Protein 5YE4 (pdb70)

CATH classification: 2.60.40.10

Sequence (856 aa):
QIQLVQSGPELKKPGETVKISCKASGYTFTDYSMHWVKQAPGKGLKWMGWINTETGEPTYADDFKGRFAFSLETSATTAYLQINNLKNEDTATYFCGRDYWGQGTTLTVSSAKTTPPSVYPLAPGCGDTTGSSVTLGCLVKGYFPESVTVTWNSGSLSSSVHTFPALLQSGLYTMSSSVTVPSSTWPSQTVTCSVAHPASSTTVDKKLEPDIQMTQSPSSLSASLGDKVTITCRASQDINNYIAWFQHKPGKGPRLLIYYTSTLQPGIPSRFSGSGSGRDYSFSIRNLEPEDIATYYCLQYDNLRTFGGGTKLEIKRADAAPTVSIFPPSSEQLTSGGASVVCFLNNFYPKDINVKWKIDGSERQNGVLNSWTDQDSKDSTYSMSSTLTLTKDEYERHNSYTCEATHKTSTSPIVKSFNRNQIQLVQSGPELKKPGETVKISCKASGYTFTDYSMHWVKQAPGKGLKWMGWINTETGEPTYADDFKGRFAFSLETSATTAYLQINNLKNEDTATYFCGRDYWGQGTTLTVSSAKTTPPSVYPLAPGCGDTTGSSVTLGCLVKGYFPESVTVTWNSGSLSSSVHTFPALLQSGLYTMSSSVTVPSSTWPSQTVTCSVAHPASSTTVDKKLEPSDIQMTQSPSSLSASLGDKVTITCRASQDINNYIAWFQHKPGKGPRLLIYYTSTLQPGIPSRFSGSGSGRDYSFSIRNLEPEDIATYYCLQYDNLRTFGGGTKLEIKRADAAPTVSIFPPSSEQLTSGGASVVCFLNNFYPKDINVKWKIDGSERQNGVLNSWTDQDSKDSTYSMSSTLTLTKDEYERHNSYTCEATHKTSTSPIVKSFNRNEGRGGGGGRGGGG

InterPro domains:
  IPR001951 Histone H4 [PR00623] (5-16)
  IPR001951 Histone H4 [PR00623] (20-39)
  IPR001951 Histone H4 [PR00623] (40-60)
  IPR001951 Histone H4 [PR00623] (62-76)
  IPR001951 Histone H4 [PR00623] (77-89)
  IPR001951 Histone H4 [PR00623] (89-100)
  IPR001951 Histone H4 [PTHR10484] (1-102)
  IPR001951 Histone H4 [SM00417] (16-90)
  IPR001951 Histone H4 [cd22912] (22-100)
  IPR004823 TATA box binding protein associated factor (TAF), histone-like fold domain [SM00803] (28-93)
  IPR009072 Histone-fold [G3DSA:1.10.20.10] (2-103)
  IPR009072 Histone-fold [SSF47113] (3-102)
  IPR019809 Histone H4, conserved site [PS00047] (15-19)
  IPR035425 CENP-T/Histone H4, histone fold [PF15511] (44-96)

Organism: Homo sapiens (NCBI:txid9606)

Nearest PDB structures (foldseek):
  5ye4-assembly1_B  TM=9.926E-01  e=2.062E-42  Mus musculus
  5ye3-assembly1_A  TM=9.614E-01  e=1.362E-39  Mus musculus
  8f9u-assembly1_B  TM=9.511E-01  e=1.941E-34  Mus musculus
  4kq3-assembly1_L  TM=9.578E-01  e=5.059E-34  Homo sapiens
  8x0y-assembly2_I  TM=9.620E-01  e=5.059E-34  Homo sapiens

B-factor: mean 23.7, std 12.19, range [2.79, 95.76]

GO terms:
  GO:0030527 structural constituent of chromatin (F, IDA)
  GO:0000786 nucleosome (C, IDA)
  GO:0005515 protein binding (F, IPI)
  GO:0005576 extracellular region (C, TAS)
  GO:0005654 nucleoplasm (C, TAS)
  GO:0032200 telomere organization (P, TAS)
  GO:0000781 chromosome, telomeric region (C, HDA)
  GO:0005654 nucleoplasm (C, IDA)
  GO:0070062 extracellular exosome (C, IPI)
  GO:0005634 nucleus (C, IDA)
  GO:0045653 negative regulation of megakaryocyte differentiation (P, IDA)
  GO:0032991 protein-containing complex (C, IDA)
  GO:0006334 nucleosome assembly (P, IDA)
  GO:0003677 DNA binding (F, TAS)
  GO:0000786 nucleosome (C, TAS)
  GO:0070062 extracellular exosome (C, HDA)
  GO:0005634 nucleus (C, HDA)
  GO:0016020 membrane (C, HDA)
  GO:0003723 RNA binding (F, HDA)

Foldseek 3Di:
DKAWAKDAAAEAAAQAKDKIKIQIDDDQLQPDKKWKWWAAPPGDIDTAWIARSNPRRTDGDPVNPDQWDWGDDVVRSMIMIMGGRDDQVRQTWMWMDDPDIYPTYGYGHHPDDWDAWDKDKAADDPDDDADQKGKIKIKTDFTDDDDKDKDKPNNPQVPQKDWADWDDDPHGTITMMMHMGGVVPPPVHWIKIWMAGVNVRDIDIDIHDD/DKEKAKPDQEEEDEFFDKDKIKIFIPWWLFQQKWKWWADPPDDIDTADGSFFHGDPPHDPQWGKDDGIGMIMIMGNGDALLSQTKMWMWRDSDPIYIHPIYGYQYDYDFDFWDKDKDWADPVVLVVFKTKIKMKTPFGDDPPKDKWKDFQRHTDDPQKDKDKDRQGSHHRGIMMMIIRMDTSVVVVVTFKIKMWMDPVPVVHTDMDMGTPD/DWAWAKDAAEEAAAQAKDKIKIFIDDDQLQVDWKWKWWAAVPGDIDTAWTARSNPRRTDGDPVNPDQWDWGDDVVRSMIMIMGGRDDQRSQTWMWMDDPDIYPTYGYGYHPDDFDAWDKDKAAPQLDPLPDQKGKIKIKTDFGDDQDKDKDKPNPPFDPAKDWAHWDQDPNGTITMMMGMDTSVCPPVPKIKMWMADVVVRDIDIGIHHSD/DKAKAKPDQEEEDEFFDKDKIKIFIPWFLFQQKWKWWADPPDDIDTADGSFFHGDPPHDPQWGKDDGIGMIMIMRNGDALLRQTKMWMWRDSDPIDIHPIYGYQYDYDFDFWDKDKDWADPVQQVVFKTKIKMKTPFGDDPPKDKWKDFQRHTDDPQKDKDKDAQDSHHRGIMMMIIRIDTSVVVVVTFKIKMWIGPVPPPPTDIDMGTPVD/DVPDDD/DVPDDD

Structure (mmCIF, N/CA/C/O backbone):
data_5YE4
#
_entry.id   5YE4
#
_cell.length_a   39.346
_cell.length_b   164.093
_cell.length_c   73.700
_cell.angle_alpha   90.00
_cell.angle_beta   104.50
_cell.angle_gamma   90.00
#
_symmetry.space_group_name_H-M   'P 1 21 1'
#
loop_
_entity.id
_entity.type
_entity.pdbx_description
1 polymer '1A9D7 VH CH1 chain'
2 polymer '1A9D7 L chain'
3 polymer 'di-acetylated histone H4'
4 non-polymer 'ZINC ION'
5 water water
#
loop_
_atom_site.group_PDB
_atom_site.id
_atom_site.type_symbol
_atom_site.label_atom_id
_atom_site.label_alt_id
_atom_site.label_comp_id
_atom_site.label_asym_id
_atom_site.label_entity_id
_atom_site.label_seq_id
_atom_site.pdbx_PDB_ins_code
_atom_site.Cartn_x
_atom_site.Cartn_y
_atom_site.Cartn_z
_atom_site.occupancy
_atom_site.B_iso_or_equiv
_atom_site.auth_seq_id
_atom_site.auth_comp_id
_atom_site.auth_asym_id
_atom_site.auth_atom_id
_atom_site.pdbx_PDB_model_num
ATOM 1 N N . GLN A 1 1 ? -9.822 132.428 69.079 1.00 32.48 1 GLN A N 1
ATOM 2 C CA . GLN A 1 1 ? -8.735 133.220 69.647 1.00 32.13 1 GLN A CA 1
ATOM 3 C C . GLN A 1 1 ? -7.381 132.676 69.199 1.00 34.48 1 GLN A C 1
ATOM 4 O O . GLN A 1 1 ? -7.218 131.472 69.013 1.00 33.38 1 GLN A O 1
ATOM 10 N N . ILE A 1 2 ? -6.412 133.568 69.026 1.00 30.36 2 ILE A N 1
ATOM 11 C CA . ILE A 1 2 ? -5.081 133.194 68.561 1.00 28.33 2 ILE A CA 1
ATOM 12 C C . ILE A 1 2 ? -4.232 132.806 69.762 1.00 25.23 2 ILE A C 1
ATOM 13 O O . ILE A 1 2 ? -4.222 133.506 70.782 1.00 28.64 2 ILE A O 1
ATOM 18 N N . GLN A 1 3 ? -3.526 131.683 69.649 1.00 26.67 3 GLN A N 1
ATOM 19 C CA . GLN A 1 3 ? -2.628 131.246 70.704 1.00 30.93 3 GLN A CA 1
ATOM 20 C C . GLN A 1 3 ? -1.407 130.575 70.096 1.00 27.33 3 GLN A C 1
ATOM 21 O O . GLN A 1 3 ? -1.516 129.838 69.111 1.00 21.43 3 GLN A O 1
ATOM 27 N N . LEU A 1 4 ? -0.246 130.856 70.685 1.00 24.85 4 LEU A N 1
ATOM 28 C CA . LEU A 1 4 ? 1.009 130.192 70.361 1.00 18.33 4 LEU A CA 1
ATOM 29 C C . LEU A 1 4 ? 1.524 129.560 71.644 1.00 15.04 4 LEU A C 1
ATOM 30 O O . LEU A 1 4 ? 1.666 130.249 72.660 1.00 18.06 4 LEU A O 1
ATOM 35 N N . VAL A 1 5 ? 1.774 128.254 71.607 1.00 20.59 5 VAL A N 1
ATOM 36 C CA . VAL A 1 5 ? 2.185 127.495 72.785 1.00 21.31 5 VAL A CA 1
ATOM 37 C C . VAL A 1 5 ? 3.545 126.871 72.505 1.00 16.12 5 VAL A C 1
ATOM 38 O O . VAL A 1 5 ? 3.673 126.029 71.609 1.00 16.88 5 VAL A O 1
ATOM 42 N N . GLN A 1 6 ? 4.550 127.269 73.279 1.00 19.12 6 GLN A N 1
ATOM 43 C CA . GLN A 1 6 ? 5.904 126.760 73.124 1.00 15.59 6 GLN A CA 1
ATOM 44 C C . GLN A 1 6 ? 6.182 125.630 74.110 1.00 14.67 6 GLN A C 1
ATOM 45 O O . GLN A 1 6 ? 5.536 125.503 75.153 1.00 14.34 6 GLN A O 1
ATOM 51 N N . SER A 1 7 ? 7.178 124.813 73.771 1.00 16.13 7 SER A N 1
ATOM 52 C CA . SER A 1 7 ? 7.591 123.730 74.651 1.00 20.21 7 SER A CA 1
ATOM 53 C C . SER A 1 7 ? 8.254 124.287 75.914 1.00 17.96 7 SER A C 1
ATOM 54 O O . SER A 1 7 ? 8.614 125.464 75.998 1.00 16.58 7 SER A O 1
ATOM 57 N N . GLY A 1 8 ? 8.418 123.411 76.911 1.00 14.08 8 GLY A N 1
ATOM 58 C CA . GLY A 1 8 ? 8.798 123.833 78.240 1.00 15.57 8 GLY A CA 1
ATOM 59 C C . GLY A 1 8 ? 10.283 124.106 78.368 1.00 14.32 8 GLY A C 1
ATOM 60 O O . GLY A 1 8 ? 11.074 123.916 77.438 1.00 18.58 8 GLY A O 1
ATOM 61 N N . PRO A 1 9 ? 10.677 124.568 79.554 1.00 14.64 9 PRO A N 1
ATOM 62 C CA . PRO A 1 9 ? 12.075 124.958 79.769 1.00 15.35 9 PRO A CA 1
ATOM 63 C C . PRO A 1 9 ? 13.017 123.766 79.656 1.00 25.49 9 PRO A C 1
ATOM 64 O O . PRO A 1 9 ? 12.639 122.619 79.904 1.00 24.24 9 PRO A O 1
ATOM 68 N N . GLU A 1 10 ? 14.260 124.056 79.274 1.00 18.39 10 GLU A N 1
ATOM 69 C CA . GLU A 1 10 ? 15.233 123.034 78.916 1.00 17.56 10 GLU A CA 1
ATOM 70 C C . GLU A 1 10 ? 16.550 123.279 79.638 1.00 23.07 10 GLU A C 1
ATOM 71 O O . GLU A 1 10 ? 16.975 124.427 79.797 1.00 17.81 10 GLU A O 1
ATOM 77 N N . LEU A 1 11 ? 17.197 122.193 80.057 1.00 18.06 11 LEU A N 1
ATOM 78 C CA . LEU A 1 11 ? 18.587 122.215 80.499 1.00 21.22 11 LEU A CA 1
ATOM 79 C C . LEU A 1 11 ? 19.399 121.348 79.548 1.00 19.04 11 LEU A C 1
ATOM 80 O O . LEU A 1 11 ? 19.038 120.192 79.298 1.00 18.04 11 LEU A O 1
ATOM 85 N N . LYS A 1 12 ? 20.472 121.913 78.996 1.00 18.71 12 LYS A N 1
ATOM 86 C CA . LYS A 1 12 ? 21.322 121.208 78.045 1.00 18.46 12 LYS A CA 1
ATOM 87 C C . LYS A 1 12 ? 22.782 121.477 78.373 1.00 18.70 12 LYS A C 1
ATOM 88 O O . LYS A 1 12 ? 23.125 122.521 78.929 1.00 14.02 12 LYS A O 1
ATOM 94 N N . LYS A 1 13 ? 23.659 120.507 78.008 1.00 20.81 13 LYS A N 1
ATOM 95 C CA . LYS A 1 13 ? 25.076 120.735 78.236 1.00 23.47 13 LYS A CA 1
ATOM 96 C C . LYS A 1 13 ? 25.704 121.441 77.038 1.00 19.00 13 LYS A C 1
ATOM 97 O O . LYS A 1 13 ? 25.178 121.367 75.925 1.00 17.10 13 LYS A O 1
ATOM 103 N N . PRO A 1 14 ? 26.830 122.126 77.232 1.00 18.46 14 PRO A N 1
ATOM 104 C CA . PRO A 1 14 ? 27.579 122.642 76.081 1.00 21.15 14 PRO A CA 1
ATOM 105 C C . PRO A 1 14 ? 27.836 121.543 75.057 1.00 26.38 14 PRO A C 1
ATOM 106 O O . PRO A 1 14 ? 28.073 120.384 75.406 1.00 24.25 14 PRO A O 1
ATOM 110 N N . GLY A 1 15 ? 27.744 121.913 73.778 1.00 22.00 15 GLY A N 1
ATOM 111 C CA . GLY A 1 15 ? 27.917 120.984 72.683 1.00 23.71 15 GLY A CA 1
ATOM 112 C C . GLY A 1 15 ? 26.692 120.175 72.314 1.00 19.12 15 GLY A C 1
ATOM 113 O O . GLY A 1 15 ? 26.664 119.586 71.228 1.00 21.14 15 GLY A O 1
ATOM 114 N N . GLU A 1 16 ? 25.680 120.119 73.177 1.00 19.94 16 GLU A N 1
ATOM 115 C CA . GLU A 1 16 ? 24.473 119.367 72.876 1.00 16.63 16 GLU A CA 1
ATOM 116 C C . GLU A 1 16 ? 23.570 120.165 71.936 1.00 22.79 16 GLU A C 1
ATOM 117 O O . GLU A 1 16 ? 23.917 121.254 71.470 1.00 17.70 16 GLU A O 1
ATOM 123 N N . THR A 1 17 ? 22.397 119.602 71.650 1.00 23.05 17 THR A N 1
ATOM 124 C CA . THR A 1 17 ? 21.420 120.179 70.738 1.00 24.58 17 THR A CA 1
ATOM 125 C C . THR A 1 17 ? 20.089 120.344 71.462 1.00 24.75 17 THR A C 1
ATOM 126 O O . THR A 1 17 ? 19.724 119.518 72.304 1.00 19.57 17 THR A O 1
ATOM 130 N N . VAL A 1 18 ? 19.374 121.425 71.157 1.00 20.03 18 VAL A N 1
ATOM 131 C CA . VAL A 1 18 ? 18.030 121.634 71.679 1.00 20.41 18 VAL A CA 1
ATOM 132 C C . VAL A 1 18 ? 17.110 121.910 70.500 1.00 19.37 18 VAL A C 1
ATOM 133 O O . VAL A 1 18 ? 17.524 122.480 69.486 1.00 16.32 18 VAL A O 1
ATOM 137 N N . LYS A 1 19 ? 15.864 121.461 70.620 1.00 21.13 19 LYS A N 1
ATOM 138 C CA . LYS A 1 19 ? 14.838 121.750 69.627 1.00 21.71 19 LYS A CA 1
ATOM 139 C C . LYS A 1 19 ? 13.599 122.234 70.362 1.00 18.13 19 LYS A C 1
ATOM 140 O O . LYS A 1 19 ? 13.057 121.520 71.209 1.00 19.26 19 LYS A O 1
ATOM 146 N N . ILE A 1 20 ? 13.177 123.456 70.058 1.00 14.83 20 ILE A N 1
ATOM 147 C CA . ILE A 1 20 ? 12.058 124.112 70.722 1.00 14.71 20 ILE A CA 1
ATOM 148 C C . ILE A 1 20 ? 10.886 124.144 69.753 1.00 16.02 20 ILE A C 1
ATOM 149 O O . ILE A 1 20 ? 11.070 124.413 68.562 1.00 18.17 20 ILE A O 1
ATOM 154 N N . SER A 1 21 ? 9.683 123.869 70.255 1.00 14.59 21 SER A N 1
ATOM 155 C CA . SER A 1 21 ? 8.499 123.825 69.406 1.00 16.34 21 SER A CA 1
ATOM 156 C C . SER A 1 21 ? 7.599 125.020 69.687 1.00 12.87 21 SER A C 1
ATOM 157 O O . SER A 1 21 ? 7.614 125.587 70.781 1.00 14.17 21 SER A O 1
ATOM 160 N N . CYS A 1 22 ? 6.802 125.384 68.684 1.00 16.80 22 CYS A N 1
ATOM 161 C CA . CYS A 1 22 ? 5.926 126.555 68.747 1.00 14.09 22 CYS A CA 1
ATOM 162 C C . CYS A 1 22 ? 4.627 126.203 68.027 1.00 13.08 22 CYS A C 1
ATOM 163 O O . CYS A 1 22 ? 4.554 126.280 66.797 1.00 19.28 22 CYS A O 1
ATOM 166 N N . LYS A 1 23 ? 3.608 125.832 68.795 1.00 17.64 23 LYS A N 1
ATOM 167 C CA . LYS A 1 23 ? 2.344 125.354 68.248 1.00 19.86 23 LYS A CA 1
ATOM 168 C C . LYS A 1 23 ? 1.384 126.528 68.088 1.00 14.63 23 LYS A C 1
ATOM 169 O O . LYS A 1 23 ? 0.990 127.150 69.079 1.00 19.27 23 LYS A O 1
ATOM 175 N N . ALA A 1 24 ? 1.003 126.820 66.847 1.00 16.07 24 ALA A N 1
ATOM 176 C CA . ALA A 1 24 ? 0.133 127.947 66.540 1.00 20.49 24 ALA A CA 1
ATOM 177 C C . ALA A 1 24 ? -1.296 127.479 66.286 1.00 24.60 24 ALA A C 1
ATOM 178 O O . ALA A 1 24 ? -1.517 126.398 65.732 1.00 28.89 24 ALA A O 1
ATOM 180 N N . SER A 1 25 ? -2.262 128.301 66.692 1.00 21.45 25 SER A N 1
ATOM 181 C CA . SER A 1 25 ? -3.668 128.013 66.434 1.00 26.80 25 SER A CA 1
ATOM 182 C C . SER A 1 25 ? -4.464 129.307 66.519 1.00 31.93 25 SER A C 1
ATOM 183 O O . SER A 1 25 ? -3.999 130.310 67.069 1.00 27.82 25 SER A O 1
ATOM 186 N N . GLY A 1 26 ? -5.675 129.269 65.969 1.00 33.42 26 GLY A N 1
ATOM 187 C CA . GLY A 1 26 ? -6.553 130.420 65.968 1.00 25.77 26 GLY A CA 1
ATOM 188 C C . GLY A 1 26 ? -6.491 131.278 64.724 1.00 22.79 26 GLY A C 1
ATOM 189 O O . GLY A 1 26 ? -7.271 132.231 64.610 1.00 34.02 26 GLY A O 1
ATOM 190 N N . TYR A 1 27 ? -5.596 130.974 63.791 1.00 26.02 27 TYR A N 1
ATOM 191 C CA . TYR A 1 27 ? -5.449 131.750 62.571 1.00 28.50 27 TYR A CA 1
ATOM 192 C C . TYR A 1 27 ? -4.921 130.819 61.491 1.00 22.47 27 TYR A C 1
ATOM 193 O O . TYR A 1 27 ? -4.634 129.647 61.746 1.00 28.10 27 TYR A O 1
ATOM 202 N N . THR A 1 28 ? -4.793 131.344 60.275 1.00 24.14 28 THR A N 1
ATOM 203 C CA . THR A 1 28 ? -4.286 130.554 59.157 1.00 28.86 28 THR A CA 1
ATOM 204 C C . THR A 1 28 ? -2.764 130.523 59.233 1.00 32.46 28 THR A C 1
ATOM 205 O O . THR A 1 28 ? -2.105 131.550 59.035 1.00 25.08 28 THR A O 1
ATOM 209 N N . PHE A 1 29 ? -2.209 129.336 59.501 1.00 30.71 29 PHE A N 1
ATOM 210 C CA . PHE A 1 29 ? -0.788 129.215 59.824 1.00 25.02 29 PHE A CA 1
ATOM 211 C C . PHE A 1 29 ? 0.101 129.684 58.678 1.00 32.22 29 PHE A C 1
ATOM 212 O O . PHE A 1 29 ? 1.099 130.379 58.902 1.00 26.94 29 PHE A O 1
ATOM 220 N N . THR A 1 30 ? -0.242 129.322 57.445 1.00 27.75 30 THR A N 1
ATOM 221 C CA . THR A 1 30 ? 0.625 129.609 56.309 1.00 28.03 30 THR A CA 1
ATOM 222 C C . THR A 1 30 ? 0.448 131.018 55.752 1.00 24.67 30 THR A C 1
ATOM 223 O O . THR A 1 30 ? 1.060 131.337 54.726 1.00 25.08 30 THR A O 1
ATOM 227 N N . ASP A 1 31 ? -0.359 131.866 56.393 1.00 29.04 31 ASP A N 1
ATOM 228 C CA . ASP A 1 31 ? -0.548 133.241 55.945 1.00 29.47 31 ASP A CA 1
ATOM 229 C C . ASP A 1 31 ? 0.448 134.222 56.549 1.00 26.97 31 ASP A C 1
ATOM 230 O O . ASP A 1 31 ? 0.575 135.340 56.038 1.00 28.62 31 ASP A O 1
ATOM 235 N N . TYR A 1 32 ? 1.150 133.847 57.615 1.00 24.66 32 TYR A N 1
ATOM 236 C CA . TYR A 1 32 ? 2.015 134.788 58.312 1.00 23.29 32 TYR A CA 1
ATOM 237 C C . TYR A 1 32 ? 3.351 134.134 58.624 1.00 21.55 32 TYR A C 1
ATOM 238 O O . TYR A 1 32 ? 3.402 132.967 59.022 1.00 22.11 32 TYR A O 1
ATOM 247 N N . SER A 1 33 ? 4.429 134.892 58.437 1.00 21.71 33 SER A N 1
ATOM 248 C CA . SER A 1 33 ? 5.756 134.389 58.752 1.00 20.07 33 SER A CA 1
ATOM 249 C C . SER A 1 33 ? 5.927 134.265 60.261 1.00 15.95 33 SER A C 1
ATOM 250 O O . SER A 1 33 ? 5.334 135.012 61.043 1.00 15.75 33 SER A O 1
ATOM 253 N N . MET A 1 34 ? 6.747 133.305 60.671 1.00 16.21 34 MET A N 1
ATOM 254 C CA . MET A 1 34 ? 7.024 133.080 62.080 1.00 14.80 34 MET A CA 1
ATOM 255 C C . MET A 1 34 ? 8.423 133.596 62.380 1.00 13.05 34 MET A C 1
ATOM 256 O O . MET A 1 34 ? 9.392 133.156 61.756 1.00 13.51 34 MET A O 1
ATOM 261 N N . HIS A 1 35 ? 8.522 134.525 63.325 1.00 11.84 35 HIS A N 1
ATOM 262 C CA . HIS A 1 35 ? 9.800 135.086 63.738 1.00 13.00 35 HIS A CA 1
ATOM 263 C C . HIS A 1 35 ? 10.268 134.430 65.029 1.00 11.25 35 HIS A C 1
ATOM 264 O O . HIS A 1 35 ? 9.473 133.915 65.817 1.00 8.95 35 HIS A O 1
ATOM 271 N N . TRP A 1 36 ? 11.580 134.474 65.248 1.00 11.80 36 TRP A N 1
ATOM 272 C CA . TRP A 1 36 ? 12.183 133.973 66.474 1.00 8.13 36 TRP A CA 1
ATOM 273 C C . TRP A 1 36 ? 12.983 135.091 67.123 1.00 7.29 36 TRP A C 1
ATOM 274 O O . TRP A 1 36 ? 13.655 135.862 66.433 1.00 8.91 36 TRP A O 1
ATOM 285 N N . VAL A 1 37 ? 12.888 135.187 68.448 1.00 5.52 37 VAL A N 1
ATOM 286 C CA . VAL A 1 37 ? 13.464 136.289 69.215 1.00 7.63 37 VAL A CA 1
ATOM 287 C C . VAL A 1 37 ? 14.152 135.717 70.445 1.00 8.32 37 VAL A C 1
ATOM 288 O O . VAL A 1 37 ? 13.587 134.868 71.139 1.00 8.38 37 VAL A O 1
ATOM 292 N N . LYS A 1 38 ? 15.365 136.187 70.719 1.00 7.11 38 LYS A N 1
ATOM 293 C CA . LYS A 1 38 ? 16.166 135.734 71.846 1.00 8.05 38 LYS A CA 1
ATOM 294 C C . LYS A 1 38 ? 16.207 136.813 72.916 1.00 10.15 38 LYS A C 1
ATOM 295 O O . LYS A 1 38 ? 16.350 138.000 72.602 1.00 9.76 38 LYS A O 1
ATOM 301 N N . GLN A 1 39 ? 16.066 136.408 74.177 1.00 10.15 39 GLN A N 1
ATOM 302 C CA . GLN A 1 39 ? 16.267 137.313 75.310 1.00 10.47 39 GLN A CA 1
ATOM 303 C C . GLN A 1 39 ? 17.179 136.642 76.335 1.00 9.96 39 GLN A C 1
ATOM 304 O O . GLN A 1 39 ? 16.732 135.803 77.118 1.00 9.10 39 GLN A O 1
ATOM 310 N N . ALA A 1 40 ? 18.453 137.027 76.335 1.00 13.41 40 ALA A N 1
ATOM 311 C CA . ALA A 1 40 ? 19.398 136.571 77.338 1.00 12.83 40 ALA A CA 1
ATOM 312 C C . ALA A 1 40 ? 19.062 137.190 78.695 1.00 15.34 40 ALA A C 1
ATOM 313 O O . ALA A 1 40 ? 18.390 138.221 78.769 1.00 15.91 40 ALA A O 1
ATOM 315 N N . PRO A 1 41 ? 19.500 136.564 79.788 1.00 16.06 41 PRO A N 1
ATOM 316 C CA . PRO A 1 41 ? 19.171 137.087 81.122 1.00 22.70 41 PRO A CA 1
ATOM 317 C C . PRO A 1 41 ? 19.605 138.538 81.292 1.00 17.75 41 PRO A C 1
ATOM 318 O O . PRO A 1 41 ? 20.765 138.889 81.067 1.00 20.71 41 PRO A O 1
ATOM 322 N N . GLY A 1 42 ? 18.651 139.384 81.675 1.00 17.92 42 GLY A N 1
ATOM 323 C CA . GLY A 1 42 ? 18.925 140.786 81.923 1.00 26.02 42 GLY A CA 1
ATOM 324 C C . GLY A 1 42 ? 19.190 141.642 80.704 1.00 27.74 42 GLY A C 1
ATOM 325 O O . GLY A 1 42 ? 19.660 142.774 80.858 1.00 24.90 42 GLY A O 1
ATOM 326 N N . LYS A 1 43 ? 18.910 141.150 79.500 1.00 19.43 43 LYS A N 1
ATOM 327 C CA . LYS A 1 43 ? 19.102 141.922 78.279 1.00 16.92 43 LYS A CA 1
ATOM 328 C C . LYS A 1 43 ? 17.752 142.141 77.601 1.00 14.11 43 LYS A C 1
ATOM 329 O O . LYS A 1 43 ? 16.710 141.679 78.075 1.00 13.30 43 LYS A O 1
ATOM 335 N N . GLY A 1 44 ? 17.783 142.862 76.477 1.00 14.66 44 GLY A N 1
ATOM 336 C CA . GLY A 1 44 ? 16.583 143.139 75.715 1.00 14.73 44 GLY A CA 1
ATOM 337 C C . GLY A 1 44 ? 16.306 142.069 74.675 1.00 17.33 44 GLY A C 1
ATOM 338 O O . GLY A 1 44 ? 16.946 141.023 74.629 1.00 15.71 44 GLY A O 1
ATOM 339 N N . LEU A 1 45 ? 15.319 142.343 73.827 1.00 10.72 45 LEU A N 1
ATOM 340 C CA . LEU A 1 45 ? 14.943 141.418 72.767 1.00 10.62 45 LEU A CA 1
ATOM 341 C C . LEU A 1 45 ? 15.893 141.551 71.584 1.00 13.14 45 LEU A C 1
ATOM 342 O O . LEU A 1 45 ? 16.266 142.661 71.194 1.00 10.45 45 LEU A O 1
ATOM 347 N N . LYS A 1 46 ? 16.273 140.413 71.001 1.00 8.36 46 LYS A N 1
ATOM 348 C CA . LYS A 1 46 ? 17.101 140.393 69.799 1.00 12.85 46 LYS A CA 1
ATOM 349 C C . LYS A 1 46 ? 16.450 139.520 68.741 1.00 11.40 46 LYS A C 1
ATOM 350 O O . LYS A 1 46 ? 16.164 138.344 68.984 1.00 11.14 46 LYS A O 1
ATOM 356 N N . TRP A 1 47 ? 16.247 140.088 67.559 1.00 8.18 47 TRP A N 1
ATOM 357 C CA . TRP A 1 47 ? 15.625 139.343 66.474 1.00 9.84 47 TRP A CA 1
ATOM 358 C C . TRP A 1 47 ? 16.608 138.328 65.891 1.00 12.14 47 TRP A C 1
ATOM 359 O O . TRP A 1 47 ? 17.767 138.655 65.611 1.00 11.55 47 TRP A O 1
ATOM 370 N N . MET A 1 48 ? 16.151 137.082 65.733 1.00 7.98 48 MET A N 1
ATOM 371 C CA . MET A 1 48 ? 16.990 136.011 65.203 1.00 9.18 48 MET A CA 1
ATOM 372 C C . MET A 1 48 ? 16.753 135.725 63.730 1.00 16.45 48 MET A C 1
ATOM 373 O O . MET A 1 48 ? 17.624 135.131 63.086 1.00 15.75 48 MET A O 1
ATOM 378 N N . GLY A 1 49 ? 15.602 136.108 63.192 1.00 12.30 49 GLY A N 1
ATOM 379 C CA . GLY A 1 49 ? 15.244 135.820 61.824 1.00 13.23 49 GLY A CA 1
ATOM 380 C C . GLY A 1 49 ? 13.800 135.378 61.737 1.00 11.16 49 GLY A C 1
ATOM 381 O O . GLY A 1 49 ? 13.042 135.457 62.699 1.00 10.28 49 GLY A O 1
ATOM 382 N N . TRP A 1 50 ? 13.402 134.913 60.558 1.00 11.44 50 TRP A N 1
ATOM 383 C CA . TRP A 1 50 ? 12.054 134.395 60.384 1.00 13.91 50 TRP A CA 1
ATOM 384 C C . TRP A 1 50 ? 12.083 133.215 59.426 1.00 15.34 50 TRP A C 1
ATOM 385 O O . TRP A 1 50 ? 13.079 132.958 58.749 1.00 17.28 50 TRP A O 1
ATOM 396 N N . ILE A 1 51 ? 10.961 132.501 59.371 1.00 20.40 51 ILE A N 1
ATOM 397 C CA . ILE A 1 51 ? 10.747 131.445 58.392 1.00 17.17 51 ILE A CA 1
ATOM 398 C C . ILE A 1 51 ? 9.442 131.732 57.660 1.00 19.10 51 ILE A C 1
ATOM 399 O O . ILE A 1 51 ? 8.424 132.056 58.285 1.00 18.04 51 ILE A O 1
ATOM 404 N N . ASN A 1 52 ? 9.489 131.653 56.335 1.00 19.14 52 ASN A N 1
ATOM 405 C CA . ASN A 1 52 ? 8.285 131.750 55.520 1.00 19.61 52 ASN A CA 1
ATOM 406 C C . ASN A 1 52 ? 7.466 130.477 55.696 1.00 22.22 52 ASN A C 1
ATOM 407 O O . ASN A 1 52 ? 7.931 129.386 55.351 1.00 24.97 52 ASN A O 1
ATOM 412 N N . THR A 1 53 ? 6.257 130.605 56.250 1.00 22.67 53 THR A N 1
ATOM 413 C CA . THR A 1 53 ? 5.455 129.427 56.559 1.00 22.74 53 THR A CA 1
ATOM 414 C C . THR A 1 53 ? 4.796 128.810 55.332 1.00 31.07 53 THR A C 1
ATOM 415 O O . THR A 1 53 ? 4.183 127.743 55.451 1.00 28.36 53 THR A O 1
ATOM 419 N N . GLU A 1 54 ? 4.904 129.446 54.170 1.00 28.60 54 GLU A N 1
ATOM 420 C CA . GLU A 1 54 ? 4.350 128.896 52.941 1.00 34.65 54 GLU A CA 1
ATOM 421 C C . GLU A 1 54 ? 5.388 128.100 52.159 1.00 32.67 54 GLU A C 1
ATOM 422 O O . GLU A 1 54 ? 5.063 127.066 51.565 1.00 31.98 54 GLU A O 1
ATOM 428 N N . THR A 1 55 ? 6.640 128.551 52.175 1.00 28.75 55 THR A N 1
ATOM 429 C CA . THR A 1 55 ? 7.722 127.888 51.468 1.00 30.77 55 THR A CA 1
ATOM 430 C C . THR A 1 55 ? 8.693 127.159 52.386 1.00 33.62 55 THR A C 1
ATOM 431 O O . THR A 1 55 ? 9.498 126.359 51.896 1.00 30.19 55 THR A O 1
ATOM 435 N N . GLY A 1 56 ? 8.654 127.416 53.691 1.00 28.30 56 GLY A N 1
ATOM 436 C CA . GLY A 1 56 ? 9.643 126.869 54.595 1.00 24.95 56 GLY A CA 1
ATOM 437 C C . GLY A 1 56 ? 11.006 127.518 54.518 1.00 25.98 56 GLY A C 1
ATOM 438 O O . GLY A 1 56 ? 11.933 127.055 55.194 1.00 26.42 56 GLY A O 1
ATOM 439 N N . GLU A 1 57 ? 11.164 128.572 53.728 1.00 22.90 57 GLU A N 1
ATOM 440 C CA . GLU A 1 57 ? 12.469 129.195 53.561 1.00 30.71 57 GLU A CA 1
ATOM 441 C C . GLU A 1 57 ? 12.793 130.058 54.776 1.00 26.83 57 GLU A C 1
ATOM 442 O O . GLU A 1 57 ? 12.010 130.954 55.110 1.00 22.01 57 GLU A O 1
ATOM 448 N N . PRO A 1 58 ? 13.908 129.821 55.460 1.00 26.35 58 PRO A N 1
ATOM 449 C CA . PRO A 1 58 ? 14.290 130.672 56.587 1.00 25.73 58 PRO A CA 1
ATOM 450 C C . PRO A 1 58 ? 15.245 131.781 56.177 1.00 24.22 58 PRO A C 1
ATOM 451 O O . PRO A 1 58 ? 16.001 131.676 55.209 1.00 26.28 58 PRO A O 1
ATOM 455 N N . THR A 1 59 ? 15.192 132.870 56.939 1.00 19.54 59 THR A N 1
ATOM 456 C CA . THR A 1 59 ? 16.130 133.977 56.805 1.00 19.19 59 THR A CA 1
ATOM 457 C C . THR A 1 59 ? 16.685 134.276 58.186 1.00 21.46 59 THR A C 1
ATOM 458 O O . THR A 1 59 ? 15.918 134.554 59.111 1.00 20.71 59 THR A O 1
ATOM 462 N N . TYR A 1 60 ? 18.005 134.217 58.330 1.00 18.59 60 TYR A N 1
ATOM 463 C CA . TYR A 1 60 ? 18.646 134.366 59.628 1.00 17.11 60 TYR A CA 1
ATOM 464 C C . TYR A 1 60 ? 19.302 135.732 59.759 1.00 24.60 60 TYR A C 1
ATOM 465 O O . TYR A 1 60 ? 19.906 136.241 58.809 1.00 25.70 60 TYR A O 1
ATOM 474 N N . ALA A 1 61 ? 19.172 136.328 60.942 1.00 18.33 61 ALA A N 1
ATOM 475 C CA . ALA A 1 61 ? 19.967 137.502 61.259 1.00 19.24 61 ALA A CA 1
ATOM 476 C C . ALA A 1 61 ? 21.442 137.120 61.313 1.00 23.42 61 ALA A C 1
ATOM 477 O O . ALA A 1 61 ? 21.798 135.958 61.530 1.00 19.13 61 ALA A O 1
ATOM 479 N N . ASP A 1 62 ? 22.304 138.124 61.120 1.00 19.19 62 ASP A N 1
ATOM 480 C CA . ASP A 1 62 ? 23.744 137.887 61.017 1.00 21.85 62 ASP A CA 1
ATOM 481 C C . ASP A 1 62 ? 24.281 137.072 62.188 1.00 28.08 62 ASP A C 1
ATOM 482 O O . ASP A 1 62 ? 25.056 136.128 61.998 1.00 25.43 62 ASP A O 1
ATOM 487 N N . ASP A 1 63 ? 23.886 137.426 63.411 1.00 20.95 63 ASP A N 1
ATOM 488 C CA . ASP A 1 63 ? 24.428 136.759 64.589 1.00 21.12 63 ASP A CA 1
ATOM 489 C C . ASP A 1 63 ? 23.914 135.339 64.777 1.00 23.40 63 ASP A C 1
ATOM 490 O O . ASP A 1 63 ? 24.344 134.676 65.727 1.00 24.08 63 ASP A O 1
ATOM 495 N N . PHE A 1 64 ? 23.023 134.849 63.914 1.00 18.16 64 PHE A N 1
ATOM 496 C CA . PHE A 1 64 ? 22.418 133.537 64.099 1.00 16.04 64 PHE A CA 1
ATOM 497 C C . PHE A 1 64 ? 22.573 132.672 62.852 1.00 21.21 64 PHE A C 1
ATOM 498 O O . PHE A 1 64 ? 21.736 131.812 62.566 1.00 20.03 64 PHE A O 1
ATOM 506 N N . LYS A 1 65 ? 23.657 132.877 62.112 1.00 25.61 65 LYS A N 1
ATOM 507 C CA . LYS A 1 65 ? 23.983 132.060 60.952 1.00 27.32 65 L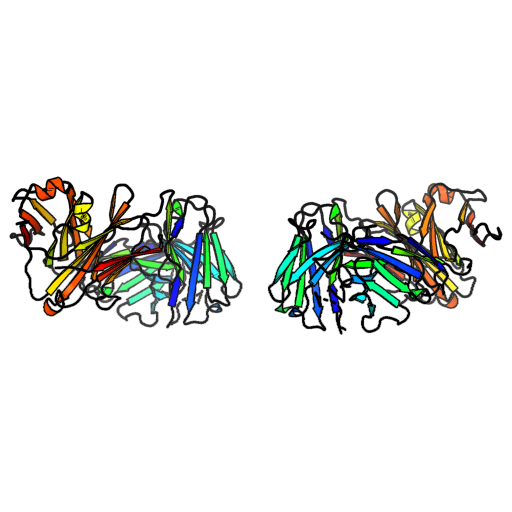YS A CA 1
ATOM 508 C C . LYS A 1 65 ? 24.989 130.999 61.375 1.00 27.93 65 LYS A C 1
ATOM 509 O O . LYS A 1 65 ? 26.062 131.328 61.893 1.00 36.85 65 LYS A O 1
ATOM 515 N N . GLY A 1 66 ? 24.643 129.734 61.157 1.00 28.96 66 GLY A N 1
ATOM 516 C CA . GLY A 1 66 ? 25.547 128.649 61.472 1.00 28.15 66 GLY A CA 1
ATOM 517 C C . GLY A 1 66 ? 24.919 127.546 62.296 1.00 27.68 66 GLY A C 1
ATOM 518 O O . GLY A 1 66 ? 24.649 126.456 61.785 1.00 28.93 66 GLY A O 1
ATOM 519 N N . ARG A 1 67 ? 24.667 127.822 63.573 1.00 21.26 67 ARG A N 1
ATOM 520 C CA . ARG A 1 67 ? 24.232 126.807 64.521 1.00 22.70 67 ARG A CA 1
ATOM 521 C C . ARG A 1 67 ? 22.725 126.798 64.742 1.00 19.30 67 ARG A C 1
ATOM 522 O O . ARG A 1 67 ? 22.239 126.006 65.553 1.00 19.09 67 ARG A O 1
ATOM 530 N N . PHE A 1 68 ? 21.977 127.644 64.042 1.00 18.18 68 PHE A N 1
ATOM 531 C CA . PHE A 1 68 ? 20.548 127.803 64.267 1.00 20.50 68 PHE A CA 1
ATOM 532 C C . PHE A 1 68 ? 19.772 127.351 63.039 1.00 20.44 68 PHE A C 1
ATOM 533 O O . PHE A 1 68 ? 20.181 127.617 61.906 1.00 20.30 68 PHE A O 1
ATOM 541 N N . ALA A 1 69 ? 18.653 126.666 63.269 1.00 17.92 69 ALA A N 1
ATOM 542 C CA . ALA A 1 69 ? 17.849 126.112 62.185 1.00 20.20 69 ALA A CA 1
ATOM 543 C C . ALA A 1 69 ? 16.374 126.308 62.494 1.00 14.87 69 ALA A C 1
ATOM 544 O O . ALA A 1 69 ? 15.885 125.809 63.511 1.00 15.44 69 ALA A O 1
ATOM 546 N N . PHE A 1 70 ? 15.672 127.038 61.624 1.00 16.08 70 PHE A N 1
ATOM 547 C CA . PHE A 1 70 ? 14.217 127.127 61.676 1.00 14.65 70 PHE A CA 1
ATOM 548 C C . PHE A 1 70 ? 13.626 126.041 60.785 1.00 16.72 70 PHE A C 1
ATOM 549 O O . PHE A 1 70 ? 14.132 125.789 59.689 1.00 20.44 70 PHE A O 1
ATOM 557 N N . SER A 1 71 ? 12.543 125.414 61.245 1.00 14.76 71 SER A N 1
ATOM 558 C CA . SER A 1 71 ? 11.839 124.424 60.436 1.00 20.58 71 SER A CA 1
ATOM 559 C C . SER A 1 71 ? 10.355 124.463 60.777 1.00 22.93 71 SER A C 1
ATOM 560 O O . SER A 1 71 ? 9.922 125.172 61.691 1.00 20.69 71 SER A O 1
ATOM 563 N N . LEU A 1 72 ? 9.570 123.679 60.037 1.00 18.19 72 LEU A N 1
ATOM 564 C CA . LEU A 1 72 ? 8.123 123.669 60.182 1.00 24.09 72 LEU A CA 1
ATOM 565 C C . LEU A 1 72 ? 7.584 122.251 60.110 1.00 29.38 72 LEU A C 1
ATOM 566 O O . LEU A 1 72 ? 8.158 121.381 59.449 1.00 27.27 72 LEU A O 1
ATOM 571 N N . GLU A 1 73 ? 6.459 122.040 60.788 1.00 25.68 73 GLU A N 1
ATOM 572 C CA . GLU A 1 73 ? 5.568 120.906 60.554 1.00 34.72 73 GLU A CA 1
ATOM 573 C C . GLU A 1 73 ? 4.202 121.524 60.268 1.00 27.29 73 GLU A C 1
ATOM 574 O O . GLU A 1 73 ? 3.384 121.704 61.175 1.00 31.85 73 GLU A O 1
ATOM 580 N N . THR A 1 74 ? 3.970 121.862 58.997 1.00 30.67 74 THR A N 1
ATOM 581 C CA . THR A 1 74 ? 2.801 122.659 58.633 1.00 32.33 74 THR A CA 1
ATOM 582 C C . THR A 1 74 ? 1.501 121.919 58.923 1.00 33.13 74 THR A C 1
ATOM 583 O O . THR A 1 74 ? 0.518 122.527 59.364 1.00 31.89 74 THR A O 1
ATOM 587 N N . SER A 1 75 ? 1.476 120.603 58.695 1.00 37.44 75 SER A N 1
ATOM 588 C CA . SER A 1 75 ? 0.271 119.835 58.992 1.00 33.30 75 SER A CA 1
ATOM 589 C C . SER A 1 75 ? -0.108 119.935 60.465 1.00 35.55 75 SER A C 1
ATOM 590 O O . SER A 1 75 ? -1.291 119.830 60.810 1.00 38.32 75 SER A O 1
ATOM 593 N N . ALA A 1 76 ? 0.871 120.149 61.343 1.00 28.42 76 ALA A N 1
ATOM 594 C CA . ALA A 1 76 ? 0.624 120.334 62.766 1.00 25.83 76 ALA A CA 1
ATOM 595 C C . ALA A 1 76 ? 0.681 121.800 63.181 1.00 24.96 76 ALA A C 1
ATOM 596 O O . ALA A 1 76 ? 0.670 122.092 64.382 1.00 25.29 76 ALA A O 1
ATOM 598 N N . THR A 1 77 ? 0.734 122.714 62.213 1.00 23.31 77 THR A N 1
ATOM 599 C CA . THR A 1 77 ? 0.811 124.161 62.446 1.00 32.88 77 THR A CA 1
ATOM 600 C C . THR A 1 77 ? 1.801 124.494 63.559 1.00 23.86 77 THR A C 1
ATOM 601 O O . THR A 1 77 ? 1.500 125.230 64.500 1.00 24.24 77 THR A O 1
ATOM 605 N N . THR A 1 78 ? 2.997 123.925 63.448 1.00 26.39 78 THR A N 1
ATOM 606 C CA . THR A 1 78 ? 4.023 124.058 64.471 1.00 24.22 78 THR A CA 1
ATOM 607 C C . THR A 1 78 ? 5.323 124.515 63.831 1.00 23.40 78 THR A C 1
ATOM 608 O O . THR A 1 78 ? 5.703 124.032 62.761 1.00 22.43 78 THR A O 1
ATOM 612 N N . ALA A 1 79 ? 5.991 125.462 64.483 1.00 18.47 79 ALA A N 1
ATOM 613 C CA . ALA A 1 79 ? 7.312 125.915 64.085 1.00 17.91 79 ALA A CA 1
ATOM 614 C C . ALA A 1 79 ? 8.346 125.374 65.062 1.00 12.22 79 ALA A C 1
ATOM 615 O O . ALA A 1 79 ? 8.047 125.144 66.237 1.00 18.31 79 ALA A O 1
ATOM 617 N N . TYR A 1 80 ? 9.572 125.192 64.574 1.00 15.59 80 TYR A N 1
ATOM 618 C CA . TYR A 1 80 ? 10.654 124.658 65.390 1.00 16.69 80 TYR A CA 1
ATOM 619 C C . TYR A 1 80 ? 11.893 125.537 65.314 1.00 16.74 80 TYR A C 1
ATOM 620 O O . TYR A 1 80 ? 12.239 126.062 64.250 1.00 18.13 80 TYR A O 1
ATOM 629 N N . LEU A 1 81 ? 12.572 125.659 66.452 1.00 18.05 81 LEU A N 1
ATOM 630 C CA . LEU A 1 81 ? 13.892 126.266 66.544 1.00 15.63 81 LEU A CA 1
ATOM 631 C C . LEU A 1 81 ? 14.859 125.220 67.075 1.00 14.98 81 LEU A C 1
ATOM 632 O O . LEU A 1 81 ? 14.684 124.719 68.193 1.00 16.14 81 LEU A O 1
ATOM 637 N N . GLN A 1 82 ? 15.878 124.900 66.286 1.00 19.20 82 GLN A N 1
ATOM 638 C CA . GLN A 1 82 ? 16.933 123.990 66.706 1.00 18.38 82 GLN A CA 1
ATOM 639 C C . GLN A 1 82 ? 18.232 124.769 66.852 1.00 15.95 82 GLN A C 1
ATOM 640 O O . GLN A 1 82 ? 18.578 125.579 65.984 1.00 17.32 82 GLN A O 1
ATOM 646 N N . ILE A 1 83 ? 18.937 124.540 67.957 1.00 14.97 83 ILE A N 1
ATOM 647 C CA . ILE A 1 83 ? 20.245 125.136 68.193 1.00 13.65 83 ILE A CA 1
ATOM 648 C C . ILE A 1 83 ? 21.236 124.001 68.409 1.00 16.96 83 ILE A C 1
ATOM 649 O O . ILE A 1 83 ? 21.096 123.222 69.362 1.00 16.29 83 ILE A O 1
ATOM 654 N N . ASN A 1 84 ? 22.228 123.909 67.531 1.00 20.87 84 ASN A N 1
ATOM 655 C CA . ASN A 1 84 ? 23.255 122.879 67.590 1.00 21.94 84 ASN A CA 1
ATOM 656 C C . ASN A 1 84 ? 24.509 123.404 68.282 1.00 19.28 84 ASN A C 1
ATOM 657 O O . ASN A 1 84 ? 24.742 124.612 68.369 1.00 21.27 84 ASN A O 1
ATOM 662 N N . ASN A 1 85 ? 25.323 122.467 68.772 1.00 21.32 85 ASN A N 1
ATOM 663 C CA . ASN A 1 85 ? 26.621 122.763 69.378 1.00 22.44 85 ASN A CA 1
ATOM 664 C C . ASN A 1 85 ? 26.505 123.894 70.401 1.00 21.39 85 ASN A C 1
ATOM 665 O O . ASN A 1 85 ? 27.159 124.935 70.306 1.00 18.66 85 ASN A O 1
ATOM 670 N N . LEU A 1 86 ? 25.660 123.652 71.399 1.00 19.87 86 LEU A N 1
ATOM 671 C CA . LEU A 1 86 ? 25.221 124.707 72.302 1.00 16.25 86 LEU A CA 1
ATOM 672 C C . LEU A 1 86 ? 26.386 125.365 73.034 1.00 20.97 86 LEU A C 1
ATOM 673 O O . LEU A 1 86 ? 27.370 124.715 73.403 1.00 22.78 86 LEU A O 1
ATOM 678 N N . LYS A 1 87 ? 26.258 126.672 73.241 1.00 17.82 87 LYS A N 1
ATOM 679 C CA . LYS A 1 87 ? 27.233 127.502 73.928 1.00 17.68 87 LYS A CA 1
ATOM 680 C C . LYS A 1 87 ? 26.596 128.073 75.186 1.00 20.49 87 LYS A C 1
ATOM 681 O O . LYS A 1 87 ? 25.370 128.165 75.290 1.00 16.79 87 LYS A O 1
ATOM 687 N N . ASN A 1 88 ? 27.440 128.455 76.150 1.00 20.89 88 ASN A N 1
ATOM 688 C CA . ASN A 1 88 ? 26.936 129.131 77.344 1.00 23.34 88 ASN A CA 1
ATOM 689 C C . ASN A 1 88 ? 26.151 130.387 76.981 1.00 17.19 88 ASN A C 1
ATOM 690 O O . ASN A 1 88 ? 25.156 130.718 77.636 1.00 21.03 88 ASN A O 1
ATOM 695 N N . GLU A 1 89 ? 26.578 131.090 75.931 1.00 15.45 89 GLU A N 1
ATOM 696 C CA . GLU A 1 89 ? 25.908 132.302 75.475 1.00 18.79 89 GLU A CA 1
ATOM 697 C C . GLU A 1 89 ? 24.537 132.034 74.867 1.00 18.36 89 GLU A C 1
ATOM 698 O O . GLU A 1 89 ? 23.823 132.996 74.557 1.00 16.63 89 GLU A O 1
ATOM 704 N N . ASP A 1 90 ? 24.155 130.768 74.679 1.00 14.07 90 ASP A N 1
ATOM 705 C CA . ASP A 1 90 ? 22.808 130.450 74.221 1.00 13.42 90 ASP A CA 1
ATOM 706 C C . ASP A 1 90 ? 21.793 130.428 75.357 1.00 17.47 90 ASP A C 1
ATOM 707 O O . ASP A 1 90 ? 20.592 130.305 75.084 1.00 15.29 90 ASP A O 1
ATOM 712 N N . THR A 1 91 ? 22.244 130.514 76.610 1.00 11.42 91 THR A N 1
ATOM 713 C CA . THR A 1 91 ? 21.326 130.584 77.740 1.00 13.80 91 THR A CA 1
ATOM 714 C C . THR A 1 91 ? 20.448 131.813 77.590 1.00 12.45 91 THR A C 1
ATOM 715 O O . THR A 1 91 ? 20.950 132.942 77.569 1.00 13.39 91 THR A O 1
ATOM 719 N N . ALA A 1 92 ? 19.141 131.595 77.476 1.00 10.94 92 ALA A N 1
ATOM 720 C CA . ALA A 1 92 ? 18.227 132.679 77.134 1.00 10.12 92 ALA A CA 1
ATOM 721 C C . ALA A 1 92 ? 16.810 132.128 77.132 1.00 13.33 92 ALA A C 1
ATOM 722 O O . ALA A 1 92 ? 16.588 130.917 77.229 1.00 12.60 92 ALA A O 1
ATOM 724 N N . THR A 1 93 ? 15.851 133.038 77.016 1.00 7.96 93 THR A N 1
ATOM 725 C CA . THR A 1 93 ? 14.477 132.673 76.728 1.00 7.94 93 THR A CA 1
ATOM 726 C C . THR A 1 93 ? 14.200 133.015 75.271 1.00 8.30 93 THR A C 1
ATOM 727 O O . THR A 1 93 ? 14.552 134.104 74.810 1.00 11.78 93 THR A O 1
ATOM 731 N N . TYR A 1 94 ? 13.610 132.075 74.543 1.00 7.12 94 TYR A N 1
ATOM 732 C CA . TYR A 1 94 ? 13.360 132.221 73.117 1.00 7.75 94 TYR A CA 1
ATOM 733 C C . TYR A 1 94 ? 11.862 132.322 72.882 1.00 10.12 94 TYR A C 1
ATOM 734 O O . TYR A 1 94 ? 11.087 131.578 73.487 1.00 10.74 94 TYR A O 1
ATOM 743 N N . PHE A 1 95 ? 11.459 133.254 72.014 1.00 9.64 95 PHE A N 1
ATOM 744 C CA . PHE A 1 95 ? 10.054 133.491 71.695 1.00 9.68 95 PHE A CA 1
ATOM 745 C C . PHE A 1 95 ? 9.817 133.297 70.205 1.00 9.58 95 PHE A C 1
ATOM 746 O O . PHE A 1 95 ? 10.643 133.703 69.381 1.00 9.01 95 PHE A O 1
ATOM 754 N N . CYS A 1 96 ? 8.675 132.700 69.862 1.00 9.59 96 CYS A N 1
ATOM 755 C CA . CYS A 1 96 ? 8.185 132.628 68.491 1.00 9.69 96 CYS A CA 1
ATOM 756 C C . CYS A 1 96 ? 6.963 133.527 68.346 1.00 8.59 96 CYS A C 1
ATOM 757 O O . CYS A 1 96 ? 6.171 133.657 69.286 1.00 10.39 96 CYS A O 1
ATOM 760 N N . GLY A 1 97 ? 6.810 134.152 67.185 1.00 10.70 97 GLY A N 1
ATOM 761 C CA . GLY A 1 97 ? 5.604 134.913 66.925 1.00 14.16 97 GLY A CA 1
ATOM 762 C C . GLY A 1 97 ? 5.779 135.918 65.802 1.00 10.93 97 GLY A C 1
ATOM 763 O O . GLY A 1 97 ? 6.748 135.882 65.050 1.00 14.71 97 GLY A O 1
ATOM 764 N N . ARG A 1 98 ? 4.790 136.811 65.704 1.00 11.75 98 ARG A N 1
ATOM 765 C CA . ARG A 1 98 ? 4.836 137.929 64.771 1.00 11.49 98 ARG A CA 1
ATOM 766 C C . ARG A 1 98 ? 4.034 139.089 65.345 1.00 11.19 98 ARG A C 1
ATOM 767 O O . ARG A 1 98 ? 4.603 140.035 65.899 1.00 9.78 98 ARG A O 1
ATOM 775 N N . ASP A 1 99 ? 2.710 139.023 65.206 1.00 13.04 99 ASP A N 1
ATOM 776 C CA . ASP A 1 99 ? 1.807 139.921 65.917 1.00 14.24 99 ASP A CA 1
ATOM 777 C C . ASP A 1 99 ? 1.505 139.390 67.313 1.00 11.78 99 ASP A C 1
ATOM 778 O O . ASP A 1 99 ? 1.541 140.140 68.293 1.00 12.39 99 ASP A O 1
ATOM 783 N N . TYR A 1 100 ? 1.199 138.099 67.408 1.00 11.28 100 TYR A N 1
ATOM 784 C CA . TYR A 1 100 ? 1.020 137.394 68.665 1.00 10.65 100 TYR A CA 1
ATOM 785 C C . TYR A 1 100 ? 2.204 136.462 68.887 1.00 9.26 100 TYR A C 1
ATOM 786 O O . TYR A 1 100 ? 2.875 136.052 67.940 1.00 11.55 100 TYR A O 1
ATOM 795 N N . TRP A 1 101 ? 2.453 136.133 70.152 1.00 12.61 101 TRP A N 1
ATOM 796 C CA . TRP A 1 101 ? 3.708 135.509 70.545 1.00 11.55 101 TRP A CA 1
ATOM 797 C C . TRP A 1 101 ? 3.463 134.370 71.519 1.00 12.88 101 TRP A C 1
ATOM 798 O O . TRP A 1 101 ? 2.528 134.407 72.322 1.00 11.33 101 TRP A O 1
ATOM 809 N N . GLY A 1 102 ? 4.328 133.360 71.447 1.00 11.16 102 GLY A N 1
ATOM 810 C CA . GLY A 1 102 ? 4.325 132.308 72.441 1.00 14.00 102 GLY A CA 1
ATOM 811 C C . GLY A 1 102 ? 4.820 132.820 73.778 1.00 16.41 102 GLY A C 1
ATOM 812 O O . GLY A 1 102 ? 5.334 133.933 73.906 1.00 13.60 102 GLY A O 1
ATOM 813 N N . GLN A 1 103 ? 4.676 131.980 74.801 1.00 10.23 103 GLN A N 1
ATOM 814 C CA . GLN A 1 103 ? 4.993 132.410 76.156 1.00 12.09 103 GLN A CA 1
ATOM 815 C C . GLN A 1 103 ? 6.486 132.406 76.449 1.00 14.19 103 GLN A C 1
ATOM 816 O O . GLN A 1 103 ? 6.887 132.853 77.530 1.00 12.68 103 GLN A O 1
ATOM 822 N N . GLY A 1 104 ? 7.305 131.919 75.533 1.00 11.88 104 GLY A N 1
ATOM 823 C CA . GLY A 1 104 ? 8.733 131.831 75.756 1.00 9.49 104 GLY A CA 1
ATOM 824 C C . GLY A 1 104 ? 9.163 130.448 76.218 1.00 15.38 104 GLY A C 1
ATOM 825 O O . GLY A 1 104 ? 8.424 129.725 76.897 1.00 13.30 104 GLY A O 1
ATOM 826 N N . THR A 1 105 ? 10.377 130.066 75.828 1.00 10.56 105 THR A N 1
ATOM 827 C CA . THR A 1 105 ? 11.011 128.833 76.284 1.00 11.04 105 THR A CA 1
ATOM 828 C C . THR A 1 105 ? 12.367 129.192 76.867 1.00 12.78 105 THR A C 1
ATOM 829 O O . THR A 1 105 ? 13.231 129.702 76.149 1.00 11.88 105 THR A O 1
ATOM 833 N N . THR A 1 106 ? 12.557 128.919 78.155 1.00 13.83 106 THR A N 1
ATOM 834 C CA . THR A 1 106 ? 13.810 129.237 78.827 1.00 9.61 106 THR A CA 1
ATOM 835 C C . THR A 1 106 ? 14.793 128.086 78.658 1.00 11.69 106 THR A C 1
ATOM 836 O O . THR A 1 106 ? 14.481 126.941 78.997 1.00 16.34 106 THR A O 1
ATOM 840 N N . LEU A 1 107 ? 15.977 128.403 78.148 1.00 11.42 107 LEU A N 1
ATOM 841 C CA . LEU A 1 107 ? 17.037 127.431 77.914 1.00 13.05 107 LEU A CA 1
ATOM 842 C C . LEU A 1 107 ? 18.224 127.775 78.801 1.00 16.16 107 LEU A C 1
ATOM 843 O O . LEU A 1 107 ? 18.694 128.917 78.799 1.00 11.42 107 LEU A O 1
ATOM 848 N N . THR A 1 108 ? 18.699 126.790 79.563 1.00 13.44 108 THR A N 1
ATOM 849 C CA . THR A 1 108 ? 19.891 126.937 80.384 1.00 13.28 108 THR A CA 1
ATOM 850 C C . THR A 1 108 ? 20.935 125.973 79.843 1.00 13.99 108 THR A C 1
ATOM 851 O O . THR A 1 108 ? 20.676 124.770 79.737 1.00 15.79 108 THR A O 1
ATOM 855 N N . VAL A 1 109 ? 22.095 126.504 79.476 1.00 12.88 109 VAL A N 1
ATOM 856 C CA . VAL A 1 109 ? 23.219 125.701 79.013 1.00 13.93 109 VAL A CA 1
ATOM 857 C C . VAL A 1 109 ? 24.193 125.604 80.178 1.00 14.48 109 VAL A C 1
ATOM 858 O O . VAL A 1 109 ? 24.750 126.613 80.626 1.00 15.08 109 VAL A O 1
ATOM 862 N N . SER A 1 110 ? 24.369 124.394 80.697 1.00 16.27 110 SER A N 1
ATOM 863 C CA . SER A 1 110 ? 25.168 124.201 81.895 1.00 16.91 110 SER A CA 1
ATOM 864 C C . SER A 1 110 ? 25.577 122.741 81.977 1.00 17.44 110 SER A C 1
ATOM 865 O O . SER A 1 110 ? 24.896 121.864 81.442 1.00 17.48 110 SER A O 1
ATOM 868 N N . SER A 1 111 ? 26.698 122.494 82.658 1.00 21.06 111 SER A N 1
ATOM 869 C CA . SER A 1 111 ? 27.127 121.131 82.941 1.00 25.12 111 SER A CA 1
ATOM 870 C C . SER A 1 111 ? 26.486 120.558 84.198 1.00 28.53 111 SER A C 1
ATOM 871 O O . SER A 1 111 ? 26.561 119.342 84.413 1.00 24.74 111 SER A O 1
ATOM 874 N N . ALA A 1 112 ? 25.867 121.395 85.027 1.00 21.72 112 ALA A N 1
ATOM 875 C CA . ALA A 1 112 ? 25.258 120.925 86.260 1.00 21.29 112 ALA A CA 1
ATOM 876 C C . ALA A 1 112 ? 24.056 120.032 85.962 1.00 23.42 112 ALA A C 1
ATOM 877 O O . ALA A 1 112 ? 23.438 120.105 84.897 1.00 23.39 112 ALA A O 1
ATOM 879 N N . LYS A 1 113 ? 23.732 119.172 86.920 1.00 25.04 113 LYS A N 1
ATOM 880 C CA . LYS A 1 113 ? 22.584 118.291 86.785 1.00 28.77 113 LYS A CA 1
ATOM 881 C C . LYS A 1 113 ? 21.321 118.996 87.266 1.00 22.98 113 LYS A C 1
ATOM 882 O O . LYS A 1 113 ? 21.375 119.982 88.004 1.00 25.66 113 LYS A O 1
ATOM 888 N N . THR A 1 114 ? 20.174 118.477 86.836 1.00 20.52 114 THR A N 1
ATOM 889 C CA . THR A 1 114 ? 18.905 118.988 87.334 1.00 22.43 114 THR A CA 1
ATOM 890 C C . THR A 1 114 ? 18.722 118.588 88.791 1.00 27.50 114 THR A C 1
ATOM 891 O O . THR A 1 114 ? 19.112 117.494 89.207 1.00 23.38 114 THR A O 1
ATOM 895 N N . THR A 1 115 ? 18.130 119.487 89.573 1.00 18.31 115 THR A N 1
ATOM 896 C CA . THR A 1 115 ? 17.852 119.237 90.983 1.00 18.84 115 THR A CA 1
ATOM 897 C C . THR A 1 115 ? 16.422 119.687 91.243 1.00 18.72 115 THR A C 1
ATOM 898 O O . THR A 1 115 ? 16.121 120.889 91.097 1.00 17.28 115 THR A O 1
ATOM 902 N N . PRO A 1 116 ? 15.510 118.788 91.594 1.00 16.14 116 PRO A N 1
ATOM 903 C CA . PRO A 1 116 ? 14.136 119.202 91.883 1.00 19.14 116 PRO A CA 1
ATOM 904 C C . PRO A 1 116 ? 14.083 119.979 93.184 1.00 18.86 116 PRO A C 1
ATOM 905 O O . PRO A 1 116 ? 14.957 119.812 94.047 1.00 15.53 116 PRO A O 1
ATOM 909 N N . PRO A 1 117 ? 13.082 120.834 93.368 1.00 15.48 117 PRO A N 1
ATOM 910 C CA . PRO A 1 117 ? 13.012 121.628 94.596 1.00 15.90 117 PRO A CA 1
ATOM 911 C C . PRO A 1 117 ? 12.489 120.835 95.779 1.00 16.37 117 PRO A C 1
ATOM 912 O O . PRO A 1 117 ? 11.718 119.885 95.635 1.00 19.03 117 PRO A O 1
ATOM 916 N N . SER A 1 118 ? 12.913 121.257 96.964 1.00 20.15 118 SER A N 1
ATOM 917 C CA . SER A 1 118 ? 12.201 120.937 98.192 1.00 18.75 118 SER A CA 1
ATOM 918 C C . SER A 1 118 ? 11.186 122.040 98.449 1.00 15.31 118 SER A C 1
ATOM 919 O O . SER A 1 118 ? 11.474 123.221 98.239 1.00 17.66 118 SER A O 1
ATOM 922 N N . VAL A 1 119 ? 9.990 121.659 98.885 1.00 11.29 119 VAL A N 1
ATOM 923 C CA . VAL A 1 119 ? 8.898 122.613 99.057 1.00 11.15 119 VAL A CA 1
ATOM 924 C C . VAL A 1 119 ? 8.440 122.564 100.505 1.00 16.41 119 VAL A C 1
ATOM 925 O O . VAL A 1 119 ? 7.999 121.515 100.991 1.00 17.14 119 VAL A O 1
ATOM 929 N N . TYR A 1 120 ? 8.542 123.700 101.192 1.00 14.95 120 TYR A N 1
ATOM 930 C CA . TYR A 1 120 ? 8.194 123.765 102.601 1.00 13.48 120 TYR A CA 1
ATOM 931 C C . TYR A 1 120 ? 6.981 124.653 102.810 1.00 16.76 120 TYR A C 1
ATOM 932 O O . TYR A 1 120 ? 6.964 125.798 102.333 1.00 18.63 120 TYR A O 1
ATOM 941 N N . PRO A 1 121 ? 5.960 124.169 103.513 1.00 15.16 121 PRO A N 1
ATOM 942 C CA . PRO A 1 121 ? 4.766 124.988 103.739 1.00 16.03 121 PRO A CA 1
ATOM 943 C C . PRO A 1 121 ? 5.057 126.146 104.677 1.00 18.92 121 PRO A C 1
ATOM 944 O O . PRO A 1 121 ? 5.881 126.049 105.591 1.00 21.55 121 PRO A O 1
ATOM 948 N N . LEU A 1 122 ? 4.371 127.260 104.428 1.00 16.32 122 LEU A N 1
ATOM 949 C CA . LEU A 1 122 ? 4.470 128.462 105.251 1.00 15.73 122 LEU A CA 1
ATOM 950 C C . LEU A 1 122 ? 3.083 128.752 105.803 1.00 18.00 122 LEU A C 1
ATOM 951 O O . LEU A 1 122 ? 2.202 129.219 105.071 1.00 16.86 122 LEU A O 1
ATOM 956 N N . ALA A 1 123 ? 2.883 128.463 107.084 1.00 20.76 123 ALA A N 1
ATOM 957 C CA . ALA A 1 123 ? 1.590 128.642 107.722 1.00 20.25 123 ALA A CA 1
ATOM 958 C C . ALA A 1 123 ? 1.798 129.252 109.097 1.00 21.27 123 ALA A C 1
ATOM 959 O O . ALA A 1 123 ? 2.818 128.990 109.743 1.00 25.12 123 ALA A O 1
ATOM 961 N N . PRO A 1 124 ? 0.861 130.077 109.563 1.00 26.51 124 PRO A N 1
ATOM 962 C CA . PRO A 1 124 ? 0.979 130.625 110.923 1.00 32.42 124 PRO A CA 1
ATOM 963 C C . PRO A 1 124 ? 0.961 129.503 111.949 1.00 37.18 124 PRO A C 1
ATOM 964 O O . PRO A 1 124 ? 0.034 128.690 111.992 1.00 43.36 124 PRO A O 1
ATOM 968 N N . GLY A 1 125 ? 2.010 129.449 112.765 1.00 45.93 125 GLY A N 1
ATOM 969 C CA . GLY A 1 125 ? 2.143 128.384 113.739 1.00 60.47 125 GLY A CA 1
ATOM 970 C C . GLY A 1 125 ? 1.435 128.669 115.047 1.00 66.94 125 GLY A C 1
ATOM 971 O O . GLY A 1 125 ? 0.262 128.320 115.217 1.00 65.34 125 GLY A O 1
ATOM 972 N N . CYS A 1 126 ? 2.144 129.298 115.984 1.00 67.11 126 CYS A N 1
ATOM 973 C CA . CYS A 1 126 ? 1.580 129.644 117.279 1.00 67.75 126 CYS A CA 1
ATOM 974 C C . CYS A 1 126 ? 1.718 131.123 117.618 1.00 69.81 126 CYS A C 1
ATOM 975 O O . CYS A 1 126 ? 1.283 131.534 118.699 1.00 68.58 126 CYS A O 1
ATOM 978 N N . GLY A 1 127 ? 2.302 131.929 116.733 1.00 69.63 127 GLY A N 1
ATOM 979 C CA . GLY A 1 127 ? 2.460 133.348 116.985 1.00 64.91 127 GLY A CA 1
ATOM 980 C C . GLY A 1 127 ? 1.406 134.196 116.304 1.00 74.16 127 GLY A C 1
ATOM 981 O O . GLY A 1 127 ? 0.462 134.652 116.957 1.00 76.09 127 GLY A O 1
ATOM 982 N N . ASP A 1 128 ? 1.562 134.424 115.000 1.00 69.56 128 ASP A N 1
ATOM 983 C CA . ASP A 1 128 ? 0.544 135.127 114.227 1.00 64.98 128 ASP A CA 1
ATOM 984 C C . ASP A 1 128 ? -0.792 134.417 114.364 1.00 71.08 128 ASP A C 1
ATOM 985 O O . ASP A 1 128 ? -0.913 133.231 114.042 1.00 71.60 128 ASP A O 1
ATOM 990 N N . THR A 1 129 ? -1.793 135.141 114.861 1.00 64.72 129 THR A N 1
ATOM 991 C CA . THR A 1 129 ? -3.086 134.530 115.190 1.00 64.70 129 THR A CA 1
ATOM 992 C C . THR A 1 129 ? -4.041 134.571 114.000 1.00 71.82 129 THR A C 1
ATOM 993 O O . THR A 1 129 ? -4.345 133.534 113.402 1.00 69.25 129 THR A O 1
ATOM 997 N N . THR A 1 130 ? -4.518 135.765 113.643 1.00 69.21 130 THR A N 1
ATOM 998 C CA . THR A 1 130 ? -5.630 135.834 112.702 1.00 70.26 130 THR A CA 1
ATOM 999 C C . THR A 1 130 ? -5.905 137.227 112.144 1.00 70.23 130 THR A C 1
ATOM 1000 O O . THR A 1 130 ? -5.065 138.130 112.213 1.00 67.54 130 THR A O 1
ATOM 1004 N N . GLY A 1 131 ? -7.105 137.384 111.595 1.00 67.36 131 GLY A N 1
ATOM 1005 C CA . GLY A 1 131 ? -7.532 138.630 110.990 1.00 55.95 131 GLY A CA 1
ATOM 1006 C C . GLY A 1 131 ? -8.779 138.369 110.170 1.00 51.24 131 GLY A C 1
ATOM 1007 O O . GLY A 1 131 ? -9.422 137.331 110.323 1.00 55.55 131 GLY A O 1
ATOM 1008 N N . SER A 1 132 ? -9.115 139.323 109.303 1.00 40.33 132 SER A N 1
ATOM 1009 C CA . SER A 1 132 ? -10.148 139.058 108.311 1.00 43.51 132 SER A CA 1
ATOM 1010 C C . SER A 1 132 ? -9.665 138.099 107.230 1.00 42.85 132 SER A C 1
ATOM 1011 O O . SER A 1 132 ? -10.482 137.421 106.597 1.00 36.34 132 SER A O 1
ATOM 1014 N N . SER A 1 133 ? -8.356 138.029 107.013 1.00 39.81 133 SER A N 1
ATOM 1015 C CA . SER A 1 133 ? -7.769 137.173 105.999 1.00 35.72 133 SER A CA 1
ATOM 1016 C C . SER A 1 133 ? -6.529 136.519 106.584 1.00 28.21 133 SER A C 1
ATOM 1017 O O . SER A 1 133 ? -5.985 136.969 107.594 1.00 31.74 133 SER A O 1
ATOM 1020 N N . VAL A 1 134 ? -6.091 135.441 105.941 1.00 29.61 134 VAL A N 1
ATOM 1021 C CA . VAL A 1 134 ? -4.892 134.724 106.349 1.00 24.96 134 VAL A CA 1
ATOM 1022 C C . VAL A 1 134 ? -3.999 134.558 105.125 1.00 22.58 134 VAL A C 1
ATOM 1023 O O . VAL A 1 134 ? -4.479 134.257 104.027 1.00 20.70 134 VAL A O 1
ATOM 1027 N N . THR A 1 135 ? -2.707 134.801 105.308 1.00 19.56 135 THR A N 1
ATOM 1028 C CA . THR A 1 135 ? -1.722 134.649 104.248 1.00 21.38 135 THR A CA 1
ATOM 1029 C C . THR A 1 135 ? -0.957 133.353 104.466 1.00 20.43 135 THR A C 1
ATOM 1030 O O . THR A 1 135 ? -0.494 133.079 105.579 1.00 23.08 135 THR A O 1
ATOM 1034 N N . LEU A 1 136 ? -0.844 132.558 103.409 1.00 16.63 136 LEU A N 1
ATOM 1035 C CA . LEU A 1 136 ? -0.104 131.310 103.422 1.00 17.88 136 LEU A CA 1
ATOM 1036 C C . LEU A 1 136 ? 0.985 131.384 102.361 1.00 14.46 136 LEU A C 1
ATOM 1037 O O . LEU A 1 136 ? 0.975 132.263 101.494 1.00 17.16 136 LEU A O 1
ATOM 1042 N N . GLY A 1 137 ? 1.934 130.455 102.436 1.00 17.48 137 GLY A N 1
ATOM 1043 C CA . GLY A 1 137 ? 3.022 130.473 101.481 1.00 15.24 137 GLY A CA 1
ATOM 1044 C C . GLY A 1 137 ? 3.633 129.105 101.286 1.00 17.95 137 GLY A C 1
ATOM 1045 O O . GLY A 1 137 ? 3.341 128.148 102.009 1.00 16.09 137 GLY A O 1
ATOM 1046 N N . CYS A 1 138 ? 4.490 129.025 100.275 1.00 14.46 138 CYS A N 1
ATOM 1047 C CA . CYS A 1 138 ? 5.339 127.858 100.093 1.00 14.61 138 CYS A CA 1
ATOM 1048 C C . CYS A 1 138 ? 6.733 128.338 99.737 1.00 15.69 138 CYS A C 1
ATOM 1049 O O . CYS A 1 138 ? 6.893 129.208 98.877 1.00 14.99 138 CYS A O 1
ATOM 1052 N N . LEU A 1 139 ? 7.727 127.802 100.433 1.00 12.46 139 LEU A N 1
ATOM 1053 C CA . LEU A 1 139 ? 9.126 128.096 100.172 1.00 13.09 139 LEU A CA 1
ATOM 1054 C C . LEU A 1 139 ? 9.673 126.998 99.269 1.00 16.14 139 LEU A C 1
ATOM 1055 O O . LEU A 1 139 ? 9.579 125.811 99.604 1.00 14.54 139 LEU A O 1
ATOM 1060 N N . VAL A 1 140 ? 10.212 127.389 98.121 1.00 12.01 140 VAL A N 1
ATOM 1061 C CA . VAL A 1 140 ? 10.637 126.456 97.083 1.00 12.27 140 VAL A CA 1
ATOM 1062 C C . VAL A 1 140 ? 12.155 126.558 96.993 1.00 14.09 140 VAL A C 1
ATOM 1063 O O . VAL A 1 140 ? 12.698 127.511 96.423 1.00 14.64 140 VAL A O 1
ATOM 1067 N N . LYS A 1 141 ? 12.854 125.566 97.540 1.00 13.44 141 LYS A N 1
ATOM 1068 C CA . LYS A 1 141 ? 14.256 125.723 97.900 1.00 14.54 141 LYS A CA 1
ATOM 1069 C C . LYS A 1 141 ? 15.135 124.680 97.220 1.00 19.20 141 LYS A C 1
ATOM 1070 O O . LYS A 1 141 ? 14.790 123.494 97.164 1.00 18.94 141 LYS A O 1
ATOM 1076 N N . GLY A 1 142 ? 16.272 125.142 96.698 1.00 20.78 142 GLY A N 1
ATOM 1077 C CA . GLY A 1 142 ? 17.342 124.274 96.235 1.00 24.84 142 GLY A CA 1
ATOM 1078 C C . GLY A 1 142 ? 17.122 123.545 94.924 1.00 23.11 142 GLY A C 1
ATOM 1079 O O . GLY A 1 142 ? 17.419 122.349 94.824 1.00 20.24 142 GLY A O 1
ATOM 1080 N N . TYR A 1 143 ? 16.636 124.243 93.902 1.00 16.40 143 TYR A N 1
ATOM 1081 C CA . TYR A 1 143 ? 16.340 123.613 92.623 1.00 15.66 143 TYR A CA 1
ATOM 1082 C C . TYR A 1 143 ? 17.200 124.208 91.516 1.00 15.29 143 TYR A C 1
ATOM 1083 O O . TYR A 1 143 ? 17.723 125.319 91.634 1.00 17.44 143 TYR A O 1
ATOM 1092 N N . PHE A 1 144 ? 17.336 123.439 90.426 1.00 13.33 144 PHE A N 1
ATOM 1093 C CA . PHE A 1 144 ? 18.088 123.867 89.254 1.00 13.50 144 PHE A CA 1
ATOM 1094 C C . PHE A 1 144 ? 17.649 123.036 88.063 1.00 17.01 144 PHE A C 1
ATOM 1095 O O . PHE A 1 144 ? 17.517 121.812 88.198 1.00 17.93 144 PHE A O 1
ATOM 1103 N N . PRO A 1 145 ? 17.430 123.645 86.888 1.00 16.83 145 PRO A N 1
ATOM 1104 C CA . PRO A 1 145 ? 17.538 125.078 86.599 1.00 15.93 145 PRO A CA 1
ATOM 1105 C C . PRO A 1 145 ? 16.229 125.809 86.860 1.00 20.11 145 PRO A C 1
ATOM 1106 O O . PRO A 1 145 ? 15.371 125.277 87.561 1.00 18.41 145 PRO A O 1
ATOM 1110 N N . GLU A 1 146 ? 16.096 127.020 86.322 1.00 18.81 146 GLU A N 1
ATOM 1111 C CA . GLU A 1 146 ? 14.784 127.641 86.192 1.00 24.73 146 GLU A CA 1
ATOM 1112 C C . GLU A 1 146 ? 13.984 126.915 85.100 1.00 23.42 146 GLU A C 1
ATOM 1113 O O . GLU A 1 146 ? 14.550 126.299 84.187 1.00 19.78 146 GLU A O 1
ATOM 1119 N N . SER A 1 147 ? 12.653 126.969 85.188 1.00 21.78 147 SER A N 1
ATOM 1120 C CA . SER A 1 147 ? 11.900 127.705 86.186 1.00 17.82 147 SER A CA 1
ATOM 1121 C C . SER A 1 147 ? 11.011 126.772 87.002 1.00 14.12 147 SER A C 1
ATOM 1122 O O . SER A 1 147 ? 11.065 125.551 86.837 1.00 17.52 147 SER A O 1
ATOM 1125 N N . VAL A 1 148 ? 10.180 127.354 87.869 1.00 14.73 148 VAL A N 1
ATOM 1126 C CA . VAL A 1 148 ? 9.127 126.623 88.561 1.00 11.09 148 VAL A CA 1
ATOM 1127 C C . VAL A 1 148 ? 7.829 127.401 88.420 1.00 15.08 148 VAL A C 1
ATOM 1128 O O . VAL A 1 148 ? 7.823 128.615 88.205 1.00 14.76 148 VAL A O 1
ATOM 1132 N N . THR A 1 149 ? 6.718 126.681 88.551 1.00 14.17 149 THR A N 1
ATOM 1133 C CA . THR A 1 149 ? 5.388 127.279 88.557 1.00 18.19 149 THR A CA 1
ATOM 1134 C C . THR A 1 149 ? 4.637 126.780 89.781 1.00 19.81 149 THR A C 1
ATOM 1135 O O . THR A 1 149 ? 4.452 125.570 89.945 1.00 18.27 149 THR A O 1
ATOM 1139 N N . VAL A 1 150 ? 4.199 127.703 90.633 1.00 14.40 150 VAL A N 1
ATOM 1140 C CA . VAL A 1 150 ? 3.424 127.360 91.821 1.00 13.92 150 VAL A CA 1
ATOM 1141 C C . VAL A 1 150 ? 1.951 127.574 91.506 1.00 22.65 150 VAL A C 1
ATOM 1142 O O . VAL A 1 150 ? 1.538 128.686 91.151 1.00 26.27 150 VAL A O 1
ATOM 1146 N N . THR A 1 151 ? 1.160 126.513 91.633 1.00 19.87 151 THR A N 1
ATOM 1147 C CA . THR A 1 151 ? -0.282 126.564 91.440 1.00 19.85 151 THR A CA 1
ATOM 1148 C C . THR A 1 151 ? -0.968 126.302 92.773 1.00 20.68 151 THR A C 1
ATOM 1149 O O . THR A 1 151 ? -0.656 125.320 93.454 1.00 20.17 151 THR A O 1
ATOM 1153 N N . TRP A 1 152 ? -1.891 127.182 93.146 1.00 18.87 152 TRP A N 1
ATOM 1154 C CA . TRP A 1 152 ? -2.606 127.077 94.412 1.00 21.05 152 TRP A CA 1
ATOM 1155 C C . TRP A 1 152 ? -4.017 126.561 94.148 1.00 27.13 152 TRP A C 1
ATOM 1156 O O . TRP A 1 152 ? -4.762 127.160 93.365 1.00 27.32 152 TRP A O 1
ATOM 1167 N N . ASN A 1 153 ? -4.373 125.456 94.802 1.00 27.66 153 ASN A N 1
ATOM 1168 C CA . ASN A 1 153 ? -5.698 124.837 94.701 1.00 28.36 153 ASN A CA 1
ATOM 1169 C C . ASN A 1 153 ? -6.161 124.706 93.248 1.00 40.25 153 ASN A C 1
ATOM 1170 O O . ASN A 1 153 ? -7.233 125.176 92.858 1.00 43.91 153 ASN A O 1
ATOM 1175 N N . SER A 1 154 ? -5.318 124.059 92.443 1.00 36.47 154 SER A N 1
ATOM 1176 C CA . SER A 1 154 ? -5.596 123.710 91.051 1.00 39.43 154 SER A CA 1
ATOM 1177 C C . SER A 1 154 ? -5.930 124.915 90.176 1.00 44.75 154 SER A C 1
ATOM 1178 O O . SER A 1 154 ? -6.338 124.739 89.021 1.00 51.98 154 SER A O 1
ATOM 1181 N N . GLY A 1 155 ? -5.764 126.135 90.686 1.00 40.84 155 GLY A N 1
ATOM 1182 C CA . GLY A 1 155 ? -6.080 127.343 89.951 1.00 41.87 155 GLY A CA 1
ATOM 1183 C C . GLY A 1 155 ? -7.239 128.140 90.511 1.00 48.12 155 GLY A C 1
ATOM 1184 O O . GLY A 1 155 ? -7.494 129.248 90.023 1.00 49.23 155 GLY A O 1
ATOM 1185 N N . SER A 1 156 ? -7.949 127.615 91.514 1.00 46.54 156 SER A N 1
ATOM 1186 C CA . SER A 1 156 ? -9.058 128.355 92.111 1.00 52.52 156 SER A CA 1
ATOM 1187 C C . SER A 1 156 ? -8.582 129.677 92.699 1.00 57.79 156 SER A C 1
ATOM 1188 O O . SER A 1 156 ? -9.133 130.742 92.396 1.00 60.51 156 SER A O 1
ATOM 1191 N N . LEU A 1 157 ? -7.549 129.628 93.541 1.00 55.27 157 LEU A N 1
ATOM 1192 C CA . LEU A 1 157 ? -7.016 130.808 94.211 1.00 49.42 157 LEU A CA 1
ATOM 1193 C C . LEU A 1 157 ? -5.975 131.543 93.374 1.00 50.22 157 LEU A C 1
ATOM 1194 O O . LEU A 1 157 ? -5.054 132.144 93.939 1.00 52.92 157 LEU A O 1
ATOM 1199 N N . SER A 1 158 ? -6.095 131.513 92.043 1.00 53.74 158 SER A N 1
ATOM 1200 C CA . SER A 1 158 ? -5.094 132.150 91.191 1.00 51.48 158 SER A CA 1
ATOM 1201 C C . SER A 1 158 ? -4.981 133.643 91.471 1.00 54.98 158 SER A C 1
ATOM 1202 O O . SER A 1 158 ? -3.890 134.216 91.358 1.00 56.78 158 SER A O 1
ATOM 1205 N N . SER A 1 159 ? -6.086 134.292 91.822 1.00 59.24 159 SER A N 1
ATOM 1206 C CA . SER A 1 159 ? -6.011 135.666 92.286 1.00 57.80 159 SER A CA 1
ATOM 1207 C C . SER A 1 159 ? -5.439 135.712 93.699 1.00 49.65 159 SER A C 1
ATOM 1208 O O . SER A 1 159 ? -5.526 134.747 94.466 1.00 50.81 159 SER A O 1
ATOM 1211 N N . SER A 1 160 ? -4.847 136.857 94.037 1.00 48.35 160 SER A N 1
ATOM 1212 C CA . SER A 1 160 ? -4.207 137.067 95.337 1.00 43.94 160 SER A CA 1
ATOM 1213 C C . SER A 1 160 ? -3.051 136.091 95.554 1.00 35.29 160 SER A C 1
ATOM 1214 O O . SER A 1 160 ? -2.881 135.535 96.640 1.00 32.82 160 SER A O 1
ATOM 1217 N N . VAL A 1 161 ? -2.250 135.880 94.511 1.00 31.51 161 VAL A N 1
ATOM 1218 C CA . VAL A 1 161 ? -1.021 135.099 94.599 1.00 25.98 161 VAL A CA 1
ATOM 1219 C C . VAL A 1 161 ? 0.144 135.992 94.202 1.00 24.34 161 VAL A C 1
ATOM 1220 O O . VAL A 1 161 ? 0.108 136.642 93.150 1.00 21.94 161 VAL A O 1
ATOM 1224 N N . HIS A 1 162 ? 1.173 136.022 95.037 1.00 21.01 162 HIS A N 1
ATOM 1225 C CA . HIS A 1 162 ? 2.381 136.782 94.758 1.00 14.59 162 HIS A CA 1
ATOM 1226 C C . HIS A 1 162 ? 3.545 135.822 94.575 1.00 18.01 162 HIS A C 1
ATOM 1227 O O . HIS A 1 162 ? 3.723 134.895 95.373 1.00 16.48 162 HIS A O 1
ATOM 1234 N N . THR A 1 163 ? 4.324 136.045 93.524 1.00 16.78 163 THR A N 1
ATOM 1235 C CA . THR A 1 163 ? 5.462 135.204 93.178 1.00 15.43 163 THR A CA 1
ATOM 1236 C C . THR A 1 163 ? 6.737 135.994 93.425 1.00 16.33 163 THR A C 1
ATOM 1237 O O . THR A 1 163 ? 6.921 137.079 92.862 1.00 18.56 163 THR A O 1
ATOM 1241 N N . PHE A 1 164 ? 7.615 135.458 94.266 1.00 11.41 164 PHE A N 1
ATOM 1242 C CA . PHE A 1 164 ? 8.844 136.161 94.580 1.00 12.03 164 PHE A CA 1
ATOM 1243 C C . PHE A 1 164 ? 9.979 135.558 93.776 1.00 16.91 164 PHE A C 1
ATOM 1244 O O . PHE A 1 164 ? 10.228 134.346 93.878 1.00 15.53 164 PHE A O 1
ATOM 1252 N N . PRO A 1 165 ? 10.648 136.347 92.936 1.00 13.31 165 PRO A N 1
ATOM 1253 C CA . PRO A 1 165 ? 11.602 135.777 91.981 1.00 14.91 165 PRO A CA 1
ATOM 1254 C C . PRO A 1 165 ? 12.734 135.034 92.670 1.00 16.19 165 PRO A C 1
ATOM 1255 O O . PRO A 1 165 ? 13.149 135.370 93.782 1.00 15.57 165 PRO A O 1
ATOM 1259 N N . ALA A 1 166 ? 13.232 134.015 91.972 1.00 15.79 166 ALA A N 1
ATOM 1260 C CA . ALA A 1 166 ? 14.266 133.147 92.511 1.00 13.60 166 ALA A CA 1
ATOM 1261 C C . ALA A 1 166 ? 15.561 133.913 92.752 1.00 18.57 166 ALA A C 1
ATOM 1262 O O . ALA A 1 166 ? 15.922 134.819 91.995 1.00 20.80 166 ALA A O 1
ATOM 1264 N N . LEU A 1 167 ? 16.251 133.544 93.825 1.00 13.50 167 LEU A N 1
ATOM 1265 C CA . LEU A 1 167 ? 17.603 133.989 94.118 1.00 19.57 167 LEU A CA 1
ATOM 1266 C C . LEU A 1 167 ? 18.536 132.798 93.966 1.00 19.55 167 LEU A C 1
ATOM 1267 O O . LEU A 1 167 ? 18.150 131.658 94.234 1.00 17.36 167 LEU A O 1
ATOM 1272 N N . LEU A 1 168 ? 19.767 133.072 93.544 1.00 23.39 168 LEU A N 1
ATOM 1273 C CA . LEU A 1 168 ? 20.772 132.044 93.316 1.00 28.67 168 LEU A CA 1
ATOM 1274 C C . LEU A 1 168 ? 21.887 132.169 94.343 1.00 35.19 168 LEU A C 1
ATOM 1275 O O . LEU A 1 168 ? 22.367 133.271 94.625 1.00 38.59 168 LEU A O 1
ATOM 1280 N N . GLN A 1 169 ? 22.299 131.032 94.894 1.00 33.63 169 GLN A N 1
ATOM 1281 C CA . GLN A 1 169 ? 23.420 130.982 95.819 1.00 41.53 169 GLN A CA 1
ATOM 1282 C C . GLN A 1 169 ? 23.915 129.547 95.876 1.00 42.28 169 GLN A C 1
ATOM 1283 O O . GLN A 1 169 ? 23.113 128.620 96.009 1.00 37.22 169 GLN A O 1
ATOM 1289 N N . SER A 1 170 ? 25.234 129.374 95.774 1.00 44.33 170 SER A N 1
ATOM 1290 C CA . SER A 1 170 ? 25.854 128.048 95.777 1.00 45.12 170 SER A CA 1
ATOM 1291 C C . SER A 1 170 ? 25.263 127.155 94.687 1.00 42.28 170 SER A C 1
ATOM 1292 O O . SER A 1 170 ? 25.121 125.942 94.862 1.00 41.48 170 SER A O 1
ATOM 1295 N N . GLY A 1 171 ? 24.904 12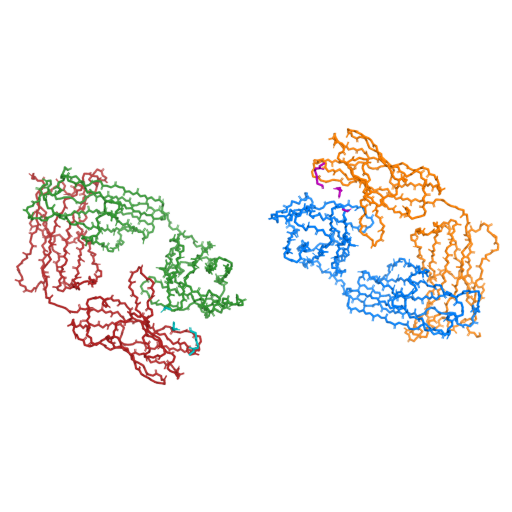7.758 93.556 1.00 35.84 171 GLY A N 1
ATOM 1296 C CA . GLY A 1 171 ? 24.485 127.023 92.385 1.00 39.48 171 GLY A CA 1
ATOM 1297 C C . GLY A 1 171 ? 23.044 126.563 92.365 1.00 28.64 171 GLY A C 1
ATOM 1298 O O . GLY A 1 171 ? 22.648 125.891 91.405 1.00 25.86 171 GLY A O 1
ATOM 1299 N N . LEU A 1 172 ? 22.244 126.895 93.377 1.00 23.76 172 LEU A N 1
ATOM 1300 C CA . LEU A 1 172 ? 20.858 126.451 93.438 1.00 19.42 172 LEU A CA 1
ATOM 1301 C C . LEU A 1 172 ? 19.927 127.640 93.641 1.00 24.49 172 LEU A C 1
ATOM 1302 O O . LEU A 1 172 ? 20.301 128.645 94.253 1.00 21.44 172 LEU A O 1
ATOM 1307 N N . TYR A 1 173 ? 18.702 127.508 93.126 1.00 19.74 173 TYR A N 1
ATOM 1308 C CA . TYR A 1 173 ? 17.696 128.564 93.212 1.00 17.77 173 TYR A CA 1
ATOM 1309 C C . TYR A 1 173 ? 16.739 128.341 94.379 1.00 17.39 173 TYR A C 1
ATOM 1310 O O . TYR A 1 173 ? 16.383 127.204 94.700 1.00 13.49 173 TYR A O 1
ATOM 1319 N N . THR A 1 174 ? 16.309 129.445 94.994 1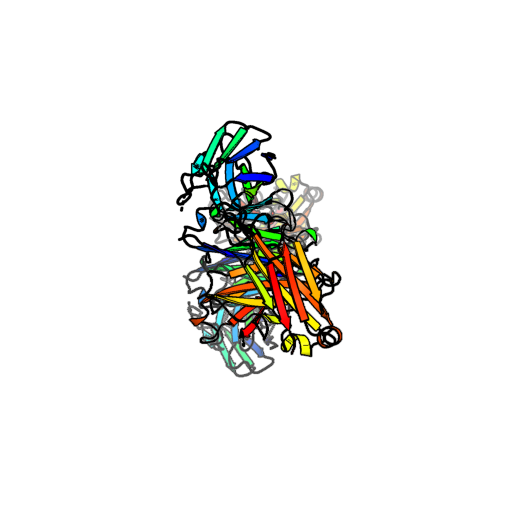.00 12.67 174 THR A N 1
ATOM 1320 C CA . THR A 1 174 ? 15.246 129.444 95.992 1.00 15.42 174 THR A CA 1
ATOM 1321 C C . THR A 1 174 ? 14.256 130.545 95.643 1.00 14.78 174 THR A C 1
ATOM 1322 O O . THR A 1 174 ? 14.661 131.676 95.363 1.00 14.77 174 THR A O 1
ATOM 1326 N N . MET A 1 175 ? 12.966 130.211 95.651 1.00 14.10 175 MET A N 1
ATOM 1327 C CA . MET A 1 175 ? 11.899 131.181 95.436 1.00 12.53 175 MET A CA 1
ATOM 1328 C C . MET A 1 175 ? 10.797 130.912 96.451 1.00 16.00 175 MET A C 1
ATOM 1329 O O . MET A 1 175 ? 10.854 129.946 97.213 1.00 13.56 175 MET A O 1
ATOM 1334 N N . SER A 1 176 ? 9.789 131.781 96.472 1.00 15.12 176 SER A N 1
ATOM 1335 C CA . SER A 1 176 ? 8.636 131.549 97.329 1.00 13.83 176 SER A CA 1
ATOM 1336 C C . SER A 1 176 ? 7.399 132.159 96.685 1.00 14.64 176 SER A C 1
ATOM 1337 O O . SER A 1 176 ? 7.483 132.955 95.746 1.00 11.93 176 SER A O 1
ATOM 1340 N N . SER A 1 177 ? 6.242 131.778 97.218 1.00 12.30 177 SER A N 1
ATOM 1341 C CA . SER A 1 177 ? 4.955 132.188 96.677 1.00 14.81 177 SER A CA 1
ATOM 1342 C C . SER A 1 177 ? 3.979 132.365 97.829 1.00 16.08 177 SER A C 1
ATOM 1343 O O . SER A 1 177 ? 3.931 131.530 98.730 1.00 14.75 177 SER A O 1
ATOM 1346 N N . SER A 1 178 ? 3.204 133.448 97.800 1.00 18.09 178 SER A N 1
ATOM 1347 C CA . SER A 1 178 ? 2.236 133.720 98.851 1.00 19.44 178 SER A CA 1
ATOM 1348 C C . SER A 1 178 ? 0.831 133.807 98.273 1.00 20.42 178 SER A C 1
ATOM 1349 O O . SER A 1 178 ? 0.632 134.270 97.146 1.00 18.48 178 SER A O 1
ATOM 1352 N N . VAL A 1 179 ? -0.143 133.351 99.059 1.00 19.40 179 VAL A N 1
ATOM 1353 C CA . VAL A 1 179 ? -1.557 133.483 98.729 1.00 18.96 179 VAL A CA 1
ATOM 1354 C C . VAL A 1 179 ? -2.288 133.992 99.965 1.00 23.53 179 VAL A C 1
ATOM 1355 O O . VAL A 1 179 ? -1.883 133.727 101.101 1.00 19.34 179 VAL A O 1
ATOM 1359 N N . THR A 1 180 ? -3.359 134.751 99.741 1.00 23.52 180 THR A N 1
ATOM 1360 C CA . THR A 1 180 ? -4.155 135.310 100.829 1.00 24.81 180 THR A CA 1
ATOM 1361 C C . THR A 1 180 ? -5.616 134.955 100.602 1.00 30.29 180 THR A C 1
ATOM 1362 O O . THR A 1 180 ? -6.188 135.303 99.564 1.00 27.83 180 THR A O 1
ATOM 1366 N N . VAL A 1 181 ? -6.209 134.265 101.569 1.00 23.70 181 VAL A N 1
ATOM 1367 C CA . VAL A 1 181 ? -7.598 133.818 101.485 1.00 27.01 181 VAL A CA 1
ATOM 1368 C C . VAL A 1 181 ? -8.326 134.302 102.729 1.00 30.50 181 VAL A C 1
ATOM 1369 O O . VAL A 1 181 ? -7.694 134.628 103.748 1.00 25.63 181 VAL A O 1
ATOM 1373 N N . PRO A 1 182 ? -9.657 134.382 102.679 1.00 34.07 182 PRO A N 1
ATOM 1374 C CA . PRO A 1 182 ? -10.411 134.708 103.893 1.00 32.52 182 PRO A CA 1
ATOM 1375 C C . PRO A 1 182 ? -10.176 133.662 104.972 1.00 32.54 182 PRO A C 1
ATOM 1376 O O . PRO A 1 182 ? -10.076 132.465 104.694 1.00 33.18 182 PRO A O 1
ATOM 1380 N N . SER A 1 183 ? -10.085 134.136 106.216 1.00 33.06 183 SER A N 1
ATOM 1381 C CA . SER A 1 183 ? -9.883 133.253 107.356 1.00 36.30 183 SER A CA 1
ATOM 1382 C C . SER A 1 183 ? -10.985 132.210 107.480 1.00 38.58 183 SER A C 1
ATOM 1383 O O . SER A 1 183 ? -10.738 131.122 108.012 1.00 36.34 183 SER A O 1
ATOM 1386 N N . SER A 1 184 ? -12.187 132.505 106.982 1.00 40.39 184 SER A N 1
ATOM 1387 C CA . SER A 1 184 ? -13.267 131.528 107.032 1.00 41.23 184 SER A CA 1
ATOM 1388 C C . SER A 1 184 ? -13.041 130.346 106.096 1.00 40.20 184 SER A C 1
ATOM 1389 O O . SER A 1 184 ? -13.758 129.345 106.205 1.00 43.34 184 SER A O 1
ATOM 1392 N N . THR A 1 185 ? -12.071 130.434 105.187 1.00 35.71 185 THR A N 1
ATOM 1393 C CA . THR A 1 185 ? -11.776 129.346 104.263 1.00 39.02 185 THR A CA 1
ATOM 1394 C C . THR A 1 185 ? -10.620 128.466 104.718 1.00 33.01 185 THR A C 1
ATOM 1395 O O . THR A 1 185 ? -10.604 127.276 104.396 1.00 32.69 185 THR A O 1
ATOM 1399 N N . TRP A 1 186 ? -9.651 129.011 105.452 1.00 34.32 186 TRP A N 1
ATOM 1400 C CA . TRP A 1 186 ? -8.544 128.221 105.960 1.00 29.79 186 TRP A CA 1
ATOM 1401 C C . TRP A 1 186 ? -8.378 128.465 107.452 1.00 27.48 186 TRP A C 1
ATOM 1402 O O . TRP A 1 186 ? -8.436 129.614 107.896 1.00 36.07 186 TRP A O 1
ATOM 1413 N N . PRO A 1 187 ? -8.139 127.412 108.252 1.00 31.16 187 PRO A N 1
ATOM 1414 C CA . PRO A 1 187 ? -7.944 126.013 107.849 1.00 32.18 187 PRO A CA 1
ATOM 1415 C C . PRO A 1 187 ? -9.221 125.196 107.676 1.00 36.86 187 PRO A C 1
ATOM 1416 O O . PRO A 1 187 ? -9.132 123.968 107.649 1.00 35.95 187 PRO A O 1
ATOM 1420 N N . SER A 1 188 ? -10.375 125.859 107.563 1.00 32.27 188 SER A N 1
ATOM 1421 C CA . SER A 1 188 ? -11.629 125.132 107.379 1.00 37.39 188 SER A CA 1
ATOM 1422 C C . SER A 1 188 ? -11.591 124.274 106.122 1.00 36.35 188 SER A C 1
ATOM 1423 O O . SER A 1 188 ? -12.068 123.133 106.122 1.00 41.57 188 SER A O 1
ATOM 1426 N N . GLN A 1 189 ? -11.035 124.807 105.040 1.00 34.94 189 GLN A N 1
ATOM 1427 C CA . GLN A 1 189 ? -10.909 124.091 103.782 1.00 35.07 189 GLN A CA 1
ATOM 1428 C C . GLN A 1 189 ? -9.440 123.838 103.470 1.00 36.23 189 GLN A C 1
ATOM 1429 O O . GLN A 1 189 ? -8.542 124.482 104.020 1.00 35.55 189 GLN A O 1
ATOM 1435 N N . THR A 1 190 ? -9.209 122.893 102.565 1.00 35.89 190 THR A N 1
ATOM 1436 C CA . THR A 1 190 ? -7.857 122.499 102.192 1.00 32.73 190 THR A CA 1
ATOM 1437 C C . THR A 1 190 ? -7.233 123.538 101.270 1.00 31.32 190 THR A C 1
ATOM 1438 O O . THR A 1 190 ? -7.875 124.009 100.326 1.00 26.12 190 THR A O 1
ATOM 1442 N N . VAL A 1 191 ? -5.984 123.902 101.553 1.00 23.88 191 VAL A N 1
ATOM 1443 C CA . VAL A 1 191 ? -5.179 124.749 100.681 1.00 28.01 191 VAL A CA 1
ATOM 1444 C C . VAL A 1 191 ? -3.893 124.001 100.362 1.00 24.61 191 VAL A C 1
ATOM 1445 O O . VAL A 1 191 ? -3.214 123.506 101.269 1.00 19.92 191 VAL A O 1
ATOM 1449 N N . THR A 1 192 ? -3.565 123.919 99.077 1.00 19.54 192 THR A N 1
ATOM 1450 C CA . THR A 1 192 ? -2.411 123.174 98.600 1.00 19.96 192 THR A CA 1
ATOM 1451 C C . THR A 1 192 ? -1.639 124.028 97.607 1.00 22.48 192 THR A C 1
ATOM 1452 O O . THR A 1 192 ? -2.236 124.710 96.770 1.00 21.67 192 THR A O 1
ATOM 1456 N N . CYS A 1 193 ? -0.314 124.008 97.714 1.00 19.10 193 CYS A N 1
ATOM 1457 C CA . CYS A 1 193 ? 0.542 124.568 96.678 1.00 19.68 193 CYS A CA 1
ATOM 1458 C C . CYS A 1 193 ? 1.134 123.419 95.875 1.00 22.13 193 CYS A C 1
ATOM 1459 O O . CYS A 1 193 ? 1.663 122.459 96.444 1.00 15.44 193 CYS A O 1
ATOM 1462 N N . SER A 1 194 ? 1.000 123.498 94.558 1.00 19.28 194 SER A N 1
ATOM 1463 C CA . SER A 1 194 ? 1.522 122.489 93.649 1.00 15.11 194 SER A CA 1
ATOM 1464 C C . SER A 1 194 ? 2.651 123.127 92.857 1.00 18.27 194 SER A C 1
ATOM 1465 O O . SER A 1 194 ? 2.422 124.094 92.122 1.00 18.37 194 SER A O 1
ATOM 1468 N N . VAL A 1 195 ? 3.861 122.600 93.019 1.00 12.12 195 VAL A N 1
ATOM 1469 C CA . VAL A 1 195 ? 5.067 123.215 92.479 1.00 11.94 195 VAL A CA 1
ATOM 1470 C C . VAL A 1 195 ? 5.574 122.341 91.342 1.00 16.99 195 VAL A C 1
ATOM 1471 O O . VAL A 1 195 ? 6.042 121.221 91.571 1.00 15.52 195 VAL A O 1
ATOM 1475 N N . ALA A 1 196 ? 5.496 122.855 90.120 1.00 15.38 196 ALA A N 1
ATOM 1476 C CA . ALA A 1 196 ? 5.973 122.146 88.940 1.00 16.27 196 ALA A CA 1
ATOM 1477 C C . ALA A 1 196 ? 7.366 122.641 88.582 1.00 15.47 196 ALA A C 1
ATOM 1478 O O . ALA A 1 196 ? 7.604 123.854 88.532 1.00 16.47 196 ALA A O 1
ATOM 1480 N N . HIS A 1 197 ? 8.285 121.701 88.355 1.00 13.55 197 HIS A N 1
ATOM 1481 C CA . HIS A 1 197 ? 9.651 121.990 87.920 1.00 14.82 197 HIS A CA 1
ATOM 1482 C C . HIS A 1 197 ? 9.841 121.263 86.596 1.00 14.34 197 HIS A C 1
ATOM 1483 O O . HIS A 1 197 ? 10.329 120.125 86.566 1.00 13.80 197 HIS A O 1
ATOM 1490 N N . PRO A 1 198 ? 9.471 121.888 85.476 1.00 17.95 198 PRO A N 1
ATOM 1491 C CA . PRO A 1 198 ? 9.375 121.136 84.211 1.00 15.12 198 PRO A CA 1
ATOM 1492 C C . PRO A 1 198 ? 10.682 120.522 83.746 1.00 16.90 198 PRO A C 1
ATOM 1493 O O . PRO A 1 198 ? 10.656 119.460 83.114 1.00 16.19 198 PRO A O 1
ATOM 1497 N N . ALA A 1 199 ? 11.828 121.148 84.033 1.00 15.67 199 ALA A N 1
ATOM 1498 C CA . ALA A 1 199 ? 13.096 120.599 83.561 1.00 18.87 199 ALA A CA 1
ATOM 1499 C C . ALA A 1 199 ? 13.411 119.236 84.172 1.00 21.24 199 ALA A C 1
ATOM 1500 O O . ALA A 1 199 ? 14.162 118.463 83.568 1.00 21.26 199 ALA A O 1
ATOM 1502 N N . SER A 1 200 ? 12.857 118.917 85.343 1.00 16.89 200 SER A N 1
ATOM 1503 C CA . SER A 1 200 ? 13.025 117.604 85.957 1.00 18.43 200 SER A CA 1
ATOM 1504 C C . SER A 1 200 ? 11.745 116.776 85.922 1.00 15.63 200 SER A C 1
ATOM 1505 O O . SER A 1 200 ? 11.689 115.708 86.546 1.00 16.99 200 SER A O 1
ATOM 1508 N N . SER A 1 201 ? 10.717 117.250 85.217 1.00 12.08 201 SER A N 1
ATOM 1509 C CA . SER A 1 201 ? 9.443 116.545 85.083 1.00 13.57 201 SER A CA 1
ATOM 1510 C C . SER A 1 201 ? 8.810 116.248 86.438 1.00 14.83 201 SER A C 1
ATOM 1511 O O . SER A 1 201 ? 8.150 115.222 86.613 1.00 15.63 201 SER A O 1
ATOM 1514 N N . THR A 1 202 ? 8.993 117.145 87.403 1.00 14.03 202 THR A N 1
ATOM 1515 C CA . THR A 1 202 ? 8.608 116.903 88.786 1.00 17.04 202 THR A CA 1
ATOM 1516 C C . THR A 1 202 ? 7.528 117.880 89.226 1.00 15.76 202 THR A C 1
ATOM 1517 O O . THR A 1 202 ? 7.580 119.067 88.896 1.00 16.23 202 THR A O 1
ATOM 1521 N N . THR A 1 203 ? 6.558 117.373 89.987 1.00 15.92 203 THR A N 1
ATOM 1522 C CA . THR A 1 203 ? 5.575 118.197 90.676 1.00 18.56 203 THR A CA 1
ATOM 1523 C C . THR A 1 203 ? 5.600 117.847 92.155 1.00 14.45 203 THR A C 1
ATOM 1524 O O . THR A 1 203 ? 5.458 116.675 92.518 1.00 15.65 203 THR A O 1
ATOM 1528 N N . VAL A 1 204 ? 5.784 118.852 93.006 1.00 14.09 204 VAL A N 1
ATOM 1529 C CA . VAL A 1 204 ? 5.809 118.663 94.453 1.00 17.41 204 VAL A CA 1
ATOM 1530 C C . VAL A 1 204 ? 4.561 119.320 95.021 1.00 15.65 204 VAL A C 1
ATOM 1531 O O . VAL A 1 204 ? 4.337 120.515 94.808 1.00 13.59 204 VAL A O 1
ATOM 1535 N N . ASP A 1 205 ? 3.755 118.544 95.746 1.00 16.59 205 ASP A N 1
ATOM 1536 C CA . ASP A 1 205 ? 2.475 118.989 96.282 1.00 19.22 205 ASP A CA 1
ATOM 1537 C C . ASP A 1 205 ? 2.554 119.042 97.799 1.00 23.34 205 ASP A C 1
ATOM 1538 O O . ASP A 1 205 ? 2.949 118.060 98.436 1.00 20.84 205 ASP A O 1
ATOM 1543 N N . LYS A 1 206 ? 2.158 120.176 98.375 1.00 15.52 206 LYS A N 1
ATOM 1544 C CA . LYS A 1 206 ? 2.204 120.372 99.817 1.00 16.82 206 LYS A CA 1
ATOM 1545 C C . LYS A 1 206 ? 0.878 120.935 100.302 1.00 20.37 206 LYS A C 1
ATOM 1546 O O . LYS A 1 206 ? 0.415 121.965 99.804 1.00 17.63 206 LYS A O 1
ATOM 1552 N N . LYS A 1 207 ? 0.273 120.258 101.273 1.00 19.56 207 LYS A N 1
ATOM 1553 C CA . LYS A 1 207 ? -0.936 120.745 101.921 1.00 22.36 207 LYS A CA 1
ATOM 1554 C C . LYS A 1 207 ? -0.550 121.667 103.070 1.00 21.94 207 LYS A C 1
ATOM 1555 O O . LYS A 1 207 ? 0.334 121.336 103.867 1.00 23.78 207 LYS A O 1
ATOM 1561 N N . LEU A 1 208 ? -1.204 122.826 103.145 1.00 19.17 208 LEU A N 1
ATOM 1562 C CA . LEU A 1 208 ? -0.921 123.813 104.184 1.00 22.64 208 LEU A CA 1
ATOM 1563 C C . LEU A 1 208 ? -1.704 123.445 105.439 1.00 29.35 208 LEU A C 1
ATOM 1564 O O . LEU A 1 208 ? -2.930 123.601 105.482 1.00 27.04 208 LEU A O 1
ATOM 1569 N N . GLU A 1 209 ? -0.999 122.955 106.460 1.00 29.15 209 GLU A N 1
ATOM 1570 C CA . GLU A 1 209 ? -1.477 122.476 107.751 1.00 33.15 209 GLU A CA 1
ATOM 1571 C C . GLU A 1 209 ? -1.344 123.557 108.818 1.00 30.90 209 GLU A C 1
ATOM 1572 O O . GLU A 1 209 ? -0.315 124.241 108.887 1.00 31.23 209 GLU A O 1
ATOM 1578 N N . PRO A 1 210 ? -2.367 123.720 109.672 1.00 30.30 210 PRO A N 1
ATOM 1579 C CA . PRO A 1 210 ? -2.374 124.718 110.749 1.00 37.76 210 PRO A CA 1
ATOM 1580 C C . PRO A 1 210 ? -1.291 124.446 111.784 1.00 41.97 210 PRO A C 1
ATOM 1581 O O . PRO A 1 210 ? -1.067 123.278 112.096 1.00 39.72 210 PRO A O 1
ATOM 1585 N N . ASP B 2 1 ? 22.737 147.207 57.968 1.00 32.80 1 ASP B N 1
ATOM 1586 C CA . ASP B 2 1 ? 21.617 146.972 58.871 1.00 28.29 1 ASP B CA 1
ATOM 1587 C C . ASP B 2 1 ? 21.163 148.261 59.551 1.00 28.44 1 ASP B C 1
ATOM 1588 O O . ASP B 2 1 ? 21.957 149.165 59.801 1.00 31.59 1 ASP B O 1
ATOM 1593 N N . ILE B 2 2 ? 19.879 148.335 59.861 1.00 19.55 2 ILE B N 1
ATOM 1594 C CA . ILE B 2 2 ? 19.292 149.533 60.448 1.00 13.82 2 ILE B CA 1
ATOM 1595 C C . ILE B 2 2 ? 19.377 149.433 61.964 1.00 17.08 2 ILE B C 1
ATOM 1596 O O . ILE B 2 2 ? 18.930 148.442 62.553 1.00 20.62 2 ILE B O 1
ATOM 1601 N N . GLN B 2 3 ? 19.952 150.450 62.598 1.00 16.43 3 GLN B N 1
ATOM 1602 C CA . GLN B 2 3 ? 20.061 150.507 64.048 1.00 16.37 3 GLN B CA 1
ATOM 1603 C C . GLN B 2 3 ? 18.923 151.341 64.626 1.00 16.59 3 GLN B C 1
ATOM 1604 O O . GLN B 2 3 ? 18.400 152.248 63.974 1.00 15.22 3 GLN B O 1
ATOM 1610 N N . MET B 2 4 ? 18.526 151.008 65.852 1.00 16.44 4 MET B N 1
ATOM 1611 C CA . MET B 2 4 ? 17.431 151.694 66.527 1.00 13.95 4 MET B CA 1
ATOM 1612 C C . MET B 2 4 ? 17.888 152.128 67.910 1.00 20.02 4 MET B C 1
ATOM 1613 O O . MET B 2 4 ? 18.345 151.297 68.703 1.00 20.04 4 MET B O 1
ATOM 1618 N N . THR B 2 5 ? 17.764 153.424 68.197 1.00 11.38 5 THR B N 1
ATOM 1619 C CA . THR B 2 5 ? 18.141 153.993 69.489 1.00 13.85 5 THR B CA 1
ATOM 1620 C C . THR B 2 5 ? 16.873 154.393 70.232 1.00 13.12 5 THR B C 1
ATOM 1621 O O . THR B 2 5 ? 16.188 155.346 69.843 1.00 13.26 5 THR B O 1
ATOM 1625 N N . GLN B 2 6 ? 16.577 153.672 71.308 1.00 12.65 6 GLN B N 1
ATOM 1626 C CA . GLN B 2 6 ? 15.365 153.867 72.091 1.00 13.94 6 GLN B CA 1
ATOM 1627 C C . GLN B 2 6 ? 15.698 154.643 73.358 1.00 14.24 6 GLN B C 1
ATOM 1628 O O . GLN B 2 6 ? 16.696 154.348 74.020 1.00 14.83 6 GLN B O 1
ATOM 1634 N N . SER B 2 7 ? 14.859 155.618 73.700 1.00 13.48 7 SER B N 1
ATOM 1635 C CA . SER B 2 7 ? 15.107 156.477 74.851 1.00 15.65 7 SER B CA 1
ATOM 1636 C C . SER B 2 7 ? 13.793 156.811 75.540 1.00 15.56 7 SER B C 1
ATOM 1637 O O . SER B 2 7 ? 12.763 156.969 74.876 1.00 19.09 7 SER B O 1
ATOM 1640 N N . PRO B 2 8 ? 13.793 156.910 76.878 1.00 18.63 8 PRO B N 1
ATOM 1641 C CA . PRO B 2 8 ? 14.916 156.599 77.760 1.00 20.04 8 PRO B CA 1
ATOM 1642 C C . PRO B 2 8 ? 15.014 155.102 78.022 1.00 19.32 8 PRO B C 1
ATOM 1643 O O . PRO B 2 8 ? 14.060 154.372 77.748 1.00 16.21 8 PRO B O 1
ATOM 1647 N N . SER B 2 9 ? 16.147 154.645 78.554 1.00 15.50 9 SER B N 1
ATOM 1648 C CA . SER B 2 9 ? 16.241 153.236 78.915 1.00 21.84 9 SER B CA 1
ATOM 1649 C C . SER B 2 9 ? 15.374 152.920 80.127 1.00 21.11 9 SER B C 1
ATOM 1650 O O . SER B 2 9 ? 14.899 151.788 80.276 1.00 14.56 9 SER B O 1
ATOM 1653 N N . SER B 2 10 ? 15.150 153.903 80.992 1.00 16.49 10 SER B N 1
ATOM 1654 C CA . SER B 2 10 ? 14.298 153.732 82.156 1.00 19.04 10 SER B CA 1
ATOM 1655 C C . SER B 2 10 ? 13.468 154.992 82.332 1.00 17.60 10 SER B C 1
ATOM 1656 O O . SER B 2 10 ? 13.966 156.102 82.130 1.00 20.35 10 SER B O 1
ATOM 1659 N N . LEU B 2 11 ? 12.209 154.814 82.714 1.00 16.87 11 LEU B N 1
ATOM 1660 C CA . LEU B 2 11 ? 11.263 155.919 82.784 1.00 20.90 11 LEU B CA 1
ATOM 1661 C C . LEU B 2 11 ? 10.463 155.799 84.070 1.00 22.49 11 LEU B C 1
ATOM 1662 O O . LEU B 2 11 ? 9.874 154.748 84.339 1.00 23.16 11 LEU B O 1
ATOM 1667 N N . SER B 2 12 ? 10.445 156.874 84.852 1.00 22.37 12 SER B N 1
ATOM 1668 C CA . SER B 2 12 ? 9.669 156.953 86.081 1.00 25.41 12 SER B CA 1
ATOM 1669 C C . SER B 2 12 ? 8.550 157.969 85.901 1.00 22.01 12 SER B C 1
ATOM 1670 O O . SER B 2 12 ? 8.799 159.098 85.466 1.00 23.58 12 SER B O 1
ATOM 1673 N N . ALA B 2 13 ? 7.322 157.566 86.227 1.00 17.21 13 ALA B N 1
ATOM 1674 C CA . ALA B 2 13 ? 6.174 158.450 86.080 1.00 19.28 13 ALA B CA 1
ATOM 1675 C C . ALA B 2 13 ? 5.057 157.993 87.008 1.00 17.55 13 ALA B C 1
ATOM 1676 O O . ALA B 2 13 ? 4.969 156.815 87.364 1.00 17.39 13 ALA B O 1
ATOM 1678 N N . SER B 2 14 ? 4.202 158.939 87.385 1.00 16.91 14 SER B N 1
ATOM 1679 C CA . SER B 2 14 ? 3.118 158.651 88.311 1.00 14.45 14 SER B CA 1
ATOM 1680 C C . SER B 2 14 ? 1.932 158.049 87.574 1.00 15.51 14 SER B C 1
ATOM 1681 O O . SER B 2 14 ? 1.751 158.259 86.371 1.00 18.55 14 SER B O 1
ATOM 1684 N N . LEU B 2 15 ? 1.119 157.293 88.311 1.00 11.60 15 LEU B N 1
ATOM 1685 C CA . LEU B 2 15 ? -0.158 156.830 87.787 1.00 12.60 15 LEU B CA 1
ATOM 1686 C C . LEU B 2 15 ? -0.984 158.011 87.293 1.00 22.99 15 LEU B C 1
ATOM 1687 O O . LEU B 2 15 ? -1.104 159.030 87.976 1.00 15.38 15 LEU B O 1
ATOM 1692 N N . GLY B 2 16 ? -1.565 157.866 86.102 1.00 14.99 16 GLY B N 1
ATOM 1693 C CA . GLY B 2 16 ? -2.302 158.940 85.471 1.00 16.79 16 GLY B CA 1
ATOM 1694 C C . GLY B 2 16 ? -1.469 159.892 84.633 1.00 19.57 16 GLY B C 1
ATOM 1695 O O . GLY B 2 16 ? -2.040 160.680 83.873 1.00 23.62 16 GLY B O 1
ATOM 1696 N N . ASP B 2 17 ? -0.146 159.860 84.759 1.00 16.48 17 ASP B N 1
ATOM 1697 C CA . ASP B 2 17 ? 0.719 160.693 83.936 1.00 17.91 17 ASP B CA 1
ATOM 1698 C C . ASP B 2 17 ? 0.690 160.231 82.482 1.00 21.92 17 ASP B C 1
ATOM 1699 O O . ASP B 2 17 ? 0.408 159.071 82.174 1.00 15.99 17 ASP B O 1
ATOM 1704 N N . LYS B 2 18 ? 0.999 161.158 81.583 1.00 21.43 18 LYS B N 1
ATOM 1705 C CA . LYS B 2 18 ? 1.303 160.813 80.202 1.00 18.24 18 LYS B CA 1
ATOM 1706 C C . LYS B 2 18 ? 2.787 160.496 80.117 1.00 15.66 18 LYS B C 1
ATOM 1707 O O . LYS B 2 18 ? 3.613 161.242 80.650 1.00 18.90 18 LYS B O 1
ATOM 1713 N N . VAL B 2 19 ? 3.130 159.382 79.472 1.00 17.71 19 VAL B N 1
ATOM 1714 C CA . VAL B 2 19 ? 4.524 158.987 79.305 1.00 14.20 19 VAL B CA 1
ATOM 1715 C C . VAL B 2 19 ? 4.808 158.851 77.816 1.00 11.76 19 VAL B C 1
ATOM 1716 O O . VAL B 2 19 ? 3.944 158.418 77.050 1.00 12.71 19 VAL B O 1
ATOM 1720 N N . THR B 2 20 ? 6.013 159.239 77.408 1.00 13.04 20 THR B N 1
ATOM 1721 C CA . THR B 2 20 ? 6.407 159.204 76.005 1.00 13.48 20 THR B CA 1
ATOM 1722 C C . THR B 2 20 ? 7.777 158.558 75.876 1.00 14.54 20 THR B C 1
ATOM 1723 O O . THR B 2 20 ? 8.710 158.923 76.596 1.00 14.39 20 THR B O 1
ATOM 1727 N N . ILE B 2 21 ? 7.884 157.597 74.960 1.00 14.97 21 ILE B N 1
ATOM 1728 C CA . ILE B 2 21 ? 9.130 156.920 74.626 1.00 11.94 21 ILE B CA 1
ATOM 1729 C C . ILE B 2 21 ? 9.463 157.262 73.181 1.00 9.44 21 ILE B C 1
ATOM 1730 O O . ILE B 2 21 ? 8.561 157.350 72.344 1.00 11.31 21 ILE B O 1
ATOM 1735 N N . THR B 2 22 ? 10.744 157.476 72.886 1.00 13.06 22 THR B N 1
ATOM 1736 C CA . THR B 2 22 ? 11.156 157.780 71.521 1.00 12.36 22 THR B CA 1
ATOM 1737 C C . THR B 2 22 ? 12.082 156.697 70.982 1.00 13.58 22 THR B C 1
ATOM 1738 O O . THR B 2 22 ? 12.798 156.031 71.734 1.00 14.37 22 THR B O 1
ATOM 1742 N N . CYS B 2 23 ? 12.050 156.520 69.663 1.00 17.11 23 CYS B N 1
ATOM 1743 C CA . CYS B 2 23 ? 13.021 155.688 68.961 1.00 13.27 23 CYS B CA 1
ATOM 1744 C C . CYS B 2 23 ? 13.475 156.434 67.720 1.00 13.35 23 CYS B C 1
ATOM 1745 O O . CYS B 2 23 ? 12.648 157.001 66.999 1.00 18.47 23 CYS B O 1
ATOM 1748 N N . ARG B 2 24 ? 14.783 156.452 67.479 1.00 13.15 24 ARG B N 1
ATOM 1749 C CA . ARG B 2 24 ? 15.330 157.045 66.266 1.00 16.15 24 ARG B CA 1
ATOM 1750 C C . ARG B 2 24 ? 16.096 155.984 65.490 1.00 17.67 24 ARG B C 1
ATOM 1751 O O . ARG B 2 24 ? 16.888 155.229 66.065 1.00 16.05 24 ARG B O 1
ATOM 1759 N N . ALA B 2 25 ? 15.833 155.911 64.190 1.00 16.81 25 ALA B N 1
ATOM 1760 C CA . ALA B 2 25 ? 16.470 154.931 63.326 1.00 14.69 25 ALA B CA 1
ATOM 1761 C C . ALA B 2 25 ? 17.716 155.526 62.686 1.00 16.42 25 ALA B C 1
ATOM 1762 O O . ALA B 2 25 ? 17.837 156.744 62.535 1.00 18.88 25 ALA B O 1
ATOM 1764 N N . SER B 2 26 ? 18.648 154.648 62.309 1.00 17.68 26 SER B N 1
ATOM 1765 C CA . SER B 2 26 ? 19.868 155.089 61.643 1.00 22.82 26 SER B CA 1
ATOM 1766 C C . SER B 2 26 ? 19.619 155.554 60.215 1.00 24.43 26 SER B C 1
ATOM 1767 O O . SER B 2 26 ? 20.512 156.164 59.616 1.00 22.70 26 SER B O 1
ATOM 1770 N N . GLN B 2 27 ? 18.448 155.268 59.652 1.00 17.38 27 GLN B N 1
ATOM 1771 C CA . GLN B 2 27 ? 18.066 155.800 58.352 1.00 18.20 27 GLN B CA 1
ATOM 1772 C C . GLN B 2 27 ? 16.547 155.872 58.296 1.00 20.73 27 GLN B C 1
ATOM 1773 O O . GLN B 2 27 ? 15.850 155.378 59.185 1.00 15.72 27 GLN B O 1
ATOM 1779 N N . ASP B 2 28 ? 16.041 156.519 57.247 1.00 15.45 28 ASP B N 1
ATOM 1780 C CA . ASP B 2 28 ? 14.604 156.623 57.014 1.00 14.90 28 ASP B CA 1
ATOM 1781 C C . ASP B 2 28 ? 13.970 155.239 56.972 1.00 16.54 28 ASP B C 1
ATOM 1782 O O . ASP B 2 28 ? 14.389 154.380 56.194 1.00 17.52 28 ASP B O 1
ATOM 1787 N N . ILE B 2 29 ? 12.967 155.006 57.824 1.00 14.59 29 ILE B N 1
ATOM 1788 C CA . ILE B 2 29 ? 12.258 153.734 57.805 1.00 9.22 29 ILE B CA 1
ATOM 1789 C C . ILE B 2 29 ? 10.803 153.891 57.380 1.00 11.95 29 ILE B C 1
ATOM 1790 O O . ILE B 2 29 ? 10.036 152.927 57.452 1.00 9.60 29 ILE B O 1
ATOM 1795 N N . ASN B 2 30 ? 10.412 155.089 56.941 1.00 11.96 30 ASN B N 1
ATOM 1796 C CA . ASN B 2 30 ? 9.143 155.331 56.248 1.00 9.26 30 ASN B CA 1
ATOM 1797 C C . ASN B 2 30 ? 7.953 154.690 56.969 1.00 10.11 30 ASN B C 1
ATOM 1798 O O . ASN B 2 30 ? 7.146 153.967 56.381 1.00 7.89 30 ASN B O 1
ATOM 1803 N N . ASN B 2 31 ? 7.848 154.981 58.267 1.00 10.69 31 ASN B N 1
ATOM 1804 C CA . ASN B 2 31 ? 6.732 154.630 59.146 1.00 9.56 31 ASN B CA 1
ATOM 1805 C C . ASN B 2 31 ? 6.653 153.149 59.490 1.00 11.38 31 ASN B C 1
ATOM 1806 O O . ASN B 2 31 ? 5.694 152.742 60.158 1.00 9.12 31 ASN B O 1
ATOM 1811 N N . TYR B 2 32 ? 7.612 152.322 59.069 1.00 8.92 32 TYR B N 1
ATOM 1812 C CA . TYR B 2 32 ? 7.568 150.894 59.394 1.00 7.55 32 TYR B CA 1
ATOM 1813 C C . TYR B 2 32 ? 8.234 150.655 60.750 1.00 13.88 32 TYR B C 1
ATOM 1814 O O . TYR B 2 32 ? 9.343 150.126 60.864 1.00 8.70 32 TYR B O 1
ATOM 1823 N N . ILE B 2 33 ? 7.523 151.073 61.796 1.00 10.78 33 ILE B N 1
ATOM 1824 C CA . ILE B 2 33 ? 7.939 150.856 63.177 1.00 8.27 33 ILE B CA 1
ATOM 1825 C C . ILE B 2 33 ? 6.762 150.275 63.942 1.00 8.47 33 ILE B C 1
ATOM 1826 O O . ILE B 2 33 ? 5.604 150.629 63.688 1.00 8.38 33 ILE B O 1
ATOM 1831 N N . ALA B 2 34 ? 7.061 149.366 64.868 1.00 7.36 34 ALA B N 1
ATOM 1832 C CA . ALA B 2 34 ? 6.068 148.744 65.726 1.00 8.72 34 ALA B CA 1
ATOM 1833 C C . ALA B 2 34 ? 6.510 148.918 67.172 1.00 7.93 34 ALA B C 1
ATOM 1834 O O . ALA B 2 34 ? 7.690 149.139 67.453 1.00 6.37 34 ALA B O 1
ATOM 1836 N N . TRP B 2 35 ? 5.551 148.825 68.095 1.00 7.69 35 TRP B N 1
ATOM 1837 C CA . TRP B 2 35 ? 5.837 148.975 69.519 1.00 6.66 35 TRP B CA 1
ATOM 1838 C C . TRP B 2 35 ? 5.280 147.781 70.278 1.00 8.49 35 TRP B C 1
ATOM 1839 O O . TRP B 2 35 ? 4.123 147.397 70.074 1.00 8.68 35 TRP B O 1
ATOM 1850 N N . PHE B 2 36 ? 6.105 147.205 71.150 1.00 10.11 36 PHE B N 1
ATOM 1851 C CA . PHE B 2 36 ? 5.767 146.002 71.897 1.00 7.98 36 PHE B CA 1
ATOM 1852 C C . PHE B 2 36 ? 5.818 146.256 73.394 1.00 6.69 36 PHE B C 1
ATOM 1853 O O . PHE B 2 36 ? 6.659 147.006 73.893 1.00 10.09 36 PHE B O 1
ATOM 1861 N N . GLN B 2 37 ? 4.920 145.585 74.098 1.00 5.80 37 GLN B N 1
ATOM 1862 C CA . GLN B 2 37 ? 4.896 145.535 75.549 1.00 8.85 37 GLN B CA 1
ATOM 1863 C C . GLN B 2 37 ? 5.367 144.149 75.963 1.00 9.64 37 GLN B C 1
ATOM 1864 O O . GLN B 2 37 ? 4.943 143.148 75.378 1.00 14.53 37 GLN B O 1
ATOM 1870 N N . HIS B 2 38 ? 6.259 144.073 76.946 1.00 11.43 38 HIS B N 1
ATOM 1871 C CA . HIS B 2 38 ? 6.747 142.773 77.394 1.00 9.47 38 HIS B CA 1
ATOM 1872 C C . HIS B 2 38 ? 6.750 142.693 78.912 1.00 10.48 38 HIS B C 1
ATOM 1873 O O . HIS B 2 38 ? 7.477 143.437 79.578 1.00 11.53 38 HIS B O 1
ATOM 1880 N N . LYS B 2 39 ? 5.974 141.756 79.450 1.00 18.11 39 LYS B N 1
ATOM 1881 C CA . LYS B 2 39 ? 6.007 141.450 80.875 1.00 18.14 39 LYS B CA 1
ATOM 1882 C C . LYS B 2 39 ? 6.761 140.148 81.123 1.00 19.76 39 LYS B C 1
ATOM 1883 O O . LYS B 2 39 ? 6.615 139.192 80.350 1.00 18.08 39 LYS B O 1
ATOM 1889 N N . PRO B 2 40 ? 7.580 140.089 82.175 1.00 29.67 40 PRO B N 1
ATOM 1890 C CA . PRO B 2 40 ? 8.340 138.862 82.457 1.00 36.00 40 PRO B CA 1
ATOM 1891 C C . PRO B 2 40 ? 7.422 137.654 82.582 1.00 26.61 40 PRO B C 1
ATOM 1892 O O . PRO B 2 40 ? 6.329 137.735 83.146 1.00 27.58 40 PRO B O 1
ATOM 1896 N N . GLY B 2 41 ? 7.867 136.525 82.028 1.00 35.01 41 GLY B N 1
ATOM 1897 C CA . GLY B 2 41 ? 7.064 135.319 82.004 1.00 30.59 41 GLY B CA 1
ATOM 1898 C C . GLY B 2 41 ? 6.032 135.254 80.901 1.00 32.97 41 GLY B C 1
ATOM 1899 O O . GLY B 2 41 ? 5.378 134.213 80.744 1.00 27.32 41 GLY B O 1
ATOM 1900 N N . LYS B 2 42 ? 5.854 136.324 80.131 1.00 21.44 42 LYS B N 1
ATOM 1901 C CA . LYS B 2 42 ? 4.901 136.345 79.036 1.00 18.63 42 LYS B CA 1
ATOM 1902 C C . LYS B 2 42 ? 5.633 136.627 77.733 1.00 18.50 42 LYS B C 1
ATOM 1903 O O . LYS B 2 42 ? 6.759 137.128 77.725 1.00 19.19 42 LYS B O 1
ATOM 1909 N N . GLY B 2 43 ? 4.981 136.293 76.629 1.00 14.09 43 GLY B N 1
ATOM 1910 C CA . GLY B 2 43 ? 5.470 136.688 75.334 1.00 17.61 43 GLY B CA 1
ATOM 1911 C C . GLY B 2 43 ? 5.241 138.169 75.114 1.00 11.44 43 GLY B C 1
ATOM 1912 O O . GLY B 2 43 ? 4.430 138.803 75.797 1.00 15.54 43 GLY B O 1
ATOM 1913 N N . PRO B 2 44 ? 5.975 138.750 74.170 1.00 11.19 44 PRO B N 1
ATOM 1914 C CA . PRO B 2 44 ? 5.715 140.140 73.783 1.00 13.50 44 PRO B CA 1
ATOM 1915 C C . PRO B 2 44 ? 4.286 140.311 73.288 1.00 10.17 44 PRO B C 1
ATOM 1916 O O . PRO B 2 44 ? 3.689 139.397 72.712 1.00 12.87 44 PRO B O 1
ATOM 1920 N N . ARG B 2 45 ? 3.739 141.504 73.514 1.00 9.76 45 ARG B N 1
ATOM 1921 C CA . ARG B 2 45 ? 2.425 141.871 73.000 1.00 9.28 45 ARG B CA 1
ATOM 1922 C C . ARG B 2 45 ? 2.578 143.055 72.052 1.00 8.71 45 ARG B C 1
ATOM 1923 O O . ARG B 2 45 ? 3.081 144.111 72.448 1.00 9.85 45 ARG B O 1
ATOM 1931 N N . LEU B 2 46 ? 2.164 142.872 70.801 1.00 9.26 46 LEU B N 1
ATOM 1932 C CA . LEU B 2 46 ? 2.185 143.969 69.839 1.00 11.54 46 LEU B CA 1
ATOM 1933 C C . LEU B 2 46 ? 1.096 144.977 70.187 1.00 11.31 46 LEU B C 1
ATOM 1934 O O . LEU B 2 46 ? -0.084 144.619 70.262 1.00 10.27 46 LEU B O 1
ATOM 1939 N N . LEU B 2 47 ? 1.486 146.235 70.400 1.00 10.52 47 LEU B N 1
ATOM 1940 C CA . LEU B 2 47 ? 0.537 147.302 70.711 1.00 9.57 47 LEU B CA 1
ATOM 1941 C C . LEU B 2 47 ? 0.188 148.150 69.496 1.00 11.53 47 LEU B C 1
ATOM 1942 O O . LEU B 2 47 ? -0.989 148.430 69.254 1.00 11.34 47 LEU B O 1
ATOM 1947 N N . ILE B 2 48 ? 1.199 148.594 68.755 1.00 10.61 48 ILE B N 1
ATOM 1948 C CA . ILE B 2 48 ? 1.038 149.532 67.646 1.00 8.09 48 ILE B CA 1
ATOM 1949 C C . ILE B 2 48 ? 1.937 149.077 66.507 1.00 12.13 48 ILE B C 1
ATOM 1950 O O . ILE B 2 48 ? 3.070 148.645 66.739 1.00 9.13 48 ILE B O 1
ATOM 1955 N N . TYR B 2 49 ? 1.433 149.157 65.280 1.00 9.13 49 TYR B N 1
ATOM 1956 C CA . TYR B 2 49 ? 2.244 148.891 64.099 1.00 7.14 49 TYR B CA 1
ATOM 1957 C C . TYR B 2 49 ? 2.039 150.017 63.092 1.00 10.44 49 TYR B C 1
ATOM 1958 O O . TYR B 2 49 ? 1.119 150.825 63.218 1.00 10.75 49 TYR B O 1
ATOM 1967 N N . TYR B 2 50 ? 2.915 150.069 62.091 1.00 9.06 50 TYR B N 1
ATOM 1968 C CA . TYR B 2 50 ? 2.945 151.161 61.106 1.00 10.98 50 TYR B CA 1
ATOM 1969 C C . TYR B 2 50 ? 2.830 152.528 61.783 1.00 11.47 50 TYR B C 1
ATOM 1970 O O . TYR B 2 50 ? 1.992 153.365 61.426 1.00 10.21 50 TYR B O 1
ATOM 1979 N N . THR B 2 51 ? 3.675 152.725 62.801 1.00 8.55 51 THR B N 1
ATOM 1980 C CA . THR B 2 51 ? 3.825 153.961 63.568 1.00 7.57 51 THR B CA 1
ATOM 1981 C C . THR B 2 51 ? 2.659 154.254 64.509 1.00 7.85 51 THR B C 1
ATOM 1982 O O . THR B 2 51 ? 2.885 154.628 65.665 1.00 11.42 51 THR B O 1
ATOM 1986 N N . SER B 2 52 ? 1.418 154.115 64.046 1.00 9.90 52 SER B N 1
ATOM 1987 C CA . SER B 2 52 ? 0.293 154.648 64.811 1.00 11.06 52 SER B CA 1
ATOM 1988 C C . SER B 2 52 ? -0.977 153.807 64.777 1.00 15.77 52 SER B C 1
ATOM 1989 O O . SER B 2 52 ? -1.986 154.231 65.356 1.00 12.32 52 SER B O 1
ATOM 1992 N N . THR B 2 53 ? -0.978 152.643 64.134 1.00 12.71 53 THR B N 1
ATOM 1993 C CA . THR B 2 53 ? -2.168 151.805 64.091 1.00 9.88 53 THR B CA 1
ATOM 1994 C C . THR B 2 53 ? -2.191 150.886 65.305 1.00 16.50 53 THR B C 1
ATOM 1995 O O . THR B 2 53 ? -1.232 150.151 65.552 1.00 10.72 53 THR B O 1
ATOM 1999 N N . LEU B 2 54 ? -3.289 150.923 66.057 1.00 14.30 54 LEU B N 1
ATOM 2000 C CA . LEU B 2 54 ? -3.420 150.058 67.221 1.00 12.66 54 LEU B CA 1
ATOM 2001 C C . LEU B 2 54 ? -3.849 148.658 66.810 1.00 15.78 54 LEU B C 1
ATOM 2002 O O . LEU B 2 54 ? -4.686 148.481 65.919 1.00 17.61 54 LEU B O 1
ATOM 2007 N N . GLN B 2 55 ? -3.274 147.656 67.477 1.00 11.52 55 GLN B N 1
ATOM 2008 C CA . GLN B 2 55 ? -3.759 146.298 67.346 1.00 16.12 55 GLN B CA 1
ATOM 2009 C C . GLN B 2 55 ? -5.176 146.201 67.907 1.00 15.61 55 GLN B C 1
ATOM 2010 O O . GLN B 2 55 ? -5.587 147.032 68.719 1.00 17.68 55 GLN B O 1
ATOM 2016 N N . PRO B 2 56 ? -5.938 145.190 67.492 1.00 22.54 56 PRO B N 1
ATOM 2017 C CA . PRO B 2 56 ? -7.246 144.953 68.117 1.00 19.62 56 PRO B CA 1
ATOM 2018 C C . PRO B 2 56 ? -7.110 144.701 69.612 1.00 25.31 56 PRO B C 1
ATOM 2019 O O . PRO B 2 56 ? -6.207 143.995 70.063 1.00 23.51 56 PRO B O 1
ATOM 2023 N N . GLY B 2 57 ? -8.022 145.289 70.385 1.00 27.81 57 GLY B N 1
ATOM 2024 C CA . GLY B 2 57 ? -8.050 145.083 71.817 1.00 27.44 57 GLY B CA 1
ATOM 2025 C C . GLY B 2 57 ? -7.101 145.943 72.623 1.00 27.76 57 GLY B C 1
ATOM 2026 O O . GLY B 2 57 ? -7.129 145.875 73.859 1.00 31.25 57 GLY B O 1
ATOM 2027 N N . ILE B 2 58 ? -6.269 146.750 71.980 1.00 18.68 58 ILE B N 1
ATOM 2028 C CA . ILE B 2 58 ? -5.318 147.596 72.705 1.00 18.73 58 ILE B CA 1
ATOM 2029 C C . ILE B 2 58 ? -6.033 148.864 73.159 1.00 24.98 58 ILE B C 1
ATOM 2030 O O . ILE B 2 58 ? -6.718 149.502 72.346 1.00 21.06 58 ILE B O 1
ATOM 2035 N N . PRO B 2 59 ? -5.906 149.259 74.428 1.00 21.30 59 PRO B N 1
ATOM 2036 C CA . PRO B 2 59 ? -6.615 150.453 74.908 1.00 25.17 59 PRO B CA 1
ATOM 2037 C C . PRO B 2 59 ? -6.226 151.707 74.137 1.00 28.10 59 PRO B C 1
ATOM 2038 O O . PRO B 2 59 ? -5.093 151.859 73.674 1.00 20.48 59 PRO B O 1
ATOM 2042 N N . SER B 2 60 ? -7.193 152.622 74.012 1.00 29.23 60 SER B N 1
ATOM 2043 C CA . SER B 2 60 ? -6.973 153.866 73.288 1.00 25.29 60 SER B CA 1
ATOM 2044 C C . SER B 2 60 ? -6.006 154.799 73.999 1.00 23.50 60 SER B C 1
ATOM 2045 O O . SER B 2 60 ? -5.620 155.818 73.416 1.00 23.93 60 SER B O 1
ATOM 2048 N N . ARG B 2 61 ? -5.615 154.483 75.240 1.00 17.71 61 ARG B N 1
ATOM 2049 C CA . ARG B 2 61 ? -4.585 155.256 75.925 1.00 26.58 61 ARG B CA 1
ATOM 2050 C C . ARG B 2 61 ? -3.239 155.168 75.217 1.00 16.13 61 ARG B C 1
ATOM 2051 O O . ARG B 2 61 ? -2.376 156.023 75.438 1.00 16.01 61 ARG B O 1
ATOM 2059 N N . PHE B 2 62 ? -3.042 154.154 74.380 1.00 16.75 62 PHE B N 1
ATOM 2060 C CA . PHE B 2 62 ? -1.787 153.966 73.668 1.00 12.98 62 PHE B CA 1
ATOM 2061 C C . PHE B 2 62 ? -1.861 154.623 72.296 1.00 13.03 62 PHE B C 1
ATOM 2062 O O . PHE B 2 62 ? -2.867 154.506 71.597 1.00 15.62 62 PHE B O 1
ATOM 2070 N N . SER B 2 63 ? -0.784 155.301 71.912 1.00 11.42 63 SER B N 1
ATOM 2071 C CA . SER B 2 63 ? -0.724 155.932 70.600 1.00 12.90 63 SER B CA 1
ATOM 2072 C C . SER B 2 63 ? 0.727 156.008 70.155 1.00 14.32 63 SER B C 1
ATOM 2073 O O . SER B 2 63 ? 1.657 155.789 70.936 1.00 10.99 63 SER B O 1
ATOM 2076 N N . GLY B 2 64 ? 0.914 156.326 68.881 1.00 10.98 64 GLY B N 1
ATOM 2077 C CA . GLY B 2 64 ? 2.251 156.522 68.357 1.00 11.13 64 GLY B CA 1
ATOM 2078 C C . GLY B 2 64 ? 2.214 157.558 67.259 1.00 11.13 64 GLY B C 1
ATOM 2079 O O . GLY B 2 64 ? 1.158 157.845 66.683 1.00 11.35 64 GLY B O 1
ATOM 2080 N N . SER B 2 65 ? 3.385 158.120 66.971 1.00 11.26 65 SER B N 1
ATOM 2081 C CA . SER B 2 65 ? 3.488 159.152 65.948 1.00 15.89 65 SER B CA 1
ATOM 2082 C C . SER B 2 65 ? 4.916 159.196 65.422 1.00 17.59 65 SER B C 1
ATOM 2083 O O . SER B 2 65 ? 5.839 158.648 66.028 1.00 14.55 65 SER B O 1
ATOM 2086 N N . GLY B 2 66 ? 5.082 159.856 64.281 1.00 14.31 66 GLY B N 1
ATOM 2087 C CA . GLY B 2 66 ? 6.408 160.057 63.738 1.00 12.80 66 GLY B CA 1
ATOM 2088 C C . GLY B 2 66 ? 6.510 159.832 62.243 1.00 10.68 66 GLY B C 1
ATOM 2089 O O . GLY B 2 66 ? 5.533 159.467 61.585 1.00 14.11 66 GLY B O 1
ATOM 2090 N N . SER B 2 67 ? 7.703 160.051 61.702 1.00 14.65 67 SER B N 1
ATOM 2091 C CA . SER B 2 67 ? 7.978 159.857 60.284 1.00 12.47 67 SER B CA 1
ATOM 2092 C C . SER B 2 67 ? 9.484 159.906 60.089 1.00 12.47 67 SER B C 1
ATOM 2093 O O . SER B 2 67 ? 10.223 160.389 60.949 1.00 14.67 67 SER B O 1
ATOM 2096 N N . GLY B 2 68 ? 9.925 159.418 58.942 1.00 15.85 68 GLY B N 1
ATOM 2097 C CA . GLY B 2 68 ? 11.346 159.442 58.644 1.00 15.60 68 GLY B CA 1
ATOM 2098 C C . GLY B 2 68 ? 12.123 158.578 59.618 1.00 17.37 68 GLY B C 1
ATOM 2099 O O . GLY B 2 68 ? 11.962 157.353 59.663 1.00 15.71 68 GLY B O 1
ATOM 2100 N N . ARG B 2 69 ? 12.978 159.222 60.412 1.00 14.14 69 ARG B N 1
ATOM 2101 C CA . ARG B 2 69 ? 13.837 158.542 61.369 1.00 14.83 69 ARG B CA 1
ATOM 2102 C C . ARG B 2 69 ? 13.370 158.665 62.814 1.00 16.33 69 ARG B C 1
ATOM 2103 O O . ARG B 2 69 ? 13.921 157.972 63.672 1.00 15.74 69 ARG B O 1
ATOM 2111 N N . ASP B 2 70 ? 12.381 159.511 63.107 1.00 13.04 70 ASP B N 1
ATOM 2112 C CA . ASP B 2 70 ? 12.042 159.894 64.478 1.00 15.80 70 ASP B CA 1
ATOM 2113 C C . ASP B 2 70 ? 10.632 159.439 64.815 1.00 13.15 70 ASP B C 1
ATOM 2114 O O . ASP B 2 70 ? 9.677 159.837 64.145 1.00 11.85 70 ASP B O 1
ATOM 2119 N N . TYR B 2 71 ? 10.497 158.652 65.884 1.00 10.36 71 TYR B N 1
ATOM 2120 C CA . TYR B 2 71 ? 9.211 158.071 66.240 1.00 10.72 71 TYR B CA 1
ATOM 2121 C C . TYR B 2 71 ? 8.992 158.196 67.740 1.00 8.61 71 TYR B C 1
ATOM 2122 O O . TYR B 2 71 ? 9.945 158.308 68.511 1.00 13.44 71 TYR B O 1
ATOM 2131 N N . SER B 2 72 ? 7.725 158.210 68.145 1.00 10.97 72 SER B N 1
ATOM 2132 C CA . SER B 2 72 ? 7.399 158.258 69.562 1.00 11.31 72 SER B CA 1
ATOM 2133 C C . SER B 2 72 ? 6.226 157.332 69.844 1.00 9.85 72 SER B C 1
ATOM 2134 O O . SER B 2 72 ? 5.467 156.956 68.950 1.00 12.08 72 SER B O 1
ATOM 2137 N N . PHE B 2 73 ? 6.115 156.945 71.111 1.00 9.84 73 PHE B N 1
ATOM 2138 C CA . PHE B 2 73 ? 5.068 156.065 71.605 1.00 8.78 73 PHE B CA 1
ATOM 2139 C C . PHE B 2 73 ? 4.629 156.646 72.935 1.00 7.80 73 PHE B C 1
ATOM 2140 O O . PHE B 2 73 ? 5.479 157.024 73.742 1.00 11.17 73 PHE B O 1
ATOM 2148 N N . SER B 2 74 ? 3.324 156.759 73.148 1.00 11.07 74 SER B N 1
ATOM 2149 C CA . SER B 2 74 ? 2.817 157.437 74.331 1.00 13.17 74 SER B CA 1
ATOM 2150 C C . SER B 2 74 ? 1.724 156.621 74.995 1.00 8.33 74 SER B C 1
ATOM 2151 O O . SER B 2 74 ? 0.963 155.905 74.340 1.00 11.23 74 SER B O 1
ATOM 2154 N N . ILE B 2 75 ? 1.651 156.755 76.316 1.00 15.16 75 ILE B N 1
ATOM 2155 C CA . ILE B 2 75 ? 0.538 156.255 77.111 1.00 16.61 75 ILE B CA 1
ATOM 2156 C C . ILE B 2 75 ? -0.160 157.476 77.686 1.00 12.81 75 ILE B C 1
ATOM 2157 O O . ILE B 2 75 ? 0.465 158.270 78.395 1.00 14.66 75 ILE B O 1
ATOM 2162 N N . ARG B 2 76 ? -1.443 157.646 77.347 1.00 15.47 76 ARG B N 1
ATOM 2163 C CA . ARG B 2 76 ? -2.148 158.875 77.701 1.00 21.44 76 ARG B CA 1
ATOM 2164 C C . ARG B 2 76 ? -2.219 159.055 79.210 1.00 20.11 76 ARG B C 1
ATOM 2165 O O . ARG B 2 76 ? -1.988 160.157 79.725 1.00 17.06 76 ARG B O 1
ATOM 2173 N N . ASN B 2 77 ? -2.540 157.984 79.931 1.00 15.37 77 ASN B N 1
ATOM 2174 C CA . ASN B 2 77 ? -2.586 157.999 81.390 1.00 16.66 77 ASN B CA 1
ATOM 2175 C C . ASN B 2 77 ? -2.053 156.663 81.890 1.00 14.58 77 ASN B C 1
ATOM 2176 O O . ASN B 2 77 ? -2.669 155.620 81.661 1.00 17.40 77 ASN B O 1
ATOM 2181 N N . LEU B 2 78 ? -0.917 156.705 82.580 1.00 14.36 78 LEU B N 1
ATOM 2182 C CA . LEU B 2 78 ? -0.271 155.491 83.064 1.00 13.30 78 LEU B CA 1
ATOM 2183 C C . LEU B 2 78 ? -1.155 154.769 84.079 1.00 19.80 78 LEU B C 1
ATOM 2184 O O . LEU B 2 78 ? -1.694 155.386 85.002 1.00 15.61 78 LEU B O 1
ATOM 2189 N N . GLU B 2 79 ? -1.310 153.463 83.904 1.00 14.77 79 GLU B N 1
ATOM 2190 C CA . GLU B 2 79 ? -2.148 152.634 84.757 1.00 11.53 79 GLU B CA 1
ATOM 2191 C C . GLU B 2 79 ? -1.363 151.417 85.224 1.00 17.67 79 GLU B C 1
ATOM 2192 O O . GLU B 2 79 ? -0.354 151.049 84.611 1.00 12.66 79 GLU B O 1
ATOM 2198 N N . PRO B 2 80 ? -1.790 150.776 86.327 1.00 15.79 80 PRO B N 1
ATOM 2199 C CA . PRO B 2 80 ? -0.965 149.697 86.906 1.00 13.24 80 PRO B CA 1
ATOM 2200 C C . PRO B 2 80 ? -0.681 148.549 85.954 1.00 11.06 80 PRO B C 1
ATOM 2201 O O . PRO B 2 80 ? 0.429 148.004 85.973 1.00 10.77 80 PRO B O 1
ATOM 2205 N N . GLU B 2 81 ? -1.647 148.162 85.121 1.00 12.14 81 GLU B N 1
ATOM 2206 C CA . GLU B 2 81 ? -1.438 147.042 84.210 1.00 16.18 81 GLU B CA 1
ATOM 2207 C C . GLU B 2 81 ? -0.424 147.349 83.117 1.00 17.85 81 GLU B C 1
ATOM 2208 O O . GLU B 2 81 ? -0.033 146.434 82.383 1.00 18.13 81 GLU B O 1
ATOM 2214 N N . ASP B 2 82 ? 0.005 148.601 82.989 1.00 11.97 82 ASP B N 1
ATOM 2215 C CA . ASP B 2 82 ? 1.001 148.983 81.999 1.00 13.27 82 ASP B CA 1
ATOM 2216 C C . ASP B 2 82 ? 2.419 148.636 82.423 1.00 10.69 82 ASP B C 1
ATOM 2217 O O . ASP B 2 82 ? 3.345 148.855 81.637 1.00 13.47 82 ASP B O 1
ATOM 2222 N N . ILE B 2 83 ? 2.615 148.106 83.635 1.00 12.66 83 ILE B N 1
ATOM 2223 C CA . ILE B 2 83 ? 3.965 147.806 84.103 1.00 13.03 83 ILE B CA 1
ATOM 2224 C C . ILE B 2 83 ? 4.575 146.748 83.190 1.00 11.87 83 ILE B C 1
ATOM 2225 O O . ILE B 2 83 ? 4.031 145.648 83.030 1.00 14.33 83 ILE B O 1
ATOM 2230 N N . ALA B 2 84 ? 5.692 147.095 82.554 1.00 11.68 84 ALA B N 1
ATOM 2231 C CA . ALA B 2 84 ? 6.290 146.255 81.524 1.00 14.20 84 ALA B CA 1
ATOM 2232 C C . ALA B 2 84 ? 7.543 146.951 81.018 1.00 15.04 84 ALA B C 1
ATOM 2233 O O . ALA B 2 84 ? 7.839 148.094 81.384 1.00 12.72 84 ALA B O 1
ATOM 2235 N N . THR B 2 85 ? 8.283 146.237 80.180 1.00 10.29 85 THR B N 1
ATOM 2236 C CA . THR B 2 85 ? 9.355 146.823 79.392 1.00 10.81 85 THR B CA 1
ATOM 2237 C C . THR B 2 85 ? 8.842 146.982 77.970 1.00 9.18 85 THR B C 1
ATOM 2238 O O . THR B 2 85 ? 8.213 146.068 77.431 1.00 11.27 85 THR B O 1
ATOM 2242 N N . TYR B 2 86 ? 9.084 148.147 77.378 1.00 9.40 86 TYR B N 1
ATOM 2243 C CA . TYR B 2 86 ? 8.561 148.486 76.061 1.00 10.81 86 TYR B CA 1
ATOM 2244 C C . TYR B 2 86 ? 9.695 148.514 75.043 1.00 4.98 86 TYR B C 1
ATOM 2245 O O . TYR B 2 86 ? 10.795 148.977 75.346 1.00 11.48 86 TYR B O 1
ATOM 2254 N N . TYR B 2 87 ? 9.430 148.007 73.837 1.00 8.73 87 TYR B N 1
ATOM 2255 C CA . TYR B 2 87 ? 10.433 147.955 72.782 1.00 8.15 87 TYR B CA 1
ATOM 2256 C C . TYR B 2 87 ? 9.850 148.466 71.475 1.00 6.63 87 TYR B C 1
ATOM 2257 O O . TYR B 2 87 ? 8.735 148.100 71.100 1.00 8.30 87 TYR B O 1
ATOM 2266 N N . CYS B 2 88 ? 10.620 149.271 70.759 1.00 8.90 88 CYS B N 1
ATOM 2267 C CA . CYS B 2 88 ? 10.283 149.549 69.373 1.00 8.60 88 CYS B CA 1
ATOM 2268 C C . CYS B 2 88 ? 10.941 148.513 68.465 1.00 8.44 88 CYS B C 1
ATOM 2269 O O . CYS B 2 88 ? 11.875 147.811 68.859 1.00 9.45 88 CYS B O 1
ATOM 2272 N N . LEU B 2 89 ? 10.426 148.416 67.243 1.00 5.97 89 LEU B N 1
ATOM 2273 C CA . LEU B 2 89 ? 10.924 147.460 66.256 1.00 7.81 89 LEU B CA 1
ATOM 2274 C C . LEU B 2 89 ? 10.782 148.093 64.882 1.00 6.89 89 LEU B C 1
ATOM 2275 O O . LEU B 2 89 ? 9.663 148.422 64.479 1.00 7.75 89 LEU B O 1
ATOM 2280 N N . GLN B 2 90 ? 11.891 148.275 64.168 1.00 6.62 90 GLN B N 1
ATOM 2281 C CA . GLN B 2 90 ? 11.809 148.669 62.765 1.00 8.64 90 GLN B CA 1
ATOM 2282 C C . GLN B 2 90 ? 11.627 147.422 61.910 1.00 9.39 90 GLN B C 1
ATOM 2283 O O . GLN B 2 90 ? 12.204 146.370 62.198 1.00 9.93 90 GLN B O 1
ATOM 2289 N N . TYR B 2 91 ? 10.781 147.527 60.886 1.00 8.53 91 TYR B N 1
ATOM 2290 C CA . TYR B 2 91 ? 10.616 146.434 59.936 1.00 10.37 91 TYR B CA 1
ATOM 2291 C C . TYR B 2 91 ? 10.624 146.967 58.510 1.00 8.74 91 TYR B C 1
ATOM 2292 O O . TYR B 2 91 ? 9.973 146.408 57.620 1.00 12.70 91 TYR B O 1
ATOM 2301 N N . ASP B 2 92 ? 11.368 148.048 58.290 1.00 10.27 92 ASP B N 1
ATOM 2302 C CA . ASP B 2 92 ? 11.572 148.563 56.942 1.00 14.67 92 ASP B CA 1
ATOM 2303 C C . ASP B 2 92 ? 12.442 147.609 56.133 1.00 21.78 92 ASP B C 1
ATOM 2304 O O . ASP B 2 92 ? 12.104 147.247 54.998 1.00 15.76 92 ASP B O 1
ATOM 2309 N N . ASN B 2 93 ? 13.550 147.165 56.723 1.00 13.32 93 ASN B N 1
ATOM 2310 C CA . ASN B 2 93 ? 14.525 146.296 56.065 1.00 18.12 93 ASN B CA 1
ATOM 2311 C C . ASN B 2 93 ? 15.033 145.323 57.118 1.00 11.62 93 ASN B C 1
ATOM 2312 O O . ASN B 2 93 ? 15.737 145.735 58.045 1.00 14.54 93 ASN B O 1
ATOM 2317 N N . LEU B 2 94 ? 14.677 144.049 56.979 1.00 13.66 94 LEU B N 1
ATOM 2318 C CA . LEU B 2 94 ? 14.872 143.057 58.047 1.00 14.54 94 LEU B CA 1
ATOM 2319 C C . LEU B 2 94 ? 14.142 143.585 59.285 1.00 11.12 94 LEU B C 1
ATOM 2320 O O . LEU B 2 94 ? 13.123 144.274 59.158 1.00 11.86 94 LEU B O 1
ATOM 2325 N N . ARG B 2 95 ? 14.657 143.278 60.476 1.00 12.27 95 ARG B N 1
ATOM 2326 C CA . ARG B 2 95 ? 14.057 143.689 61.740 1.00 10.80 95 ARG B CA 1
ATOM 2327 C C . ARG B 2 95 ? 15.159 144.146 62.683 1.00 13.95 95 ARG B C 1
ATOM 2328 O O . ARG B 2 95 ? 16.248 143.569 62.682 1.00 9.04 95 ARG B O 1
ATOM 2336 N N . THR B 2 96 ? 14.878 145.175 63.485 1.00 6.26 96 THR B N 1
ATOM 2337 C CA . THR B 2 96 ? 15.791 145.586 64.552 1.00 8.02 96 THR B CA 1
ATOM 2338 C C . THR B 2 96 ? 14.978 146.099 65.731 1.00 10.36 96 THR B C 1
ATOM 2339 O O . THR B 2 96 ? 14.179 147.027 65.566 1.00 10.44 96 THR B O 1
ATOM 2343 N N . PHE B 2 97 ? 15.201 145.527 66.917 1.00 8.91 97 PHE B N 1
ATOM 2344 C CA . PHE B 2 97 ? 14.590 146.050 68.138 1.00 5.71 97 PHE B CA 1
ATOM 2345 C C . PHE B 2 97 ? 15.405 147.211 68.700 1.00 9.45 97 PHE B C 1
ATOM 2346 O O . PHE B 2 97 ? 16.638 147.212 68.636 1.00 9.86 97 PHE B O 1
ATOM 2354 N N . GLY B 2 98 ? 14.711 148.197 69.266 1.00 8.83 98 GLY B N 1
ATOM 2355 C CA . GLY B 2 98 ? 15.364 149.141 70.149 1.00 11.77 98 GLY B CA 1
ATOM 2356 C C . GLY B 2 98 ? 15.783 148.468 71.446 1.00 9.89 98 GLY B C 1
ATOM 2357 O O . GLY B 2 98 ? 15.423 147.328 71.735 1.00 9.58 98 GLY B O 1
ATOM 2358 N N . GLY B 2 99 ? 16.562 149.194 72.249 1.00 12.41 99 GLY B N 1
ATOM 2359 C CA . GLY B 2 99 ? 17.108 148.619 73.468 1.00 13.05 99 GLY B CA 1
ATOM 2360 C C . GLY B 2 99 ? 16.120 148.403 74.596 1.00 14.21 99 GLY B C 1
ATOM 2361 O O . GLY B 2 99 ? 16.437 147.691 75.555 1.00 12.38 99 GLY B O 1
ATOM 2362 N N . GLY B 2 100 ? 14.945 148.998 74.515 1.00 8.08 100 GLY B N 1
ATOM 2363 C CA . GLY B 2 100 ? 13.925 148.781 75.521 1.00 11.88 100 GLY B CA 1
ATOM 2364 C C . GLY B 2 100 ? 13.850 149.923 76.516 1.00 12.34 100 GLY B C 1
ATOM 2365 O O . GLY B 2 100 ? 14.821 150.651 76.748 1.00 14.51 100 GLY B O 1
ATOM 2366 N N . THR B 2 101 ? 12.669 150.086 77.111 1.00 11.39 101 THR B N 1
ATOM 2367 C CA . THR B 2 101 ? 12.424 151.071 78.159 1.00 9.30 101 THR B CA 1
ATOM 2368 C C . THR B 2 101 ? 11.725 150.372 79.313 1.00 9.57 101 THR B C 1
ATOM 2369 O O . THR B 2 101 ? 10.627 149.837 79.138 1.00 11.12 101 THR B O 1
ATOM 2373 N N . LYS B 2 102 ? 12.353 150.379 80.484 1.00 14.03 102 LYS B N 1
ATOM 2374 C CA . LYS B 2 102 ? 11.730 149.851 81.691 1.00 13.99 102 LYS B CA 1
ATOM 2375 C C . LYS B 2 102 ? 10.934 150.957 82.370 1.00 13.06 102 LYS B C 1
ATOM 2376 O O . LYS B 2 102 ? 11.377 152.107 82.427 1.00 19.30 102 LYS B O 1
ATOM 2382 N N . LEU B 2 103 ? 9.756 150.607 82.874 1.00 20.71 103 LEU B N 1
ATOM 2383 C CA . LEU B 2 103 ? 8.893 151.559 83.560 1.00 24.77 103 LEU B CA 1
ATOM 2384 C C . LEU B 2 103 ? 9.055 151.440 85.070 1.00 29.64 103 LEU B C 1
ATOM 2385 O O . LEU B 2 103 ? 9.131 150.333 85.612 1.00 26.41 103 LEU B O 1
ATOM 2390 N N . GLU B 2 104 ? 9.121 152.589 85.739 1.00 25.77 104 GLU B N 1
ATOM 2391 C CA . GLU B 2 104 ? 8.993 152.682 87.190 1.00 25.78 104 GLU B CA 1
ATOM 2392 C C . GLU B 2 104 ? 7.759 153.527 87.473 1.00 25.61 104 GLU B C 1
ATOM 2393 O O . GLU B 2 104 ? 7.753 154.733 87.207 1.00 29.05 104 GLU B O 1
ATOM 2399 N N . ILE B 2 105 ? 6.715 152.899 87.992 1.00 14.81 105 ILE B N 1
ATOM 2400 C CA . ILE B 2 105 ? 5.449 153.579 88.223 1.00 15.81 105 ILE B CA 1
ATOM 2401 C C . ILE B 2 105 ? 5.432 154.136 89.639 1.00 19.45 105 ILE B C 1
ATOM 2402 O O . ILE B 2 105 ? 5.645 153.399 90.609 1.00 19.25 105 ILE B O 1
ATOM 2407 N N . LYS B 2 106 ? 5.173 155.435 89.757 1.00 16.87 106 LYS B N 1
ATOM 2408 C CA . LYS B 2 106 ? 5.079 156.102 91.047 1.00 15.83 106 LYS B CA 1
ATOM 2409 C C . LYS B 2 106 ? 3.623 156.164 91.488 1.00 17.08 106 LYS B C 1
ATOM 2410 O O . LYS B 2 106 ? 2.721 156.384 90.675 1.00 15.00 106 LYS B O 1
ATOM 2416 N N . ARG B 2 107 ? 3.399 155.943 92.780 1.00 15.56 107 ARG B N 1
ATOM 2417 C CA . ARG B 2 107 ? 2.057 155.937 93.340 1.00 14.93 107 ARG B CA 1
ATOM 2418 C C . ARG B 2 107 ? 2.158 156.352 94.800 1.00 11.25 107 ARG B C 1
ATOM 2419 O O . ARG B 2 107 ? 3.233 156.712 95.289 1.00 11.08 107 ARG B O 1
ATOM 2427 N N . ALA B 2 108 ? 1.025 156.310 95.490 1.00 14.64 108 ALA B N 1
ATOM 2428 C CA . ALA B 2 108 ? 0.980 156.731 96.879 1.00 12.33 108 ALA B CA 1
ATOM 2429 C C . ALA B 2 108 ? 1.698 155.732 97.773 1.00 17.01 108 ALA B C 1
ATOM 2430 O O . ALA B 2 108 ? 1.759 154.535 97.479 1.00 13.69 108 ALA B O 1
ATOM 2432 N N . ASP B 2 109 ? 2.248 156.242 98.877 1.00 13.43 109 ASP B N 1
ATOM 2433 C CA . ASP B 2 109 ? 2.866 155.382 99.878 1.00 16.57 109 ASP B CA 1
ATOM 2434 C C . ASP B 2 109 ? 1.882 154.328 100.362 1.00 16.34 109 ASP B C 1
ATOM 2435 O O . ASP B 2 109 ? 0.678 154.573 100.476 1.00 15.65 109 ASP B O 1
ATOM 2440 N N . ALA B 2 110 ? 2.406 153.142 100.657 1.00 15.52 110 ALA B N 1
ATOM 2441 C CA . ALA B 2 110 ? 1.596 152.066 101.202 1.00 13.55 110 ALA B CA 1
ATOM 2442 C C . ALA B 2 110 ? 2.432 151.282 102.198 1.00 17.65 110 ALA B C 1
ATOM 2443 O O . ALA B 2 110 ? 3.579 150.930 101.906 1.00 15.23 110 ALA B O 1
ATOM 2445 N N . ALA B 2 111 ? 1.860 151.013 103.361 1.00 19.76 111 ALA B N 1
ATOM 2446 C CA . ALA B 2 111 ? 2.583 150.184 104.309 1.00 15.68 111 ALA B CA 1
ATOM 2447 C C . ALA B 2 111 ? 2.318 148.709 104.029 1.00 12.94 111 ALA B C 1
ATOM 2448 O O . ALA B 2 111 ? 1.220 148.335 103.602 1.00 17.40 111 ALA B O 1
ATOM 2450 N N . PRO B 2 112 ? 3.304 147.847 104.254 1.00 16.33 112 PRO B N 1
ATOM 2451 C CA . PRO B 2 112 ? 3.125 146.432 103.926 1.00 17.06 112 PRO B CA 1
ATOM 2452 C C . PRO B 2 112 ? 2.193 145.730 104.899 1.00 21.38 112 PRO B C 1
ATOM 2453 O O . PRO B 2 112 ? 2.089 146.090 106.074 1.00 19.23 112 PRO B O 1
ATOM 2457 N N . THR B 2 113 ? 1.485 144.731 104.379 1.00 16.07 113 THR B N 1
ATOM 2458 C CA . THR B 2 113 ? 0.881 143.708 105.222 1.00 19.08 113 THR B CA 1
ATOM 2459 C C . THR B 2 113 ? 1.946 142.651 105.483 1.00 21.83 113 THR B C 1
ATOM 2460 O O . THR B 2 113 ? 2.497 142.075 104.539 1.00 16.51 113 THR B O 1
ATOM 2464 N N . VAL B 2 114 ? 2.255 142.414 106.752 1.00 21.13 114 VAL B N 1
ATOM 2465 C CA . VAL B 2 114 ? 3.400 141.601 107.140 1.00 18.28 114 VAL B CA 1
ATOM 2466 C C . VAL B 2 114 ? 2.911 140.301 107.760 1.00 21.53 114 VAL B C 1
ATOM 2467 O O . VAL B 2 114 ? 1.984 140.297 108.580 1.00 20.02 114 VAL B O 1
ATOM 2471 N N . SER B 2 115 ? 3.535 139.194 107.357 1.00 16.74 115 SER B N 1
ATOM 2472 C CA . SER B 2 115 ? 3.212 137.869 107.865 1.00 17.53 115 SER B CA 1
ATOM 2473 C C . SER B 2 115 ? 4.511 137.139 108.164 1.00 22.42 115 SER B C 1
ATOM 2474 O O . SER B 2 115 ? 5.441 137.173 107.354 1.00 15.94 115 SER B O 1
ATOM 2477 N N . ILE B 2 116 ? 4.581 136.485 109.322 1.00 19.16 116 ILE B N 1
ATOM 2478 C CA . ILE B 2 116 ? 5.778 135.748 109.708 1.00 18.33 116 ILE B CA 1
ATOM 2479 C C . ILE B 2 116 ? 5.419 134.274 109.850 1.00 14.23 116 ILE B C 1
ATOM 2480 O O . ILE B 2 116 ? 4.305 133.919 110.251 1.00 15.04 116 ILE B O 1
ATOM 2485 N N . PHE B 2 117 ? 6.370 133.411 109.484 1.00 16.76 117 PHE B N 1
ATOM 2486 C CA . PHE B 2 117 ? 6.134 131.980 109.402 1.00 16.89 117 PHE B CA 1
ATOM 2487 C C . PHE B 2 117 ? 7.299 131.226 110.031 1.00 18.64 117 PHE B C 1
ATOM 2488 O O . PHE B 2 117 ? 8.463 131.477 109.675 1.00 13.96 117 PHE B O 1
ATOM 2496 N N . PRO B 2 118 ? 7.029 130.293 110.934 1.00 21.65 118 PRO B N 1
ATOM 2497 C CA . PRO B 2 118 ? 8.101 129.490 111.516 1.00 23.41 118 PRO B CA 1
ATOM 2498 C C . PRO B 2 118 ? 8.598 128.454 110.524 1.00 25.66 118 PRO B C 1
ATOM 2499 O O . PRO B 2 118 ? 7.920 128.166 109.526 1.00 19.76 118 PRO B O 1
ATOM 2503 N N . PRO B 2 119 ? 9.778 127.881 110.756 1.00 20.98 119 PRO B N 1
ATOM 2504 C CA . PRO B 2 119 ? 10.223 126.756 109.926 1.00 21.84 119 PRO B CA 1
ATOM 2505 C C . PRO B 2 119 ? 9.221 125.614 109.976 1.00 24.99 119 PRO B C 1
ATOM 2506 O O . PRO B 2 119 ? 8.537 125.396 110.980 1.00 21.93 119 PRO B O 1
ATOM 2510 N N . SER B 2 120 ? 9.129 124.888 108.869 1.00 20.09 120 SER B N 1
ATOM 2511 C CA . SER B 2 120 ? 8.246 123.736 108.809 1.00 23.27 120 SER B CA 1
ATOM 2512 C C . SER B 2 120 ? 8.920 122.519 109.431 1.00 20.65 120 SER B C 1
ATOM 2513 O O . SER B 2 120 ? 10.151 122.412 109.471 1.00 20.47 120 SER B O 1
ATOM 2516 N N . SER B 2 121 ? 8.093 121.592 109.920 1.00 24.79 121 SER B N 1
ATOM 2517 C CA . SER B 2 121 ? 8.615 120.319 110.409 1.00 26.87 121 SER B CA 1
ATOM 2518 C C . SER B 2 121 ? 9.432 119.615 109.336 1.00 25.23 121 SER B C 1
ATOM 2519 O O . SER B 2 121 ? 10.458 118.991 109.633 1.00 25.14 121 SER B O 1
ATOM 2522 N N . GLU B 2 122 ? 9.001 119.725 108.076 1.00 20.64 122 GLU B N 1
ATOM 2523 C CA . GLU B 2 122 ? 9.706 119.064 106.982 1.00 25.26 122 GLU B CA 1
ATOM 2524 C C . GLU B 2 122 ? 11.132 119.577 106.844 1.00 27.14 122 GLU B C 1
ATOM 2525 O O . GLU B 2 122 ? 12.058 118.794 106.612 1.00 24.18 122 GLU B O 1
ATOM 2531 N N . GLN B 2 123 ? 11.333 120.892 106.962 1.00 23.01 123 GLN B N 1
ATOM 2532 C CA . GLN B 2 123 ? 12.689 121.419 106.838 1.00 16.46 123 GLN B CA 1
ATOM 2533 C C . GLN B 2 123 ? 13.515 121.108 108.078 1.00 22.58 123 GLN B C 1
ATOM 2534 O O . GLN B 2 123 ? 14.705 120.783 107.975 1.00 25.89 123 GLN B O 1
ATOM 2540 N N . LEU B 2 124 ? 12.902 121.210 109.257 1.00 19.60 124 LEU B N 1
ATOM 2541 C CA . LEU B 2 124 ? 13.623 120.973 110.504 1.00 26.22 124 LEU B CA 1
ATOM 2542 C C . LEU B 2 124 ? 14.222 119.573 110.547 1.00 29.06 124 LEU B C 1
ATOM 2543 O O . LEU B 2 124 ? 15.334 119.383 111.054 1.00 28.12 124 LEU B O 1
ATOM 2548 N N . THR B 2 125 ? 13.513 118.582 110.006 1.00 30.60 125 THR B N 1
ATOM 2549 C CA . THR B 2 125 ? 14.042 117.224 110.009 1.00 35.31 125 THR B CA 1
ATOM 2550 C C . THR B 2 125 ? 15.272 117.079 109.117 1.00 33.60 125 THR B C 1
ATOM 2551 O O . THR B 2 125 ? 16.016 116.105 109.266 1.00 33.13 125 THR B O 1
ATOM 2555 N N . SER B 2 126 ? 15.513 118.024 108.210 1.00 27.19 126 SER B N 1
ATOM 2556 C CA . SER B 2 126 ? 16.682 117.990 107.342 1.00 28.54 126 SER B CA 1
ATOM 2557 C C . SER B 2 126 ? 17.845 118.815 107.877 1.00 30.72 126 SER B C 1
ATOM 2558 O O . SER B 2 126 ? 18.860 118.948 107.187 1.00 35.73 126 SER B O 1
ATOM 2561 N N . GLY B 2 127 ? 17.726 119.378 109.079 1.00 27.28 127 GLY B N 1
ATOM 2562 C CA . GLY B 2 127 ? 18.813 120.107 109.697 1.00 27.47 127 GLY B CA 1
ATOM 2563 C C . GLY B 2 127 ? 18.787 121.608 109.492 1.00 35.02 127 GLY B C 1
ATOM 2564 O O . GLY B 2 127 ? 19.607 122.311 110.096 1.00 32.55 127 GLY B O 1
ATOM 2565 N N . GLY B 2 128 ? 17.878 122.119 108.666 1.00 35.01 128 GLY B N 1
ATOM 2566 C CA . GLY B 2 128 ? 17.804 123.547 108.418 1.00 31.32 128 GLY B CA 1
ATOM 2567 C C . GLY B 2 128 ? 16.574 124.196 109.015 1.00 23.95 128 GLY B C 1
ATOM 2568 O O . GLY B 2 128 ? 15.608 123.511 109.365 1.00 22.66 128 GLY B O 1
ATOM 2569 N N . ALA B 2 129 ? 16.588 125.523 109.137 1.00 23.25 129 ALA B N 1
ATOM 2570 C CA . ALA B 2 129 ? 15.449 126.237 109.709 1.00 23.01 129 ALA B CA 1
ATOM 2571 C C . ALA B 2 129 ? 15.365 127.607 109.044 1.00 25.30 129 ALA B C 1
ATOM 2572 O O . ALA B 2 129 ? 16.133 128.513 109.384 1.00 26.76 129 ALA B O 1
ATOM 2574 N N . SER B 2 130 ? 14.431 127.752 108.108 1.00 23.27 130 SER B N 1
ATOM 2575 C CA . SER B 2 130 ? 14.168 129.031 107.459 1.00 19.96 130 SER B CA 1
ATOM 2576 C C . SER B 2 130 ? 12.944 129.670 108.105 1.00 17.50 130 SER B C 1
ATOM 2577 O O . SER B 2 130 ? 11.863 129.069 108.132 1.00 19.29 130 SER B O 1
ATOM 2580 N N . VAL B 2 131 ? 13.117 130.878 108.638 1.00 16.39 131 VAL B N 1
ATOM 2581 C CA . VAL B 2 131 ? 12.006 131.701 109.101 1.00 14.66 131 VAL B CA 1
ATOM 2582 C C . VAL B 2 131 ? 11.699 132.704 107.999 1.00 15.00 131 VAL B C 1
ATOM 2583 O O . VAL B 2 131 ? 12.611 133.361 107.483 1.00 15.11 131 VAL B O 1
ATOM 2587 N N . VAL B 2 132 ? 10.429 132.810 107.618 1.00 18.24 132 VAL B N 1
ATOM 2588 C CA . VAL B 2 132 ? 10.037 133.579 106.443 1.00 12.88 132 VAL B CA 1
ATOM 2589 C C . VAL B 2 132 ? 9.121 134.719 106.861 1.00 14.39 132 VAL B C 1
ATOM 2590 O O . VAL B 2 132 ? 8.239 134.550 107.711 1.00 15.48 132 VAL B O 1
ATOM 2594 N N . CYS B 2 133 ? 9.334 135.880 106.247 1.00 18.49 133 CYS B N 1
ATOM 2595 C CA . CYS B 2 133 ? 8.512 137.062 106.451 1.00 15.29 133 CYS B CA 1
ATOM 2596 C C . CYS B 2 133 ? 8.087 137.582 105.086 1.00 11.77 133 CYS B C 1
ATOM 2597 O O . CYS B 2 133 ? 8.941 137.888 104.250 1.00 16.20 133 CYS B O 1
ATOM 2600 N N . PHE B 2 134 ? 6.777 137.652 104.851 1.00 14.47 134 PHE B N 1
ATOM 2601 C CA . PHE B 2 134 ? 6.224 138.259 103.645 1.00 11.60 134 PHE B CA 1
ATOM 2602 C C . PHE B 2 134 ? 5.822 139.694 103.952 1.00 14.46 134 PHE B C 1
ATOM 2603 O O . PHE B 2 134 ? 5.160 139.954 104.962 1.00 14.51 134 PHE B O 1
ATOM 2611 N N . LEU B 2 135 ? 6.222 140.616 103.086 1.00 11.85 135 LEU B N 1
ATOM 2612 C CA . LEU B 2 135 ? 5.792 142.012 103.147 1.00 15.81 135 LEU B CA 1
ATOM 2613 C C . LEU B 2 135 ? 5.036 142.273 101.849 1.00 14.30 135 LEU B C 1
ATOM 2614 O O . LEU B 2 135 ? 5.658 142.465 100.801 1.00 14.70 135 LEU B O 1
ATOM 2619 N N . ASN B 2 136 ? 3.707 142.251 101.901 1.00 12.82 136 ASN B N 1
ATOM 2620 C CA . ASN B 2 136 ? 2.885 142.350 100.699 1.00 14.98 136 ASN B CA 1
ATOM 2621 C C . ASN B 2 136 ? 2.326 143.759 100.529 1.00 18.89 136 ASN B C 1
ATOM 2622 O O . ASN B 2 136 ? 1.825 144.354 101.487 1.00 16.85 136 ASN B O 1
ATOM 2627 N N . ASN B 2 137 ? 2.433 144.287 99.307 1.00 12.02 137 ASN B N 1
ATOM 2628 C CA . ASN B 2 137 ? 1.748 145.501 98.870 1.00 14.07 137 ASN B CA 1
ATOM 2629 C C . ASN B 2 137 ? 2.199 146.745 99.623 1.00 19.53 137 ASN B C 1
ATOM 2630 O O . ASN B 2 137 ? 1.407 147.360 100.343 1.00 18.02 137 ASN B O 1
ATOM 2635 N N . PHE B 2 138 ? 3.456 147.139 99.445 1.00 14.54 138 PHE B N 1
ATOM 2636 C CA . PHE B 2 138 ? 3.976 148.374 100.008 1.00 12.98 138 PHE B CA 1
ATOM 2637 C C . PHE B 2 138 ? 4.523 149.265 98.902 1.00 17.16 138 PHE B C 1
ATOM 2638 O O . PHE B 2 138 ? 4.761 148.823 97.773 1.00 15.38 138 PHE B O 1
ATOM 2646 N N . TYR B 2 139 ? 4.720 150.539 99.250 1.00 11.79 139 TYR B N 1
ATOM 2647 C CA . TYR B 2 139 ? 5.322 151.515 98.357 1.00 15.91 139 TYR B CA 1
ATOM 2648 C C . TYR B 2 139 ? 5.858 152.643 99.218 1.00 17.56 139 TYR B C 1
ATOM 2649 O O . TYR B 2 139 ? 5.168 153.055 100.162 1.00 17.04 139 TYR B O 1
ATOM 2658 N N . PRO B 2 140 ? 7.061 153.179 98.934 1.00 15.29 140 PRO B N 1
ATOM 2659 C CA . PRO B 2 140 ? 7.964 152.857 97.820 1.00 16.51 140 PRO B CA 1
ATOM 2660 C C . PRO B 2 140 ? 8.732 151.551 97.984 1.00 14.59 140 PRO B C 1
ATOM 2661 O O . PRO B 2 140 ? 8.567 150.845 98.979 1.00 16.23 140 PRO B O 1
ATOM 2665 N N . LYS B 2 141 ? 9.582 151.258 97.000 1.00 15.92 141 LYS B N 1
ATOM 2666 C CA . LYS B 2 141 ? 10.227 149.951 96.937 1.00 19.17 141 LYS B CA 1
ATOM 2667 C C . LYS B 2 141 ? 11.266 149.769 98.037 1.00 19.21 141 LYS B C 1
ATOM 2668 O O . LYS B 2 141 ? 11.471 148.646 98.508 1.00 17.78 141 LYS B O 1
ATOM 2674 N N . ASP B 2 142 ? 11.919 150.849 98.469 1.00 19.99 142 ASP B N 1
ATOM 2675 C CA . ASP B 2 142 ? 13.070 150.750 99.369 1.00 21.02 142 ASP B CA 1
ATOM 2676 C C . ASP B 2 142 ? 12.601 150.567 100.815 1.00 26.73 142 ASP B C 1
ATOM 2677 O O . ASP B 2 142 ? 12.747 151.431 101.682 1.00 38.28 142 ASP B O 1
ATOM 2682 N N . ILE B 2 143 ? 12.043 149.410 101.075 1.00 31.77 143 ILE B N 1
ATOM 2683 C CA . ILE B 2 143 ? 11.638 149.067 102.431 1.00 24.89 143 ILE B CA 1
ATOM 2684 C C . ILE B 2 143 ? 12.810 148.391 103.126 1.00 30.96 143 ILE B C 1
ATOM 2685 O O . ILE B 2 143 ? 13.690 147.810 102.483 1.00 33.24 143 ILE B O 1
ATOM 2690 N N . ASN B 2 144 ? 12.844 148.494 104.452 1.00 32.99 144 ASN B N 1
ATOM 2691 C CA . ASN B 2 144 ? 13.877 147.870 105.265 1.00 33.17 144 ASN B CA 1
ATOM 2692 C C . ASN B 2 144 ? 13.238 146.842 106.187 1.00 26.29 144 ASN B C 1
ATOM 2693 O O . ASN B 2 144 ? 12.193 147.102 106.790 1.00 29.09 144 ASN B O 1
ATOM 2698 N N . VAL B 2 145 ? 13.865 145.673 106.288 1.00 31.47 145 VAL B N 1
ATOM 2699 C CA . VAL B 2 145 ? 13.377 144.586 107.127 1.00 23.60 145 VAL B CA 1
ATOM 2700 C C . VAL B 2 145 ? 14.461 144.239 108.140 1.00 29.16 145 VAL B C 1
ATOM 2701 O O . VAL B 2 145 ? 15.620 144.023 107.769 1.00 28.59 145 VAL B O 1
ATOM 2705 N N . LYS B 2 146 ? 14.092 144.219 109.419 1.00 24.81 146 LYS B N 1
ATOM 2706 C CA . LYS B 2 146 ? 14.998 143.815 110.484 1.00 27.79 146 LYS B CA 1
ATOM 2707 C C . LYS B 2 146 ? 14.534 142.497 111.084 1.00 21.70 146 LYS B C 1
ATOM 2708 O O . LYS B 2 146 ? 13.334 142.288 111.294 1.00 28.73 146 LYS B O 1
ATOM 2714 N N . TRP B 2 147 ? 15.489 141.614 111.361 1.00 26.06 147 TRP B N 1
ATOM 2715 C CA . TRP B 2 147 ? 15.227 140.343 112.025 1.00 25.70 147 TRP B CA 1
ATOM 2716 C C . TRP B 2 147 ? 15.770 140.396 113.445 1.00 31.61 147 TRP B C 1
ATOM 2717 O O . TRP B 2 147 ? 16.923 140.788 113.655 1.00 32.36 147 TRP B O 1
ATOM 2728 N N . LYS B 2 148 ? 14.947 139.996 114.410 1.00 25.19 148 LYS B N 1
ATOM 2729 C CA . LYS B 2 148 ? 15.365 139.877 115.800 1.00 32.63 148 LYS B CA 1
ATOM 2730 C C . LYS B 2 148 ? 15.128 138.458 116.294 1.00 34.76 148 LYS B C 1
ATOM 2731 O O . LYS B 2 148 ? 14.075 137.865 116.033 1.00 28.23 148 LYS B O 1
ATOM 2737 N N . ILE B 2 149 ? 16.113 137.919 117.010 1.00 34.95 149 ILE B N 1
ATOM 2738 C CA . ILE B 2 149 ? 15.990 136.642 117.704 1.00 29.21 149 ILE B CA 1
ATOM 2739 C C . ILE B 2 149 ? 16.240 136.902 119.183 1.00 37.03 149 ILE B C 1
ATOM 2740 O O . ILE B 2 149 ? 17.314 137.391 119.558 1.00 30.69 149 ILE B O 1
ATOM 2745 N N . ASP B 2 150 ? 15.247 136.583 120.018 1.00 32.17 150 ASP B N 1
ATOM 2746 C CA . ASP B 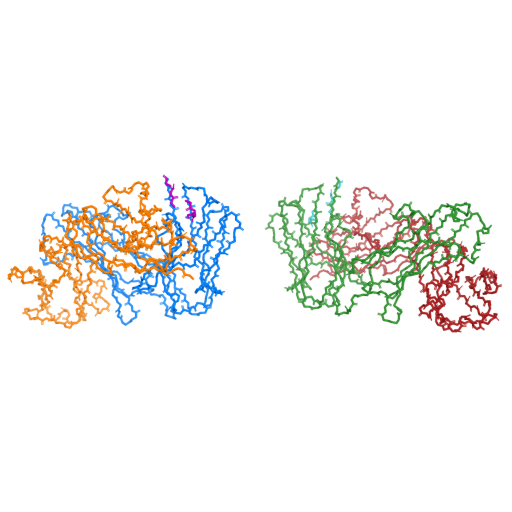2 150 ? 15.289 136.860 121.456 1.00 36.89 150 ASP B CA 1
ATOM 2747 C C . ASP B 2 150 ? 15.474 138.349 121.741 1.00 43.14 150 ASP B C 1
ATOM 2748 O O . ASP B 2 150 ? 15.992 138.731 122.794 1.00 42.80 150 ASP B O 1
ATOM 2753 N N . GLY B 2 151 ? 15.051 139.200 120.808 1.00 39.02 151 GLY B N 1
ATOM 2754 C CA . GLY B 2 151 ? 15.136 140.635 120.977 1.00 38.56 151 GLY B CA 1
ATOM 2755 C C . GLY B 2 151 ? 16.410 141.280 120.474 1.00 43.11 151 GLY B C 1
ATOM 2756 O O . GLY B 2 151 ? 16.556 142.502 120.607 1.00 47.34 151 GLY B O 1
ATOM 2757 N N . SER B 2 152 ? 17.333 140.511 119.905 1.00 32.76 152 SER B N 1
ATOM 2758 C CA . SER B 2 152 ? 18.586 141.037 119.383 1.00 35.64 152 SER B CA 1
ATOM 2759 C C . SER B 2 152 ? 18.601 140.919 117.865 1.00 39.43 152 SER B C 1
ATOM 2760 O O . SER B 2 152 ? 18.174 139.903 117.309 1.00 37.24 152 SER B O 1
ATOM 2763 N N . GLU B 2 153 ? 19.099 141.960 117.200 1.00 41.10 153 GLU B N 1
ATOM 2764 C CA . GLU B 2 153 ? 19.121 141.979 115.743 1.00 42.26 153 GLU B CA 1
ATOM 2765 C C . GLU B 2 153 ? 20.027 140.881 115.200 1.00 41.06 153 GLU B C 1
ATOM 2766 O O . GLU B 2 153 ? 21.081 140.581 115.767 1.00 40.89 153 GLU B O 1
ATOM 2772 N N . ARG B 2 154 ? 19.603 140.277 114.092 1.00 41.84 154 ARG B N 1
ATOM 2773 C CA . ARG B 2 154 ? 20.396 139.292 113.368 1.00 38.98 154 ARG B CA 1
ATOM 2774 C C . ARG B 2 154 ? 20.469 139.708 111.907 1.00 39.22 154 ARG B C 1
ATOM 2775 O O . ARG B 2 154 ? 19.442 140.031 111.300 1.00 37.33 154 ARG B O 1
ATOM 2783 N N . GLN B 2 155 ? 21.677 139.704 111.345 1.00 38.96 155 GLN B N 1
ATOM 2784 C CA . GLN B 2 155 ? 21.885 140.098 109.958 1.00 37.62 155 GLN B CA 1
ATOM 2785 C C . GLN B 2 155 ? 22.425 138.984 109.076 1.00 44.65 155 GLN B C 1
ATOM 2786 O O . GLN B 2 155 ? 22.172 138.997 107.869 1.00 43.74 155 GLN B O 1
ATOM 2792 N N . ASN B 2 156 ? 23.156 138.024 109.635 1.00 36.95 156 ASN B N 1
ATOM 2793 C CA . ASN B 2 156 ? 23.672 136.925 108.831 1.00 43.20 156 ASN B CA 1
ATOM 2794 C C . ASN B 2 156 ? 22.555 135.948 108.479 1.00 36.62 156 ASN B C 1
ATOM 2795 O O . ASN B 2 156 ? 21.677 135.662 109.297 1.00 37.54 156 ASN B O 1
ATOM 2800 N N . GLY B 2 157 ? 22.596 135.429 107.256 1.00 29.25 157 GLY B N 1
ATOM 2801 C CA . GLY B 2 157 ? 21.649 134.415 106.832 1.00 33.34 157 GLY B CA 1
ATOM 2802 C C . GLY B 2 157 ? 20.327 134.929 106.309 1.00 33.15 157 GLY B C 1
ATOM 2803 O O . GLY B 2 157 ? 19.372 134.147 106.209 1.00 27.58 157 GLY B O 1
ATOM 2804 N N . VAL B 2 158 ? 20.235 136.211 105.968 1.00 23.15 158 VAL B N 1
ATOM 2805 C CA . VAL B 2 158 ? 19.002 136.810 105.468 1.00 25.20 158 VAL B CA 1
ATOM 2806 C C . VAL B 2 158 ? 19.097 136.948 103.955 1.00 25.36 158 VAL B C 1
ATOM 2807 O O . VAL B 2 158 ? 20.083 137.482 103.433 1.00 30.95 158 VAL B O 1
ATOM 2811 N N . LEU B 2 159 ? 18.075 136.463 103.252 1.00 20.30 159 LEU B N 1
ATOM 2812 C CA . LEU B 2 159 ? 17.945 136.628 101.812 1.00 21.51 159 LEU B CA 1
ATOM 2813 C C . LEU B 2 159 ? 16.627 137.325 101.506 1.00 16.37 159 LEU B C 1
ATOM 2814 O O . LEU B 2 159 ? 15.589 136.981 102.078 1.00 22.88 159 LEU B O 1
ATOM 2819 N N . ASN B 2 160 ? 16.672 138.287 100.588 1.00 19.66 160 ASN B N 1
ATOM 2820 C CA . ASN B 2 160 ? 15.537 139.151 100.289 1.00 18.01 160 ASN B CA 1
ATOM 2821 C C . ASN B 2 160 ? 15.255 139.130 98.794 1.00 18.80 160 ASN B C 1
ATOM 2822 O O . ASN B 2 160 ? 16.179 139.252 97.985 1.00 18.19 160 ASN B O 1
ATOM 2827 N N . SER B 2 161 ? 13.980 138.994 98.428 1.00 13.65 161 SER B N 1
ATOM 2828 C CA . SER B 2 161 ? 13.568 138.979 97.029 1.00 13.50 161 SER B CA 1
ATOM 2829 C C . SER B 2 161 ? 12.363 139.889 96.848 1.00 12.14 161 SER B C 1
ATOM 2830 O O . SER B 2 161 ? 11.311 139.653 97.447 1.00 14.34 161 SER B O 1
ATOM 2833 N N . TRP B 2 162 ? 12.515 140.916 96.013 1.00 16.73 162 TRP B N 1
ATOM 2834 C CA . TRP B 2 162 ? 11.422 141.820 95.674 1.00 14.52 162 TRP B CA 1
ATOM 2835 C C . TRP B 2 162 ? 10.689 141.326 94.437 1.00 16.65 162 TRP B C 1
ATOM 2836 O O . TRP B 2 162 ? 11.306 140.807 93.503 1.00 15.55 162 TRP B O 1
ATOM 2847 N N . THR B 2 163 ? 9.375 141.526 94.414 1.00 14.30 163 THR B N 1
ATOM 2848 C CA . THR B 2 163 ? 8.626 141.261 93.198 1.00 16.60 163 THR B CA 1
ATOM 2849 C C . THR B 2 163 ? 8.839 142.385 92.191 1.00 14.16 163 THR B C 1
ATOM 2850 O O . THR B 2 163 ? 9.340 143.463 92.521 1.00 15.56 163 THR B O 1
ATOM 2854 N N . ASP B 2 164 ? 8.451 142.117 90.946 1.00 19.45 164 ASP B N 1
ATOM 2855 C CA . ASP B 2 164 ? 8.197 143.205 90.018 1.00 19.78 164 ASP B CA 1
ATOM 2856 C C . ASP B 2 164 ? 7.030 144.039 90.534 1.00 16.69 164 ASP B C 1
ATOM 2857 O O . ASP B 2 164 ? 6.274 143.621 91.418 1.00 14.83 164 ASP B O 1
ATOM 2862 N N . GLN B 2 165 ? 6.896 145.240 89.983 1.00 15.80 165 GLN B N 1
ATOM 2863 C CA . GLN B 2 165 ? 5.824 146.125 90.409 1.00 16.53 165 GLN B CA 1
ATOM 2864 C C . GLN B 2 165 ? 4.469 145.498 90.103 1.00 15.18 165 GLN B C 1
ATOM 2865 O O . GLN B 2 165 ? 4.273 144.880 89.052 1.00 15.16 165 GLN B O 1
ATOM 2871 N N . ASP B 2 166 ? 3.531 145.670 91.033 1.00 15.71 166 ASP B N 1
ATOM 2872 C CA . ASP B 2 166 ? 2.257 144.959 91.000 1.00 14.18 166 ASP B CA 1
ATOM 2873 C C . ASP B 2 166 ? 1.359 145.477 89.880 1.00 17.93 166 ASP B C 1
ATOM 2874 O O . ASP B 2 166 ? 1.085 146.677 89.793 1.00 13.38 166 ASP B O 1
ATOM 2879 N N . SER B 2 167 ? 0.889 144.565 89.024 1.00 17.65 167 SER B N 1
ATOM 2880 C CA . SER B 2 167 ? 0.059 144.969 87.895 1.00 15.64 167 SER B CA 1
ATOM 2881 C C . SER B 2 167 ? -1.361 145.337 88.302 1.00 17.69 167 SER B C 1
ATOM 2882 O O . SER B 2 167 ? -2.132 145.780 87.445 1.00 16.68 167 SER B O 1
ATOM 2885 N N . LYS B 2 168 ? -1.725 145.164 89.574 1.00 17.87 168 LYS B N 1
ATOM 2886 C CA . LYS B 2 168 ? -3.039 145.552 90.069 1.00 19.67 168 LYS B CA 1
ATOM 2887 C C . LYS B 2 168 ? -3.040 146.938 90.711 1.00 18.12 168 LYS B C 1
ATOM 2888 O O . LYS B 2 168 ? -3.924 147.751 90.423 1.00 16.43 168 LYS B O 1
ATOM 2894 N N . ASP B 2 169 ? -2.065 147.227 91.579 1.00 11.99 169 ASP B N 1
ATOM 2895 C CA . ASP B 2 169 ? -2.072 148.480 92.326 1.00 13.83 169 ASP B CA 1
ATOM 2896 C C . ASP B 2 169 ? -0.726 149.195 92.343 1.00 12.87 169 ASP B C 1
ATOM 2897 O O . ASP B 2 169 ? -0.586 150.189 93.063 1.00 13.30 169 ASP B O 1
ATOM 2902 N N . SER B 2 170 ? 0.263 148.716 91.584 1.00 14.32 170 SER B N 1
ATOM 2903 C CA . SER B 2 170 ? 1.574 149.347 91.442 1.00 11.49 170 SER B CA 1
ATOM 2904 C C . SER B 2 170 ? 2.377 149.364 92.735 1.00 11.05 170 SER B C 1
ATOM 2905 O O . SER B 2 170 ? 3.329 150.142 92.865 1.00 13.33 170 SER B O 1
ATOM 2908 N N . THR B 2 171 ? 2.029 148.517 93.696 1.00 14.05 171 THR B N 1
ATOM 2909 C CA . THR B 2 171 ? 2.883 148.347 94.860 1.00 15.30 171 THR B CA 1
ATOM 2910 C C . THR B 2 171 ? 4.001 147.357 94.547 1.00 13.05 171 THR B C 1
ATOM 2911 O O . THR B 2 171 ? 4.102 146.812 93.445 1.00 15.65 171 THR B O 1
ATOM 2915 N N . TYR B 2 172 ? 4.861 147.138 95.533 1.00 11.61 172 TYR B N 1
ATOM 2916 C CA . TYR B 2 172 ? 5.826 146.053 95.528 1.00 12.68 172 TYR B CA 1
ATOM 2917 C C . TYR B 2 172 ? 5.485 145.085 96.650 1.00 14.99 172 TYR B C 1
ATOM 2918 O O . TYR B 2 172 ? 4.786 145.429 97.603 1.00 14.40 172 TYR B O 1
ATOM 2927 N N . SER B 2 173 ? 5.977 143.860 96.519 1.00 15.34 173 SER B N 1
ATOM 2928 C CA . SER B 2 173 ? 5.976 142.908 97.614 1.00 13.37 173 SER B CA 1
ATOM 2929 C C . SER B 2 173 ? 7.372 142.313 97.700 1.00 15.01 173 SER B C 1
ATOM 2930 O O . SER B 2 173 ? 8.141 142.346 96.736 1.00 13.18 173 SER B O 1
ATOM 2933 N N . MET B 2 174 ? 7.719 141.804 98.877 1.00 12.74 174 MET B N 1
ATOM 2934 C CA . MET B 2 174 ? 9.039 141.223 99.041 1.00 16.19 174 MET B CA 1
ATOM 2935 C C . MET B 2 174 ? 8.964 140.101 100.064 1.00 15.83 174 MET B C 1
ATOM 2936 O O . MET B 2 174 ? 8.118 140.105 100.964 1.00 13.53 174 MET B O 1
ATOM 2941 N N . SER B 2 175 ? 9.861 139.135 99.900 1.00 11.91 175 SER B N 1
ATOM 2942 C CA . SER B 2 175 ? 9.975 137.989 100.787 1.00 15.31 175 SER B CA 1
ATOM 2943 C C . SER B 2 175 ? 11.350 138.041 101.436 1.00 12.27 175 SER B C 1
ATOM 2944 O O . SER B 2 175 ? 12.356 138.247 100.748 1.00 15.24 175 SER B O 1
ATOM 2947 N N . SER B 2 176 ? 11.387 137.889 102.755 1.00 13.65 176 SER B N 1
ATOM 2948 C CA . SER B 2 176 ? 12.628 137.888 103.514 1.00 14.98 176 SER B CA 1
ATOM 2949 C C . SER B 2 176 ? 12.725 136.579 104.279 1.00 11.72 176 SER B C 1
ATOM 2950 O O . SER B 2 176 ? 11.778 136.191 104.972 1.00 15.23 176 SER B O 1
ATOM 2953 N N . THR B 2 177 ? 13.856 135.899 104.139 1.00 14.79 177 THR B N 1
ATOM 2954 C CA . THR B 2 177 ? 14.067 134.603 104.766 1.00 16.85 177 THR B CA 1
ATOM 2955 C C . THR B 2 177 ? 15.329 134.638 105.615 1.00 19.91 177 THR B C 1
ATOM 2956 O O . THR B 2 177 ? 16.409 134.979 105.120 1.00 20.81 177 THR B O 1
ATOM 2960 N N . LEU B 2 178 ? 15.180 134.284 106.889 1.00 15.85 178 LEU B N 1
ATOM 2961 C CA . LEU B 2 178 ? 16.297 134.082 107.801 1.00 22.77 178 LEU B CA 1
ATOM 2962 C C . LEU B 2 178 ? 16.527 132.580 107.936 1.00 18.26 178 LEU B C 1
ATOM 2963 O O . LEU B 2 178 ? 15.663 131.862 108.452 1.00 19.90 178 LEU B O 1
ATOM 2968 N N . THR B 2 179 ? 17.676 132.106 107.466 1.00 21.49 179 THR B N 1
ATOM 2969 C CA . THR B 2 179 ? 17.972 130.678 107.443 1.00 25.54 179 THR B CA 1
ATOM 2970 C C . THR B 2 179 ? 19.014 130.366 108.507 1.00 28.93 179 THR B C 1
ATOM 2971 O O . THR B 2 179 ? 20.106 130.945 108.508 1.00 27.27 179 THR B O 1
ATOM 2975 N N . LEU B 2 180 ? 18.661 129.465 109.415 1.00 23.23 180 LEU B N 1
ATOM 2976 C CA . LEU B 2 180 ? 19.522 129.018 110.493 1.00 28.75 180 LEU B CA 1
ATOM 2977 C C . LEU B 2 180 ? 19.711 127.514 110.386 1.00 30.02 180 LEU B C 1
ATOM 2978 O O . LEU B 2 180 ? 19.057 126.833 109.590 1.00 24.22 180 LEU B O 1
ATOM 2983 N N . THR B 2 181 ? 20.629 127.003 111.198 1.00 34.05 181 THR B N 1
ATOM 2984 C CA . THR B 2 181 ? 20.619 125.579 111.456 1.00 32.59 181 THR B CA 1
ATOM 2985 C C . THR B 2 181 ? 19.449 125.249 112.367 1.00 26.86 181 THR B C 1
ATOM 2986 O O . THR B 2 181 ? 18.924 126.101 113.095 1.00 30.05 181 THR B O 1
ATOM 2990 N N . LYS B 2 182 ? 19.029 123.991 112.306 1.00 28.06 182 LYS B N 1
ATOM 2991 C CA . LYS B 2 182 ? 17.979 123.538 113.203 1.00 31.82 182 LYS B CA 1
ATOM 2992 C C . LYS B 2 182 ? 18.407 123.671 114.656 1.00 32.06 182 LYS B C 1
ATOM 2993 O O . LYS B 2 182 ? 17.594 124.020 115.520 1.00 34.28 182 LYS B O 1
ATOM 2999 N N . ASP B 2 183 ? 19.681 123.385 114.944 1.00 34.94 183 ASP B N 1
ATOM 3000 C CA . ASP B 2 183 ? 20.186 123.504 116.309 1.00 40.57 183 ASP B CA 1
ATOM 3001 C C . ASP B 2 183 ? 20.107 124.941 116.806 1.00 36.32 183 ASP B C 1
ATOM 3002 O O . ASP B 2 183 ? 19.708 125.190 117.950 1.00 38.14 183 ASP B O 1
ATOM 3007 N N . GLU B 2 184 ? 20.482 125.903 115.960 1.00 39.10 184 GLU B N 1
ATOM 3008 C CA . GLU B 2 184 ? 20.396 127.306 116.351 1.00 32.58 184 GLU B CA 1
ATOM 3009 C C . GLU B 2 184 ? 18.950 127.733 116.566 1.00 33.90 184 GLU B C 1
ATOM 3010 O O . GLU B 2 184 ? 18.642 128.439 117.533 1.00 36.37 184 GLU B O 1
ATOM 3016 N N . TYR B 2 185 ? 18.047 127.305 115.679 1.00 32.03 185 TYR B N 1
ATOM 3017 C CA . TYR B 2 185 ? 16.642 127.686 115.805 1.00 33.14 185 TYR B CA 1
ATOM 3018 C C . TYR B 2 185 ? 16.054 127.213 117.128 1.00 33.62 185 TYR B C 1
ATOM 3019 O O . TYR B 2 185 ? 15.285 127.938 117.771 1.00 28.86 185 TYR B O 1
ATOM 3028 N N . GLU B 2 186 ? 16.408 126.006 117.554 1.00 32.76 186 GLU B N 1
ATOM 3029 C CA . GLU B 2 186 ? 15.879 125.462 118.796 1.00 37.71 186 GLU B CA 1
ATOM 3030 C C . GLU B 2 186 ? 16.631 125.953 120.027 1.00 34.78 186 GLU B C 1
ATOM 3031 O O . GLU B 2 186 ? 16.271 125.566 121.143 1.00 35.93 186 GLU B O 1
ATOM 3037 N N . ARG B 2 187 ? 17.646 126.798 119.855 1.00 35.91 187 ARG B N 1
ATOM 3038 C CA . ARG B 2 187 ? 18.354 127.415 120.970 1.00 38.12 187 ARG B CA 1
ATOM 3039 C C . ARG B 2 187 ? 17.789 128.776 121.359 1.00 42.91 187 ARG B C 1
ATOM 3040 O O . ARG B 2 187 ? 18.361 129.438 122.232 1.00 43.65 187 ARG B O 1
ATOM 3048 N N . HIS B 2 188 ? 16.694 129.215 120.739 1.00 35.55 188 HIS B N 1
ATOM 3049 C CA . HIS B 2 188 ? 16.084 130.497 121.060 1.00 34.93 188 HIS B CA 1
ATOM 3050 C C . HIS B 2 188 ? 14.569 130.363 120.985 1.00 36.14 188 HIS B C 1
ATOM 3051 O O . HIS B 2 188 ? 14.034 129.352 120.525 1.00 36.66 188 HIS B O 1
ATOM 3058 N N . ASN B 2 189 ? 13.873 131.404 121.441 1.00 29.52 189 ASN B N 1
ATOM 3059 C CA . ASN B 2 189 ? 12.436 131.331 121.678 1.00 33.63 189 ASN B CA 1
ATOM 3060 C C . ASN B 2 189 ? 11.627 132.289 120.817 1.00 35.86 189 ASN B C 1
ATOM 3061 O O . ASN B 2 189 ? 10.660 131.866 120.170 1.00 31.13 189 ASN B O 1
ATOM 3066 N N . SER B 2 190 ? 11.977 133.572 120.796 1.00 34.99 190 SER B N 1
ATOM 3067 C CA . SER B 2 190 ? 11.187 134.576 120.097 1.00 31.28 190 SER B CA 1
ATOM 3068 C C . SER B 2 190 ? 11.839 134.939 118.769 1.00 34.03 190 SER B C 1
ATOM 3069 O O . SER B 2 190 ? 13.061 135.096 118.683 1.00 25.61 190 SER B O 1
ATOM 3072 N N . TYR B 2 191 ? 11.010 135.075 117.736 1.00 23.48 191 TYR B N 1
ATOM 3073 C CA . TYR B 2 191 ? 11.463 135.394 116.388 1.00 23.12 191 TYR B CA 1
ATOM 3074 C C . TYR B 2 191 ? 10.611 136.529 115.847 1.00 20.30 191 TYR B C 1
ATOM 3075 O O . TYR B 2 191 ? 9.381 136.452 115.888 1.00 23.84 191 TYR B O 1
ATOM 3084 N N . THR B 2 192 ? 11.265 137.578 115.344 1.00 21.65 192 THR B N 1
ATOM 3085 C CA . THR B 2 192 ? 10.593 138.837 115.049 1.00 24.08 192 THR B CA 1
ATOM 3086 C C . THR B 2 192 ? 11.045 139.402 113.710 1.00 27.62 192 THR B C 1
ATOM 3087 O O . THR B 2 192 ? 12.246 139.471 113.429 1.00 19.94 192 THR B O 1
ATOM 3091 N N . CYS B 2 193 ? 10.075 139.817 112.900 1.00 22.45 193 CYS B N 1
ATOM 3092 C CA . CYS B 2 193 ? 10.304 140.517 111.643 1.00 24.45 193 CYS B CA 1
ATOM 3093 C C . CYS B 2 193 ? 9.757 141.934 111.775 1.00 18.13 193 CYS B C 1
ATOM 3094 O O . CYS B 2 193 ? 8.607 142.115 112.188 1.00 25.05 193 CYS B O 1
ATOM 3097 N N . GLU B 2 194 ? 10.574 142.933 111.428 1.00 27.07 194 GLU B N 1
ATOM 3098 C CA . GLU B 2 194 ? 10.189 144.338 111.552 1.00 29.89 194 GLU B CA 1
ATOM 3099 C C . GLU B 2 194 ? 10.382 145.055 110.223 1.00 28.48 194 GLU B C 1
ATOM 3100 O O . GLU B 2 194 ? 11.445 144.939 109.608 1.00 26.04 194 GLU B O 1
ATOM 3106 N N . ALA B 2 195 ? 9.374 145.819 109.799 1.00 26.77 195 ALA B N 1
ATOM 3107 C CA . ALA B 2 195 ? 9.395 146.511 108.515 1.00 27.39 195 ALA B CA 1
ATOM 3108 C C . ALA B 2 195 ? 9.271 148.015 108.716 1.00 30.57 195 ALA B C 1
ATOM 3109 O O . ALA B 2 195 ? 8.381 148.478 109.438 1.00 35.89 195 ALA B O 1
ATOM 3111 N N . THR B 2 196 ? 10.159 148.772 108.068 1.00 31.17 196 THR B N 1
ATOM 3112 C CA . THR B 2 196 ? 10.118 150.230 108.072 1.00 43.12 196 THR B CA 1
ATOM 3113 C C . THR B 2 196 ? 10.568 150.772 106.726 1.00 35.58 196 THR B C 1
ATOM 3114 O O . THR B 2 196 ? 11.540 150.281 106.147 1.00 29.24 196 THR B O 1
ATOM 3118 N N . HIS B 2 197 ? 9.857 151.789 106.237 1.00 38.14 197 HIS B N 1
ATOM 3119 C CA . HIS B 2 197 ? 10.464 152.766 105.342 1.00 36.26 197 HIS B CA 1
ATOM 3120 C C . HIS B 2 197 ? 11.251 153.818 106.112 1.00 47.88 197 HIS B C 1
ATOM 3121 O O . HIS B 2 197 ? 12.025 154.566 105.502 1.00 48.40 197 HIS B O 1
ATOM 3128 N N . LYS B 2 198 ? 11.102 153.852 107.436 1.00 47.10 198 LYS B N 1
ATOM 3129 C CA . LYS B 2 198 ? 11.189 155.082 108.227 1.00 59.10 198 LYS B CA 1
ATOM 3130 C C . LYS B 2 198 ? 10.481 156.214 107.488 1.00 61.46 198 LYS B C 1
ATOM 3131 O O . LYS B 2 198 ? 11.046 157.264 107.182 1.00 58.64 198 LYS B O 1
ATOM 3137 N N . THR B 2 199 ? 9.229 155.943 107.136 1.00 67.69 199 THR B N 1
ATOM 3138 C CA . THR B 2 199 ? 8.208 156.975 107.084 1.00 66.02 199 THR B CA 1
ATOM 3139 C C . THR B 2 199 ? 7.386 156.936 108.361 1.00 73.12 199 THR B C 1
ATOM 3140 O O . THR B 2 199 ? 7.093 157.981 108.953 1.00 77.95 199 THR B O 1
ATOM 3144 N N . SER B 2 200 ? 7.079 155.724 108.826 1.00 74.98 200 SER B N 1
ATOM 3145 C CA . SER B 2 200 ? 6.086 155.491 109.862 1.00 72.01 200 SER B CA 1
ATOM 3146 C C . SER B 2 200 ? 6.697 155.236 111.236 1.00 70.28 200 SER B C 1
ATOM 3147 O O . SER B 2 200 ? 6.016 154.682 112.105 1.00 70.30 200 SER B O 1
ATOM 3150 N N . THR B 2 201 ? 7.962 155.613 111.446 1.00 65.46 201 THR B N 1
ATOM 3151 C CA . THR B 2 201 ? 8.587 155.588 112.768 1.00 66.61 201 THR B CA 1
ATOM 3152 C C . THR B 2 201 ? 8.444 154.239 113.462 1.00 62.97 201 THR B C 1
ATOM 3153 O O . THR B 2 201 ? 9.423 153.505 113.627 1.00 59.99 201 THR B O 1
ATOM 3157 N N . SER B 2 202 ? 7.231 153.924 113.888 1.00 64.68 202 SER B N 1
ATOM 3158 C CA . SER B 2 202 ? 6.910 152.642 114.495 1.00 65.58 202 SER B CA 1
ATOM 3159 C C . SER B 2 202 ? 6.988 151.537 113.453 1.00 56.01 202 SER B C 1
ATOM 3160 O O . SER B 2 202 ? 6.189 151.539 112.506 1.00 51.34 202 SER B O 1
ATOM 3163 N N . PRO B 2 203 ? 7.915 150.592 113.571 1.00 45.22 203 PRO B N 1
ATOM 3164 C CA . PRO B 2 203 ? 7.943 149.475 112.625 1.00 38.01 203 PRO B CA 1
ATOM 3165 C C . PRO B 2 203 ? 6.691 148.625 112.741 1.00 42.84 203 PRO B C 1
ATOM 3166 O O . PRO B 2 203 ? 6.100 148.488 113.815 1.00 42.08 203 PRO B O 1
ATOM 3170 N N . ILE B 2 204 ? 6.277 148.065 111.612 1.00 33.13 204 ILE B N 1
ATOM 3171 C CA . ILE B 2 204 ? 5.303 146.983 111.633 1.00 36.18 204 ILE B CA 1
ATOM 3172 C C . ILE B 2 204 ? 6.041 145.733 112.086 1.00 40.38 204 ILE B C 1
ATOM 3173 O O . ILE B 2 204 ? 6.991 145.292 111.431 1.00 35.16 204 ILE B O 1
ATOM 3178 N N . VAL B 2 205 ? 5.639 145.185 113.229 1.00 33.43 205 VAL B N 1
ATOM 3179 C CA . VAL B 2 205 ? 6.336 144.062 113.841 1.00 33.35 205 VAL B CA 1
ATOM 3180 C C . VAL B 2 205 ? 5.409 142.855 113.844 1.00 36.32 205 VAL B C 1
ATOM 3181 O O . VAL B 2 205 ? 4.213 142.975 114.135 1.00 36.80 205 VAL B O 1
ATOM 3185 N N . LYS B 2 206 ? 5.956 141.705 113.474 1.00 29.31 206 LYS B N 1
ATOM 3186 C CA . LYS B 2 206 ? 5.270 140.431 113.588 1.00 28.50 206 LYS B CA 1
ATOM 3187 C C . LYS B 2 206 ? 6.245 139.439 114.194 1.00 28.23 206 LYS B C 1
ATOM 3188 O O . LYS B 2 206 ? 7.421 139.405 113.816 1.00 23.72 206 LYS B O 1
ATOM 3194 N N . SER B 2 207 ? 5.761 138.650 115.149 1.00 25.43 207 SER B N 1
ATOM 3195 C CA . SER B 2 207 ? 6.621 137.762 115.910 1.00 25.08 207 SER B CA 1
ATOM 3196 C C . SER B 2 207 ? 5.881 136.471 116.219 1.00 26.39 207 SER B C 1
ATOM 3197 O O . SER B 2 207 ? 4.650 136.406 116.171 1.00 26.90 207 SER B O 1
ATOM 3200 N N . PHE B 2 208 ? 6.654 135.436 116.533 1.00 27.27 208 PHE B N 1
ATOM 3201 C CA . PHE B 2 208 ? 6.105 134.226 117.119 1.00 27.78 208 PHE B CA 1
ATOM 3202 C C . PHE B 2 208 ? 7.064 133.730 118.191 1.00 29.10 208 PHE B C 1
ATOM 3203 O O . PHE B 2 208 ? 8.246 134.083 118.208 1.00 24.10 208 PHE B O 1
ATOM 3211 N N . ASN B 2 209 ? 6.528 132.920 119.100 1.00 33.05 209 ASN B N 1
ATOM 3212 C CA . ASN B 2 209 ? 7.301 132.271 120.148 1.00 37.58 209 ASN B CA 1
ATOM 3213 C C . ASN B 2 209 ? 7.249 130.767 119.927 1.00 34.80 209 ASN B C 1
ATOM 3214 O O . ASN B 2 209 ? 6.169 130.206 119.714 1.00 37.83 209 ASN B O 1
ATOM 3219 N N . ARG B 2 210 ? 8.416 130.119 119.974 1.00 33.89 210 ARG B N 1
ATOM 3220 C CA . ARG B 2 210 ? 8.462 128.674 119.778 1.00 40.78 210 ARG B CA 1
ATOM 3221 C C . ARG B 2 210 ? 7.683 127.936 120.857 1.00 40.00 210 ARG B C 1
ATOM 3222 O O . ARG B 2 210 ? 7.178 126.834 120.613 1.00 46.18 210 ARG B O 1
ATOM 3230 N N . ASN B 2 211 ? 7.564 128.524 122.044 1.00 41.62 211 ASN B N 1
ATOM 3231 C CA . ASN B 2 211 ? 6.755 127.930 123.102 1.00 50.96 211 ASN B CA 1
ATOM 3232 C C . ASN B 2 211 ? 5.393 128.622 123.205 1.00 49.62 211 ASN B C 1
ATOM 3233 O O . ASN B 2 211 ? 4.984 129.358 122.301 1.00 45.17 211 ASN B O 1
ATOM 3238 N N . GLN C 1 1 ? -3.098 98.410 33.841 1.00 57.48 1 GLN C N 1
ATOM 3239 C CA . GLN C 1 1 ? -1.902 98.860 33.137 1.00 45.48 1 GLN C CA 1
ATOM 3240 C C . GLN C 1 1 ? -0.777 99.160 34.125 1.00 36.28 1 GLN C C 1
ATOM 3241 O O . GLN C 1 1 ? -0.505 100.317 34.446 1.00 33.98 1 GLN C O 1
ATOM 3247 N N . ILE C 1 2 ? -0.123 98.105 34.607 1.00 37.15 2 ILE C N 1
ATOM 3248 C CA . ILE C 1 2 ? 0.923 98.265 35.609 1.00 36.21 2 ILE C CA 1
ATOM 3249 C C . ILE C 1 2 ? 2.173 98.835 34.954 1.00 30.28 2 ILE C C 1
ATOM 3250 O O . ILE C 1 2 ? 2.650 98.321 33.934 1.00 35.49 2 ILE C O 1
ATOM 3255 N N . GLN C 1 3 ? 2.712 99.905 35.536 1.00 28.47 3 GLN C N 1
ATOM 3256 C CA . GLN C 1 3 ? 3.891 100.562 34.986 1.00 28.95 3 GLN C CA 1
ATOM 3257 C C . GLN C 1 3 ? 4.842 100.957 36.105 1.00 26.05 3 GLN C C 1
ATOM 3258 O O . GLN C 1 3 ? 4.421 101.549 37.103 1.00 27.94 3 GLN C O 1
ATOM 3264 N N . LEU C 1 4 ? 6.119 100.618 35.934 1.00 25.17 4 LEU C N 1
ATOM 3265 C CA . LEU C 1 4 ? 7.198 101.090 36.798 1.00 26.02 4 LEU C CA 1
ATOM 3266 C C . LEU C 1 4 ? 8.246 101.723 35.897 1.00 24.08 4 LEU C C 1
ATOM 3267 O O . LEU C 1 4 ? 8.929 101.018 35.145 1.00 24.93 4 LEU C O 1
ATOM 3272 N N . VAL C 1 5 ? 8.364 103.044 35.954 1.00 20.25 5 VAL C N 1
ATOM 3273 C CA . VAL C 1 5 ? 9.270 103.789 35.089 1.00 21.55 5 VAL C CA 1
ATOM 3274 C C . VAL C 1 5 ? 10.356 104.404 35.956 1.00 19.62 5 VAL C C 1
ATOM 3275 O O . VAL C 1 5 ? 10.074 105.246 36.818 1.00 22.35 5 VAL C O 1
ATOM 3279 N N . GLN C 1 6 ? 11.594 103.983 35.730 1.00 18.13 6 GLN C N 1
ATOM 3280 C CA . GLN C 1 6 ? 12.729 104.432 36.518 1.00 20.37 6 GLN C CA 1
ATOM 3281 C C . GLN C 1 6 ? 13.448 105.578 35.819 1.00 22.85 6 GLN C C 1
ATOM 3282 O O . GLN C 1 6 ? 13.355 105.756 34.600 1.00 21.58 6 GLN C O 1
ATOM 3288 N N . SER C 1 7 ? 14.183 106.352 36.612 1.00 20.21 7 SER C N 1
ATOM 3289 C CA . SER C 1 7 ? 14.920 107.484 36.072 1.00 30.45 7 SER C CA 1
ATOM 3290 C C . SER C 1 7 ? 16.078 107.003 35.194 1.00 28.21 7 SER C C 1
ATOM 3291 O O . SER C 1 7 ? 16.467 105.830 35.207 1.00 26.98 7 SER C O 1
ATOM 3294 N N . GLY C 1 8 ? 16.636 107.938 34.423 1.00 30.69 8 GLY C N 1
ATOM 3295 C CA . GLY C 1 8 ? 17.588 107.602 33.390 1.00 25.03 8 GLY C CA 1
ATOM 3296 C C . GLY C 1 8 ? 18.941 107.207 33.939 1.00 23.19 8 GLY C C 1
ATOM 3297 O O . GLY C 1 8 ? 19.201 107.239 35.150 1.00 23.86 8 GLY C O 1
ATOM 3298 N N . PRO C 1 9 ? 19.834 106.824 33.027 1.00 21.97 9 PRO C N 1
ATOM 3299 C CA . PRO C 1 9 ? 21.163 106.359 33.439 1.00 21.77 9 PRO C CA 1
ATOM 3300 C C . PRO C 1 9 ? 21.973 107.467 34.093 1.00 29.44 9 PRO C C 1
ATOM 3301 O O . PRO C 1 9 ? 21.809 108.654 33.795 1.00 23.02 9 PRO C O 1
ATOM 3305 N N . GLU C 1 10 ? 22.866 107.059 34.990 1.00 25.82 10 GLU C N 1
ATOM 3306 C CA . GLU C 1 10 ? 23.616 107.982 35.830 1.00 26.54 10 GLU C CA 1
ATOM 3307 C C . GLU C 1 10 ? 25.105 107.693 35.733 1.00 19.74 10 GLU C C 1
ATOM 3308 O O . GLU C 1 10 ? 25.523 106.533 35.737 1.00 19.55 10 GLU C O 1
ATOM 3314 N N . LEU C 1 11 ? 25.902 108.756 35.653 1.00 23.31 11 LEU C N 1
ATOM 3315 C CA . LEU C 1 11 ? 27.352 108.674 35.755 1.00 21.12 11 LEU C CA 1
ATOM 3316 C C . LEU C 1 11 ? 27.799 109.535 36.925 1.00 22.02 11 LEU C C 1
ATOM 3317 O O . LEU C 1 11 ? 27.460 110.721 36.990 1.00 18.00 11 LEU C O 1
ATOM 3322 N N . LYS C 1 12 ? 28.539 108.934 37.853 1.00 18.46 12 LYS C N 1
ATOM 3323 C CA . LYS C 1 12 ? 28.934 109.602 39.084 1.00 20.21 12 LYS C CA 1
ATOM 3324 C C . LYS C 1 12 ? 30.383 109.264 39.401 1.00 22.78 12 LYS C C 1
ATOM 3325 O O . LYS C 1 12 ? 30.914 108.240 38.968 1.00 19.74 12 LYS C O 1
ATOM 3331 N N . LYS C 1 13 ? 31.019 110.141 40.173 1.00 22.39 13 LYS C N 1
ATOM 3332 C CA . LYS C 1 13 ? 32.369 109.865 40.630 1.00 20.13 13 LYS C CA 1
ATOM 3333 C C . LYS C 1 13 ? 32.336 109.206 42.005 1.00 16.12 13 LYS C C 1
ATOM 3334 O O . LYS C 1 13 ? 31.359 109.353 42.746 1.00 20.74 13 LYS C O 1
ATOM 3340 N N . PRO C 1 14 ? 33.384 108.463 42.360 1.00 18.13 14 PRO C N 1
ATOM 3341 C CA . PRO C 1 14 ? 33.474 107.918 43.717 1.00 22.59 14 PRO C CA 1
ATOM 3342 C C . PRO C 1 14 ? 33.345 109.015 44.765 1.00 25.62 14 PRO C C 1
ATOM 3343 O O . PRO C 1 14 ? 33.878 110.118 44.611 1.00 23.32 14 PRO C O 1
ATOM 3347 N N . GLY C 1 15 ? 32.618 108.705 45.835 1.00 22.26 15 GLY C N 1
ATOM 3348 C CA . GLY C 1 15 ? 32.367 109.645 46.902 1.00 23.47 15 GLY C CA 1
ATOM 3349 C C . GLY C 1 15 ? 31.119 110.486 46.740 1.00 31.28 15 GLY C C 1
ATOM 3350 O O . GLY C 1 15 ? 30.700 111.135 47.709 1.00 31.62 15 GLY C O 1
ATOM 3351 N N . GLU C 1 16 ? 30.509 110.500 45.559 1.00 19.66 16 GLU C N 1
ATOM 3352 C CA . GLU C 1 16 ? 29.318 111.309 45.336 1.00 22.22 16 GLU C CA 1
ATOM 3353 C C . GLU C 1 16 ? 28.077 110.552 45.811 1.00 23.74 16 GLU C C 1
ATOM 3354 O O . GLU C 1 16 ? 28.156 109.468 46.396 1.00 20.69 16 GLU C O 1
ATOM 3360 N N . THR C 1 17 ? 26.909 111.138 45.568 1.00 26.35 17 THR C N 1
ATOM 3361 C CA . THR C 1 17 ? 25.625 110.549 45.910 1.00 27.87 17 THR C CA 1
ATOM 3362 C C . THR C 1 17 ? 24.760 110.479 44.658 1.00 22.87 17 THR C C 1
ATOM 3363 O O . THR C 1 17 ? 24.849 111.336 43.776 1.00 26.15 17 THR C O 1
ATOM 3367 N N . VAL C 1 18 ? 23.943 109.432 44.568 1.00 25.37 18 VAL C N 1
ATOM 3368 C CA . VAL C 1 18 ? 22.975 109.290 43.490 1.00 24.86 18 VAL C CA 1
ATOM 3369 C C . VAL C 1 18 ? 21.625 108.954 44.104 1.00 27.37 18 VAL C C 1
ATOM 3370 O O . VAL C 1 18 ? 21.542 108.324 45.164 1.00 20.84 18 VAL C O 1
ATOM 3374 N N . LYS C 1 19 ? 20.560 109.400 43.442 1.00 23.64 19 LYS C N 1
ATOM 3375 C CA . LYS C 1 19 ? 19.195 109.092 43.848 1.00 25.72 19 LYS C CA 1
ATOM 3376 C C . LYS C 1 19 ? 18.419 108.648 42.619 1.00 29.01 19 LYS C C 1
ATOM 3377 O O . LYS C 1 19 ? 18.330 109.391 41.637 1.00 25.97 19 LYS C O 1
ATOM 3383 N N . ILE C 1 20 ? 17.865 107.440 42.675 1.00 22.09 20 ILE C N 1
ATOM 3384 C CA . ILE C 1 20 ? 17.134 106.841 41.566 1.00 23.66 20 ILE C CA 1
ATOM 3385 C C . ILE C 1 20 ? 15.656 106.812 41.923 1.00 22.51 20 ILE C C 1
ATOM 3386 O O . ILE C 1 20 ? 15.290 106.455 43.048 1.00 23.09 20 ILE C O 1
ATOM 3391 N N . SER C 1 21 ? 14.808 107.194 40.973 1.00 18.14 21 SER C N 1
ATOM 3392 C CA . SER C 1 21 ? 13.370 107.232 41.184 1.00 23.70 21 SER C CA 1
ATOM 3393 C C . SER C 1 21 ? 12.701 106.070 40.461 1.00 22.20 21 SER C C 1
ATOM 3394 O O . SER C 1 21 ? 13.216 105.538 39.472 1.00 22.93 21 SER C O 1
ATOM 3397 N N . CYS C 1 22 ? 11.533 105.687 40.974 1.00 22.85 22 CYS C N 1
ATOM 3398 C CA . CYS C 1 22 ? 10.779 104.545 40.461 1.00 22.13 22 CYS C CA 1
ATOM 3399 C C . CYS C 1 22 ? 9.301 104.900 40.592 1.00 22.12 22 CYS C C 1
ATOM 3400 O O . CYS C 1 22 ? 8.737 104.801 41.685 1.00 23.51 22 CYS C O 1
ATOM 3403 N N . LYS C 1 23 ? 8.692 105.324 39.488 1.00 25.33 23 LYS C N 1
ATOM 3404 C CA . LYS C 1 23 ? 7.316 105.807 39.490 1.00 25.60 23 LYS C CA 1
ATOM 3405 C C . LYS C 1 23 ? 6.369 104.661 39.160 1.00 24.56 23 LYS C C 1
ATOM 3406 O O . LYS C 1 23 ? 6.409 104.112 38.054 1.00 26.91 23 LYS C O 1
ATOM 3412 N N . ALA C 1 24 ? 5.519 104.311 40.115 1.00 25.45 24 ALA C N 1
ATOM 3413 C CA . ALA C 1 24 ? 4.562 103.231 39.950 1.00 29.38 24 ALA C CA 1
ATOM 3414 C C . ALA C 1 24 ? 3.196 103.778 39.554 1.00 26.47 24 ALA C C 1
ATOM 3415 O O . ALA C 1 24 ? 2.837 104.910 39.887 1.00 29.18 24 ALA C O 1
ATOM 3417 N N . SER C 1 25 ? 2.443 102.957 38.827 1.00 31.61 25 SER C N 1
ATOM 3418 C CA . SER C 1 25 ? 1.063 103.259 38.475 1.00 29.32 25 SER C CA 1
ATOM 3419 C C . SER C 1 25 ? 0.398 101.968 38.025 1.00 29.30 25 SER C C 1
ATOM 3420 O O . SER C 1 25 ? 1.070 100.988 37.694 1.00 32.71 25 SER C O 1
ATOM 3423 N N . GLY C 1 26 ? -0.935 101.973 38.033 1.00 30.10 26 GLY C N 1
ATOM 3424 C CA . GLY C 1 26 ? -1.710 100.835 37.587 1.00 25.85 26 GLY C CA 1
ATOM 3425 C C . GLY C 1 26 ? -1.996 99.786 38.641 1.00 30.84 26 GLY C C 1
ATOM 3426 O O . GLY C 1 26 ? -2.565 98.738 38.311 1.00 28.76 26 GLY C O 1
ATOM 3427 N N . TYR C 1 27 ? -1.617 100.028 39.892 1.00 28.45 27 TYR C N 1
ATOM 3428 C CA . TYR C 1 27 ? -1.902 99.109 40.984 1.00 30.30 27 TYR C CA 1
ATOM 3429 C C . TYR C 1 27 ? -1.879 99.910 42.275 1.00 22.07 27 TYR C C 1
ATOM 3430 O O . TYR C 1 27 ? -1.326 101.011 42.330 1.00 26.59 27 TYR C O 1
ATOM 3439 N N . THR C 1 28 ? -2.499 99.353 43.312 1.00 30.63 28 THR C N 1
ATOM 3440 C CA . THR C 1 28 ? -2.563 100.038 44.600 1.00 28.43 28 THR C CA 1
ATOM 3441 C C . THR C 1 28 ? -1.164 100.098 45.200 1.00 30.26 28 THR C C 1
ATOM 3442 O O . THR C 1 28 ? -0.642 99.089 45.687 1.00 25.17 28 THR C O 1
ATOM 3446 N N . PHE C 1 29 ? -0.566 101.292 45.168 1.00 28.80 29 PHE C N 1
ATOM 3447 C CA . PHE C 1 29 ? 0.833 101.464 45.551 1.00 25.76 29 PHE C CA 1
ATOM 3448 C C . PHE C 1 29 ? 1.107 100.940 46.956 1.00 27.10 29 PHE C C 1
ATOM 3449 O O . PHE C 1 29 ? 2.084 100.217 47.183 1.00 24.26 29 PHE C O 1
ATOM 3457 N N . THR C 1 30 ? 0.249 101.293 47.910 1.00 30.75 30 THR C N 1
ATOM 3458 C CA . THR C 1 30 ? 0.469 100.972 49.315 1.00 31.62 30 THR C CA 1
ATOM 3459 C C . THR C 1 30 ? 0.145 99.524 49.663 1.00 26.12 30 THR C C 1
ATOM 3460 O O . THR C 1 30 ? 0.318 99.130 50.821 1.00 31.51 30 THR C O 1
ATOM 3464 N N . ASP C 1 31 ? -0.327 98.728 48.708 1.00 28.49 31 ASP C N 1
ATOM 3465 C CA . ASP C 1 31 ? -0.638 97.331 48.971 1.00 30.95 31 ASP C CA 1
ATOM 3466 C C . ASP C 1 31 ? 0.549 96.402 48.771 1.00 30.06 31 ASP C C 1
ATOM 3467 O O . ASP C 1 31 ? 0.489 95.249 49.212 1.00 29.13 31 ASP C O 1
ATOM 3472 N N . TYR C 1 32 ? 1.617 96.860 48.119 1.00 25.14 32 TYR C N 1
ATOM 3473 C CA . TYR C 1 32 ? 2.721 95.988 47.741 1.00 25.92 32 TYR C CA 1
ATOM 3474 C C . TYR C 1 32 ? 4.046 96.645 48.094 1.00 22.11 32 TYR C C 1
ATOM 3475 O O . TYR C 1 32 ? 4.281 97.806 47.742 1.00 22.68 32 TYR C O 1
ATOM 3484 N N . SER C 1 33 ? 4.894 95.909 48.810 1.00 20.85 33 SER C N 1
ATOM 3485 C CA . SER C 1 33 ? 6.234 96.387 49.118 1.00 15.19 33 SER C CA 1
ATOM 3486 C C . SER C 1 33 ? 7.046 96.544 47.839 1.00 17.74 33 SER C C 1
ATOM 3487 O O . SER C 1 33 ? 6.899 95.775 46.886 1.00 17.55 33 SER C O 1
ATOM 3490 N N . MET C 1 34 ? 7.917 97.547 47.823 1.00 18.25 34 MET C N 1
ATOM 3491 C CA . MET C 1 34 ? 8.800 97.793 46.691 1.00 14.35 34 MET C CA 1
ATOM 3492 C C . MET C 1 34 ? 10.183 97.243 47.017 1.00 17.35 34 MET C C 1
ATOM 3493 O O . MET C 1 34 ? 10.823 97.686 47.977 1.00 18.27 34 MET C O 1
ATOM 3498 N N . HIS C 1 35 ? 10.638 96.277 46.227 1.00 15.07 35 HIS C N 1
ATOM 3499 C CA . HIS C 1 35 ? 11.961 95.702 46.396 1.00 11.65 35 HIS C CA 1
ATOM 3500 C C . HIS C 1 35 ? 12.939 96.366 45.440 1.00 15.53 35 HIS C C 1
ATOM 3501 O O . HIS C 1 35 ? 12.562 96.878 44.383 1.00 15.55 35 HIS C O 1
ATOM 3508 N N . TRP C 1 36 ? 14.211 96.349 45.824 1.00 16.40 36 TRP C N 1
ATOM 3509 C CA . TRP C 1 36 ? 15.290 96.847 44.987 1.00 14.86 36 TRP C CA 1
ATOM 3510 C C . TRP C 1 36 ? 16.280 95.724 44.738 1.00 12.61 36 TRP C C 1
ATOM 3511 O O . TRP C 1 36 ? 16.619 94.964 45.651 1.00 12.76 36 TRP C O 1
ATOM 3522 N N . VAL C 1 37 ? 16.730 95.617 43.492 1.00 11.93 37 VAL C N 1
ATOM 3523 C CA . VAL C 1 37 ? 17.594 94.533 43.054 1.00 8.23 37 VAL C CA 1
ATOM 3524 C C . VAL C 1 37 ? 18.748 95.136 42.269 1.00 11.07 37 VAL C C 1
ATOM 3525 O O . VAL C 1 37 ? 18.548 96.041 41.452 1.00 10.49 37 VAL C O 1
ATOM 3529 N N . LYS C 1 38 ? 19.953 94.640 42.528 1.00 11.43 38 LYS C N 1
ATOM 3530 C CA . LYS C 1 38 ? 21.168 95.119 41.882 1.00 12.62 38 LYS C CA 1
ATOM 3531 C C . LYS C 1 38 ? 21.712 94.045 40.953 1.00 11.89 38 LYS C C 1
ATOM 3532 O O . LYS C 1 38 ? 21.740 92.864 41.307 1.00 13.47 38 LYS C O 1
ATOM 3538 N N . GLN C 1 39 ? 22.143 94.446 39.761 1.00 12.84 39 GLN C N 1
ATOM 3539 C CA . GLN C 1 39 ? 22.872 93.533 38.887 1.00 14.91 39 GLN C CA 1
ATOM 3540 C C . GLN C 1 39 ? 24.143 94.216 38.408 1.00 12.96 39 GLN C C 1
ATOM 3541 O O . GLN C 1 39 ? 24.088 95.102 37.550 1.00 16.03 39 GLN C O 1
ATOM 3547 N N . ALA C 1 40 ? 25.275 93.812 38.978 1.00 18.61 40 ALA C N 1
ATOM 3548 C CA . ALA C 1 40 ? 26.567 94.296 38.530 1.00 18.92 40 ALA C CA 1
ATOM 3549 C C . ALA C 1 40 ? 26.885 93.721 37.151 1.00 23.63 40 ALA C C 1
ATOM 3550 O O . ALA C 1 40 ? 26.325 92.695 36.755 1.00 20.68 40 ALA C O 1
ATOM 3552 N N . PRO C 1 41 ? 27.773 94.370 36.395 1.00 22.56 41 PRO C N 1
ATOM 3553 C CA . PRO C 1 41 ? 28.149 93.830 35.081 1.00 19.11 41 PRO C CA 1
ATOM 3554 C C . PRO C 1 41 ? 28.733 92.433 35.211 1.00 16.83 41 PRO C C 1
ATOM 3555 O O . PRO C 1 41 ? 29.634 92.191 36.016 1.00 24.95 41 PRO C O 1
ATOM 3559 N N . GLY C 1 42 ? 28.184 91.504 34.431 1.00 26.32 42 GLY C N 1
ATOM 3560 C CA . GLY C 1 42 ? 28.651 90.134 34.424 1.00 27.61 42 GLY C CA 1
ATOM 3561 C C . GLY C 1 42 ? 28.231 89.291 35.606 1.00 33.34 42 GLY C C 1
ATOM 3562 O O . GLY C 1 42 ? 28.704 88.156 35.732 1.00 31.39 42 GLY C O 1
ATOM 3563 N N . LYS C 1 43 ? 27.360 89.796 36.472 1.00 20.63 43 LYS C N 1
ATOM 3564 C CA . LYS C 1 43 ? 26.931 89.072 37.659 1.00 23.98 43 LYS C CA 1
ATOM 3565 C C . LYS C 1 43 ? 25.417 88.863 37.624 1.00 18.19 43 LYS C C 1
ATOM 3566 O O . LYS C 1 43 ? 24.716 89.337 36.727 1.00 18.38 43 LYS C O 1
ATOM 3572 N N . GLY C 1 44 ? 24.917 88.132 38.618 1.00 20.36 44 GLY C N 1
ATOM 3573 C CA . GLY C 1 44 ? 23.507 87.820 38.694 1.00 18.14 44 GLY C CA 1
ATOM 3574 C C . GLY C 1 44 ? 22.727 88.848 39.491 1.00 19.53 44 GLY C C 1
ATOM 3575 O O . GLY C 1 44 ? 23.245 89.874 39.930 1.00 22.52 44 GLY C O 1
ATOM 3576 N N . LEU C 1 45 ? 21.445 88.550 39.676 1.00 13.15 45 LEU C N 1
ATOM 3577 C CA . LEU C 1 45 ? 20.580 89.431 40.443 1.00 11.61 45 LEU C CA 1
ATOM 3578 C C . LEU C 1 45 ? 20.907 89.317 41.922 1.00 13.13 45 LEU C C 1
ATOM 3579 O O . LEU C 1 45 ? 21.137 88.222 42.439 1.00 12.90 45 LEU C O 1
ATOM 3584 N N . LYS C 1 46 ? 20.929 90.457 42.607 1.00 11.61 46 LYS C N 1
ATOM 3585 C CA . LYS C 1 46 ? 21.196 90.479 44.037 1.00 12.86 46 LYS C CA 1
ATOM 3586 C C . LYS C 1 46 ? 20.120 91.299 44.724 1.00 9.67 46 LYS C C 1
ATOM 3587 O O . LYS C 1 46 ? 19.902 92.460 44.374 1.00 12.78 46 LYS C O 1
ATOM 3593 N N . TRP C 1 47 ? 19.460 90.695 45.709 1.00 10.67 47 TRP C N 1
ATOM 3594 C CA . TRP C 1 47 ? 18.400 91.377 46.434 1.00 13.37 47 TRP C CA 1
ATOM 3595 C C . TRP C 1 47 ? 19.009 92.377 47.408 1.00 11.15 47 TRP C C 1
ATOM 3596 O O . TRP C 1 47 ? 19.913 92.034 48.174 1.00 13.31 47 TRP C O 1
ATOM 3607 N N . MET C 1 48 ? 18.527 93.618 47.359 1.00 10.56 48 MET C N 1
ATOM 3608 C CA . MET C 1 48 ? 19.024 94.671 48.236 1.00 13.42 48 MET C CA 1
ATOM 3609 C C . MET C 1 48 ? 18.159 94.892 49.466 1.00 15.35 48 MET C C 1
ATOM 3610 O O . MET C 1 48 ? 18.664 95.380 50.485 1.00 16.10 48 MET C O 1
ATOM 3615 N N . GLY C 1 49 ? 16.876 94.564 49.391 1.00 13.46 49 GLY C N 1
ATOM 3616 C CA . GLY C 1 49 ? 15.941 94.823 50.461 1.00 11.89 49 GLY C CA 1
ATOM 3617 C C . GLY C 1 49 ? 14.606 95.257 49.900 1.00 19.62 49 GLY C C 1
ATOM 3618 O O . GLY C 1 49 ? 14.363 95.197 48.697 1.00 14.91 49 GLY C O 1
ATOM 3619 N N . TRP C 1 50 ? 13.721 95.695 50.791 1.00 15.98 50 TRP C N 1
ATOM 3620 C CA . TRP C 1 50 ? 12.433 96.236 50.380 1.00 15.56 50 TRP C CA 1
ATOM 3621 C C . TRP C 1 50 ? 12.074 97.406 51.280 1.00 14.81 50 TRP C C 1
ATOM 3622 O O . TRP C 1 50 ? 12.683 97.621 52.328 1.00 21.47 50 TRP C O 1
ATOM 3633 N N . ILE C 1 51 ? 11.062 98.163 50.864 1.00 15.87 51 ILE C N 1
ATOM 3634 C CA . ILE C 1 51 ? 10.462 99.196 51.696 1.00 18.85 51 ILE C CA 1
ATOM 3635 C C . ILE C 1 51 ? 8.965 98.926 51.789 1.00 23.71 51 ILE C C 1
ATOM 3636 O O . ILE C 1 51 ? 8.307 98.660 50.775 1.00 18.62 51 ILE C O 1
ATOM 3641 N N . ASN C 1 52 ? 8.442 98.947 53.012 1.00 22.85 52 ASN C N 1
ATOM 3642 C CA . ASN C 1 52 ? 7.008 98.799 53.223 1.00 25.99 52 ASN C CA 1
ATOM 3643 C C . ASN C 1 52 ? 6.310 100.069 52.751 1.00 23.36 52 ASN C C 1
ATOM 3644 O O . ASN C 1 52 ? 6.608 101.165 53.235 1.00 24.72 52 ASN C O 1
ATOM 3649 N N . THR C 1 53 ? 5.399 99.933 51.791 1.00 22.09 53 THR C N 1
ATOM 3650 C CA . THR C 1 53 ? 4.763 101.100 51.196 1.00 23.38 53 THR C CA 1
ATOM 3651 C C . THR C 1 53 ? 3.582 101.611 52.007 1.00 26.34 53 THR C C 1
ATOM 3652 O O . THR C 1 53 ? 3.025 102.660 51.664 1.00 26.26 53 THR C O 1
ATOM 3656 N N . GLU C 1 54 ? 3.185 100.895 53.058 1.00 24.65 54 GLU C N 1
ATOM 3657 C CA . GLU C 1 54 ? 2.198 101.387 54.012 1.00 35.32 54 GLU C CA 1
ATOM 3658 C C . GLU C 1 54 ? 2.852 102.180 55.138 1.00 34.50 54 GLU C C 1
ATOM 3659 O O . GLU C 1 54 ? 2.408 103.284 55.467 1.00 45.52 54 GLU C O 1
ATOM 3665 N N . THR C 1 55 ? 3.914 101.634 55.730 1.00 33.19 55 THR C N 1
ATOM 3666 C CA . THR C 1 55 ? 4.565 102.249 56.879 1.00 30.24 55 THR C CA 1
ATOM 3667 C C . THR C 1 55 ? 5.780 103.092 56.516 1.00 38.95 55 THR C C 1
ATOM 3668 O O . THR C 1 55 ? 6.188 103.936 57.320 1.00 31.96 55 THR C O 1
ATOM 3672 N N . GLY C 1 56 ? 6.360 102.894 55.334 1.00 31.41 56 GLY C N 1
ATOM 3673 C CA . GLY C 1 56 ? 7.597 103.553 54.975 1.00 27.73 56 GLY C CA 1
ATOM 3674 C C . GLY C 1 56 ? 8.844 102.904 55.532 1.00 29.48 56 GLY C C 1
ATOM 3675 O O . GLY C 1 56 ? 9.949 103.395 55.268 1.00 26.22 56 GLY C O 1
ATOM 3676 N N . GLU C 1 57 ? 8.706 101.817 56.279 1.00 27.07 57 GLU C N 1
ATOM 3677 C CA . GLU C 1 57 ? 9.844 101.205 56.952 1.00 28.46 57 GLU C CA 1
ATOM 3678 C C . GLU C 1 57 ? 10.665 100.376 55.969 1.00 27.09 57 GLU C C 1
ATOM 3679 O O . GLU C 1 57 ? 10.118 99.485 55.311 1.00 28.43 57 GLU C O 1
ATOM 3685 N N . PRO C 1 58 ? 11.964 100.628 55.852 1.00 24.32 58 PRO C N 1
ATOM 3686 C CA . PRO C 1 58 ? 12.813 99.813 54.983 1.00 24.36 58 PRO C CA 1
ATOM 3687 C C . PRO C 1 58 ? 13.418 98.623 55.715 1.00 32.17 58 PRO C C 1
ATOM 3688 O O . PRO C 1 58 ? 13.568 98.613 56.938 1.00 28.08 58 PRO C O 1
ATOM 3692 N N . THR C 1 59 ? 13.762 97.606 54.928 1.00 22.96 59 THR C N 1
ATOM 3693 C CA . THR C 1 59 ? 14.502 96.446 55.407 1.00 19.58 59 THR C CA 1
ATOM 3694 C C . THR C 1 59 ? 15.629 96.192 54.422 1.00 21.87 59 THR C C 1
ATOM 3695 O O . THR C 1 59 ? 15.373 95.985 53.233 1.00 20.65 59 THR C O 1
ATOM 3699 N N . TYR C 1 60 ? 16.866 96.216 54.902 1.00 20.39 60 TYR C N 1
ATOM 3700 C CA . TYR C 1 60 ? 18.031 96.095 54.039 1.00 21.68 60 TYR C CA 1
ATOM 3701 C C . TYR C 1 60 ? 18.652 94.716 54.180 1.00 24.75 60 TYR C C 1
ATOM 3702 O O . TYR C 1 60 ? 18.708 94.157 55.279 1.00 22.73 60 TYR C O 1
ATOM 3711 N N . ALA C 1 61 ? 19.100 94.163 53.058 1.00 18.51 61 ALA C N 1
ATOM 3712 C CA . ALA C 1 61 ? 19.914 92.963 53.101 1.00 21.25 61 ALA C CA 1
ATOM 3713 C C . ALA C 1 61 ? 21.268 93.283 53.732 1.00 22.95 61 ALA C C 1
ATOM 3714 O O . ALA C 1 61 ? 21.715 94.432 53.744 1.00 20.48 61 ALA C O 1
ATOM 3716 N N . ASP C 1 62 ? 21.919 92.240 54.259 1.00 27.57 62 ASP C N 1
ATOM 3717 C CA . ASP C 1 62 ? 23.166 92.417 55.002 1.00 33.01 62 ASP C CA 1
ATOM 3718 C C . ASP C 1 62 ? 24.172 93.266 54.235 1.00 30.65 62 ASP C C 1
ATOM 3719 O O . ASP C 1 62 ? 24.768 94.198 54.787 1.00 27.57 62 ASP C O 1
ATOM 3724 N N . ASP C 1 63 ? 24.371 92.956 52.956 1.00 33.30 63 ASP C N 1
ATOM 3725 C CA . ASP C 1 63 ? 25.390 93.623 52.157 1.00 25.59 63 ASP C CA 1
ATOM 3726 C C . ASP C 1 63 ? 25.033 95.051 51.798 1.00 25.37 63 ASP C C 1
ATOM 3727 O O . ASP C 1 63 ? 25.847 95.721 51.156 1.00 24.82 63 ASP C O 1
ATOM 3732 N N . PHE C 1 64 ? 23.854 95.539 52.177 1.00 18.95 64 PHE C N 1
ATOM 3733 C CA . PHE C 1 64 ? 23.421 96.868 51.771 1.00 19.54 64 PHE C CA 1
ATOM 3734 C C . PHE C 1 64 ? 23.026 97.715 52.972 1.00 21.93 64 PHE C C 1
ATOM 3735 O O . PHE C 1 64 ? 22.165 98.589 52.866 1.00 22.29 64 PHE C O 1
ATOM 3743 N N . LYS C 1 65 ? 23.648 97.468 54.119 1.00 24.07 65 LYS C N 1
ATOM 3744 C CA . LYS C 1 65 ? 23.434 98.269 55.316 1.00 26.79 65 LYS C CA 1
ATOM 3745 C C . LYS C 1 65 ? 24.552 99.298 55.420 1.00 28.12 65 LYS C C 1
ATOM 3746 O O . LYS C 1 65 ? 25.730 98.934 55.505 1.00 36.45 65 LYS C O 1
ATOM 3752 N N . GLY C 1 66 ? 24.183 100.576 55.406 1.00 28.74 66 GLY C N 1
ATOM 3753 C CA . GLY C 1 66 ? 25.151 101.641 55.566 1.00 31.18 66 GLY C CA 1
ATOM 3754 C C . GLY C 1 66 ? 24.955 102.798 54.608 1.00 30.40 66 GLY C C 1
ATOM 3755 O O . GLY C 1 66 ? 24.529 103.884 55.011 1.00 35.50 66 GLY C O 1
ATOM 3756 N N . ARG C 1 67 ? 25.250 102.571 53.331 1.00 29.24 67 ARG C N 1
ATOM 3757 C CA . ARG C 1 67 ? 25.284 103.633 52.337 1.00 25.74 67 ARG C CA 1
ATOM 3758 C C . ARG C 1 67 ? 24.027 103.697 51.483 1.00 25.27 67 ARG C C 1
ATOM 3759 O O . ARG C 1 67 ? 23.954 104.533 50.577 1.00 25.32 67 ARG C O 1
ATOM 3767 N N . PHE C 1 68 ? 23.042 102.844 51.748 1.00 20.96 68 PHE C N 1
ATOM 3768 C CA . PHE C 1 68 ? 21.854 102.717 50.916 1.00 20.88 68 PHE C CA 1
ATOM 3769 C C . PHE C 1 68 ? 20.622 103.145 51.700 1.00 22.88 68 PHE C C 1
ATOM 3770 O O . PHE C 1 68 ? 20.489 102.827 52.886 1.00 26.19 68 PHE C O 1
ATOM 3778 N N . ALA C 1 69 ? 19.722 103.869 51.036 1.00 20.16 69 ALA C N 1
ATOM 3779 C CA . ALA C 1 69 ? 18.536 104.407 51.691 1.00 24.84 69 ALA C CA 1
ATOM 3780 C C . ALA C 1 69 ? 17.337 104.289 50.763 1.00 22.12 69 ALA C C 1
ATOM 3781 O O . ALA C 1 69 ? 17.327 104.888 49.684 1.00 21.65 69 ALA C O 1
ATOM 3783 N N . PHE C 1 70 ? 16.326 103.533 51.191 1.00 18.83 70 PHE C N 1
ATOM 3784 C CA . PHE C 1 70 ? 15.043 103.482 50.503 1.00 20.59 70 PHE C CA 1
ATOM 3785 C C . PHE C 1 70 ? 14.115 104.544 51.082 1.00 23.70 70 PHE C C 1
ATOM 3786 O O . PHE C 1 70 ? 14.034 104.708 52.302 1.00 21.98 70 PHE C O 1
ATOM 3794 N N . SER C 1 71 ? 13.397 105.247 50.208 1.00 20.80 71 SER C N 1
ATOM 3795 C CA . SER C 1 71 ? 12.394 106.211 50.647 1.00 25.72 71 SER C CA 1
ATOM 3796 C C . SER C 1 71 ? 11.227 106.202 49.671 1.00 26.00 71 SER C C 1
ATOM 3797 O O . SER C 1 71 ? 11.276 105.567 48.615 1.00 27.45 71 SER C O 1
ATOM 3800 N N . LEU C 1 72 ? 10.166 106.925 50.036 1.00 23.81 72 LEU C N 1
ATOM 3801 C CA . LEU C 1 72 ? 8.927 106.934 49.272 1.00 28.84 72 LEU C CA 1
ATOM 3802 C C . LEU C 1 72 ? 8.381 108.349 49.156 1.00 31.06 72 LEU C C 1
ATOM 3803 O O . LEU C 1 72 ? 8.637 109.208 50.004 1.00 35.40 72 LEU C O 1
ATOM 3808 N N . GLU C 1 73 ? 7.611 108.571 48.090 1.00 37.01 73 GLU C N 1
ATOM 3809 C CA . GLU C 1 73 ? 6.767 109.755 47.910 1.00 40.11 73 GLU C CA 1
ATOM 3810 C C . GLU C 1 73 ? 5.377 109.209 47.585 1.00 34.24 73 GLU C C 1
ATOM 3811 O O . GLU C 1 73 ? 4.988 109.112 46.418 1.00 35.04 73 GLU C O 1
ATOM 3817 N N . THR C 1 74 ? 4.636 108.834 48.631 1.00 37.32 74 THR C N 1
ATOM 3818 C CA . THR C 1 74 ? 3.402 108.077 48.431 1.00 38.50 74 THR C CA 1
ATOM 3819 C C . THR C 1 74 ? 2.372 108.877 47.641 1.00 38.13 74 THR C C 1
ATOM 3820 O O . THR C 1 74 ? 1.646 108.315 46.811 1.00 40.56 74 THR C O 1
ATOM 3824 N N . SER C 1 75 ? 2.300 110.190 47.873 1.00 40.21 75 SER C N 1
ATOM 3825 C CA . SER C 1 75 ? 1.383 111.028 47.106 1.00 41.37 75 SER C CA 1
ATOM 3826 C C . SER C 1 75 ? 1.682 110.993 45.612 1.00 44.88 75 SER C C 1
ATOM 3827 O O . SER C 1 75 ? 0.782 111.248 44.805 1.00 38.74 75 SER C O 1
ATOM 3830 N N . ALA C 1 76 ? 2.918 110.678 45.226 1.00 38.03 76 ALA C N 1
ATOM 3831 C CA . ALA C 1 76 ? 3.295 110.545 43.827 1.00 34.29 76 ALA C CA 1
ATOM 3832 C C . ALA C 1 76 ? 3.455 109.091 43.394 1.00 32.01 76 ALA C C 1
ATOM 3833 O O . ALA C 1 76 ? 3.855 108.840 42.253 1.00 30.89 76 ALA C O 1
ATOM 3835 N N . THR C 1 77 ? 3.139 108.139 44.271 1.00 32.88 77 THR C N 1
ATOM 3836 C CA . THR C 1 77 ? 3.346 106.708 44.028 1.00 30.53 77 THR C CA 1
ATOM 3837 C C . THR C 1 77 ? 4.726 106.445 43.425 1.00 27.80 77 THR C C 1
ATOM 3838 O O . THR C 1 77 ? 4.877 105.758 42.413 1.00 28.87 77 THR C O 1
ATOM 3842 N N . THR C 1 78 ? 5.746 107.011 44.070 1.00 25.61 78 THR C N 1
ATOM 3843 C CA . THR C 1 78 ? 7.125 106.930 43.602 1.00 30.35 78 THR C CA 1
ATOM 3844 C C . THR C 1 78 ? 8.020 106.429 44.727 1.00 28.65 78 THR C C 1
ATOM 3845 O O . THR C 1 78 ? 7.922 106.906 45.862 1.00 27.59 78 THR C O 1
ATOM 3849 N N . ALA C 1 79 ? 8.886 105.467 44.409 1.00 22.08 79 ALA C N 1
ATOM 3850 C CA . ALA C 1 79 ? 9.891 104.961 45.333 1.00 21.14 79 ALA C CA 1
ATOM 3851 C C . ALA C 1 79 ? 11.272 105.459 44.922 1.00 20.53 79 ALA C C 1
ATOM 3852 O O . ALA C 1 79 ? 11.538 105.691 43.738 1.00 26.64 79 ALA C O 1
ATOM 3854 N N . TYR C 1 80 ? 12.157 105.617 45.907 1.00 21.45 80 TYR C N 1
ATOM 3855 C CA . TYR C 1 80 ? 13.492 106.149 45.664 1.00 22.08 80 TYR C CA 1
ATOM 3856 C C . TYR C 1 80 ? 14.562 105.252 46.269 1.00 22.21 80 TYR C C 1
ATOM 3857 O O . TYR C 1 80 ? 14.371 104.644 47.326 1.00 18.12 80 TYR C O 1
ATOM 3866 N N . LEU C 1 81 ? 15.700 105.191 45.579 1.00 16.54 81 LEU C N 1
ATOM 3867 C CA . LEU C 1 81 ? 16.916 104.554 46.068 1.00 16.13 81 LEU C CA 1
ATOM 3868 C C . LEU C 1 81 ? 18.027 105.592 46.045 1.00 20.16 81 LEU C C 1
ATOM 3869 O O . LEU C 1 81 ? 18.348 106.133 44.983 1.00 20.56 81 LEU C O 1
ATOM 3874 N N . GLN C 1 82 ? 18.609 105.870 47.206 1.00 20.32 82 GLN C N 1
ATOM 3875 C CA . GLN C 1 82 ? 19.747 106.771 47.307 1.00 19.09 82 GLN C CA 1
ATOM 3876 C C . GLN C 1 82 ? 20.967 105.984 47.758 1.00 18.77 82 GLN C C 1
ATOM 3877 O O . GLN C 1 82 ? 20.891 105.201 48.712 1.00 22.61 82 GLN C O 1
ATOM 3883 N N . ILE C 1 83 ? 22.081 106.176 47.058 1.00 20.35 83 ILE C N 1
ATOM 3884 C CA . ILE C 1 83 ? 23.356 105.567 47.414 1.00 17.58 83 ILE C CA 1
ATOM 3885 C C . ILE C 1 83 ? 24.330 106.690 47.736 1.00 22.25 83 ILE C C 1
ATOM 3886 O O . ILE C 1 83 ? 24.617 107.533 46.877 1.00 21.99 83 ILE C O 1
ATOM 3891 N N . ASN C 1 84 ? 24.832 106.702 48.964 1.00 25.41 84 ASN C N 1
ATOM 3892 C CA . ASN C 1 84 ? 25.777 107.711 49.418 1.00 28.03 84 ASN C CA 1
ATOM 3893 C C . ASN C 1 84 ? 27.198 107.166 49.370 1.00 24.28 84 ASN C C 1
ATOM 3894 O O . ASN C 1 84 ? 27.426 105.954 49.399 1.00 22.91 84 ASN C O 1
ATOM 3899 N N . ASN C 1 85 ? 28.158 108.088 49.309 1.00 22.98 85 ASN C N 1
ATOM 3900 C CA . ASN C 1 85 ? 29.581 107.755 49.296 1.00 25.26 85 ASN C CA 1
ATOM 3901 C C . ASN C 1 85 ? 29.876 106.668 48.263 1.00 23.23 85 ASN C C 1
ATOM 3902 O O . ASN C 1 85 ? 30.347 105.575 48.581 1.00 21.01 85 ASN C O 1
ATOM 3907 N N . LEU C 1 86 ? 29.587 107.000 47.006 1.00 22.67 86 LEU C N 1
ATOM 3908 C CA . LEU C 1 86 ? 29.583 106.005 45.939 1.00 21.15 86 LEU C CA 1
ATOM 3909 C C . LEU C 1 86 ? 30.953 105.367 45.751 1.00 25.05 86 LEU C C 1
ATOM 3910 O O . LEU C 1 86 ? 31.992 106.025 45.862 1.00 23.53 86 LEU C O 1
ATOM 3915 N N . LYS C 1 87 ? 30.945 104.067 45.472 1.00 19.48 87 LYS C N 1
ATOM 3916 C CA . LYS C 1 87 ? 32.147 103.305 45.187 1.00 23.07 87 LYS C CA 1
ATOM 3917 C C . LYS C 1 87 ? 32.004 102.641 43.825 1.00 25.70 87 LYS C C 1
ATOM 3918 O O . LYS C 1 87 ? 30.893 102.453 43.317 1.00 18.09 87 LYS C O 1
ATOM 3924 N N . ASN C 1 88 ? 33.148 102.306 43.225 1.00 19.89 88 ASN C N 1
ATOM 3925 C CA . ASN C 1 88 ? 33.130 101.711 41.892 1.00 18.79 88 ASN C CA 1
ATOM 3926 C C . ASN C 1 88 ? 32.252 100.468 41.855 1.00 22.18 88 ASN C C 1
ATOM 3927 O O . ASN C 1 88 ? 31.558 100.224 40.863 1.00 19.02 88 ASN C O 1
ATOM 3932 N N . GLU C 1 89 ? 32.251 99.689 42.942 1.00 19.83 89 GLU C N 1
ATOM 3933 C CA . GLU C 1 89 ? 31.443 98.474 43.021 1.00 24.14 89 GLU C CA 1
ATOM 3934 C C . GLU C 1 89 ? 29.951 98.752 42.901 1.00 22.86 89 GLU C C 1
ATOM 3935 O O . GLU C 1 89 ? 29.176 97.820 42.655 1.00 22.20 89 GLU C O 1
ATOM 3941 N N . ASP C 1 90 ? 29.524 100.001 43.095 1.00 18.23 90 ASP C N 1
ATOM 3942 C CA . ASP C 1 90 ? 28.122 100.341 42.909 1.00 15.77 90 ASP C CA 1
ATOM 3943 C C . ASP C 1 90 ? 27.729 100.391 41.440 1.00 19.21 90 ASP C C 1
ATOM 3944 O O . ASP C 1 90 ? 26.533 100.507 41.145 1.00 16.52 90 ASP C O 1
ATOM 3949 N N . THR C 1 91 ? 28.701 100.325 40.523 1.00 15.90 91 THR C N 1
ATOM 3950 C CA . THR C 1 91 ? 28.407 100.276 39.098 1.00 16.48 91 THR C CA 1
ATOM 3951 C C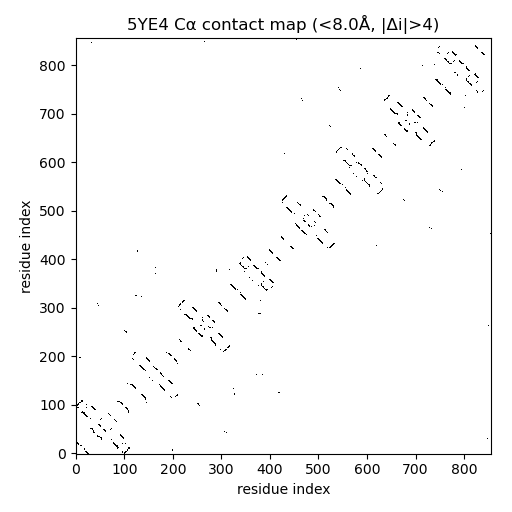 . THR C 1 91 ? 27.550 99.056 38.799 1.00 16.24 91 THR C C 1
ATOM 3952 O O . THR C 1 91 ? 28.000 97.920 38.971 1.00 17.39 91 THR C O 1
ATOM 3956 N N . ALA C 1 92 ? 26.322 99.294 38.349 1.00 14.92 92 ALA C N 1
ATOM 3957 C CA . ALA C 1 92 ? 25.360 98.213 38.157 1.00 16.24 92 ALA C CA 1
ATOM 3958 C C . ALA C 1 92 ? 24.083 98.799 37.574 1.00 16.69 92 ALA C C 1
ATOM 3959 O O . ALA C 1 92 ? 23.930 100.017 37.449 1.00 16.91 92 ALA C O 1
ATOM 3961 N N . THR C 1 93 ? 23.160 97.909 37.225 1.00 15.26 93 THR C N 1
ATOM 3962 C CA . THR C 1 93 ? 21.799 98.291 36.889 1.00 12.18 93 THR C CA 1
ATOM 3963 C C . THR C 1 93 ? 20.904 97.954 38.073 1.00 11.93 93 THR C C 1
ATOM 3964 O O . THR C 1 93 ? 20.977 96.844 38.615 1.00 13.84 93 THR C O 1
ATOM 3968 N N . TYR C 1 94 ? 20.084 98.917 38.481 1.00 13.15 94 TYR C N 1
ATOM 3969 C CA . TYR C 1 94 ? 19.207 98.784 39.636 1.00 16.98 94 TYR C CA 1
ATOM 3970 C C . TYR C 1 94 ? 17.761 98.694 39.172 1.00 15.65 94 TYR C C 1
ATOM 3971 O O . TYR C 1 94 ? 17.324 99.487 38.329 1.00 18.07 94 TYR C O 1
ATOM 3980 N N . PHE C 1 95 ? 17.026 97.726 39.723 1.00 11.51 95 PHE C N 1
ATOM 3981 C CA . PHE C 1 95 ? 15.630 97.496 39.381 1.00 12.19 95 PHE C CA 1
ATOM 3982 C C . PHE C 1 95 ? 14.768 97.623 40.626 1.00 13.99 95 PHE C C 1
ATOM 3983 O O . PHE C 1 95 ? 15.117 97.096 41.686 1.00 12.36 95 PHE C O 1
ATOM 3991 N N . CYS C 1 96 ? 13.633 98.293 40.479 1.00 12.73 96 CYS C N 1
ATOM 3992 C CA . CYS C 1 96 ? 12.592 98.329 41.496 1.00 15.44 96 CYS C CA 1
ATOM 3993 C C . CYS C 1 96 ? 11.432 97.439 41.065 1.00 18.57 96 CYS C C 1
ATOM 3994 O O . CYS C 1 96 ? 11.171 97.277 39.871 1.00 16.28 96 CYS C O 1
ATOM 3997 N N . GLY C 1 97 ? 10.742 96.856 42.036 1.00 16.18 97 GLY C N 1
ATOM 3998 C CA . GLY C 1 97 ? 9.528 96.124 41.727 1.00 14.41 97 GLY C CA 1
ATOM 3999 C C . GLY C 1 97 ? 9.258 95.032 42.744 1.00 14.63 97 GLY C C 1
ATOM 4000 O O . GLY C 1 97 ? 9.801 95.036 43.844 1.00 16.17 97 GLY C O 1
ATOM 4001 N N . ARG C 1 98 ? 8.383 94.110 42.344 1.00 15.53 98 ARG C N 1
ATOM 4002 C CA . ARG C 1 98 ? 8.037 92.951 43.157 1.00 14.59 98 ARG C CA 1
ATOM 4003 C C . ARG C 1 98 ? 7.583 91.816 42.246 1.00 11.11 98 ARG C C 1
ATOM 4004 O O . ARG C 1 98 ? 8.341 90.877 41.982 1.00 14.49 98 ARG C O 1
ATOM 4012 N N . ASP C 1 99 ? 6.341 91.895 41.771 1.00 13.66 99 ASP C N 1
ATOM 4013 C CA . ASP C 1 99 ? 5.870 91.020 40.703 1.00 15.70 99 ASP C CA 1
ATOM 4014 C C . ASP C 1 99 ? 6.262 91.574 39.337 1.00 11.91 99 ASP C C 1
ATOM 4015 O O . ASP C 1 99 ? 6.807 90.853 38.494 1.00 15.16 99 ASP C O 1
ATOM 4020 N N . TYR C 1 100 ? 5.970 92.846 39.109 1.00 12.79 100 TYR C N 1
ATOM 4021 C CA . TYR C 1 100 ? 6.393 93.582 37.929 1.00 12.98 100 TYR C CA 1
ATOM 4022 C C . TYR C 1 100 ? 7.549 94.499 38.303 1.00 15.82 100 TYR C C 1
ATOM 4023 O O . TYR C 1 100 ? 7.730 94.865 39.468 1.00 15.34 100 TYR C O 1
ATOM 4032 N N . TRP C 1 101 ? 8.343 94.859 37.300 1.00 16.59 101 TRP C N 1
ATOM 4033 C CA . TRP C 1 101 ? 9.627 95.494 37.551 1.00 14.24 101 TRP C CA 1
ATOM 4034 C C . TRP C 1 101 ? 9.836 96.673 36.616 1.00 18.19 101 TRP C C 1
ATOM 4035 O O . TRP C 1 101 ? 9.317 96.706 35.495 1.00 14.38 101 TRP C O 1
ATOM 4046 N N . GLY C 1 102 ? 10.587 97.651 37.106 1.00 13.04 102 GLY C N 1
ATOM 4047 C CA . GLY C 1 102 ? 11.009 98.749 36.271 1.00 18.55 102 GLY C CA 1
ATOM 4048 C C . GLY C 1 102 ? 12.001 98.287 35.228 1.00 16.20 102 GLY C C 1
ATOM 4049 O O . GLY C 1 102 ? 12.546 97.183 35.282 1.00 18.06 102 GLY C O 1
ATOM 4050 N N . GLN C 1 103 ? 12.243 99.169 34.257 1.00 16.26 103 GLN C N 1
ATOM 4051 C CA . GLN C 1 103 ? 13.132 98.842 33.151 1.00 21.70 103 GLN C CA 1
ATOM 4052 C C . GLN C 1 103 ? 14.598 98.823 33.561 1.00 17.53 103 GLN C C 1
ATOM 4053 O O . GLN C 1 103 ? 15.438 98.369 32.774 1.00 20.63 103 GLN C O 1
ATOM 4059 N N . GLY C 1 104 ? 14.920 99.296 34.753 1.00 16.11 104 GLY C N 1
ATOM 4060 C CA . GLY C 1 104 ? 16.289 99.338 35.223 1.00 13.87 104 GLY C CA 1
ATOM 4061 C C . GLY C 1 104 ? 16.898 100.720 35.070 1.00 18.03 104 GLY C C 1
ATOM 4062 O O . GLY C 1 104 ? 16.561 101.484 34.159 1.00 16.21 104 GLY C O 1
ATOM 4063 N N . THR C 1 105 ? 17.792 101.058 35.995 1.00 18.46 105 THR C N 1
ATOM 4064 C CA . THR C 1 105 ? 18.562 102.297 35.948 1.00 19.94 105 THR C CA 1
ATOM 4065 C C . THR C 1 105 ? 20.034 101.927 36.021 1.00 20.04 105 THR C C 1
ATOM 4066 O O . THR C 1 105 ? 20.479 101.340 37.013 1.00 18.35 105 THR C O 1
ATOM 4070 N N . THR C 1 106 ? 20.784 102.265 34.978 1.00 19.93 106 THR C N 1
ATOM 4071 C CA . THR C 1 106 ? 22.196 101.920 34.903 1.00 16.34 106 THR C CA 1
ATOM 4072 C C . THR C 1 106 ? 23.014 103.021 35.568 1.00 20.39 106 THR C C 1
ATOM 4073 O O . THR C 1 106 ? 22.918 104.190 35.183 1.00 20.01 106 THR C O 1
ATOM 4077 N N . LEU C 1 107 ? 23.814 102.644 36.559 1.00 17.45 107 LEU C N 1
ATOM 4078 C CA . LEU C 1 107 ? 24.689 103.566 37.266 1.00 16.58 107 LEU C CA 1
ATOM 4079 C C . LEU C 1 107 ? 26.126 103.176 36.972 1.00 21.08 107 LEU C C 1
ATOM 4080 O O . LEU C 1 107 ? 26.500 102.010 37.131 1.00 16.46 107 LEU C O 1
ATOM 4085 N N . THR C 1 108 ? 26.918 104.141 36.522 1.00 17.83 108 THR C N 1
ATOM 4086 C CA . THR C 1 108 ? 28.352 103.969 36.357 1.00 12.23 108 THR C CA 1
ATOM 4087 C C . THR C 1 108 ? 29.049 104.880 37.354 1.00 15.22 108 THR C C 1
ATOM 4088 O O . THR C 1 108 ? 28.780 106.084 37.385 1.00 16.45 108 THR C O 1
ATOM 4092 N N . VAL C 1 109 ? 29.919 104.306 38.175 1.00 16.86 109 VAL C N 1
ATOM 4093 C CA . VAL C 1 109 ? 30.742 105.072 39.102 1.00 20.16 109 VAL C CA 1
ATOM 4094 C C . VAL C 1 109 ? 32.167 105.034 38.577 1.00 19.43 109 VAL C C 1
ATOM 4095 O O . VAL C 1 109 ? 32.784 103.963 38.513 1.00 18.09 109 VAL C O 1
ATOM 4099 N N . SER C 1 110 ? 32.683 106.196 38.184 1.00 19.43 110 SER C N 1
ATOM 4100 C CA . SER C 1 110 ? 34.022 106.261 37.617 1.00 21.52 110 SER C CA 1
ATOM 4101 C C . SER C 1 110 ? 34.582 107.663 37.801 1.00 14.15 110 SER C C 1
ATOM 4102 O O . SER C 1 110 ? 33.844 108.650 37.771 1.00 18.56 110 SER C O 1
ATOM 4105 N N . SER C 1 111 ? 35.894 107.734 37.999 1.00 19.81 111 SER C N 1
ATOM 4106 C CA . SER C 1 111 ? 36.598 109.007 38.024 1.00 19.21 111 SER C CA 1
ATOM 4107 C C . SER C 1 111 ? 37.111 109.409 36.648 1.00 26.52 111 SER C C 1
ATOM 4108 O O . SER C 1 111 ? 37.703 110.485 36.510 1.00 25.31 111 SER C O 1
ATOM 4111 N N . ALA C 1 112 ? 36.895 108.576 35.634 1.00 20.83 112 ALA C N 1
ATOM 4112 C CA . ALA C 1 112 ? 37.416 108.850 34.307 1.00 23.08 112 ALA C CA 1
ATOM 4113 C C . ALA C 1 112 ? 36.633 109.974 33.638 1.00 28.71 112 ALA C C 1
ATOM 4114 O O . ALA C 1 112 ? 35.484 110.266 33.981 1.00 20.10 112 ALA C O 1
ATOM 4116 N N . LYS C 1 113 ? 37.283 110.609 32.670 1.00 27.93 113 LYS C N 1
ATOM 4117 C CA . LYS C 1 113 ? 36.645 111.675 31.917 1.00 35.01 113 LYS C CA 1
ATOM 4118 C C . LYS C 1 113 ? 35.606 111.099 30.962 1.00 22.08 113 LYS C C 1
ATOM 4119 O O . LYS C 1 113 ? 35.829 110.069 30.324 1.00 24.56 113 LYS C O 1
ATOM 4125 N N . THR C 1 114 ? 34.462 111.765 30.878 1.00 23.94 114 THR C N 1
ATOM 4126 C CA . THR C 1 114 ? 33.473 111.409 29.873 1.00 29.11 114 THR C CA 1
ATOM 4127 C C . THR C 1 114 ? 33.990 111.790 28.495 1.00 27.28 114 THR C C 1
ATOM 4128 O O . THR C 1 114 ? 34.496 112.897 28.297 1.00 21.95 114 THR C O 1
ATOM 4132 N N . THR C 1 115 ? 33.877 110.867 27.544 1.00 19.21 115 THR C N 1
ATOM 4133 C CA . THR C 1 115 ? 34.314 111.112 26.174 1.00 20.03 115 THR C CA 1
ATOM 4134 C C . THR C 1 115 ? 33.173 110.746 25.237 1.00 22.82 115 THR C C 1
ATOM 4135 O O . THR C 1 115 ? 32.734 109.577 25.229 1.00 16.92 115 THR C O 1
ATOM 4139 N N . PRO C 1 116 ? 32.643 111.689 24.460 1.00 17.99 116 PRO C N 1
ATOM 4140 C CA . PRO C 1 116 ? 31.602 111.344 23.487 1.00 12.69 116 PRO C CA 1
ATOM 4141 C C . PRO C 1 116 ? 32.194 110.556 22.337 1.00 14.32 116 PRO C C 1
ATOM 4142 O O . PRO C 1 116 ? 33.400 110.650 22.060 1.00 14.51 116 PRO C O 1
ATOM 4146 N N . PRO C 1 117 ? 31.393 109.758 21.643 1.00 11.94 117 PRO C N 1
ATOM 4147 C CA . PRO C 1 117 ? 31.937 108.934 20.561 1.00 15.43 117 PRO C CA 1
ATOM 4148 C C . PRO C 1 117 ? 32.170 109.718 19.281 1.00 14.61 117 PRO C C 1
ATOM 4149 O O . PRO C 1 117 ? 31.529 110.737 19.013 1.00 14.27 117 PRO C O 1
ATOM 4153 N N . SER C 1 118 ? 33.116 109.224 18.490 1.00 12.82 118 SER C N 1
ATOM 4154 C CA . SER C 1 118 ? 33.186 109.553 17.075 1.00 14.97 118 SER C CA 1
ATOM 4155 C C . SER C 1 118 ? 32.378 108.516 16.312 1.00 13.92 118 SER C C 1
ATOM 4156 O O . SER C 1 118 ? 32.371 107.337 16.676 1.00 12.49 118 SER C O 1
ATOM 4159 N N . VAL C 1 119 ? 31.686 108.960 15.265 1.00 11.89 119 VAL C N 1
ATOM 4160 C CA . VAL C 1 119 ? 30.751 108.118 14.526 1.00 11.09 119 VAL C CA 1
ATOM 4161 C C . VAL C 1 119 ? 31.158 108.120 13.061 1.00 12.63 119 VAL C C 1
ATOM 4162 O O . VAL C 1 119 ? 31.194 109.179 12.419 1.00 13.05 119 VAL C O 1
ATOM 4166 N N . TYR C 1 120 ? 31.447 106.935 12.528 1.00 9.31 120 TYR C N 1
ATOM 4167 C CA . TYR C 1 120 ? 31.910 106.796 11.164 1.00 10.82 120 TYR C CA 1
ATOM 4168 C C . TYR C 1 120 ? 30.904 106.004 10.342 1.00 12.10 120 TYR C C 1
ATOM 4169 O O . TYR C 1 120 ? 30.464 104.924 10.769 1.00 12.01 120 TYR C O 1
ATOM 4178 N N . PRO C 1 121 ? 30.512 106.506 9.176 1.00 11.83 121 PRO C N 1
ATOM 4179 C CA . PRO C 1 121 ? 29.534 105.791 8.352 1.00 9.93 121 PRO C CA 1
ATOM 4180 C C . PRO C 1 121 ? 30.155 104.574 7.690 1.00 14.39 121 PRO C C 1
ATOM 4181 O O . PRO C 1 121 ? 31.308 104.599 7.254 1.00 10.44 121 PRO C O 1
ATOM 4185 N N . LEU C 1 122 ? 29.376 103.505 7.616 1.00 8.63 122 LEU C N 1
ATOM 4186 C CA . LEU C 1 122 ? 29.771 102.281 6.931 1.00 8.70 122 LEU C CA 1
ATOM 4187 C C . LEU C 1 122 ? 28.859 102.118 5.721 1.00 11.87 122 LEU C C 1
ATOM 4188 O O . LEU C 1 122 ? 27.695 101.729 5.864 1.00 11.22 122 LEU C O 1
ATOM 4193 N N . ALA C 1 123 ? 29.382 102.422 4.538 1.00 14.65 123 ALA C N 1
ATOM 4194 C CA . ALA C 1 123 ? 28.638 102.309 3.295 1.00 12.29 123 ALA C CA 1
ATOM 4195 C C . ALA C 1 123 ? 29.448 101.506 2.290 1.00 15.76 123 ALA C C 1
ATOM 4196 O O . ALA C 1 123 ? 30.682 101.568 2.293 1.00 16.75 123 ALA C O 1
ATOM 4198 N N . PRO C 1 124 ? 28.787 100.737 1.425 1.00 15.12 124 PRO C N 1
ATOM 4199 C CA . PRO C 1 124 ? 29.528 99.885 0.490 1.00 20.10 124 PRO C CA 1
ATOM 4200 C C . PRO C 1 124 ? 30.388 100.711 -0.453 1.00 24.65 124 PRO C C 1
ATOM 4201 O O . PRO C 1 124 ? 30.134 101.896 -0.678 1.00 23.07 124 PRO C O 1
ATOM 4205 N N . GLY C 1 125 ? 31.431 100.067 -0.981 1.00 32.45 125 GLY C N 1
ATOM 4206 C CA . GLY C 1 125 ? 32.270 100.648 -2.012 1.00 35.18 125 GLY C CA 1
ATOM 4207 C C . GLY C 1 125 ? 31.448 101.390 -3.043 1.00 47.07 125 GLY C C 1
ATOM 4208 O O . GLY C 1 125 ? 31.022 100.807 -4.045 1.00 51.75 125 GLY C O 1
ATOM 4209 N N . CYS C 1 126 ? 31.212 102.679 -2.764 1.00 52.78 126 CYS C N 1
ATOM 4210 C CA . CYS C 1 126 ? 30.346 103.607 -3.493 1.00 58.25 126 CYS C CA 1
ATOM 4211 C C . CYS C 1 126 ? 29.404 102.942 -4.490 1.00 65.41 126 CYS C C 1
ATOM 4212 O O . CYS C 1 126 ? 29.639 102.981 -5.702 1.00 65.58 126 CYS C O 1
ATOM 4215 N N . GLY C 1 127 ? 28.337 102.329 -3.987 1.00 64.61 127 GLY C N 1
ATOM 4216 C CA . GLY C 1 127 ? 27.340 101.736 -4.853 1.00 59.29 127 GLY C CA 1
ATOM 4217 C C . GLY C 1 127 ? 27.539 100.257 -5.110 1.00 61.52 127 GLY C C 1
ATOM 4218 O O . GLY C 1 127 ? 27.738 99.838 -6.255 1.00 64.82 127 GLY C O 1
ATOM 4219 N N . ASP C 1 128 ? 27.492 99.458 -4.048 1.00 62.35 128 ASP C N 1
ATOM 4220 C CA . ASP C 1 128 ? 27.474 98.004 -4.147 1.00 61.34 128 ASP C CA 1
ATOM 4221 C C . ASP C 1 128 ? 26.096 97.458 -3.788 1.00 63.15 128 ASP C C 1
ATOM 4222 O O . ASP C 1 128 ? 25.970 96.436 -3.110 1.00 64.94 128 ASP C O 1
ATOM 4227 N N . THR C 1 129 ? 25.045 98.150 -4.225 1.00 61.62 129 THR C N 1
ATOM 4228 C CA . THR C 1 129 ? 23.691 97.631 -4.082 1.00 52.56 129 THR C CA 1
ATOM 4229 C C . THR C 1 129 ? 23.500 96.477 -5.058 1.00 59.64 129 THR C C 1
ATOM 4230 O O . THR C 1 129 ? 22.658 96.547 -5.960 1.00 59.46 129 THR C O 1
ATOM 4234 N N . THR C 1 130 ? 24.285 95.412 -4.880 1.00 61.30 130 THR C N 1
ATOM 4235 C CA . THR C 1 130 ? 24.332 94.338 -5.866 1.00 53.88 130 THR C CA 1
ATOM 4236 C C . THR C 1 130 ? 23.073 93.482 -5.808 1.00 54.17 130 THR C C 1
ATOM 4237 O O . THR C 1 130 ? 22.392 93.290 -6.823 1.00 60.56 130 THR C O 1
ATOM 4241 N N . GLY C 1 131 ? 22.752 92.954 -4.630 1.00 44.10 131 GLY C N 1
ATOM 4242 C CA . GLY C 1 131 ? 21.538 92.194 -4.437 1.00 37.38 131 GLY C CA 1
ATOM 4243 C C . GLY C 1 131 ? 20.347 93.094 -4.172 1.00 32.76 131 GLY C C 1
ATOM 4244 O O . GLY C 1 131 ? 20.409 94.320 -4.278 1.00 33.31 131 GLY C O 1
ATOM 4245 N N . SER C 1 132 ? 19.231 92.457 -3.816 1.00 25.91 132 SER C N 1
ATOM 4246 C CA . SER C 1 132 ? 17.990 93.184 -3.588 1.00 23.95 132 SER C CA 1
ATOM 4247 C C . SER C 1 132 ? 17.977 93.943 -2.266 1.00 25.36 132 SER C C 1
ATOM 4248 O O . SER C 1 132 ? 17.123 94.818 -2.084 1.00 17.64 132 SER C O 1
ATOM 4251 N N . SER C 1 133 ? 18.895 93.640 -1.352 1.00 19.22 133 SER C N 1
ATOM 4252 C CA . SER C 1 133 ? 19.026 94.354 -0.091 1.00 13.85 133 SER C CA 1
ATOM 4253 C C . SER C 1 133 ? 20.407 94.986 -0.002 1.00 18.42 133 SER C C 1
ATOM 4254 O O . SER C 1 133 ? 21.362 94.518 -0.629 1.00 16.76 133 SER C O 1
ATOM 4257 N N . VAL C 1 134 ? 20.515 96.054 0.781 1.00 11.40 134 VAL C N 1
ATOM 4258 C CA . VAL C 1 134 ? 21.808 96.653 1.086 1.00 13.32 134 VAL C CA 1
ATOM 4259 C C . VAL C 1 134 ? 21.903 96.835 2.592 1.00 12.79 134 VAL C C 1
ATOM 4260 O O . VAL C 1 134 ? 20.951 97.288 3.238 1.00 11.81 134 VAL C O 1
ATOM 4264 N N . THR C 1 135 ? 23.043 96.454 3.153 1.00 11.66 135 THR C N 1
ATOM 4265 C CA . THR C 1 135 ? 23.308 96.648 4.567 1.00 7.91 135 THR C CA 1
ATOM 4266 C C . THR C 1 135 ? 24.238 97.843 4.735 1.00 10.18 135 THR C C 1
ATOM 4267 O O . THR C 1 135 ? 25.208 97.995 3.988 1.00 10.88 135 THR C O 1
ATOM 4271 N N . LEU C 1 136 ? 23.901 98.708 5.686 1.00 9.43 136 LEU C N 1
ATOM 4272 C CA . LEU C 1 136 ? 24.661 99.903 6.016 1.00 9.84 136 LEU C CA 1
ATOM 4273 C C . LEU C 1 136 ? 24.999 99.855 7.496 1.00 9.27 136 LEU C C 1
ATOM 4274 O O . LEU C 1 136 ? 24.458 99.044 8.248 1.00 10.61 136 LEU C O 1
ATOM 4279 N N . GLY C 1 137 ? 25.889 100.742 7.928 1.00 9.46 137 GLY C N 1
ATOM 4280 C CA . GLY C 1 137 ? 26.269 100.681 9.327 1.00 11.39 137 GLY C CA 1
ATOM 4281 C C . GLY C 1 137 ? 26.883 101.974 9.807 1.00 8.14 137 GLY C C 1
ATOM 4282 O O . GLY C 1 137 ? 27.163 102.888 9.030 1.00 9.01 137 GLY C O 1
ATOM 4283 N N . CYS C 1 138 ? 27.064 102.044 11.124 1.00 8.44 138 CYS C N 1
ATOM 4284 C CA . CYS C 1 138 ? 27.827 103.113 11.754 1.00 10.30 138 CYS C CA 1
ATOM 4285 C C . CYS C 1 138 ? 28.777 102.507 12.772 1.00 11.74 138 CYS C C 1
ATOM 4286 O O . CYS C 1 138 ? 28.377 101.655 13.573 1.00 10.99 138 CYS C O 1
ATOM 4289 N N . LEU C 1 139 ? 30.038 102.924 12.707 1.00 7.33 139 LEU C N 1
ATOM 4290 C CA . LEU C 1 139 ? 31.068 102.533 13.658 1.00 11.19 139 LEU C CA 1
ATOM 4291 C C . LEU C 1 139 ? 31.182 103.630 14.707 1.00 9.75 139 LEU C C 1
ATOM 4292 O O . LEU C 1 139 ? 31.364 104.800 14.363 1.00 11.60 139 LEU C O 1
ATOM 4297 N N . VAL C 1 140 ? 31.052 103.253 15.976 1.00 8.62 140 VAL C N 1
ATOM 4298 C CA . VAL C 1 140 ? 30.936 104.200 17.082 1.00 11.20 140 VAL C CA 1
ATOM 4299 C C . VAL C 1 140 ? 32.145 103.979 17.976 1.00 13.93 140 VAL C C 1
ATOM 4300 O O . VAL C 1 140 ? 32.190 103.002 18.732 1.00 12.58 140 VAL C O 1
ATOM 4304 N N . LYS C 1 141 ? 33.108 104.896 17.919 1.00 12.93 141 LYS C N 1
ATOM 4305 C CA . LYS C 1 141 ? 34.466 104.609 18.350 1.00 14.52 141 LYS C CA 1
ATOM 4306 C C . LYS C 1 141 ? 34.954 105.626 19.374 1.00 16.43 141 LYS C C 1
ATOM 4307 O O . LYS C 1 141 ? 34.711 106.831 19.239 1.00 13.69 141 LYS C O 1
ATOM 4313 N N . GLY C 1 142 ? 35.648 105.124 20.394 1.00 15.53 142 GLY C N 1
ATOM 4314 C CA . GLY C 1 142 ? 36.373 105.951 21.343 1.00 21.53 142 GLY C CA 1
ATOM 4315 C C . GLY C 1 142 ? 35.542 106.722 22.349 1.00 17.50 142 GLY C C 1
ATOM 4316 O O . GLY C 1 142 ? 35.760 107.921 22.542 1.00 21.88 142 GLY C O 1
ATOM 4317 N N . TYR C 1 143 ? 34.604 106.063 23.020 1.00 14.06 143 TYR C N 1
ATOM 4318 C CA . TYR C 1 143 ? 33.747 106.760 23.963 1.00 15.32 143 TYR C CA 1
ATOM 4319 C C . TYR C 1 143 ? 33.831 106.128 25.342 1.00 20.60 143 TYR C C 1
ATOM 4320 O O . TYR C 1 143 ? 34.308 104.999 25.509 1.00 14.95 143 TYR C O 1
ATOM 4329 N N . PHE C 1 144 ? 33.355 106.895 26.331 1.00 16.19 144 PHE C N 1
ATOM 4330 C CA . PHE C 1 144 ? 33.257 106.468 27.716 1.00 16.57 144 PHE C CA 1
ATOM 4331 C C . PHE C 1 144 ? 32.265 107.361 28.435 1.00 20.89 144 PHE C C 1
ATOM 4332 O O . PHE C 1 144 ? 32.296 108.586 28.234 1.00 16.41 144 PHE C O 1
ATOM 4340 N N . PRO C 1 145 ? 31.406 106.810 29.308 1.00 17.89 145 PRO C N 1
ATOM 4341 C CA . PRO C 1 145 ? 31.259 105.379 29.620 1.00 18.29 145 PRO C CA 1
ATOM 4342 C C . PRO C 1 145 ? 30.416 104.598 28.603 1.00 20.57 145 PRO C C 1
ATOM 4343 O O . PRO C 1 145 ? 30.003 105.174 27.603 1.00 17.33 145 PRO C O 1
ATOM 4347 N N . GLU C 1 146 ? 30.138 103.320 28.889 1.00 18.09 146 GLU C N 1
ATOM 4348 C CA . GLU C 1 146 ? 29.589 102.387 27.900 1.00 22.96 146 GLU C CA 1
ATOM 4349 C C . GLU C 1 146 ? 28.065 102.341 27.989 1.00 34.37 146 GLU C C 1
ATOM 4350 O O . GLU C 1 146 ? 27.451 101.336 28.354 1.00 42.74 146 GLU C O 1
ATOM 4356 N N . SER C 1 147 ? 27.452 103.457 27.625 1.00 23.72 147 SER C N 1
ATOM 4357 C CA . SER C 1 147 ? 26.014 103.504 27.381 1.00 25.77 147 SER C CA 1
ATOM 4358 C C . SER C 1 147 ? 25.810 104.377 26.155 1.00 21.38 147 SER C C 1
ATOM 4359 O O . SER C 1 147 ? 25.957 105.598 26.238 1.00 18.68 147 SER C O 1
ATOM 4362 N N . VAL C 1 148 ? 25.517 103.755 25.016 1.00 19.93 148 VAL C N 1
ATOM 4363 C CA . VAL C 1 148 ? 25.128 104.470 23.808 1.00 19.56 148 VAL C CA 1
ATOM 4364 C C . VAL C 1 148 ? 23.907 103.785 23.220 1.00 19.61 148 VAL C C 1
ATOM 4365 O O . VAL C 1 148 ? 23.732 102.568 23.347 1.00 15.83 148 VAL C O 1
ATOM 4369 N N . THR C 1 149 ? 23.058 104.575 22.569 1.00 15.04 149 THR C N 1
ATOM 4370 C CA . THR C 1 149 ? 21.947 104.050 21.788 1.00 19.63 149 THR C CA 1
ATOM 4371 C C . THR C 1 149 ? 22.086 104.532 20.353 1.00 18.39 149 THR C C 1
ATOM 4372 O O . THR C 1 149 ? 22.227 105.734 20.109 1.00 18.60 149 THR C O 1
ATOM 4376 N N . VAL C 1 150 ? 22.071 103.594 19.412 1.00 16.12 150 VAL C N 1
ATOM 4377 C CA . VAL C 1 150 ? 22.141 103.903 17.991 1.00 15.56 150 VAL C CA 1
ATOM 4378 C C . VAL C 1 150 ? 20.767 103.641 17.400 1.00 18.95 150 VAL C C 1
ATOM 4379 O O . VAL C 1 150 ? 20.243 102.524 17.500 1.00 17.83 150 VAL C O 1
ATOM 4383 N N . THR C 1 151 ? 20.170 104.672 16.814 1.00 14.98 151 THR C N 1
ATOM 4384 C CA . THR C 1 151 ? 18.908 104.538 16.107 1.00 15.71 151 THR C CA 1
ATOM 4385 C C . THR C 1 151 ? 19.106 104.943 14.654 1.00 21.44 151 THR C C 1
ATOM 4386 O O . THR C 1 151 ? 20.054 105.655 14.307 1.00 19.23 151 THR C O 1
ATOM 4390 N N . TRP C 1 152 ? 18.199 104.475 13.802 1.00 13.47 152 TRP C N 1
ATOM 4391 C CA . TRP C 1 152 ? 18.299 104.676 12.365 1.00 13.68 152 TRP C CA 1
ATOM 4392 C C . TRP C 1 152 ? 17.084 105.449 11.880 1.00 17.21 152 TRP C C 1
ATOM 4393 O O . TRP C 1 152 ? 15.945 105.033 12.119 1.00 14.08 152 TRP C O 1
ATOM 4404 N N . ASN C 1 153 ? 17.337 106.564 11.191 1.00 20.07 153 ASN C N 1
ATOM 4405 C CA . ASN C 1 153 ? 16.307 107.545 10.853 1.00 19.16 153 ASN C CA 1
ATOM 4406 C C . ASN C 1 153 ? 15.454 107.863 12.079 1.00 23.98 153 ASN C C 1
ATOM 4407 O O . ASN C 1 153 ? 14.228 107.730 12.075 1.00 21.19 153 ASN C O 1
ATOM 4412 N N . SER C 1 154 ? 16.140 108.248 13.156 1.00 24.15 154 SER C N 1
ATOM 4413 C CA . SER C 1 154 ? 15.502 108.657 14.407 1.00 29.72 154 SER C CA 1
ATOM 4414 C C . SER C 1 154 ? 14.587 107.571 14.965 1.00 28.95 154 SER C C 1
ATOM 4415 O O . SER C 1 154 ? 13.613 107.862 15.664 1.00 29.36 154 SER C O 1
ATOM 4418 N N . GLY C 1 155 ? 14.892 106.313 14.665 1.00 19.37 155 GLY C N 1
ATOM 4419 C CA . GLY C 1 155 ? 14.100 105.196 15.129 1.00 19.42 155 GLY C CA 1
ATOM 4420 C C . GLY C 1 155 ? 13.055 104.709 14.149 1.00 19.08 155 GLY C C 1
ATOM 4421 O O . GLY C 1 155 ? 12.403 103.692 14.422 1.00 23.76 155 GLY C O 1
ATOM 4422 N N . SER C 1 156 ? 12.878 105.393 13.019 1.00 18.87 156 SER C N 1
ATOM 4423 C CA . SER C 1 156 ? 11.883 104.961 12.044 1.00 21.26 156 SER C CA 1
ATOM 4424 C C . SER C 1 156 ? 12.295 103.688 11.319 1.00 28.28 156 SER C C 1
ATOM 4425 O O . SER C 1 156 ? 11.438 103.014 10.739 1.00 22.25 156 SER C O 1
ATOM 4428 N N . LEU C 1 157 ? 13.576 103.340 11.338 1.00 19.44 157 LEU C N 1
ATOM 4429 C CA . LEU C 1 157 ? 14.053 102.070 10.804 1.00 16.62 157 LEU C CA 1
ATOM 4430 C C . LEU C 1 157 ? 14.564 101.250 11.978 1.00 20.50 157 LEU C C 1
ATOM 4431 O O . LEU C 1 157 ? 15.627 101.550 12.528 1.00 18.73 157 LEU C O 1
ATOM 4436 N N . SER C 1 158 ? 13.807 100.222 12.369 1.00 24.54 158 SER C N 1
ATOM 4437 C CA . SER C 1 158 ? 14.201 99.404 13.513 1.00 26.23 158 SER C CA 1
ATOM 4438 C C . SER C 1 158 ? 14.035 97.907 13.314 1.00 25.55 158 SER C C 1
ATOM 4439 O O . SER C 1 158 ? 14.587 97.146 14.113 1.00 35.13 158 SER C O 1
ATOM 4442 N N . SER C 1 159 ? 13.322 97.451 12.282 1.00 25.91 159 SER C N 1
ATOM 4443 C CA . SER C 1 159 ? 13.037 96.025 12.164 1.00 28.68 159 SER C CA 1
ATOM 4444 C C . SER C 1 159 ? 14.277 95.214 11.807 1.00 25.52 159 SER C C 1
ATOM 4445 O O . SER C 1 159 ? 14.394 94.055 12.219 1.00 35.24 159 SER C O 1
ATOM 4448 N N . SER C 1 160 ? 15.209 95.795 11.056 1.00 17.85 160 SER C N 1
ATOM 4449 C CA . SER C 1 160 ? 16.370 95.075 10.549 1.00 17.10 160 SER C CA 1
ATOM 4450 C C . SER C 1 160 ? 17.678 95.591 11.144 1.00 22.25 160 SER C C 1
ATOM 4451 O O . SER C 1 160 ? 18.726 95.526 10.498 1.00 23.63 160 SER C O 1
ATOM 4454 N N . VAL C 1 161 ? 17.639 96.099 12.370 1.00 16.32 161 VAL C N 1
ATOM 4455 C CA . VAL C 1 161 ? 18.805 96.704 13.008 1.00 13.68 161 VAL C CA 1
ATOM 4456 C C . VAL C 1 161 ? 19.483 95.665 13.887 1.00 18.73 161 VAL C C 1
ATOM 4457 O O . VAL C 1 161 ? 18.816 94.971 14.665 1.00 16.79 161 VAL C O 1
ATOM 4461 N N . HIS C 1 162 ? 20.804 95.551 13.762 1.00 13.69 162 HIS C N 1
ATOM 4462 C CA . HIS C 1 162 ? 21.618 94.749 14.661 1.00 14.17 162 HIS C CA 1
ATOM 4463 C C . HIS C 1 162 ? 22.539 95.663 15.451 1.00 18.75 162 HIS C C 1
ATOM 4464 O O . HIS C 1 162 ? 23.206 96.528 14.873 1.00 13.59 162 HIS C O 1
ATOM 4471 N N . THR C 1 163 ? 22.572 95.465 16.765 1.00 14.14 163 THR C N 1
ATOM 4472 C CA . THR C 1 163 ? 23.408 96.239 17.673 1.00 15.02 163 THR C CA 1
ATOM 4473 C C . THR C 1 163 ? 24.520 95.336 18.192 1.00 13.97 163 THR C C 1
ATOM 4474 O O . THR C 1 163 ? 24.247 94.289 18.786 1.00 11.79 163 THR C O 1
ATOM 4478 N N . PHE C 1 164 ? 25.774 95.729 17.962 1.00 10.21 164 PHE C N 1
ATOM 4479 C CA . PHE C 1 164 ? 26.891 94.881 18.349 1.00 9.14 164 PHE C CA 1
ATOM 4480 C C . PHE C 1 164 ? 27.500 95.386 19.643 1.00 18.73 164 PHE C C 1
ATOM 4481 O O . PHE C 1 164 ? 27.901 96.558 19.711 1.00 15.09 164 PHE C O 1
ATOM 4489 N N . PRO C 1 165 ? 27.572 94.548 20.679 1.00 16.80 165 PRO C N 1
ATOM 4490 C CA . PRO C 1 165 ? 28.041 95.008 21.993 1.00 14.37 165 PRO C CA 1
ATOM 4491 C C . PRO C 1 165 ? 29.416 95.656 21.930 1.00 13.26 165 PRO C C 1
ATOM 4492 O O . PRO C 1 165 ? 30.278 95.275 21.136 1.00 11.07 165 PRO C O 1
ATOM 4496 N N . ALA C 1 166 ? 29.616 96.633 22.806 1.00 16.67 166 ALA C N 1
ATOM 4497 C CA . ALA C 1 166 ? 30.852 97.397 22.810 1.00 13.41 166 ALA C CA 1
ATOM 4498 C C . ALA C 1 166 ? 32.034 96.551 23.272 1.00 15.00 166 ALA C C 1
ATOM 4499 O O . ALA C 1 166 ? 31.893 95.623 24.073 1.00 18.13 166 ALA C O 1
ATOM 4501 N N . LEU C 1 167 ? 33.212 96.896 22.758 1.00 14.83 167 LEU C N 1
ATOM 4502 C CA . LEU C 1 167 ? 34.476 96.318 23.182 1.00 19.59 167 LEU C CA 1
ATOM 4503 C C . LEU C 1 167 ? 35.388 97.429 23.678 1.00 21.15 167 LEU C C 1
ATOM 4504 O O . LEU C 1 167 ? 35.299 98.572 23.222 1.00 18.80 167 LEU C O 1
ATOM 4509 N N . LEU C 1 168 ? 36.277 97.083 24.604 1.00 19.73 168 LEU 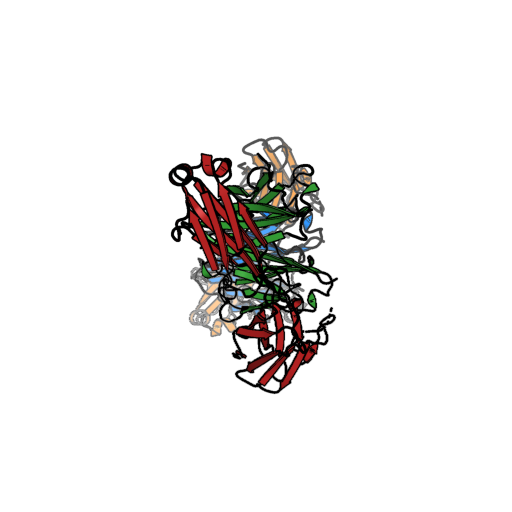C N 1
ATOM 4510 C CA . LEU C 1 168 ? 37.319 98.009 25.025 1.00 27.94 168 LEU C CA 1
ATOM 4511 C C . LEU C 1 168 ? 38.410 98.070 23.965 1.00 31.00 168 LEU C C 1
ATOM 4512 O O . LEU C 1 168 ? 38.900 97.034 23.503 1.00 33.04 168 LEU C O 1
ATOM 4517 N N . GLN C 1 169 ? 38.777 99.288 23.569 1.00 32.06 169 GLN C N 1
ATOM 4518 C CA . GLN C 1 169 ? 39.778 99.487 22.522 1.00 35.95 169 GLN C CA 1
ATOM 4519 C C . GLN C 1 169 ? 40.591 100.719 22.911 1.00 42.50 169 GLN C C 1
ATOM 4520 O O . GLN C 1 169 ? 40.105 101.847 22.782 1.00 33.90 169 GLN C O 1
ATOM 4526 N N . SER C 1 170 ? 41.814 100.490 23.395 1.00 38.58 170 SER C N 1
ATOM 4527 C CA . SER C 1 170 ? 42.729 101.560 23.798 1.00 41.15 170 SER C CA 1
ATOM 4528 C C . SER C 1 170 ? 42.141 102.400 24.934 1.00 45.53 170 SER C C 1
ATOM 4529 O O . SER C 1 170 ? 42.171 103.632 24.909 1.00 40.78 170 SER C O 1
ATOM 4532 N N . GLY C 1 171 ? 41.603 101.718 25.944 1.00 38.31 171 GLY C N 1
ATOM 4533 C CA . GLY C 1 171 ? 41.035 102.382 27.099 1.00 32.46 171 GLY C CA 1
ATOM 4534 C C . GLY C 1 171 ? 39.658 102.976 26.894 1.00 33.79 171 GLY C C 1
ATOM 4535 O O . GLY C 1 171 ? 39.076 103.491 27.856 1.00 23.80 171 GLY C O 1
ATOM 4536 N N . LEU C 1 172 ? 39.119 102.924 25.681 1.00 23.21 172 LEU C N 1
ATOM 4537 C CA . LEU C 1 172 ? 37.805 103.466 25.373 1.00 22.22 172 LEU C CA 1
ATOM 4538 C C . LEU C 1 172 ? 36.967 102.381 24.709 1.00 19.92 172 LEU C C 1
ATOM 4539 O O . LEU C 1 172 ? 37.471 101.323 24.327 1.00 22.61 172 LEU C O 1
ATOM 4544 N N . TYR C 1 173 ? 35.677 102.653 24.562 1.00 16.41 173 TYR C N 1
ATOM 4545 C CA . TYR C 1 173 ? 34.743 101.683 24.010 1.00 15.35 173 TYR C CA 1
ATOM 4546 C C . TYR C 1 173 ? 34.482 101.937 22.532 1.00 16.32 173 TYR C C 1
ATOM 4547 O O . TYR C 1 173 ? 34.486 103.077 22.062 1.00 13.39 173 TYR C O 1
ATOM 4556 N N . THR C 1 174 ? 34.239 100.847 21.807 1.00 15.78 174 THR C N 1
ATOM 4557 C CA . THR C 1 174 ? 33.874 100.902 20.400 1.00 12.14 174 THR C CA 1
ATOM 4558 C C . THR C 1 174 ? 32.747 99.908 20.176 1.00 12.64 174 THR C C 1
ATOM 4559 O O . THR C 1 174 ? 32.819 98.768 20.644 1.00 12.57 174 THR C O 1
ATOM 4563 N N . MET C 1 175 ? 31.701 100.344 19.486 1.00 13.04 175 MET C N 1
ATOM 4564 C CA . MET C 1 175 ? 30.602 99.459 19.128 1.00 9.53 175 MET C CA 1
ATOM 4565 C C . MET C 1 175 ? 30.212 99.757 17.687 1.00 9.30 175 MET C C 1
ATOM 4566 O O . MET C 1 175 ? 30.715 100.698 17.076 1.00 10.56 175 MET C O 1
ATOM 4571 N N . SER C 1 176 ? 29.320 98.938 17.131 1.00 10.65 176 SER C N 1
ATOM 4572 C CA . SER C 1 176 ? 28.816 99.189 15.790 1.00 9.63 176 SER C CA 1
ATOM 4573 C C . SER C 1 176 ? 27.353 98.776 15.702 1.00 10.51 176 SER C C 1
ATOM 4574 O O . SER C 1 176 ? 26.833 98.041 16.546 1.00 10.82 176 SER C O 1
ATOM 4577 N N . SER C 1 177 ? 26.695 99.261 14.657 1.00 7.08 177 SER C N 1
ATOM 4578 C CA . SER C 1 177 ? 25.289 98.969 14.415 1.00 8.83 177 SER C CA 1
ATOM 4579 C C . SER C 1 177 ? 25.081 98.813 12.919 1.00 11.19 177 SER C C 1
ATOM 4580 O O . SER C 1 177 ? 25.662 99.561 12.129 1.00 10.54 177 SER C O 1
ATOM 4583 N N . SER C 1 178 ? 24.259 97.844 12.523 1.00 11.26 178 SER C N 1
ATOM 4584 C CA . SER C 1 178 ? 23.928 97.679 11.116 1.00 11.71 178 SER C CA 1
ATOM 4585 C C . SER C 1 178 ? 22.424 97.800 10.917 1.00 12.64 178 SER C C 1
ATOM 4586 O O . SER C 1 178 ? 21.641 97.523 11.828 1.00 12.38 178 SER C O 1
ATOM 4589 N N . VAL C 1 179 ? 22.040 98.250 9.722 1.00 11.89 179 VAL C N 1
ATOM 4590 C CA . VAL C 1 179 ? 20.655 98.295 9.272 1.00 12.90 179 VAL C CA 1
ATOM 4591 C C . VAL C 1 179 ? 20.623 97.778 7.839 1.00 15.97 179 VAL C C 1
ATOM 4592 O O . VAL C 1 179 ? 21.602 97.896 7.097 1.00 12.00 179 VAL C O 1
ATOM 4596 N N . THR C 1 180 ? 19.495 97.187 7.446 1.00 11.35 180 THR C N 1
ATOM 4597 C CA . THR C 1 180 ? 19.355 96.627 6.109 1.00 10.24 180 THR C CA 1
ATOM 4598 C C . THR C 1 180 ? 18.073 97.151 5.482 1.00 14.88 180 THR C C 1
ATOM 4599 O O . THR C 1 180 ? 17.006 97.086 6.100 1.00 13.48 180 THR C O 1
ATOM 4603 N N . VAL C 1 181 ? 18.186 97.688 4.270 1.00 11.92 181 VAL C N 1
ATOM 4604 C CA . VAL C 1 181 ? 17.043 98.250 3.552 1.00 16.95 181 VAL C CA 1
ATOM 4605 C C . VAL C 1 181 ? 17.059 97.695 2.130 1.00 14.96 181 VAL C C 1
ATOM 4606 O O . VAL C 1 181 ? 18.072 97.142 1.682 1.00 12.40 181 VAL C O 1
ATOM 4610 N N . PRO C 1 182 ? 15.942 97.814 1.403 1.00 13.09 182 PRO C N 1
ATOM 4611 C CA . PRO C 1 182 ? 15.953 97.406 -0.009 1.00 13.07 182 PRO C CA 1
ATOM 4612 C C . PRO C 1 182 ? 16.934 98.243 -0.817 1.00 9.99 182 PRO C C 1
ATOM 4613 O O . PRO C 1 182 ? 16.993 99.467 -0.684 1.00 13.86 182 PRO C O 1
ATOM 4617 N N . SER C 1 183 ? 17.700 97.566 -1.678 1.00 16.31 183 SER C N 1
ATOM 4618 C CA . SER C 1 183 ? 18.768 98.243 -2.408 1.00 21.09 183 SER C CA 1
ATOM 4619 C C . SER C 1 183 ? 18.225 99.311 -3.349 1.00 22.35 183 SER C C 1
ATOM 4620 O O . SER C 1 183 ? 18.912 100.298 -3.630 1.00 17.73 183 SER C O 1
ATOM 4623 N N . SER C 1 184 ? 16.992 99.146 -3.829 1.00 17.11 184 SER C N 1
ATOM 4624 C CA . SER C 1 184 ? 16.393 100.161 -4.682 1.00 18.23 184 SER C CA 1
ATOM 4625 C C . SER C 1 184 ? 16.099 101.457 -3.936 1.00 19.57 184 SER C C 1
ATOM 4626 O O . SER C 1 184 ? 15.887 102.487 -4.581 1.00 23.33 184 SER C O 1
ATOM 4629 N N . THR C 1 185 ? 16.094 101.439 -2.600 1.00 17.62 185 THR C N 1
ATOM 4630 C CA . THR C 1 185 ? 15.683 102.595 -1.808 1.00 13.60 185 THR C CA 1
ATOM 4631 C C . THR C 1 185 ? 16.848 103.380 -1.225 1.00 18.95 185 THR C C 1
ATOM 4632 O O . THR C 1 185 ? 16.615 104.362 -0.516 1.00 17.13 185 THR C O 1
ATOM 4636 N N . TRP C 1 186 ? 18.089 102.972 -1.484 1.00 19.25 186 TRP C N 1
ATOM 4637 C CA . TRP C 1 186 ? 19.238 103.722 -0.995 1.00 19.92 186 TRP C CA 1
ATOM 4638 C C . TRP C 1 186 ? 20.235 103.821 -2.143 1.00 15.78 186 TRP C C 1
ATOM 4639 O O . TRP C 1 186 ? 20.538 102.803 -2.781 1.00 18.45 186 TRP C O 1
ATOM 4650 N N . PRO C 1 187 ? 20.783 105.014 -2.415 1.00 18.86 187 PRO C N 1
ATOM 4651 C CA . PRO C 1 187 ? 20.650 106.227 -1.600 1.00 18.72 187 PRO C CA 1
ATOM 4652 C C . PRO C 1 187 ? 19.430 107.113 -1.888 1.00 17.01 187 PRO C C 1
ATOM 4653 O O . PRO C 1 187 ? 19.367 108.196 -1.316 1.00 20.13 187 PRO C O 1
ATOM 4657 N N . SER C 1 188 ? 18.481 106.664 -2.719 1.00 20.02 188 SER C N 1
ATOM 4658 C CA . SER C 1 188 ? 17.370 107.536 -3.099 1.00 18.93 188 SER C CA 1
ATOM 4659 C C . SER C 1 188 ? 16.544 107.975 -1.892 1.00 20.61 188 SER C C 1
ATOM 4660 O O . SER C 1 188 ? 16.039 109.103 -1.865 1.00 24.24 188 SER C O 1
ATOM 4663 N N . GLN C 1 189 ? 16.387 107.113 -0.893 1.00 19.11 189 GLN C N 1
ATOM 4664 C CA . GLN C 1 189 ? 15.701 107.470 0.344 1.00 13.34 189 GLN C CA 1
ATOM 4665 C C . GLN C 1 189 ? 16.718 107.446 1.479 1.00 17.62 189 GLN C C 1
ATOM 4666 O O . GLN C 1 189 ? 17.261 106.386 1.805 1.00 16.37 189 GLN C O 1
ATOM 4672 N N . THR C 1 190 ? 16.966 108.610 2.077 1.00 18.79 190 THR C N 1
ATOM 4673 C CA . THR C 1 190 ? 18.139 108.788 2.924 1.00 21.99 190 THR C CA 1
ATOM 4674 C C . THR C 1 190 ? 18.094 107.899 4.164 1.00 16.42 190 THR C C 1
ATOM 4675 O O . THR C 1 190 ? 17.030 107.598 4.715 1.00 15.58 190 THR C O 1
ATOM 4679 N N . VAL C 1 191 ? 19.281 107.487 4.603 1.00 10.92 191 VAL C N 1
ATOM 4680 C CA . VAL C 1 191 ? 19.470 106.677 5.799 1.00 9.94 191 VAL C CA 1
ATOM 4681 C C . VAL C 1 191 ? 20.499 107.382 6.671 1.00 13.18 191 VAL C C 1
ATOM 4682 O O . VAL C 1 191 ? 21.598 107.693 6.207 1.00 11.25 191 VAL C O 1
ATOM 4686 N N . THR C 1 192 ? 20.142 107.635 7.924 1.00 11.64 192 THR C N 1
ATOM 4687 C CA . THR C 1 192 ? 20.984 108.372 8.856 1.00 10.57 192 THR C CA 1
ATOM 4688 C C . THR C 1 192 ? 21.017 107.610 10.169 1.00 14.03 192 THR C C 1
ATOM 4689 O O . THR C 1 192 ? 19.970 107.177 10.660 1.00 14.09 192 THR C O 1
ATOM 4693 N N . CYS C 1 193 ? 22.204 107.429 10.734 1.00 11.43 193 CYS C N 1
ATOM 4694 C CA . CYS C 1 193 ? 22.300 106.868 12.073 1.00 9.79 193 CYS C CA 1
ATOM 4695 C C . CYS C 1 193 ? 22.459 108.002 13.075 1.00 14.55 193 CYS C C 1
ATOM 4696 O O . CYS C 1 193 ? 23.131 109.000 12.803 1.00 13.93 193 CYS C O 1
ATOM 4699 N N . SER C 1 194 ? 21.799 107.858 14.218 1.00 10.66 194 SER C N 1
ATOM 4700 C CA . SER C 1 194 ? 21.882 108.820 15.305 1.00 15.42 194 SER C CA 1
ATOM 4701 C C . SER C 1 194 ? 22.387 108.089 16.534 1.00 14.69 194 SER C C 1
ATOM 4702 O O . SER C 1 194 ? 21.833 107.054 16.912 1.00 14.10 194 SER C O 1
ATOM 4705 N N . VAL C 1 195 ? 23.431 108.628 17.153 1.00 9.46 195 VAL C N 1
ATOM 4706 C CA . VAL C 1 195 ? 24.112 107.969 18.258 1.00 10.78 195 VAL C CA 1
ATOM 4707 C C . VAL C 1 195 ? 23.947 108.852 19.485 1.00 16.17 195 VAL C C 1
ATOM 4708 O O . VAL C 1 195 ? 24.513 109.948 19.547 1.00 14.65 195 VAL C O 1
ATOM 4712 N N . ALA C 1 196 ? 23.163 108.389 20.454 1.00 13.82 196 ALA C N 1
ATOM 4713 C CA . ALA C 1 196 ? 22.931 109.133 21.684 1.00 13.30 196 ALA C CA 1
ATOM 4714 C C . ALA C 1 196 ? 23.843 108.591 22.774 1.00 15.51 196 ALA C C 1
ATOM 4715 O O . ALA C 1 196 ? 23.881 107.380 23.016 1.00 16.57 196 ALA C O 1
ATOM 4717 N N . HIS C 1 197 ? 24.590 109.485 23.418 1.00 13.40 197 HIS C N 1
ATOM 4718 C CA . HIS C 1 197 ? 25.507 109.120 24.497 1.00 13.15 197 HIS C CA 1
ATOM 4719 C C . HIS C 1 197 ? 25.068 109.894 25.732 1.00 15.02 197 HIS C C 1
ATOM 4720 O O . HIS C 1 197 ? 25.466 111.054 25.924 1.00 15.58 197 HIS C O 1
ATOM 4727 N N . PRO C 1 198 ? 24.243 109.294 26.593 1.00 13.48 198 PRO C N 1
ATOM 4728 C CA . PRO C 1 198 ? 23.609 110.079 27.672 1.00 16.25 198 PRO C CA 1
ATOM 4729 C C . PRO C 1 198 ? 24.587 110.760 28.619 1.00 18.27 198 PRO C C 1
ATOM 4730 O O . PRO C 1 198 ? 24.308 111.869 29.093 1.00 16.96 198 PRO C O 1
ATOM 4734 N N . ALA C 1 199 ? 25.725 110.129 28.919 1.00 16.84 199 ALA C N 1
ATOM 4735 C CA . ALA C 1 199 ? 26.637 110.689 29.912 1.00 20.97 199 ALA C CA 1
ATOM 4736 C C . ALA C 1 199 ? 27.227 112.018 29.459 1.00 24.10 199 ALA C C 1
ATOM 4737 O O . ALA C 1 199 ? 27.571 112.863 30.295 1.00 19.80 199 ALA C O 1
ATOM 4739 N N . SER C 1 200 ? 27.362 112.222 28.153 1.00 15.60 200 SER C N 1
ATOM 4740 C CA . SER C 1 200 ? 27.807 113.496 27.615 1.00 15.79 200 SER C CA 1
ATOM 4741 C C . SER C 1 200 ? 26.656 114.323 27.062 1.00 20.65 200 SER C C 1
ATOM 4742 O O . SER C 1 200 ? 26.897 115.407 26.522 1.00 16.30 200 SER C O 1
ATOM 4745 N N . SER C 1 201 ? 25.417 113.832 27.177 1.00 11.52 201 SER C N 1
ATOM 4746 C CA . SER C 1 201 ? 24.231 114.524 26.673 1.00 11.39 201 SER C CA 1
ATOM 4747 C C . SER C 1 201 ? 24.337 114.816 25.179 1.00 15.52 201 SER C C 1
ATOM 4748 O O . SER C 1 201 ? 23.770 115.793 24.687 1.00 13.23 201 SER C O 1
ATOM 4751 N N . THR C 1 202 ? 25.051 113.971 24.441 1.00 16.61 202 THR C N 1
ATOM 4752 C CA . THR C 1 202 ? 25.332 114.235 23.040 1.00 13.94 202 THR C CA 1
ATOM 4753 C C . THR C 1 202 ? 24.564 113.282 22.136 1.00 15.74 202 THR C C 1
ATOM 4754 O O . THR C 1 202 ? 24.341 112.114 22.466 1.00 15.74 202 THR C O 1
ATOM 4758 N N . THR C 1 203 ? 24.157 113.811 20.991 1.00 15.38 203 THR C N 1
ATOM 4759 C CA . THR C 1 203 ? 23.645 113.021 19.884 1.00 12.34 203 THR C CA 1
ATOM 4760 C C . THR C 1 203 ? 24.480 113.359 18.662 1.00 13.42 203 THR C C 1
ATOM 4761 O O . THR C 1 203 ? 24.644 114.537 18.329 1.00 13.30 203 THR C O 1
ATOM 4765 N N . VAL C 1 204 ? 25.039 112.335 18.023 1.00 12.47 204 VAL C N 1
ATOM 4766 C CA . VAL C 1 204 ? 25.818 112.496 16.802 1.00 11.40 204 VAL C CA 1
ATOM 4767 C C . VAL C 1 204 ? 25.033 111.874 15.660 1.00 12.54 204 VAL C C 1
ATOM 4768 O O . VAL C 1 204 ? 24.650 110.702 15.736 1.00 15.57 204 VAL C O 1
ATOM 4772 N N . ASP C 1 205 ? 24.804 112.653 14.605 1.00 12.75 205 ASP C N 1
ATOM 4773 C CA . ASP C 1 205 ? 24.040 112.221 13.441 1.00 15.67 205 ASP C CA 1
ATOM 4774 C C . ASP C 1 205 ? 24.993 112.040 12.272 1.00 14.49 205 ASP C C 1
ATOM 4775 O O . ASP C 1 205 ? 25.840 112.902 12.021 1.00 18.34 205 ASP C O 1
ATOM 4780 N N . LYS C 1 206 ? 24.856 110.929 11.557 1.00 12.03 206 LYS C N 1
ATOM 4781 C CA . LYS C 1 206 ? 25.702 110.653 10.401 1.00 12.54 206 LYS C CA 1
ATOM 4782 C C . LYS C 1 206 ? 24.836 110.156 9.258 1.00 13.00 206 LYS C C 1
ATOM 4783 O O . LYS C 1 206 ? 24.224 109.088 9.360 1.00 12.91 206 LYS C O 1
ATOM 4789 N N . LYS C 1 207 ? 24.788 110.926 8.176 1.00 13.83 207 LYS C N 1
ATOM 4790 C CA . LYS C 1 207 ? 24.061 110.508 6.986 1.00 14.61 207 LYS C CA 1
ATOM 4791 C C . LYS C 1 207 ? 24.921 109.554 6.171 1.00 17.73 207 LYS C C 1
ATOM 4792 O O . LYS C 1 207 ? 26.100 109.822 5.929 1.00 18.28 207 LYS C O 1
ATOM 4798 N N . LEU C 1 208 ? 24.332 108.439 5.750 1.00 9.11 208 LEU C N 1
ATOM 4799 C CA . LEU C 1 208 ? 25.052 107.445 4.965 1.00 11.60 208 LEU C CA 1
ATOM 4800 C C . LEU C 1 208 ? 25.083 107.889 3.509 1.00 23.40 208 LEU C C 1
ATOM 4801 O O . LEU C 1 208 ? 24.033 108.027 2.875 1.00 19.69 208 LEU C O 1
ATOM 4806 N N . GLU C 1 209 ? 26.280 108.122 2.984 1.00 18.48 209 GLU C N 1
ATOM 4807 C CA . GLU C 1 209 ? 26.378 108.596 1.615 1.00 22.57 209 GLU C CA 1
ATOM 4808 C C . GLU C 1 209 ? 27.031 107.547 0.734 1.00 20.61 209 GLU C C 1
ATOM 4809 O O . GLU C 1 209 ? 27.958 106.858 1.175 1.00 18.87 209 GLU C O 1
ATOM 4815 N N . PRO C 1 210 ? 26.573 107.400 -0.511 1.00 27.31 210 PRO C N 1
ATOM 4816 C CA . PRO C 1 210 ? 27.303 106.530 -1.445 1.00 32.90 210 PRO C CA 1
ATOM 4817 C C . PRO C 1 210 ? 28.717 107.021 -1.690 1.00 38.61 210 PRO C C 1
ATOM 4818 O O . PRO C 1 210 ? 29.652 106.213 -1.745 1.00 45.36 210 PRO C O 1
ATOM 4822 N N . SER C 1 211 ? 28.899 108.333 -1.805 1.00 33.88 211 SER C N 1
ATOM 4823 C CA . SER C 1 211 ? 30.224 108.932 -1.941 1.00 53.40 211 SER C CA 1
ATOM 4824 C C . SER C 1 211 ? 31.108 108.608 -0.737 1.00 54.56 211 SER C C 1
ATOM 4825 O O . SER C 1 211 ? 31.578 109.506 -0.037 1.00 58.42 211 SER C O 1
ATOM 4828 N N . ASP D 2 1 ? 20.708 82.977 57.234 1.00 37.64 1 ASP D N 1
ATOM 4829 C CA . ASP D 2 1 ? 20.169 83.277 55.913 1.00 30.56 1 ASP D CA 1
ATOM 4830 C C . ASP D 2 1 ? 19.987 81.998 55.099 1.00 26.49 1 ASP D C 1
ATOM 4831 O O . ASP D 2 1 ? 20.637 80.985 55.352 1.00 31.05 1 ASP D O 1
ATOM 4836 N N . ILE D 2 2 ? 19.090 82.037 54.124 1.00 23.97 2 ILE D N 1
ATOM 4837 C CA . ILE D 2 2 ? 18.793 80.876 53.297 1.00 16.98 2 ILE D CA 1
ATOM 4838 C C . ILE D 2 2 ? 19.608 80.989 52.014 1.00 21.47 2 ILE D C 1
ATOM 4839 O O . ILE D 2 2 ? 19.492 81.980 51.287 1.00 22.81 2 ILE D O 1
ATOM 4844 N N . GLN D 2 3 ? 20.447 79.989 51.745 1.00 19.84 3 GLN D N 1
ATOM 4845 C CA . GLN D 2 3 ? 21.179 79.918 50.487 1.00 18.98 3 GLN D CA 1
ATOM 4846 C C . GLN D 2 3 ? 20.339 79.210 49.432 1.00 18.08 3 GLN D C 1
ATOM 4847 O O . GLN D 2 3 ? 19.477 78.388 49.747 1.00 17.16 3 GLN D O 1
ATOM 4853 N N . MET D 2 4 ? 20.603 79.535 48.169 1.00 18.79 4 MET D N 1
ATOM 4854 C CA . MET D 2 4 ? 19.926 78.909 47.040 1.00 20.96 4 MET D CA 1
ATOM 4855 C C . MET D 2 4 ? 20.975 78.445 46.042 1.00 21.72 4 MET D C 1
ATOM 4856 O O . MET D 2 4 ? 21.764 79.256 45.548 1.00 20.76 4 MET D O 1
ATOM 4861 N N . THR D 2 5 ? 20.984 77.145 45.748 1.00 16.76 5 THR D N 1
ATOM 4862 C CA . THR D 2 5 ? 21.915 76.554 44.793 1.00 18.91 5 THR D CA 1
ATOM 4863 C C . THR D 2 5 ? 21.146 76.254 43.514 1.00 15.01 5 THR D C 1
ATOM 4864 O O . THR D 2 5 ? 20.328 75.329 43.475 1.00 17.52 5 THR D O 1
ATOM 4868 N N . GLN D 2 6 ? 21.406 77.040 42.476 1.00 15.03 6 GLN D N 1
ATOM 4869 C CA . GLN D 2 6 ? 20.714 76.913 41.201 1.00 17.93 6 GLN D CA 1
ATOM 4870 C C . GLN D 2 6 ? 21.614 76.202 40.200 1.00 18.72 6 GLN D C 1
ATOM 4871 O O . GLN D 2 6 ? 22.795 76.540 40.075 1.00 19.11 6 GLN D O 1
ATOM 4877 N N . SER D 2 7 ? 21.052 75.224 39.487 1.00 13.91 7 SER D N 1
ATOM 4878 C CA . SER D 2 7 ? 21.823 74.369 38.599 1.00 14.90 7 SER D CA 1
ATOM 4879 C C . SER D 2 7 ? 21.014 74.054 37.347 1.00 17.96 7 SER D C 1
ATOM 4880 O O . SER D 2 7 ? 19.791 73.862 37.428 1.00 14.80 7 SER D O 1
ATOM 4883 N N . PRO D 2 8 ? 21.653 74.020 36.172 1.00 19.69 8 PRO D N 1
ATOM 4884 C CA . PRO D 2 8 ? 23.057 74.337 35.909 1.00 19.49 8 PRO D CA 1
ATOM 4885 C C . PRO D 2 8 ? 23.287 75.844 35.764 1.00 15.33 8 PRO D C 1
ATOM 4886 O O . PRO D 2 8 ? 22.327 76.595 35.608 1.00 17.70 8 PRO D O 1
ATOM 4890 N N . SER D 2 9 ? 24.543 76.286 35.804 1.00 17.03 9 SER D N 1
ATOM 4891 C CA . SER D 2 9 ? 24.808 77.707 35.607 1.00 22.36 9 SER D CA 1
ATOM 4892 C C . SER D 2 9 ? 24.640 78.100 34.145 1.00 19.93 9 SER D C 1
ATOM 4893 O O . SER D 2 9 ? 24.255 79.236 33.849 1.00 13.78 9 SER D O 1
ATOM 4896 N N . SER D 2 10 ? 24.907 77.176 33.227 1.00 19.61 10 SER D N 1
ATOM 4897 C CA . SER D 2 10 ? 24.631 77.382 31.814 1.00 18.39 10 SER D CA 1
ATOM 4898 C C . SER D 2 10 ? 24.038 76.100 31.249 1.00 21.35 10 SER D C 1
ATOM 4899 O O . SER D 2 10 ? 24.432 75.001 31.647 1.00 16.29 10 SER D O 1
ATOM 4902 N N . LEU D 2 11 ? 23.095 76.249 30.322 1.00 19.45 11 LEU D N 1
ATOM 4903 C CA . LEU D 2 11 ? 22.348 75.126 29.767 1.00 22.09 11 LEU D CA 1
ATOM 4904 C C . LEU D 2 11 ? 22.287 75.273 28.252 1.00 27.43 11 LEU D C 1
ATOM 4905 O O . LEU D 2 11 ? 21.819 76.297 27.746 1.00 21.13 11 LEU D O 1
ATOM 4910 N N . SER D 2 12 ? 22.736 74.247 27.534 1.00 25.54 12 SER D N 1
ATOM 4911 C CA . SER D 2 12 ? 22.643 74.195 26.081 1.00 27.61 12 SER D CA 1
ATOM 4912 C C . SER D 2 12 ? 21.582 73.179 25.680 1.00 22.16 12 SER D C 1
ATOM 4913 O O . SER D 2 12 ? 21.624 72.027 26.127 1.00 20.88 12 SER D O 1
ATOM 4916 N N . ALA D 2 13 ? 20.633 73.603 24.844 1.00 17.49 13 ALA D N 1
ATOM 4917 C CA . ALA D 2 13 ? 19.555 72.718 24.422 1.00 19.07 13 ALA D CA 1
ATOM 4918 C C . ALA D 2 13 ? 19.022 73.160 23.066 1.00 14.65 13 ALA D C 1
ATOM 4919 O O . ALA D 2 13 ? 19.122 74.332 22.692 1.00 17.43 13 ALA D O 1
ATOM 4921 N N . SER D 2 14 ? 18.437 72.207 22.342 1.00 16.51 14 SER D N 1
ATOM 4922 C CA . SER D 2 14 ? 17.911 72.456 21.006 1.00 14.87 14 SER D CA 1
ATOM 4923 C C . SER D 2 14 ? 16.492 72.996 21.073 1.00 13.95 14 SER D C 1
ATOM 4924 O O . SER D 2 14 ? 15.734 72.684 21.993 1.00 13.82 14 SER D O 1
ATOM 4927 N N . LEU D 2 15 ? 16.133 73.805 20.074 1.00 12.09 15 LEU D N 1
ATOM 4928 C CA . LEU D 2 15 ? 14.747 74.221 19.901 1.00 9.71 15 LEU D CA 1
ATOM 4929 C C . LEU D 2 15 ? 13.823 73.010 19.930 1.00 15.98 15 LEU D C 1
ATOM 4930 O O . LEU D 2 15 ? 14.100 71.986 19.297 1.00 14.45 15 LEU D O 1
ATOM 4935 N N . GLY D 2 16 ? 12.733 73.125 20.689 1.00 15.44 16 GLY D N 1
ATOM 4936 C CA . GLY D 2 16 ? 11.805 72.037 20.885 1.00 14.61 16 GLY D CA 1
ATOM 4937 C C . GLY D 2 16 ? 12.085 71.153 22.085 1.00 20.08 16 GLY D C 1
ATOM 4938 O O . GLY D 2 16 ? 11.177 70.443 22.526 1.00 17.29 16 GLY D O 1
ATOM 4939 N N . ASP D 2 17 ? 13.309 71.168 22.618 1.00 14.87 17 ASP D N 1
ATOM 4940 C CA . ASP D 2 17 ? 13.654 70.335 23.765 1.00 16.27 17 ASP D CA 1
ATOM 4941 C C . ASP D 2 17 ? 12.917 70.794 25.017 1.00 16.19 17 ASP D C 1
ATOM 4942 O O . ASP D 2 17 ? 12.583 71.970 25.180 1.00 15.36 17 ASP D O 1
ATOM 4947 N N . LYS D 2 18 ? 12.681 69.848 25.917 1.00 16.89 18 LYS D N 1
ATOM 4948 C CA . LYS D 2 18 ? 12.315 70.198 27.279 1.00 17.10 18 LYS D CA 1
ATOM 4949 C C . LYS D 2 18 ? 13.582 70.537 28.047 1.00 16.10 18 LYS D C 1
ATOM 4950 O O . LYS D 2 18 ? 14.579 69.814 27.961 1.00 19.49 18 LYS D O 1
ATOM 4956 N N . VAL D 2 19 ? 13.563 71.650 28.770 1.00 18.01 19 VAL D N 1
ATOM 4957 C CA . VAL D 2 19 ? 14.686 72.041 29.610 1.00 19.36 19 VAL D CA 1
ATOM 4958 C C . VAL D 2 19 ? 14.184 72.152 31.040 1.00 12.35 19 VAL D C 1
ATOM 4959 O O . VAL D 2 19 ? 13.052 72.582 31.279 1.00 13.81 19 VAL D O 1
ATOM 4963 N N . THR D 2 20 ? 15.021 71.741 31.983 1.00 17.78 20 THR D N 1
ATOM 4964 C CA . THR D 2 20 ? 14.679 71.788 33.394 1.00 14.00 20 THR D CA 1
ATOM 4965 C C . THR D 2 20 ? 15.833 72.408 34.165 1.00 13.42 20 THR D C 1
ATOM 4966 O O . THR D 2 20 ? 16.988 72.008 33.992 1.00 16.73 20 THR D O 1
ATOM 4970 N N . ILE D 2 21 ? 15.508 73.379 35.011 1.00 15.68 21 ILE D N 1
ATOM 4971 C CA . ILE D 2 21 ? 16.448 74.007 35.930 1.00 11.78 21 ILE D CA 1
ATOM 4972 C C . ILE D 2 21 ? 16.018 73.636 37.341 1.00 12.26 21 ILE D C 1
ATOM 4973 O O . ILE D 2 21 ? 14.817 73.563 37.628 1.00 13.52 21 ILE D O 1
ATOM 4978 N N . THR D 2 22 ? 16.987 73.394 38.218 1.00 16.65 22 THR D N 1
ATOM 4979 C CA . THR D 2 22 ? 16.696 73.036 39.597 1.00 15.43 22 THR D CA 1
ATOM 4980 C C . THR D 2 22 ? 17.249 74.094 40.543 1.00 15.59 22 THR D C 1
ATOM 4981 O O . THR D 2 22 ? 18.234 74.775 40.237 1.00 15.28 22 THR D O 1
ATOM 4985 N N . CYS D 2 23 ? 16.596 74.238 41.694 1.00 16.48 23 CYS D N 1
ATOM 4986 C CA . CYS D 2 23 ? 17.108 75.077 42.771 1.00 14.24 23 CYS D CA 1
ATOM 4987 C C . CYS D 2 23 ? 16.955 74.330 44.083 1.00 15.99 23 CYS D C 1
ATOM 4988 O O . CYS D 2 23 ? 15.895 73.761 44.359 1.00 16.70 23 CYS D O 1
ATOM 4991 N N . ARG D 2 24 ? 18.024 74.327 44.874 1.00 14.67 24 ARG D N 1
ATOM 4992 C CA . ARG D 2 24 ? 18.087 73.627 46.150 1.00 17.45 24 ARG D CA 1
ATOM 4993 C C . ARG D 2 24 ? 18.336 74.655 47.243 1.00 15.69 24 ARG D C 1
ATOM 4994 O O . ARG D 2 24 ? 19.348 75.361 47.210 1.00 19.32 24 ARG D O 1
ATOM 5002 N N . ALA D 2 25 ? 17.407 74.755 48.191 1.00 12.91 25 ALA D N 1
ATOM 5003 C CA . ALA D 2 25 ? 17.515 75.712 49.283 1.00 17.05 25 ALA D CA 1
ATOM 5004 C C . ALA D 2 25 ? 18.276 75.098 50.454 1.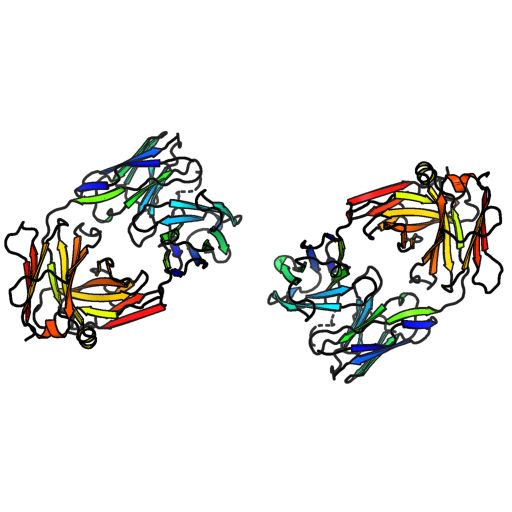00 16.46 25 ALA D C 1
ATOM 5005 O O . ALA D 2 25 ? 18.279 73.879 50.645 1.00 19.23 25 ALA D O 1
ATOM 5007 N N . SER D 2 26 ? 18.945 75.957 51.229 1.00 16.62 26 SER D N 1
ATOM 5008 C CA . SER D 2 26 ? 19.702 75.476 52.381 1.00 21.91 26 SER D CA 1
ATOM 5009 C C . SER D 2 26 ? 18.800 75.019 53.515 1.00 21.58 26 SER D C 1
ATOM 5010 O O . SER D 2 26 ? 19.291 74.405 54.470 1.00 19.83 26 SER D O 1
ATOM 5013 N N . GLN D 2 27 ? 17.508 75.320 53.443 1.00 17.99 27 GLN D N 1
ATOM 5014 C CA . GLN D 2 27 ? 16.550 74.806 54.407 1.00 22.90 27 GLN D CA 1
ATOM 5015 C C . GLN D 2 27 ? 15.177 74.763 53.750 1.00 26.53 27 GLN D C 1
ATOM 5016 O O . GLN D 2 27 ? 14.973 75.274 52.645 1.00 18.68 27 GLN D O 1
ATOM 5022 N N . ASP D 2 28 ? 14.242 74.118 54.443 1.00 20.16 28 ASP D N 1
ATOM 5023 C CA . ASP D 2 28 ? 12.847 74.063 54.022 1.00 21.10 28 ASP D CA 1
ATOM 5024 C C . ASP D 2 28 ? 12.301 75.463 53.769 1.00 18.42 28 ASP D C 1
ATOM 5025 O O . ASP D 2 28 ? 12.347 76.327 54.649 1.00 17.06 28 ASP D O 1
ATOM 5030 N N . ILE D 2 29 ? 11.793 75.703 52.558 1.00 16.34 29 ILE D N 1
ATOM 5031 C CA . ILE D 2 29 ? 11.178 76.986 52.251 1.00 13.38 29 ILE D CA 1
ATOM 5032 C C . ILE D 2 29 ? 9.693 76.851 51.923 1.00 12.97 29 ILE D C 1
ATOM 5033 O O . ILE D 2 29 ? 9.060 77.829 51.532 1.00 14.29 29 ILE D O 1
ATOM 5038 N N . ASN D 2 30 ? 9.122 75.657 52.096 1.00 15.20 30 ASN D N 1
ATOM 5039 C CA . ASN D 2 30 ? 7.670 75.457 52.121 1.00 11.37 30 ASN D CA 1
ATOM 5040 C C . ASN D 2 30 ? 6.965 76.093 50.923 1.00 10.77 30 ASN D C 1
ATOM 5041 O O . ASN D 2 30 ? 5.978 76.822 51.063 1.00 9.99 30 ASN D O 1
ATOM 5046 N N . ASN D 2 31 ? 7.497 75.809 49.733 1.00 12.27 31 ASN D N 1
ATOM 5047 C CA . ASN D 2 31 ? 6.949 76.163 48.423 1.00 12.97 31 ASN D CA 1
ATOM 5048 C C . ASN D 2 31 ? 7.061 77.646 48.095 1.00 17.09 31 ASN D C 1
ATOM 5049 O O . ASN D 2 31 ? 6.593 78.060 47.031 1.00 11.33 31 ASN D O 1
ATOM 5054 N N . TYR D 2 32 ? 7.669 78.459 48.957 1.00 12.52 32 TYR D N 1
ATOM 5055 C CA . TYR D 2 32 ? 7.816 79.887 48.693 1.00 12.05 32 TYR D CA 1
ATOM 5056 C C . TYR D 2 32 ? 9.055 80.116 47.824 1.00 14.15 32 TYR D C 1
ATOM 5057 O O . TYR D 2 32 ? 10.097 80.605 48.265 1.00 10.78 32 TYR D O 1
ATOM 5066 N N . ILE D 2 33 ? 8.924 79.735 46.554 1.00 12.09 33 ILE D N 1
ATOM 5067 C CA . ILE D 2 33 ? 9.959 79.979 45.558 1.00 12.93 33 ILE D CA 1
ATOM 5068 C C . ILE D 2 33 ? 9.302 80.594 44.332 1.00 13.11 33 ILE D C 1
ATOM 5069 O O . ILE D 2 33 ? 8.148 80.298 44.004 1.00 10.97 33 ILE D O 1
ATOM 5074 N N . ALA D 2 34 ? 10.038 81.478 43.668 1.00 10.08 34 ALA D N 1
ATOM 5075 C CA . ALA D 2 34 ? 9.579 82.125 42.453 1.00 10.82 34 ALA D CA 1
ATOM 5076 C C . ALA D 2 34 ? 10.631 81.935 41.370 1.00 11.25 34 ALA D C 1
ATOM 5077 O O . ALA D 2 34 ? 11.798 81.661 41.655 1.00 9.96 34 ALA D O 1
ATOM 5079 N N . TRP D 2 35 ? 10.212 82.082 40.116 1.00 10.42 35 TRP D N 1
ATOM 5080 C CA . TRP D 2 35 ? 11.129 81.937 38.990 1.00 9.07 35 TRP D CA 1
ATOM 5081 C C . TRP D 2 35 ? 11.033 83.157 38.092 1.00 12.00 35 TRP D C 1
ATOM 5082 O O . TRP D 2 35 ? 9.931 83.573 37.726 1.00 11.11 35 TRP D O 1
ATOM 5093 N N . PHE D 2 36 ? 12.190 83.727 37.743 1.00 8.06 36 PHE D N 1
ATOM 5094 C CA . PHE D 2 36 ? 12.266 84.945 36.952 1.00 10.60 36 PHE D CA 1
ATOM 5095 C C . PHE D 2 36 ? 12.997 84.688 35.643 1.00 6.61 36 PHE D C 1
ATOM 5096 O O . PHE D 2 36 ? 13.946 83.906 35.580 1.00 10.45 36 PHE D O 1
ATOM 5104 N N . GLN D 2 37 ? 12.550 85.382 34.607 1.00 11.58 37 GLN D N 1
ATOM 5105 C CA . GLN D 2 37 ? 13.219 85.440 33.319 1.00 10.66 37 GLN D CA 1
ATOM 5106 C C . GLN D 2 37 ? 13.799 86.838 33.167 1.00 9.11 37 GLN D C 1
ATOM 5107 O O . GLN D 2 37 ? 13.122 87.828 33.457 1.00 11.63 37 GLN D O 1
ATOM 5113 N N . HIS D 2 38 ? 15.053 86.933 32.737 1.00 8.71 38 HIS D N 1
ATOM 5114 C CA . HIS D 2 38 ? 15.676 88.239 32.567 1.00 10.78 38 HIS D CA 1
ATOM 5115 C C . HIS D 2 38 ? 16.403 88.307 31.233 1.00 9.80 38 HIS D C 1
ATOM 5116 O O . HIS D 2 38 ? 17.333 87.534 30.987 1.00 11.90 38 HIS D O 1
ATOM 5123 N N . LYS D 2 39 ? 16.003 89.263 30.400 1.00 17.80 39 LYS D N 1
ATOM 5124 C CA . LYS D 2 39 ? 16.604 89.619 29.125 1.00 20.03 39 LYS D CA 1
ATOM 5125 C C . LYS D 2 39 ? 17.394 90.914 29.252 1.00 20.57 39 LYS D C 1
ATOM 5126 O O . LYS D 2 39 ? 16.973 91.827 29.970 1.00 18.13 39 LYS D O 1
ATOM 5132 N N . PRO D 2 40 ? 18.531 91.007 28.563 1.00 30.20 40 PRO D N 1
ATOM 5133 C CA . PRO D 2 40 ? 19.384 92.197 28.696 1.00 30.66 40 PRO D CA 1
ATOM 5134 C C . PRO D 2 40 ? 18.630 93.475 28.354 1.00 22.47 40 PRO D C 1
ATOM 5135 O O . PRO D 2 40 ? 17.876 93.532 27.381 1.00 24.23 40 PRO D O 1
ATOM 5139 N N . GLY D 2 41 ? 18.832 94.503 29.176 1.00 28.27 41 GLY D N 1
ATOM 5140 C CA . GLY D 2 41 ? 18.192 95.786 28.961 1.00 24.67 41 GLY D CA 1
ATOM 5141 C C . GLY D 2 41 ? 16.727 95.863 29.336 1.00 29.34 41 GLY D C 1
ATOM 5142 O O . GLY D 2 41 ? 16.100 96.906 29.106 1.00 25.50 41 GLY D O 1
ATOM 5143 N N . LYS D 2 42 ? 16.155 94.800 29.897 1.00 19.48 42 LYS D N 1
ATOM 5144 C CA . LYS D 2 42 ? 14.781 94.809 30.370 1.00 19.17 42 LYS D CA 1
ATOM 5145 C C . LYS D 2 42 ? 14.760 94.444 31.847 1.00 15.31 42 LYS D C 1
ATOM 5146 O O . LYS D 2 42 ? 15.702 93.842 32.369 1.00 18.93 42 LYS D O 1
ATOM 5152 N N . GLY D 2 43 ? 13.678 94.820 32.521 1.00 17.30 43 GLY D N 1
ATOM 5153 C CA . GLY D 2 43 ? 13.484 94.429 33.895 1.00 17.73 43 GLY D CA 1
ATOM 5154 C C . GLY D 2 43 ? 13.186 92.947 33.993 1.00 16.09 43 GLY D C 1
ATOM 5155 O O . GLY D 2 43 ? 12.762 92.311 33.022 1.00 14.55 43 GLY D O 1
ATOM 5156 N N . PRO D 2 44 ? 13.427 92.360 35.161 1.00 14.77 44 PRO D N 1
ATOM 5157 C CA . PRO D 2 44 ? 13.065 90.954 35.357 1.00 14.80 44 PRO D CA 1
ATOM 5158 C C . PRO D 2 44 ? 11.573 90.757 35.151 1.00 11.39 44 PRO D C 1
ATOM 5159 O O . PRO D 2 44 ? 10.767 91.663 35.375 1.00 13.35 44 PRO D O 1
ATOM 5163 N N . ARG D 2 45 ? 11.215 89.560 34.694 1.00 13.93 45 ARG D N 1
ATOM 5164 C CA . ARG D 2 45 ? 9.826 89.172 34.492 1.00 13.53 45 ARG D CA 1
ATOM 5165 C C . ARG D 2 45 ? 9.522 87.978 35.383 1.00 12.87 45 ARG D C 1
ATOM 5166 O O . ARG D 2 45 ? 10.191 86.941 35.288 1.00 11.16 45 ARG D O 1
ATOM 5174 N N . LEU D 2 46 ? 8.525 88.127 36.252 1.00 13.86 46 LEU D N 1
ATOM 5175 C CA . LEU D 2 46 ? 8.097 87.025 37.102 1.00 11.32 46 LEU D CA 1
ATOM 5176 C C . LEU D 2 46 ? 7.289 86.037 36.268 1.00 11.65 46 LEU D C 1
ATOM 5177 O O . LEU D 2 46 ? 6.251 86.396 35.699 1.00 14.07 46 LEU D O 1
ATOM 5182 N N . LEU D 2 47 ? 7.767 84.797 36.189 1.00 9.04 47 LEU D N 1
ATOM 5183 C CA . LEU D 2 47 ? 7.081 83.746 35.448 1.00 9.13 47 LEU D CA 1
ATOM 5184 C C . LEU D 2 47 ? 6.175 82.918 36.348 1.00 15.27 47 LEU D C 1
ATOM 5185 O O . LEU D 2 47 ? 5.002 82.705 36.032 1.00 15.24 47 LEU D O 1
ATOM 5190 N N . ILE D 2 48 ? 6.713 82.451 37.472 1.00 11.69 48 ILE D N 1
ATOM 5191 C CA . ILE D 2 48 ? 6.043 81.501 38.354 1.00 10.20 48 ILE D CA 1
ATOM 5192 C C . ILE D 2 48 ? 6.278 81.940 39.792 1.00 13.10 48 ILE D C 1
ATOM 5193 O O . ILE D 2 48 ? 7.379 82.375 40.139 1.00 13.03 48 ILE D O 1
ATOM 5198 N N . TYR D 2 49 ? 5.251 81.830 40.631 1.00 10.78 49 TYR D N 1
ATOM 5199 C CA . TYR D 2 49 ? 5.428 82.049 42.061 1.00 11.15 49 TYR D CA 1
ATOM 5200 C C . TYR D 2 49 ? 4.757 80.919 42.829 1.00 13.27 49 TYR D C 1
ATOM 5201 O O . TYR D 2 49 ? 3.982 80.133 42.274 1.00 11.13 49 TYR D O 1
ATOM 5210 N N . TYR D 2 50 ? 5.086 80.833 44.119 1.00 10.46 50 TYR D N 1
ATOM 5211 C CA . TYR D 2 50 ? 4.608 79.755 44.981 1.00 12.93 50 TYR D CA 1
ATOM 5212 C C . TYR D 2 50 ? 4.792 78.401 44.297 1.00 16.47 50 TYR D C 1
ATOM 5213 O O . TYR D 2 50 ? 3.857 77.608 44.172 1.00 12.43 50 TYR D O 1
ATOM 5222 N N . THR D 2 51 ? 6.015 78.179 43.804 1.00 10.86 51 THR D N 1
ATOM 5223 C CA . THR D 2 51 ? 6.489 76.940 43.189 1.00 9.59 51 THR D CA 1
ATOM 5224 C C . THR D 2 51 ? 5.936 76.704 41.786 1.00 13.31 51 THR D C 1
ATOM 5225 O O . THR D 2 51 ? 6.693 76.334 40.884 1.00 11.46 51 THR D O 1
ATOM 5229 N N . SER D 2 52 ? 4.625 76.886 41.590 1.00 15.87 52 SER D N 1
ATOM 5230 C CA . SER D 2 52 ? 3.979 76.375 40.386 1.00 12.32 52 SER D CA 1
ATOM 5231 C C . SER D 2 52 ? 2.874 77.256 39.820 1.00 13.01 52 SER D C 1
ATOM 5232 O O . SER D 2 52 ? 2.280 76.876 38.805 1.00 14.57 52 SER D O 1
ATOM 5235 N N . THR D 2 53 ? 2.552 78.388 40.434 1.00 10.29 53 THR D N 1
ATOM 5236 C CA . THR D 2 53 ? 1.481 79.239 39.933 1.00 13.68 53 THR D CA 1
ATOM 5237 C C . THR D 2 53 ? 2.019 80.203 38.882 1.00 20.80 53 THR D C 1
ATOM 5238 O O . THR D 2 53 ? 2.961 80.956 39.143 1.00 12.56 53 THR D O 1
ATOM 5242 N N . LEU D 2 54 ? 1.403 80.192 37.704 1.00 16.96 54 LEU D N 1
ATOM 5243 C CA . LEU D 2 54 ? 1.855 81.055 36.621 1.00 17.84 54 LEU D CA 1
ATOM 5244 C C . LEU D 2 54 ? 1.325 82.469 36.799 1.00 21.69 54 LEU D C 1
ATOM 5245 O O . LEU D 2 54 ? 0.177 82.674 37.203 1.00 16.51 54 LEU D O 1
ATOM 5250 N N . GLN D 2 55 ? 2.177 83.450 36.507 1.00 15.30 55 GLN D N 1
ATOM 5251 C CA . GLN D 2 55 ? 1.719 84.826 36.437 1.00 20.34 55 GLN D CA 1
ATOM 5252 C C . GLN D 2 55 ? 0.723 84.982 35.288 1.00 20.00 55 GLN D C 1
ATOM 5253 O O . GLN D 2 55 ? 0.762 84.221 34.318 1.00 22.71 55 GLN D O 1
ATOM 5259 N N . PRO D 2 56 ? -0.176 85.959 35.370 1.00 25.22 56 PRO D N 1
ATOM 5260 C CA . PRO D 2 56 ? -1.105 86.195 34.257 1.00 26.14 56 PRO D CA 1
ATOM 5261 C C . PRO D 2 56 ? -0.346 86.498 32.972 1.00 31.36 56 PRO D C 1
ATOM 5262 O O . PRO D 2 56 ? 0.571 87.323 32.951 1.00 29.19 56 PRO D O 1
ATOM 5266 N N . GLY D 2 57 ? -0.719 85.801 31.900 1.00 31.52 57 GLY D N 1
ATOM 5267 C CA . GLY D 2 57 ? -0.115 86.005 30.599 1.00 25.78 57 GLY D CA 1
ATOM 5268 C C . GLY D 2 57 ? 1.118 85.177 30.306 1.00 31.10 57 GLY D C 1
ATOM 5269 O O . GLY D 2 57 ? 1.679 85.303 29.211 1.00 31.35 57 GLY D O 1
ATOM 5270 N N . ILE D 2 58 ? 1.557 84.337 31.233 1.00 23.35 58 ILE D N 1
ATOM 5271 C CA . ILE D 2 58 ? 2.770 83.542 31.024 1.00 20.35 58 ILE D CA 1
ATOM 5272 C C . ILE D 2 58 ? 2.417 82.311 30.194 1.00 23.64 58 ILE D C 1
ATOM 5273 O O . ILE D 2 58 ? 1.404 81.653 30.482 1.00 30.91 58 ILE D O 1
ATOM 5278 N N . PRO D 2 59 ? 3.206 81.971 29.173 1.00 25.74 59 PRO D N 1
ATOM 5279 C CA . PRO D 2 59 ? 2.874 80.808 28.336 1.00 26.83 59 PRO D CA 1
ATOM 5280 C C . PRO D 2 59 ? 2.831 79.518 29.145 1.00 31.53 59 PRO D C 1
ATOM 5281 O O . PRO D 2 59 ? 3.667 79.279 30.022 1.00 23.82 59 PRO D O 1
ATOM 5285 N N . SER D 2 60 ? 1.853 78.670 28.821 1.00 28.95 60 SER D N 1
ATOM 5286 C CA . SER D 2 60 ? 1.624 77.440 29.570 1.00 25.23 60 SER D CA 1
ATOM 5287 C C . SER D 2 60 ? 2.751 76.428 29.424 1.00 21.22 60 SER D C 1
ATOM 5288 O O . SER D 2 60 ? 2.744 75.421 30.140 1.00 26.74 60 SER D O 1
ATOM 5291 N N . ARG D 2 61 ? 3.714 76.654 28.529 1.00 20.63 61 ARG D N 1
ATOM 5292 C CA . ARG D 2 61 ? 4.834 75.729 28.437 1.00 21.57 61 ARG D CA 1
ATOM 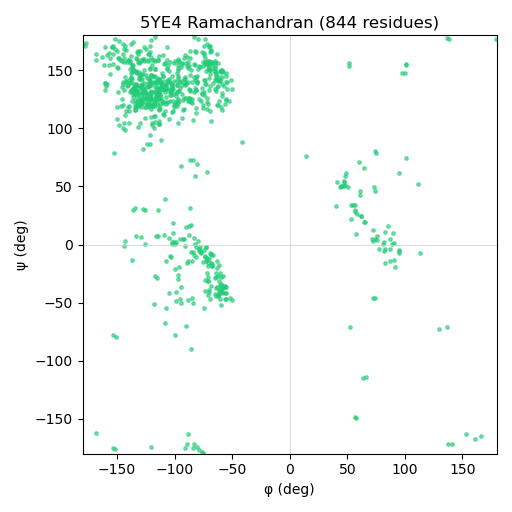5293 C C . ARG D 2 61 ? 5.850 75.919 29.560 1.00 13.15 61 ARG D C 1
ATOM 5294 O O . ARG D 2 61 ? 6.777 75.111 29.673 1.00 18.32 61 ARG D O 1
ATOM 5302 N N . PHE D 2 62 ? 5.701 76.951 30.388 1.00 15.49 62 PHE D N 1
ATOM 5303 C CA . PHE D 2 62 ? 6.490 77.077 31.607 1.00 12.01 62 PHE D CA 1
ATOM 5304 C C . PHE D 2 62 ? 5.760 76.395 32.756 1.00 12.39 62 PHE D C 1
ATOM 5305 O O . PHE D 2 62 ? 4.543 76.533 32.895 1.00 14.29 62 PHE D O 1
ATOM 5313 N N . SER D 2 63 ? 6.510 75.667 33.582 1.00 14.31 63 SER D N 1
ATOM 5314 C CA . SER D 2 63 ? 5.928 75.006 34.744 1.00 16.61 63 SER D CA 1
ATOM 5315 C C . SER D 2 63 ? 6.964 74.930 35.856 1.00 16.23 63 SER D C 1
ATOM 5316 O O . SER D 2 63 ? 8.168 75.042 35.620 1.00 12.83 63 SER D O 1
ATOM 5319 N N . GLY D 2 64 ? 6.479 74.734 37.082 1.00 16.25 64 GLY D N 1
ATOM 5320 C CA . GLY D 2 64 ? 7.358 74.542 38.214 1.00 14.31 64 GLY D CA 1
ATOM 5321 C C . GLY D 2 64 ? 6.829 73.444 39.117 1.00 13.10 64 GLY D C 1
ATOM 5322 O O . GLY D 2 64 ? 5.640 73.120 39.104 1.00 12.70 64 GLY D O 1
ATOM 5323 N N . SER D 2 65 ? 7.736 72.878 39.906 1.00 10.83 65 SER D N 1
ATOM 5324 C CA . SER D 2 65 ? 7.364 71.798 40.811 1.00 16.83 65 SER D CA 1
ATOM 5325 C C . SER D 2 65 ? 8.324 71.776 41.989 1.00 21.01 65 SER D C 1
ATOM 5326 O O . SER D 2 65 ? 9.393 72.391 41.955 1.00 16.40 65 SER D O 1
ATOM 5329 N N . GLY D 2 66 ? 7.924 71.069 43.045 1.00 15.27 66 GLY D N 1
ATOM 5330 C CA . GLY D 2 66 ? 8.816 70.866 44.167 1.00 13.56 66 GLY D CA 1
ATOM 5331 C C . GLY D 2 66 ? 8.171 71.002 45.530 1.00 13.44 66 GLY D C 1
ATOM 5332 O O . GLY D 2 66 ? 6.986 71.324 45.642 1.00 15.72 66 GLY D O 1
ATOM 5333 N N . SER D 2 67 ? 8.960 70.757 46.571 1.00 18.89 67 SER D N 1
ATOM 5334 C CA . SER D 2 67 ? 8.530 70.872 47.959 1.00 13.40 67 SER D CA 1
ATOM 5335 C C . SER D 2 67 ? 9.771 70.808 48.833 1.00 12.65 67 SER D C 1
ATOM 5336 O O . SER D 2 67 ? 10.816 70.305 48.413 1.00 16.59 67 SER D O 1
ATOM 5339 N N . GLY D 2 68 ? 9.643 71.317 50.057 1.00 17.83 68 GLY D N 1
ATOM 5340 C CA . GLY D 2 68 ? 10.751 71.295 50.994 1.00 19.02 68 GLY D CA 1
ATOM 5341 C C . GLY D 2 68 ? 11.921 72.158 50.562 1.00 15.68 68 GLY D C 1
ATOM 5342 O O . GLY D 2 68 ? 11.807 73.385 50.487 1.00 17.21 68 GLY D O 1
ATOM 5343 N N . ARG D 2 69 ? 13.050 71.521 50.267 1.00 15.78 69 ARG D N 1
ATOM 5344 C CA . ARG D 2 69 ? 14.249 72.222 49.829 1.00 21.25 69 ARG D CA 1
ATOM 5345 C C . ARG D 2 69 ? 14.499 72.127 48.328 1.00 16.13 69 ARG D C 1
ATOM 5346 O O . ARG D 2 69 ? 15.363 72.850 47.824 1.00 14.70 69 ARG D O 1
ATOM 5354 N N . ASP D 2 70 ? 13.773 71.268 47.608 1.00 15.14 70 ASP D N 1
ATOM 5355 C CA . ASP D 2 70 ? 14.122 70.876 46.241 1.00 19.62 70 ASP D CA 1
ATOM 5356 C C . ASP D 2 70 ? 13.037 71.307 45.263 1.00 16.85 70 ASP D C 1
ATOM 5357 O O . ASP D 2 70 ? 11.875 70.912 45.409 1.00 15.78 70 ASP D O 1
ATOM 5362 N N . TYR D 2 71 ? 13.424 72.077 44.239 1.00 15.09 71 TYR D N 1
ATOM 5363 C CA . TYR D 2 71 ? 12.468 72.687 43.324 1.00 12.70 71 TYR D CA 1
ATOM 5364 C C . TYR D 2 71 ? 13.010 72.641 41.902 1.00 12.57 71 TYR D C 1
ATOM 5365 O O . TYR D 2 71 ? 14.219 72.550 41.676 1.00 15.82 71 TYR D O 1
ATOM 5374 N N . SER D 2 72 ? 12.098 72.715 40.938 1.00 12.86 72 SER D N 1
ATOM 5375 C CA . SER D 2 72 ? 12.496 72.713 39.539 1.00 13.78 72 SER D CA 1
ATOM 5376 C C . SER D 2 72 ? 11.583 73.627 38.735 1.00 9.45 72 SER D C 1
ATOM 5377 O O . SER D 2 72 ? 10.453 73.931 39.125 1.00 12.69 72 SER D O 1
ATOM 5380 N N . PHE D 2 73 ? 12.109 74.067 37.598 1.00 10.61 73 PHE D N 1
ATOM 5381 C CA . PHE D 2 73 ? 11.420 74.934 36.656 1.00 12.48 73 PHE D CA 1
ATOM 5382 C C . PHE D 2 73 ? 11.672 74.348 35.280 1.00 12.18 73 PHE D C 1
ATOM 5383 O O . PHE D 2 73 ? 12.802 73.968 34.972 1.00 12.95 73 PHE D O 1
ATOM 5391 N N . SER D 2 74 ? 10.622 74.245 34.469 1.00 15.48 74 SER D N 1
ATOM 5392 C CA . SER D 2 74 ? 10.734 73.567 33.185 1.00 15.17 74 SER D CA 1
ATOM 5393 C C . SER D 2 74 ? 10.115 74.400 32.075 1.00 11.56 74 SER D C 1
ATOM 5394 O O . SER D 2 74 ? 9.141 75.130 32.281 1.00 13.90 74 SER D O 1
ATOM 5397 N N . ILE D 2 75 ? 10.705 74.276 30.889 1.00 12.36 75 ILE D N 1
ATOM 5398 C CA . ILE D 2 75 ? 10.130 74.775 29.648 1.00 14.81 75 ILE D CA 1
ATOM 5399 C C . ILE D 2 75 ? 9.795 73.548 28.814 1.00 10.85 75 ILE D C 1
ATOM 5400 O O . ILE D 2 75 ? 10.677 72.731 28.526 1.00 15.34 75 ILE D O 1
ATOM 5405 N N . ARG D 2 76 ? 8.515 73.394 28.467 1.00 16.50 76 ARG D N 1
ATOM 5406 C CA . ARG D 2 76 ? 8.074 72.158 27.826 1.00 19.94 76 ARG D CA 1
ATOM 5407 C C . ARG D 2 76 ? 8.737 71.972 26.468 1.00 18.05 76 ARG D C 1
ATOM 5408 O O . ARG D 2 76 ? 9.197 70.870 26.142 1.00 19.99 76 ARG D O 1
ATOM 5416 N N . ASN D 2 77 ? 8.795 73.034 25.670 1.00 18.46 77 ASN D N 1
ATOM 5417 C CA . ASN D 2 77 ? 9.503 73.026 24.396 1.00 18.98 77 ASN D CA 1
ATOM 5418 C C . ASN D 2 77 ? 10.215 74.360 24.251 1.00 10.25 77 ASN D C 1
ATOM 5419 O O . ASN D 2 77 ? 9.567 75.405 24.166 1.00 16.01 77 ASN D O 1
ATOM 5424 N N . LEU D 2 78 ? 11.543 74.312 24.229 1.00 12.51 78 LEU D N 1
ATOM 5425 C CA . LEU D 2 78 ? 12.347 75.523 24.140 1.00 10.75 78 LEU D CA 1
ATOM 5426 C C . LEU D 2 78 ? 12.118 76.219 22.801 1.00 15.93 78 LEU D C 1
ATOM 5427 O O . LEU D 2 78 ? 12.117 75.576 21.745 1.00 14.99 78 LEU D O 1
ATOM 5432 N N . GLU D 2 79 ? 11.916 77.529 22.841 1.00 13.48 79 GLU D N 1
ATOM 5433 C CA . GLU D 2 79 ? 11.610 78.323 21.662 1.00 13.00 79 GLU D CA 1
ATOM 5434 C C . GLU D 2 79 ? 12.486 79.567 21.648 1.00 16.07 79 GLU D C 1
ATOM 5435 O O . GLU D 2 79 ? 13.030 79.959 22.685 1.00 11.11 79 GLU D O 1
ATOM 5441 N N . PRO D 2 80 ? 12.660 80.204 20.480 1.00 15.75 80 PRO D N 1
ATOM 5442 C CA . PRO D 2 80 ? 13.640 81.307 20.398 1.00 12.15 80 PRO D CA 1
ATOM 5443 C C . PRO D 2 80 ? 13.378 82.436 21.381 1.00 10.10 80 PRO D C 1
ATOM 5444 O O . PRO D 2 80 ? 14.329 83.011 21.924 1.00 11.09 80 PRO D O 1
ATOM 5448 N N . GLU D 2 81 ? 12.108 82.761 21.631 1.00 12.92 81 GLU D N 1
ATOM 5449 C CA . GLU D 2 81 ? 11.741 83.852 22.528 1.00 16.35 81 GLU D CA 1
ATOM 5450 C C . GLU D 2 81 ? 12.198 83.611 23.961 1.00 15.44 81 GLU D C 1
ATOM 5451 O O . GLU D 2 81 ? 12.202 84.551 24.766 1.00 16.80 81 GLU D O 1
ATOM 5457 N N . ASP D 2 82 ? 12.588 82.388 24.295 1.00 9.44 82 ASP D N 1
ATOM 5458 C CA . ASP D 2 82 ? 13.013 82.055 25.648 1.00 11.40 82 ASP D CA 1
ATOM 5459 C C . ASP D 2 82 ? 14.459 82.437 25.943 1.00 14.29 82 ASP D C 1
ATOM 5460 O O . ASP D 2 82 ? 14.915 82.225 27.073 1.00 15.57 82 ASP D O 1
ATOM 5465 N N . ILE D 2 83 ? 15.193 82.983 24.969 1.00 10.90 83 ILE D N 1
ATOM 5466 C CA . ILE D 2 83 ? 16.595 83.318 25.209 1.00 9.56 83 ILE D CA 1
ATOM 5467 C C . ILE D 2 83 ? 16.661 84.370 26.309 1.00 8.83 83 ILE D C 1
ATOM 5468 O O . ILE D 2 83 ? 16.078 85.456 26.194 1.00 11.05 83 ILE D O 1
ATOM 5473 N N . ALA D 2 84 ? 17.337 84.026 27.404 1.00 13.76 84 ALA D N 1
ATOM 5474 C CA . ALA D 2 84 ? 17.345 84.843 28.609 1.00 10.84 84 ALA D CA 1
ATOM 5475 C C . ALA D 2 84 ? 18.196 84.168 29.670 1.00 10.77 84 ALA D C 1
ATOM 5476 O O . ALA D 2 84 ? 18.701 83.060 29.457 1.00 14.66 84 ALA D O 1
ATOM 5478 N N . THR D 2 85 ? 18.350 84.823 30.815 1.00 10.86 85 THR D N 1
ATOM 5479 C CA . THR D 2 85 ? 18.896 84.200 32.008 1.00 10.44 85 THR D CA 1
ATOM 5480 C C . THR D 2 85 ? 17.769 84.019 33.017 1.00 7.94 85 THR D C 1
ATOM 5481 O O . THR D 2 85 ? 16.924 84.906 33.185 1.00 11.05 85 THR D O 1
ATOM 5485 N N . TYR D 2 86 ? 17.735 82.856 33.658 1.00 9.42 86 TYR D N 1
ATOM 5486 C CA . TYR D 2 86 ? 16.649 82.486 34.555 1.00 9.69 86 TYR D CA 1
ATOM 5487 C C . TYR D 2 86 ? 17.159 82.414 35.986 1.00 8.48 86 TYR D C 1
ATOM 5488 O O . TYR D 2 86 ? 18.274 81.943 36.232 1.00 12.04 86 TYR D O 1
ATOM 5497 N N . TYR D 2 87 ? 16.332 82.873 36.928 1.00 8.27 87 TYR D N 1
ATOM 5498 C CA . TYR D 2 87 ? 16.705 82.935 38.334 1.00 8.21 87 TYR D CA 1
ATOM 5499 C C . TYR D 2 87 ? 15.574 82.399 39.195 1.00 6.67 87 TYR D C 1
ATOM 5500 O O . TYR D 2 87 ? 14.408 82.741 38.981 1.00 11.40 87 TYR D O 1
ATOM 5509 N N . CYS D 2 88 ? 15.924 81.585 40.182 1.00 10.85 88 CYS D N 1
ATOM 5510 C CA . CYS D 2 88 ? 14.970 81.292 41.239 1.00 10.97 88 CYS D CA 1
ATOM 5511 C C . CYS D 2 88 ? 15.136 82.296 42.371 1.00 10.22 88 CYS D C 1
ATOM 5512 O O . CYS D 2 88 ? 16.143 83.001 42.472 1.00 11.73 88 CYS D O 1
ATOM 5515 N N . LEU D 2 89 ? 14.118 82.364 43.218 1.00 12.68 89 LEU D N 1
ATOM 5516 C CA . LEU D 2 89 ? 14.113 83.301 44.334 1.00 9.14 89 LEU D CA 1
ATOM 5517 C C . LEU D 2 89 ? 13.304 82.688 45.460 1.00 14.02 89 LEU D C 1
ATOM 5518 O O . LEU D 2 89 ? 12.111 82.438 45.278 1.00 10.43 89 LEU D O 1
ATOM 5523 N N . GLN D 2 90 ? 13.934 82.451 46.610 1.00 14.21 90 GLN D N 1
ATOM 5524 C CA . GLN D 2 90 ? 13.179 82.066 47.797 1.00 12.45 90 GLN D CA 1
ATOM 5525 C C . GLN D 2 90 ? 12.616 83.307 48.476 1.00 13.11 90 GLN D C 1
ATOM 5526 O O . GLN D 2 90 ? 13.260 84.359 48.519 1.00 13.22 90 GLN D O 1
ATOM 5532 N N . TYR D 2 91 ? 11.392 83.192 48.995 1.00 12.44 91 TYR D N 1
ATOM 5533 C CA . TYR D 2 91 ? 10.827 84.296 49.759 1.00 10.72 91 TYR D CA 1
ATOM 5534 C C . TYR D 2 91 ? 10.143 83.785 51.017 1.00 11.04 91 TYR D C 1
ATOM 5535 O O . TYR D 2 91 ? 9.177 84.387 51.497 1.00 12.16 91 TYR D O 1
ATOM 5544 N N . ASP D 2 92 ? 10.645 82.671 51.552 1.00 11.68 92 ASP D N 1
ATOM 5545 C CA . ASP D 2 92 ? 10.176 82.162 52.834 1.00 17.98 92 ASP D CA 1
ATOM 5546 C C . ASP D 2 92 ? 10.629 83.064 53.976 1.00 20.29 92 ASP D C 1
ATOM 5547 O O . ASP D 2 92 ? 9.853 83.353 54.896 1.00 17.21 92 ASP D O 1
ATOM 5552 N N . ASN D 2 93 ? 11.867 83.547 53.908 1.00 16.49 93 ASN D N 1
ATOM 5553 C CA . ASN D 2 93 ? 12.460 84.338 54.983 1.00 20.64 93 ASN D CA 1
ATOM 5554 C C . ASN D 2 93 ? 13.450 85.301 54.341 1.00 14.92 93 ASN D C 1
ATOM 5555 O O . ASN D 2 93 ? 14.513 84.875 53.882 1.00 17.29 93 ASN D O 1
ATOM 5560 N N . LEU D 2 94 ? 13.101 86.584 54.314 1.00 16.58 94 LEU D N 1
ATOM 5561 C CA . LEU D 2 94 ? 13.811 87.586 53.504 1.00 15.22 94 LEU D CA 1
ATOM 5562 C C . LEU D 2 94 ? 13.755 87.096 52.051 1.00 17.70 94 LEU D C 1
ATOM 5563 O O . LEU D 2 94 ? 12.801 86.409 51.660 1.00 16.62 94 LEU D O 1
ATOM 5568 N N . ARG D 2 95 ? 14.770 87.425 51.250 1.00 17.79 95 ARG D N 1
ATOM 5569 C CA . ARG D 2 95 ? 14.828 87.037 49.844 1.00 11.52 95 ARG D CA 1
ATOM 5570 C C . ARG D 2 95 ? 16.233 86.558 49.510 1.00 14.26 95 ARG D C 1
ATOM 5571 O O . ARG D 2 95 ? 17.215 87.112 50.014 1.00 13.84 95 ARG D O 1
ATOM 5579 N N . THR D 2 96 ? 16.329 85.533 48.658 1.00 11.42 96 THR D N 1
ATOM 5580 C CA . THR D 2 96 ? 17.614 85.070 48.137 1.00 11.28 96 THR D CA 1
ATOM 5581 C C . THR D 2 96 ? 17.435 84.613 46.695 1.00 11.08 96 THR D C 1
ATOM 5582 O O . THR D 2 96 ? 16.654 83.696 46.431 1.00 10.90 96 THR D O 1
ATOM 5586 N N . PHE D 2 97 ? 18.158 85.241 45.766 1.00 13.12 97 PHE D N 1
ATOM 5587 C CA . PHE D 2 97 ? 18.189 84.756 44.389 1.00 11.06 97 PHE D CA 1
ATOM 5588 C C . PHE D 2 97 ? 19.165 83.597 44.253 1.00 9.77 97 PHE D C 1
ATOM 5589 O O . PHE D 2 97 ? 20.216 83.571 44.900 1.00 11.80 97 PHE D O 1
ATOM 5597 N N . GLY D 2 98 ? 18.826 82.642 43.389 1.00 10.03 98 GLY D N 1
ATOM 5598 C CA . GLY D 2 98 ? 19.817 81.705 42.914 1.00 9.49 98 GLY D CA 1
ATOM 5599 C C . GLY D 2 98 ? 20.818 82.382 41.991 1.00 8.06 98 GLY D C 1
ATOM 5600 O O . GLY D 2 98 ? 20.654 83.529 41.576 1.00 10.34 98 GLY D O 1
ATOM 5601 N N . GLY D 2 99 ? 21.882 81.644 41.666 1.00 12.68 99 GLY D N 1
ATOM 5602 C CA . GLY D 2 99 ? 22.975 82.200 40.882 1.00 17.94 99 GLY D CA 1
ATOM 5603 C C . GLY D 2 99 ? 22.646 82.453 39.423 1.00 14.74 99 GLY D C 1
ATOM 5604 O O . GLY D 2 99 ? 23.386 83.178 38.749 1.00 13.84 99 GLY D O 1
ATOM 5605 N N . GLY D 2 100 ? 21.570 81.868 38.916 1.00 10.36 100 GLY D N 1
ATOM 5606 C CA . GLY D 2 100 ? 21.159 82.115 37.552 1.00 11.45 100 GLY D CA 1
ATOM 5607 C C . GLY D 2 100 ? 21.563 80.996 36.607 1.00 13.09 100 GLY D C 1
ATOM 5608 O O . GLY D 2 100 ? 22.511 80.244 36.845 1.00 14.48 100 GLY D O 1
ATOM 5609 N N . THR D 2 101 ? 20.814 80.892 35.508 1.00 11.41 101 THR D N 1
ATOM 5610 C CA . THR D 2 101 ? 21.054 79.904 34.462 1.00 12.82 101 THR D CA 1
ATOM 5611 C C . THR D 2 101 ? 20.990 80.614 33.121 1.00 10.77 101 THR D C 1
ATOM 5612 O O . THR D 2 101 ? 19.944 81.164 32.760 1.00 12.09 101 THR D O 1
ATOM 5616 N N . LYS D 2 102 ? 22.100 80.607 32.392 1.00 14.38 102 LYS D N 1
ATOM 5617 C CA . LYS D 2 102 ? 22.137 81.170 31.050 1.00 15.34 102 LYS D CA 1
ATOM 5618 C C . LYS D 2 102 ? 21.836 80.079 30.035 1.00 17.84 102 LYS D C 1
ATOM 5619 O O . LYS D 2 102 ? 22.263 78.934 30.195 1.00 18.74 102 LYS D O 1
ATOM 5625 N N . LEU D 2 103 ? 21.098 80.439 28.989 1.00 22.38 103 LEU D N 1
ATOM 5626 C CA . LEU D 2 103 ? 20.724 79.496 27.946 1.00 23.77 103 LEU D CA 1
ATOM 5627 C C . LEU D 2 103 ? 21.612 79.656 26.720 1.00 27.57 103 LEU D C 1
ATOM 5628 O O . LEU D 2 103 ? 21.969 80.774 26.333 1.00 25.73 103 LEU D O 1
ATOM 5633 N N . GLU D 2 104 ? 21.963 78.526 26.117 1.00 21.13 104 GLU D N 1
ATOM 5634 C CA . GLU D 2 104 ? 22.554 78.473 24.785 1.00 19.85 104 GLU D CA 1
ATOM 5635 C C . GLU D 2 104 ? 21.605 77.639 23.937 1.00 23.16 104 GLU D C 1
ATOM 5636 O O . GLU D 2 104 ? 21.480 76.428 24.149 1.00 23.08 104 GLU D O 1
ATOM 5642 N N . ILE D 2 105 ? 20.914 78.280 23.007 1.00 15.30 105 ILE D N 1
ATOM 5643 C CA . ILE D 2 105 ? 19.862 77.618 22.244 1.00 14.91 105 ILE D CA 1
ATOM 5644 C C . ILE D 2 105 ? 20.462 77.050 20.967 1.00 18.23 105 ILE D C 1
ATOM 5645 O O . ILE D 2 105 ? 21.083 77.777 20.183 1.00 18.61 105 ILE D O 1
ATOM 5650 N N . LYS D 2 106 ? 20.285 75.749 20.760 1.00 17.19 106 LYS D N 1
ATOM 5651 C CA . LYS D 2 106 ? 20.823 75.067 19.593 1.00 15.61 106 LYS D CA 1
ATOM 5652 C C . LYS D 2 106 ? 19.763 74.975 18.503 1.00 15.19 106 LYS D C 1
ATOM 5653 O O . LYS D 2 106 ? 18.579 74.761 18.780 1.00 13.36 106 LYS D O 1
ATOM 5659 N N . ARG D 2 107 ? 20.195 75.160 17.259 1.00 12.24 107 ARG D N 1
ATOM 5660 C CA . ARG D 2 107 ? 19.294 75.142 16.121 1.00 9.55 107 ARG D CA 1
ATOM 5661 C C . ARG D 2 107 ? 20.089 74.725 14.891 1.00 9.73 107 ARG D C 1
ATOM 5662 O O . ARG D 2 107 ? 21.272 74.386 14.980 1.00 11.79 107 ARG D O 1
ATOM 5670 N N . ALA D 2 108 ? 19.426 74.752 13.739 1.00 10.73 108 ALA D N 1
ATOM 5671 C CA . ALA D 2 108 ? 20.057 74.332 12.496 1.00 10.58 108 ALA D CA 1
ATOM 5672 C C . ALA D 2 108 ? 21.127 75.328 12.065 1.00 13.30 108 ALA D C 1
ATOM 5673 O O . ALA D 2 108 ? 21.051 76.521 12.366 1.00 11.48 108 ALA D O 1
ATOM 5675 N N . ASP D 2 109 ? 22.130 74.823 11.344 1.00 9.80 109 ASP D N 1
ATOM 5676 C CA . ASP D 2 109 ? 23.179 75.695 10.824 1.00 13.90 109 ASP D CA 1
ATOM 5677 C C . ASP D 2 109 ? 22.588 76.762 9.912 1.00 13.23 109 ASP D C 1
ATOM 5678 O O . ASP D 2 109 ? 21.567 76.556 9.251 1.00 11.32 109 ASP D O 1
ATOM 5683 N N . ALA D 2 110 ? 23.250 77.917 9.869 1.00 10.18 110 ALA D N 1
ATOM 5684 C CA . ALA D 2 110 ? 22.818 79.002 9.001 1.00 9.42 110 ALA D CA 1
ATOM 5685 C C . ALA D 2 110 ? 24.050 79.786 8.584 1.00 12.30 110 ALA D C 1
ATOM 5686 O O . ALA D 2 110 ? 24.882 80.123 9.431 1.00 11.20 110 ALA D O 1
ATOM 5688 N N . ALA D 2 111 ? 24.177 80.039 7.289 1.00 12.98 111 ALA D N 1
ATOM 5689 C CA . ALA D 2 111 ? 25.307 80.800 6.774 1.00 12.84 111 ALA D CA 1
ATOM 5690 C C . ALA D 2 111 ? 25.058 82.295 6.955 1.00 11.99 111 ALA D C 1
ATOM 5691 O O . ALA D 2 111 ? 23.928 82.754 6.803 1.00 10.99 111 ALA D O 1
ATOM 5693 N N . PRO D 2 112 ? 26.094 83.076 7.252 1.00 11.13 112 PRO D N 1
ATOM 5694 C CA . PRO D 2 112 ? 25.901 84.516 7.442 1.00 11.87 112 PRO D CA 1
ATOM 5695 C C . PRO D 2 112 ? 25.698 85.254 6.127 1.00 7.90 112 PRO D C 1
ATOM 5696 O O . PRO D 2 112 ? 26.157 84.829 5.065 1.00 13.86 112 PRO D O 1
ATOM 5700 N N . THR D 2 113 ? 24.995 86.375 6.212 1.00 10.26 113 THR D N 1
ATOM 5701 C CA . THR D 2 113 ? 25.049 87.394 5.174 1.00 10.18 113 THR D CA 1
ATOM 5702 C C . THR D 2 113 ? 26.209 88.317 5.520 1.00 11.58 113 THR D C 1
ATOM 5703 O O . THR D 2 113 ? 26.249 88.874 6.618 1.00 9.25 113 THR D O 1
ATOM 5707 N N . VAL D 2 114 ? 27.152 88.464 4.597 1.00 12.07 114 VAL D N 1
ATOM 5708 C CA . VAL D 2 114 ? 28.420 89.133 4.872 1.00 9.43 114 VAL D CA 1
ATOM 5709 C C . VAL D 2 114 ? 28.485 90.416 4.059 1.00 10.35 114 VAL D C 1
ATOM 5710 O O . VAL D 2 114 ? 28.174 90.418 2.863 1.00 10.85 114 VAL D O 1
ATOM 5714 N N . SER D 2 115 ? 28.892 91.505 4.709 1.00 8.86 115 SER D N 1
ATOM 5715 C CA . SER D 2 115 ? 29.046 92.802 4.070 1.00 8.16 115 SER D CA 1
ATOM 5716 C C . SER D 2 115 ? 30.367 93.401 4.520 1.00 8.53 115 SER D C 1
ATOM 5717 O O . SER D 2 115 ? 30.690 93.354 5.707 1.00 9.99 115 SER D O 1
ATOM 5720 N N . ILE D 2 116 ? 31.124 93.961 3.582 1.00 10.07 116 ILE D N 1
ATOM 5721 C CA . ILE D 2 116 ? 32.411 94.579 3.888 1.00 8.16 116 ILE D CA 1
ATOM 5722 C C . ILE D 2 116 ? 32.325 96.066 3.579 1.00 8.51 116 ILE D C 1
ATOM 5723 O O . ILE D 2 116 ? 31.659 96.475 2.621 1.00 8.69 116 ILE D O 1
ATOM 5728 N N . PHE D 2 117 ? 33.002 96.880 4.400 1.00 8.10 117 PHE D N 1
ATOM 5729 C CA . PHE D 2 117 ? 32.923 98.333 4.300 1.00 5.86 117 PHE D CA 1
ATOM 5730 C C . PHE D 2 117 ? 34.315 98.942 4.378 1.00 7.74 117 PHE D C 1
ATOM 5731 O O . PHE D 2 117 ? 35.062 98.649 5.326 1.00 9.02 117 PHE D O 1
ATOM 5739 N N . PRO D 2 118 ? 34.673 99.809 3.440 1.00 9.72 118 PRO D N 1
ATOM 5740 C CA . PRO D 2 118 ? 35.955 100.509 3.527 1.00 8.55 118 PRO D CA 1
ATOM 5741 C C . PRO D 2 118 ? 35.905 101.599 4.581 1.00 11.56 118 PRO D C 1
ATOM 5742 O O . PRO D 2 118 ? 34.821 101.978 5.055 1.00 11.66 118 PRO D O 1
ATOM 5746 N N . PRO D 2 119 ? 37.059 102.113 4.994 1.00 10.41 119 PRO D N 1
ATOM 5747 C CA . PRO D 2 119 ? 37.071 103.255 5.913 1.00 12.63 119 PRO D CA 1
ATOM 5748 C C . PRO D 2 119 ? 36.392 104.462 5.287 1.00 10.55 119 PRO D C 1
ATOM 5749 O O . PRO D 2 119 ? 36.495 104.698 4.082 1.00 13.82 119 PRO D O 1
ATOM 5753 N N . SER D 2 120 ? 35.691 105.220 6.122 1.00 13.22 120 SER D N 1
ATOM 5754 C CA . SER D 2 120 ? 35.062 106.463 5.700 1.00 14.73 120 SER D CA 1
ATOM 5755 C C . SER D 2 120 ? 36.102 107.565 5.539 1.00 17.32 120 SER D C 1
ATOM 5756 O O . SER D 2 120 ? 37.177 107.528 6.139 1.00 13.65 120 SER D O 1
ATOM 5759 N N . SER D 2 121 ? 35.753 108.573 4.735 1.00 16.94 121 SER D N 1
ATOM 5760 C CA . SER D 2 121 ? 36.605 109.755 4.627 1.00 17.57 121 SER D CA 1
ATOM 5761 C C . SER D 2 121 ? 36.813 110.409 5.985 1.00 16.34 121 SER D C 1
ATOM 5762 O O . SER D 2 121 ? 37.901 110.923 6.274 1.00 15.23 121 SER D O 1
ATOM 5765 N N . GLU D 2 122 ? 35.780 110.387 6.833 1.00 14.72 122 GLU D N 1
ATOM 5766 C CA . GLU D 2 122 ? 35.861 110.997 8.156 1.00 16.39 122 GLU D CA 1
ATOM 5767 C C . GLU D 2 122 ? 36.955 110.358 9.006 1.00 15.31 122 GLU D C 1
ATOM 5768 O O . GLU D 2 122 ? 37.733 111.059 9.662 1.00 16.75 122 GLU D O 1
ATOM 5774 N N . GLN D 2 123 ? 37.017 109.026 9.035 1.00 11.99 123 GLN D N 1
ATOM 5775 C CA . GLN D 2 123 ? 38.052 108.391 9.844 1.00 16.54 123 GLN D CA 1
ATOM 5776 C C . GLN D 2 123 ? 39.434 108.599 9.235 1.00 13.24 123 GLN D C 1
ATOM 5777 O O . GLN D 2 123 ? 40.410 108.830 9.963 1.00 12.60 123 GLN D O 1
ATOM 5783 N N . LEU D 2 124 ? 39.534 108.527 7.906 1.00 11.99 124 LEU D N 1
ATOM 5784 C CA . LEU D 2 124 ? 40.826 108.695 7.248 1.00 15.75 124 LEU D CA 1
ATOM 5785 C C . LEU D 2 124 ? 41.444 110.052 7.567 1.00 17.49 124 LEU D C 1
ATOM 5786 O O . LEU D 2 124 ? 42.652 110.144 7.813 1.00 18.85 124 LEU D O 1
ATOM 5791 N N . THR D 2 125 ? 40.634 111.117 7.593 1.00 18.22 125 THR D N 1
ATOM 5792 C CA . THR D 2 125 ? 41.192 112.439 7.877 1.00 22.92 125 THR D CA 1
ATOM 5793 C C . THR D 2 125 ? 41.695 112.560 9.308 1.00 21.60 125 THR D C 1
ATOM 5794 O O . THR D 2 125 ? 42.487 113.465 9.597 1.00 23.16 125 THR D O 1
ATOM 5798 N N . SER D 2 126 ? 41.262 111.680 10.205 1.00 16.09 126 SER D N 1
ATOM 5799 C CA . SER D 2 126 ? 41.813 111.612 11.551 1.00 15.18 126 SER D CA 1
ATOM 5800 C C . SER D 2 126 ? 42.973 110.632 11.661 1.00 19.37 126 SER D C 1
ATOM 5801 O O . SER D 2 126 ? 43.482 110.416 12.765 1.00 20.69 126 SER D O 1
ATOM 5804 N N . GLY D 2 127 ? 43.404 110.040 10.553 1.00 16.39 127 GLY D N 1
ATOM 5805 C CA . GLY D 2 127 ? 44.521 109.123 10.572 1.00 18.86 127 GLY D CA 1
ATOM 5806 C C . GLY D 2 127 ? 44.162 107.676 10.812 1.00 21.72 127 GLY D C 1
ATOM 5807 O O . GLY D 2 127 ? 45.066 106.861 11.028 1.00 16.81 127 GLY D O 1
ATOM 5808 N N . GLY D 2 128 ? 42.879 107.327 10.782 1.00 16.98 128 GLY D N 1
ATOM 5809 C CA . GLY D 2 128 ? 42.471 105.959 11.038 1.00 17.13 128 GLY D CA 1
ATOM 5810 C C . GLY D 2 128 ? 41.857 105.290 9.829 1.00 13.03 128 GLY D C 1
ATOM 5811 O O . GLY D 2 128 ? 41.379 105.960 8.911 1.00 12.76 128 GLY D O 1
ATOM 5812 N N . ALA D 2 129 ? 41.858 103.957 9.815 1.00 14.16 129 ALA D N 1
ATOM 5813 C CA . ALA D 2 129 ? 41.349 103.227 8.660 1.00 10.61 129 ALA D CA 1
ATOM 5814 C C . ALA D 2 129 ? 40.843 101.874 9.166 1.00 15.94 129 ALA D C 1
ATOM 5815 O O . ALA D 2 129 ? 41.502 100.836 9.058 1.00 24.04 129 ALA D O 1
ATOM 5817 N N . SER D 2 130 ? 39.654 101.892 9.753 1.00 11.77 130 SER D N 1
ATOM 5818 C CA . SER D 2 130 ? 38.995 100.667 10.185 1.00 10.99 130 SER D CA 1
ATOM 5819 C C . SER D 2 130 ? 38.227 100.075 9.013 1.00 13.96 130 SER D C 1
ATOM 5820 O O . SER D 2 130 ? 37.402 100.759 8.399 1.00 13.13 130 SER D O 1
ATOM 5823 N N . VAL D 2 131 ? 38.501 98.812 8.698 1.00 12.23 131 VAL D N 1
ATOM 5824 C CA . VAL D 2 131 ? 37.723 98.063 7.717 1.00 9.86 131 VAL D CA 1
ATOM 5825 C C . VAL D 2 131 ? 36.805 97.124 8.482 1.00 11.73 131 VAL D C 1
ATOM 5826 O O . VAL D 2 131 ? 37.260 96.386 9.362 1.00 11.67 131 VAL D O 1
ATOM 5830 N N . VAL D 2 132 ? 35.517 97.149 8.156 1.00 10.01 132 VAL D N 1
ATOM 5831 C CA . VAL D 2 132 ? 34.500 96.457 8.939 1.00 7.76 132 VAL D CA 1
ATOM 5832 C C . VAL D 2 132 ? 33.825 95.401 8.074 1.00 9.06 132 VAL D C 1
ATOM 5833 O O . VAL D 2 132 ? 33.574 95.625 6.886 1.00 9.15 132 VAL D O 1
ATOM 5837 N N . CYS D 2 133 ? 33.553 94.237 8.669 1.00 9.04 133 CYS D N 1
ATOM 5838 C CA . CYS D 2 133 ? 32.709 93.222 8.048 1.00 8.75 133 CYS D CA 1
ATOM 5839 C C . CYS D 2 133 ? 31.603 92.847 9.020 1.00 8.50 133 CYS D C 1
ATOM 5840 O O . CYS D 2 133 ? 31.875 92.545 10.186 1.00 12.27 133 CYS D O 1
ATOM 5843 N N . PHE D 2 134 ? 30.361 92.901 8.550 1.00 9.86 134 PHE D N 1
ATOM 5844 C CA . PHE D 2 134 ? 29.222 92.376 9.289 1.00 8.70 134 PHE D CA 1
ATOM 5845 C C . PHE D 2 134 ? 28.929 90.958 8.817 1.00 8.44 134 PHE D C 1
ATOM 5846 O O . PHE D 2 134 ? 28.908 90.687 7.611 1.00 11.16 134 PHE D O 1
ATOM 5854 N N . LEU D 2 135 ? 28.704 90.060 9.772 1.00 8.21 135 LEU D N 1
ATOM 5855 C CA . LEU D 2 135 ? 28.264 88.688 9.510 1.00 8.75 135 LEU D CA 1
ATOM 5856 C C . LEU D 2 135 ? 26.922 88.513 10.217 1.00 7.89 135 LEU D C 1
ATOM 5857 O O . LEU D 2 135 ? 26.878 88.352 11.441 1.00 10.44 135 LEU D O 1
ATOM 5862 N N . ASN D 2 136 ? 25.824 88.554 9.467 1.00 11.44 136 ASN D N 1
ATOM 5863 C CA . ASN D 2 136 ? 24.494 88.660 10.055 1.00 9.06 136 ASN D CA 1
ATOM 5864 C C . ASN D 2 136 ? 23.727 87.349 9.933 1.00 10.33 136 ASN D C 1
ATOM 5865 O O . ASN D 2 136 ? 23.720 86.722 8.868 1.00 10.05 136 ASN D O 1
ATOM 5870 N N . ASN D 2 137 ? 23.102 86.937 11.039 1.00 10.18 137 ASN D N 1
ATOM 5871 C CA . ASN D 2 137 ? 22.155 85.819 11.095 1.00 15.80 137 ASN D CA 1
ATOM 5872 C C . ASN D 2 137 ? 22.802 84.499 10.659 1.00 17.23 137 ASN D C 1
ATOM 5873 O O . ASN D 2 137 ? 22.497 83.939 9.608 1.00 16.57 137 ASN D O 1
ATOM 5878 N N . PHE D 2 138 ? 23.685 83.996 11.519 1.00 11.35 138 PHE D N 1
ATOM 5879 C CA . PHE D 2 138 ? 24.347 82.721 11.287 1.00 11.63 138 PHE D CA 1
ATOM 5880 C C . PHE D 2 138 ? 24.230 81.841 12.527 1.00 12.66 138 PHE D C 1
ATOM 5881 O O . PHE D 2 138 ? 23.876 82.301 13.618 1.00 12.42 138 PHE D O 1
ATOM 5889 N N . TYR D 2 139 ? 24.544 80.551 12.342 1.00 10.49 139 TYR D N 1
ATOM 5890 C CA . TYR D 2 139 ? 24.582 79.578 13.426 1.00 12.46 139 TYR D CA 1
ATOM 5891 C C . TYR D 2 139 ? 25.418 78.399 12.961 1.00 13.21 139 TYR D C 1
ATOM 5892 O O . TYR D 2 139 ? 25.279 77.984 11.801 1.00 14.03 139 TYR D O 1
ATOM 5901 N N . PRO D 2 140 ? 26.276 77.819 13.818 1.00 12.45 140 PRO D N 1
ATOM 5902 C CA . PRO D 2 140 ? 26.528 78.128 15.233 1.00 12.70 140 PRO D CA 1
ATOM 5903 C C . PRO D 2 140 ? 27.355 79.386 15.474 1.00 15.87 140 PRO D C 1
ATOM 5904 O O . PRO D 2 140 ? 27.756 80.064 14.535 1.00 13.75 140 PRO D O 1
ATOM 5908 N N . LYS D 2 141 ? 27.601 79.668 16.753 1.00 12.18 141 LYS D N 1
ATOM 5909 C CA . LYS D 2 141 ? 28.250 80.919 17.137 1.00 14.34 141 LYS D CA 1
ATOM 5910 C C . LYS D 2 141 ? 29.701 80.967 16.678 1.00 15.36 141 LYS D C 1
ATOM 5911 O O . LYS D 2 141 ? 30.205 82.037 16.308 1.00 16.54 141 LYS D O 1
ATOM 5917 N N . ASP D 2 142 ? 30.389 79.825 16.694 1.00 15.33 142 ASP D N 1
ATOM 5918 C CA . ASP D 2 142 ? 31.845 79.794 16.546 1.00 21.34 142 ASP D CA 1
ATOM 5919 C C . ASP D 2 142 ? 32.257 79.859 15.072 1.00 26.31 142 ASP D C 1
ATOM 5920 O O . ASP D 2 142 ? 32.950 78.996 14.536 1.00 31.44 142 ASP D O 1
ATOM 5925 N N . ILE D 2 143 ? 31.835 80.929 14.420 1.00 19.31 143 ILE D N 1
ATOM 5926 C CA . ILE D 2 143 ? 32.236 81.168 13.041 1.00 18.45 143 ILE D CA 1
ATOM 5927 C C . ILE D 2 143 ? 33.645 81.746 13.024 1.00 26.25 143 ILE D C 1
ATOM 5928 O O . ILE D 2 143 ? 34.087 82.405 13.974 1.00 20.13 143 ILE D O 1
ATOM 5933 N N . ASN D 2 144 ? 34.368 81.476 11.942 1.00 18.34 144 ASN D N 1
ATOM 5934 C CA . ASN D 2 144 ? 35.721 81.980 11.754 1.00 23.84 144 ASN D CA 1
ATOM 5935 C C . ASN D 2 144 ? 35.700 83.147 10.777 1.00 17.50 144 ASN D C 1
ATOM 5936 O O . ASN D 2 144 ? 35.068 83.065 9.720 1.00 19.98 144 ASN D O 1
ATOM 5941 N N . VAL D 2 145 ? 36.380 84.232 11.139 1.00 17.79 145 VAL D N 1
ATOM 5942 C CA . VAL D 2 145 ? 36.529 85.399 10.277 1.00 13.66 145 VAL D CA 1
ATOM 5943 C C . VAL D 2 145 ? 38.011 85.572 9.994 1.00 16.90 145 VAL D C 1
ATOM 5944 O O . VAL D 2 145 ? 38.809 85.739 10.924 1.00 20.07 145 VAL D O 1
ATOM 5948 N N . LYS D 2 146 ? 38.376 85.528 8.717 1.00 16.85 146 LYS D N 1
ATOM 5949 C CA . LYS D 2 146 ? 39.753 85.694 8.284 1.00 18.48 146 LYS D CA 1
ATOM 5950 C C . LYS D 2 146 ? 39.866 86.970 7.466 1.00 17.18 146 LYS D C 1
ATOM 5951 O O . LYS D 2 146 ? 39.105 87.173 6.515 1.00 14.85 146 LYS D O 1
ATOM 5957 N N . TRP D 2 147 ? 40.816 87.821 7.838 1.00 14.43 147 TRP D N 1
ATOM 5958 C CA . TRP D 2 147 ? 41.099 89.051 7.115 1.00 13.37 147 TRP D CA 1
ATOM 5959 C C . TRP D 2 147 ? 42.342 88.865 6.257 1.00 15.08 147 TRP D C 1
ATOM 5960 O O . TRP D 2 147 ? 43.332 88.280 6.706 1.00 16.57 147 TRP D O 1
ATOM 5971 N N . LYS D 2 148 ? 42.284 89.363 5.021 1.00 13.60 148 LYS D N 1
ATOM 5972 C CA . LYS D 2 148 ? 43.429 89.356 4.122 1.00 15.43 148 LYS D CA 1
ATOM 5973 C C . LYS D 2 148 ? 43.665 90.750 3.564 1.00 19.80 148 LYS D C 1
ATOM 5974 O O . LYS D 2 148 ? 42.715 91.481 3.262 1.00 12.79 148 LYS D O 1
ATOM 5980 N N . ILE D 2 149 ? 44.939 91.106 3.422 1.00 16.34 149 ILE D N 1
ATOM 5981 C CA . ILE D 2 149 ? 45.359 92.345 2.783 1.00 15.72 149 ILE D CA 1
ATOM 5982 C C . ILE D 2 149 ? 46.287 91.974 1.637 1.00 17.04 149 ILE D C 1
ATOM 5983 O O . ILE D 2 149 ? 47.320 91.330 1.861 1.00 19.10 149 ILE D O 1
ATOM 5988 N N . ASP D 2 150 ? 45.925 92.378 0.419 1.00 13.83 150 ASP D N 1
ATOM 5989 C CA . ASP D 2 150 ? 46.693 92.036 -0.782 1.00 20.98 150 ASP D CA 1
ATOM 5990 C C . ASP D 2 150 ? 46.924 90.530 -0.886 1.00 23.74 150 ASP D C 1
ATOM 5991 O O . ASP D 2 150 ? 47.969 90.080 -1.361 1.00 24.32 150 ASP D O 1
ATOM 5996 N N . GLY D 2 151 ? 45.949 89.741 -0.431 1.00 23.25 151 GLY D N 1
ATOM 5997 C CA . GLY D 2 151 ? 46.035 88.297 -0.473 1.00 25.19 151 GLY D CA 1
ATOM 5998 C C . GLY D 2 151 ? 46.711 87.641 0.714 1.00 24.39 151 GLY D C 1
ATOM 5999 O O . GLY D 2 151 ? 46.741 86.406 0.779 1.00 33.64 151 GLY D O 1
ATOM 6000 N N . SER D 2 152 ? 47.245 88.414 1.654 1.00 22.68 152 SER D N 1
ATOM 6001 C CA . SER D 2 152 ? 47.962 87.877 2.802 1.00 25.11 152 SER D CA 1
ATOM 6002 C C . SER D 2 152 ? 47.123 88.044 4.061 1.00 26.75 152 SER D C 1
ATOM 6003 O O . SER D 2 152 ? 46.587 89.126 4.314 1.00 21.64 152 SER D O 1
ATOM 6006 N N . GLU D 2 153 ? 47.043 86.982 4.860 1.00 26.71 153 GLU D N 1
ATOM 6007 C CA . GLU D 2 153 ? 46.268 87.019 6.093 1.00 19.70 153 GLU D CA 1
ATOM 6008 C C . GLU D 2 153 ? 46.857 88.008 7.093 1.00 26.68 153 GLU D C 1
ATOM 6009 O O . GLU D 2 153 ? 48.076 88.140 7.225 1.00 26.46 153 GLU D O 1
ATOM 6015 N N . ARG D 2 154 ? 45.972 88.714 7.795 1.00 22.32 154 ARG D N 1
ATOM 6016 C CA . ARG D 2 154 ? 46.341 89.641 8.854 1.00 26.19 154 ARG D CA 1
ATOM 6017 C C . ARG D 2 154 ? 45.517 89.310 10.088 1.00 33.69 154 ARG D C 1
ATOM 6018 O O . ARG D 2 154 ? 44.293 89.169 9.999 1.00 32.23 154 ARG D O 1
ATOM 6026 N N . GLN D 2 155 ? 46.185 89.176 11.233 1.00 30.11 155 GLN D N 1
ATOM 6027 C CA . GLN D 2 155 ? 45.506 88.899 12.491 1.00 29.05 155 GLN D CA 1
ATOM 6028 C C . GLN D 2 155 ? 45.630 90.015 13.514 1.00 34.20 155 GLN D C 1
ATOM 6029 O O . GLN D 2 155 ? 44.732 90.172 14.344 1.00 34.52 155 GLN D O 1
ATOM 6035 N N . ASN D 2 156 ? 46.714 90.784 13.480 1.00 39.69 156 ASN D N 1
ATOM 6036 C CA . ASN D 2 156 ? 46.864 91.909 14.392 1.00 33.12 156 ASN D CA 1
ATOM 6037 C C . ASN D 2 156 ? 45.831 92.987 14.090 1.00 25.07 156 ASN D C 1
ATOM 6038 O O . ASN D 2 156 ? 45.555 93.300 12.928 1.00 29.18 156 ASN D O 1
ATOM 6043 N N . GLY D 2 157 ? 45.265 93.563 15.148 1.00 27.04 157 GLY D N 1
ATOM 6044 C CA . GLY D 2 157 ? 44.338 94.667 15.007 1.00 28.40 157 GLY D CA 1
ATOM 6045 C C . GLY D 2 157 ? 42.911 94.281 14.696 1.00 27.56 157 GLY D C 1
ATOM 6046 O O . GLY D 2 157 ? 42.103 95.163 14.380 1.00 21.14 157 GLY D O 1
ATOM 6047 N N . VAL D 2 158 ? 42.567 93.001 14.786 1.00 21.03 158 VAL D N 1
ATOM 6048 C CA . VAL D 2 158 ? 41.207 92.538 14.526 1.00 19.18 158 VAL D CA 1
ATOM 6049 C C . VAL D 2 158 ? 40.438 92.477 15.840 1.00 22.92 158 VAL D C 1
ATOM 6050 O O . VAL D 2 158 ? 40.912 91.898 16.825 1.00 18.34 158 VAL D O 1
ATOM 6054 N N . LEU D 2 159 ? 39.251 93.078 15.859 1.00 15.15 159 LEU D N 1
ATOM 6055 C CA . LEU D 2 159 ? 38.359 93.041 17.012 1.00 17.75 159 LEU D CA 1
ATOM 6056 C C . LEU D 2 159 ? 36.996 92.519 16.579 1.00 16.26 159 LEU D C 1
ATOM 6057 O O . LEU D 2 159 ? 36.420 93.016 15.606 1.00 14.09 159 LEU D O 1
ATOM 6062 N N . ASN D 2 160 ? 36.478 91.538 17.318 1.00 15.94 160 ASN D N 1
ATOM 6063 C CA . ASN D 2 160 ? 35.238 90.849 16.984 1.00 11.90 160 ASN D CA 1
ATOM 6064 C C . ASN D 2 160 ? 34.236 90.995 18.119 1.00 15.03 160 ASN D C 1
ATOM 6065 O O . ASN D 2 160 ? 34.599 90.883 19.295 1.00 16.41 160 ASN D O 1
ATOM 6070 N N . SER D 2 161 ? 32.971 91.223 17.767 1.00 12.19 161 SER D N 1
ATOM 6071 C CA . SER D 2 161 ? 31.895 91.362 18.745 1.00 13.19 161 SER D CA 1
ATOM 6072 C C . SER D 2 161 ? 30.664 90.599 18.274 1.00 13.16 161 SER D C 1
ATOM 6073 O O . SER D 2 161 ? 30.144 90.874 17.189 1.00 11.52 161 SER D O 1
ATOM 6076 N N . TRP D 2 162 ? 30.186 89.670 19.103 1.00 12.80 162 TRP D N 1
ATOM 6077 C CA . TRP D 2 162 ? 28.981 88.891 18.833 1.00 12.89 162 TRP D CA 1
ATOM 6078 C C . TRP D 2 162 ? 27.768 89.493 19.533 1.00 15.07 162 TRP D C 1
ATOM 6079 O O . TRP D 2 162 ? 27.864 89.966 20.672 1.00 12.35 162 TRP D O 1
ATOM 6090 N N . THR D 2 163 ? 26.618 89.437 18.867 1.00 15.02 163 THR D N 1
ATOM 6091 C CA . THR D 2 163 ? 25.368 89.734 19.544 1.00 15.72 163 THR D CA 1
ATOM 6092 C C . THR D 2 163 ? 24.974 88.570 20.451 1.00 20.21 163 THR D C 1
ATOM 6093 O O . THR D 2 163 ? 25.572 87.491 20.421 1.00 14.71 163 THR D O 1
ATOM 6097 N N . ASP D 2 164 ? 23.951 88.799 21.270 1.00 18.28 164 ASP D N 1
ATOM 6098 C CA . ASP D 2 164 ? 23.252 87.676 21.875 1.00 20.80 164 ASP D CA 1
ATOM 6099 C C . ASP D 2 164 ? 22.419 86.964 20.811 1.00 15.98 164 ASP D C 1
ATOM 6100 O O . ASP D 2 164 ? 22.291 87.423 19.672 1.00 17.80 164 ASP D O 1
ATOM 6105 N N . GLN D 2 165 ? 21.844 85.824 21.185 1.00 17.87 165 GLN D N 1
ATOM 6106 C CA . GLN D 2 165 ? 21.027 85.078 20.239 1.00 15.73 165 GLN D CA 1
ATOM 6107 C C . GLN D 2 165 ? 19.731 85.816 19.939 1.00 14.94 165 GLN D C 1
ATOM 6108 O O . GLN D 2 165 ? 19.068 86.340 20.838 1.00 14.46 165 GLN D O 1
ATOM 6114 N N . ASP D 2 166 ? 19.376 85.841 18.661 1.00 12.87 166 ASP D N 1
ATOM 6115 C CA . ASP D 2 166 ? 18.162 86.506 18.214 1.00 18.17 166 ASP D CA 1
ATOM 6116 C C . ASP D 2 166 ? 16.930 85.835 18.807 1.00 18.48 166 ASP D C 1
ATOM 6117 O O . ASP D 2 166 ? 16.820 84.607 18.822 1.00 16.13 166 ASP D O 1
ATOM 6122 N N . SER D 2 167 ? 15.991 86.653 19.286 1.00 16.39 167 SER D N 1
ATOM 6123 C CA . SER D 2 167 ? 14.800 86.145 19.956 1.00 19.17 167 SER D CA 1
ATOM 6124 C C . SER D 2 167 ? 13.742 85.607 19.002 1.00 18.10 167 SER D C 1
ATOM 6125 O O . SER D 2 167 ? 12.732 85.071 19.471 1.00 17.74 167 SER D O 1
ATOM 6128 N N . LYS D 2 168 ? 13.935 85.740 17.691 1.00 19.00 168 LYS D N 1
ATOM 6129 C CA . LYS D 2 168 ? 12.978 85.222 16.718 1.00 22.93 168 LYS D CA 1
ATOM 6130 C C . LYS D 2 168 ? 13.450 83.947 16.033 1.00 16.85 168 LYS D C 1
ATOM 6131 O O . LYS D 2 168 ? 12.648 83.029 15.836 1.00 19.57 168 LYS D O 1
ATOM 6137 N N . ASP D 2 169 ? 14.728 83.855 15.658 1.00 16.13 169 ASP D N 1
ATOM 6138 C CA . ASP D 2 169 ? 15.208 82.669 14.958 1.00 18.26 169 ASP D CA 1
ATOM 6139 C C . ASP D 2 169 ? 16.472 82.064 15.566 1.00 13.87 169 ASP D C 1
ATOM 6140 O O . ASP D 2 169 ? 17.032 81.138 14.975 1.00 12.27 169 ASP D O 1
ATOM 6145 N N . SER D 2 170 ? 16.937 82.564 16.717 1.00 12.84 170 SER D N 1
ATOM 6146 C CA . SER D 2 170 ? 18.041 81.985 17.489 1.00 10.06 170 SER D CA 1
ATOM 6147 C C . SER D 2 170 ? 19.381 82.030 16.758 1.00 15.26 170 SER D C 1
ATOM 6148 O O . SER D 2 170 ? 20.299 81.279 17.099 1.00 10.71 170 SER D O 1
ATOM 6151 N N . THR D 2 171 ? 19.525 82.887 15.758 1.00 13.10 171 THR D N 1
ATOM 6152 C CA . THR D 2 171 ? 20.816 83.053 15.110 1.00 9.33 171 THR D CA 1
ATOM 6153 C C . THR D 2 171 ? 21.654 84.091 15.854 1.00 14.05 171 THR D C 1
ATOM 6154 O O . THR D 2 171 ? 21.161 84.831 16.709 1.00 15.12 171 THR D O 1
ATOM 6158 N N . TYR D 2 172 ? 22.943 84.129 15.519 1.00 10.76 172 TYR D N 1
ATOM 6159 C CA . TYR D 2 172 ? 23.869 85.155 15.978 1.00 11.84 172 TYR D CA 1
ATOM 6160 C C . TYR D 2 172 ? 24.200 86.104 14.838 1.00 12.74 172 TYR D C 1
ATOM 6161 O O . TYR D 2 172 ? 24.067 85.771 13.660 1.00 11.11 172 TYR D O 1
ATOM 6170 N N . SER D 2 173 ? 24.658 87.293 15.208 1.00 13.85 173 SER D N 1
ATOM 6171 C CA . SER D 2 173 ? 25.322 88.192 14.280 1.00 11.21 173 SER D CA 1
ATOM 6172 C C . SER D 2 173 ? 26.624 88.635 14.932 1.00 13.25 173 SER D C 1
ATOM 6173 O O . SER D 2 173 ? 26.782 88.559 16.153 1.00 10.62 173 SER D O 1
ATOM 6176 N N . MET D 2 174 ? 27.580 89.059 14.112 1.00 10.81 174 MET D N 1
ATOM 6177 C CA . MET D 2 174 ? 28.840 89.520 14.675 1.00 13.29 174 MET D CA 1
ATOM 6178 C C . MET D 2 174 ? 29.435 90.584 13.768 1.00 10.26 174 MET D C 1
ATOM 6179 O O . MET D 2 174 ? 29.181 90.615 12.560 1.00 10.37 174 MET D O 1
ATOM 6184 N N . SER D 2 175 ? 30.221 91.464 14.376 1.00 9.58 175 SER D N 1
ATOM 6185 C CA . SER D 2 175 ? 30.933 92.522 13.677 1.00 8.45 175 SER D CA 1
ATOM 6186 C C . SER D 2 175 ? 32.425 92.290 13.858 1.00 13.91 175 SER D C 1
ATOM 6187 O O . SER D 2 175 ? 32.882 92.035 14.974 1.00 12.01 175 SER D O 1
ATOM 6190 N N . SER D 2 176 ? 33.173 92.356 12.762 1.00 11.98 176 SER D N 1
ATOM 6191 C CA . SER D 2 176 ? 34.620 92.212 12.785 1.00 10.61 176 SER D CA 1
ATOM 6192 C C . SER D 2 176 ? 35.237 93.479 12.221 1.00 9.58 176 SER D C 1
ATOM 6193 O O . SER D 2 176 ? 34.849 93.932 11.143 1.00 11.37 176 SER D O 1
ATOM 6196 N N . THR D 2 177 ? 36.205 94.040 12.936 1.00 11.76 177 THR D N 1
ATOM 6197 C CA . THR D 2 177 ? 36.854 95.271 12.501 1.00 11.81 177 THR D CA 1
ATOM 6198 C C . THR D 2 177 ? 38.355 95.054 12.450 1.00 15.80 177 THR D C 1
ATOM 6199 O O . THR D 2 177 ? 38.965 94.685 13.459 1.00 16.21 177 THR D O 1
ATOM 6203 N N . LEU D 2 178 ? 38.938 95.277 11.275 1.00 11.53 178 LEU D N 1
ATOM 6204 C CA . LEU D 2 178 ? 40.385 95.309 11.091 1.00 16.19 178 LEU D CA 1
ATOM 6205 C C . LEU D 2 178 ? 40.828 96.763 11.208 1.00 18.24 178 LEU D C 1
ATOM 6206 O O . LEU D 2 178 ? 40.535 97.577 10.329 1.00 12.29 178 LEU D O 1
ATOM 6211 N N . THR D 2 179 ? 41.517 97.103 12.291 1.00 14.43 179 THR D N 1
ATOM 6212 C CA . THR D 2 179 ? 41.840 98.496 12.575 1.00 17.60 179 THR D CA 1
ATOM 6213 C C . THR D 2 179 ? 43.249 98.797 12.080 1.00 16.06 179 THR D C 1
ATOM 6214 O O . THR D 2 179 ? 44.233 98.398 12.708 1.00 20.83 179 THR D O 1
ATOM 6218 N N . LEU D 2 180 ? 43.335 99.502 10.959 1.00 14.80 180 LEU D N 1
ATOM 6219 C CA . LEU D 2 180 ? 44.585 99.967 10.380 1.00 15.38 180 LEU D CA 1
ATOM 6220 C C . LEU D 2 180 ? 44.720 101.467 10.589 1.00 20.02 180 LEU D C 1
ATOM 6221 O O . LEU D 2 180 ? 43.779 102.154 10.987 1.00 16.35 180 LEU D O 1
ATOM 6226 N N . THR D 2 181 ? 45.907 101.977 10.301 1.00 15.81 181 THR D N 1
ATOM 6227 C CA . THR D 2 181 ? 46.079 103.412 10.162 1.00 12.31 181 THR D CA 1
ATOM 6228 C C . THR D 2 181 ? 45.887 103.804 8.705 1.00 12.23 181 THR D C 1
ATOM 6229 O O . THR D 2 181 ? 45.974 102.974 7.800 1.00 14.61 181 THR D O 1
ATOM 6233 N N . LYS D 2 182 ? 45.615 105.093 8.487 1.00 11.38 182 LYS D N 1
ATOM 6234 C CA . LYS D 2 182 ? 45.550 105.604 7.125 1.00 14.12 182 LYS D CA 1
ATOM 6235 C C . LYS D 2 182 ? 46.846 105.318 6.378 1.00 12.19 182 LYS D C 1
ATOM 6236 O O . LYS D 2 182 ? 46.822 104.909 5.214 1.00 12.57 182 LYS D O 1
ATOM 6242 N N . ASP D 2 183 ? 47.985 105.500 7.054 1.00 16.17 183 ASP D N 1
ATOM 6243 C CA . ASP D 2 183 ? 49.291 105.262 6.438 1.00 14.11 183 ASP D CA 1
ATOM 6244 C C . ASP D 2 183 ? 49.399 103.844 5.889 1.00 15.50 183 ASP D C 1
ATOM 6245 O O . ASP D 2 183 ? 49.847 103.637 4.756 1.00 17.94 183 ASP D O 1
ATOM 6250 N N . GLU D 2 184 ? 48.996 102.850 6.684 1.00 13.35 184 GLU D N 1
ATOM 6251 C CA . GLU D 2 184 ? 49.058 101.465 6.222 1.00 13.11 184 GLU D CA 1
ATOM 6252 C C . GLU D 2 184 ? 48.008 101.190 5.154 1.00 12.17 184 GLU D C 1
ATOM 6253 O O . GLU D 2 184 ? 48.299 100.545 4.139 1.00 11.52 184 GLU D O 1
ATOM 6259 N N . TYR D 2 185 ? 46.786 101.681 5.368 1.00 11.86 185 TYR D N 1
ATOM 6260 C CA . TYR D 2 185 ? 45.695 101.461 4.423 1.00 11.64 185 TYR D CA 1
ATOM 6261 C C . TYR D 2 185 ? 46.062 101.932 3.024 1.00 15.00 185 TYR D C 1
ATOM 6262 O O . TYR D 2 185 ? 45.786 101.246 2.033 1.00 14.27 185 TYR D O 1
ATOM 6271 N N . GLU D 2 186 ? 46.708 103.089 2.918 1.00 12.07 186 GLU D N 1
ATOM 6272 C CA . GLU D 2 186 ? 47.030 103.628 1.608 1.00 16.79 186 GLU D CA 1
ATOM 6273 C C . GLU D 2 186 ? 48.256 102.981 0.970 1.00 13.78 186 GLU D C 1
ATOM 6274 O O . GLU D 2 186 ? 48.629 103.374 -0.138 1.00 16.52 186 GLU D O 1
ATOM 6280 N N . ARG D 2 187 ? 48.869 101.985 1.608 1.00 13.34 187 ARG D N 1
ATOM 6281 C CA . ARG D 2 187 ? 49.968 101.251 1.001 1.00 12.45 187 ARG D CA 1
ATOM 6282 C C . ARG D 2 187 ? 49.535 99.923 0.405 1.00 18.06 187 ARG D C 1
ATOM 6283 O O . ARG D 2 187 ? 50.377 99.208 -0.142 1.00 14.77 187 ARG D O 1
ATOM 6291 N N . HIS D 2 188 ? 48.247 99.584 0.483 1.00 14.51 188 HIS D N 1
ATOM 6292 C CA . HIS D 2 188 ? 47.739 98.309 0.001 1.00 12.20 188 HIS D CA 1
ATOM 6293 C C . HIS D 2 188 ? 46.475 98.534 -0.818 1.00 14.68 188 HIS D C 1
ATOM 6294 O O . HIS D 2 188 ? 45.816 99.569 -0.707 1.00 14.77 188 HIS D O 1
ATOM 6301 N N . ASN D 2 189 ? 46.134 97.539 -1.638 1.00 18.29 189 ASN D N 1
ATOM 6302 C CA . ASN D 2 189 ? 45.052 97.664 -2.607 1.00 15.02 189 ASN D CA 1
ATOM 6303 C C . ASN D 2 189 ? 43.809 96.867 -2.238 1.00 18.28 189 ASN D C 1
ATOM 6304 O O . ASN D 2 189 ? 42.715 97.433 -2.186 1.00 16.13 189 ASN D O 1
ATOM 6309 N N . SER D 2 190 ? 43.937 95.565 -2.002 1.00 16.52 190 SER D N 1
ATOM 6310 C CA . SER D 2 190 ? 42.780 94.695 -1.830 1.00 18.96 190 SER D CA 1
ATOM 6311 C C . SER D 2 190 ? 42.591 94.313 -0.367 1.00 16.91 190 SER D C 1
ATOM 6312 O O . SER D 2 190 ? 43.560 94.053 0.354 1.00 12.15 190 SER D O 1
ATOM 6315 N N . TYR D 2 191 ? 41.329 94.258 0.055 1.00 11.99 191 TYR D N 1
ATOM 6316 C CA . TYR D 2 191 ? 40.952 93.979 1.432 1.00 11.40 191 TYR D CA 1
ATOM 6317 C C . TYR D 2 191 ? 39.817 92.972 1.414 1.00 11.65 191 TYR D C 1
ATOM 6318 O O . TYR D 2 191 ? 38.841 93.159 0.685 1.00 13.02 191 TYR D O 1
ATOM 6327 N N . THR D 2 192 ? 39.941 91.924 2.220 1.00 12.63 192 THR D N 1
ATOM 6328 C CA . THR D 2 192 ? 39.051 90.774 2.126 1.00 11.19 192 THR D CA 1
ATOM 6329 C C . THR D 2 192 ? 38.726 90.256 3.516 1.00 11.79 192 THR D C 1
ATOM 6330 O O . THR D 2 192 ? 39.618 90.140 4.358 1.00 13.48 192 THR D O 1
ATOM 6334 N N . CYS D 2 193 ? 37.457 89.940 3.758 1.00 12.93 193 CYS D N 1
ATOM 6335 C CA . CYS D 2 193 ? 37.086 89.152 4.923 1.00 9.01 193 CYS D CA 1
ATOM 6336 C C . CYS D 2 193 ? 36.378 87.892 4.451 1.00 13.70 193 CYS D C 1
ATOM 6337 O O . CYS D 2 193 ? 35.596 87.931 3.495 1.00 14.76 193 CYS D O 1
ATOM 6340 N N . GLU D 2 194 ? 36.689 86.775 5.104 1.00 15.71 194 GLU D N 1
ATOM 6341 C CA . GLU D 2 194 ? 36.187 85.458 4.731 1.00 19.54 194 GLU D CA 1
ATOM 6342 C C . GLU D 2 194 ? 35.536 84.815 5.943 1.00 16.28 194 GLU D C 1
ATOM 6343 O O . GLU D 2 194 ? 36.131 84.785 7.023 1.00 18.68 194 GLU D O 1
ATOM 6349 N N . ALA D 2 195 ? 34.338 84.274 5.755 1.00 15.07 195 ALA D N 1
ATOM 6350 C CA . ALA D 2 195 ? 33.567 83.666 6.828 1.00 13.38 195 ALA D CA 1
ATOM 6351 C C . ALA D 2 195 ? 33.438 82.167 6.589 1.00 16.25 195 ALA D C 1
ATOM 6352 O O . ALA D 2 195 ? 32.983 81.743 5.520 1.00 20.78 195 ALA D O 1
ATOM 6354 N N . THR D 2 196 ? 33.833 81.375 7.585 1.00 17.40 196 THR D N 1
ATOM 6355 C CA . THR D 2 196 ? 33.768 79.920 7.529 1.00 26.93 196 THR D CA 1
ATOM 6356 C C . THR D 2 196 ? 33.337 79.380 8.884 1.00 22.12 196 THR D C 1
ATOM 6357 O O . THR D 2 196 ? 33.821 79.840 9.921 1.00 27.10 196 THR D O 1
ATOM 6361 N N . HIS D 2 197 ? 32.440 78.393 8.871 1.00 26.84 197 HIS D N 1
ATOM 6362 C CA . HIS D 2 197 ? 32.136 77.610 10.064 1.00 30.51 197 HIS D CA 1
ATOM 6363 C C . HIS D 2 197 ? 33.069 76.419 10.229 1.00 40.80 197 HIS D C 1
ATOM 6364 O O . HIS D 2 197 ? 32.755 75.510 11.005 1.00 53.88 197 HIS D O 1
ATOM 6371 N N . LYS D 2 198 ? 34.199 76.411 9.516 1.00 36.47 198 LYS D N 1
ATOM 6372 C CA . LYS D 2 198 ? 35.129 75.287 9.402 1.00 56.26 198 LYS D CA 1
ATOM 6373 C C . LYS D 2 198 ? 34.407 73.948 9.273 1.00 62.02 198 LYS D C 1
ATOM 6374 O O . LYS D 2 198 ? 34.902 72.918 9.742 1.00 59.86 198 LYS D O 1
ATOM 6380 N N . THR D 2 199 ? 33.245 73.952 8.618 1.00 59.84 199 THR D N 1
ATOM 6381 C CA . THR D 2 199 ? 32.492 72.734 8.333 1.00 65.90 199 THR D CA 1
ATOM 6382 C C . THR D 2 199 ? 32.574 72.399 6.849 1.00 73.15 199 THR D C 1
ATOM 6383 O O . THR D 2 199 ? 33.195 71.403 6.475 1.00 72.45 199 THR D O 1
ATOM 6387 N N . SER D 2 200 ? 31.972 73.210 5.981 1.00 78.23 200 SER D N 1
ATOM 6388 C CA . SER D 2 200 ? 31.997 72.971 4.543 1.00 77.18 200 SER D CA 1
ATOM 6389 C C . SER D 2 200 ? 33.232 73.551 3.865 1.00 74.35 200 SER D C 1
ATOM 6390 O O . SER D 2 200 ? 33.422 73.322 2.666 1.00 77.97 200 SER D O 1
ATOM 6393 N N . THR D 2 201 ? 34.062 74.298 4.596 1.00 64.79 201 THR D N 1
ATOM 6394 C CA . THR D 2 201 ? 35.350 74.812 4.115 1.00 66.06 201 THR D CA 1
ATOM 6395 C C . THR D 2 201 ? 35.229 75.577 2.795 1.00 63.31 201 THR D C 1
ATOM 6396 O O . THR D 2 201 ? 36.214 75.721 2.061 1.00 60.97 201 THR D O 1
ATOM 6400 N N . SER D 2 202 ? 34.033 76.078 2.478 1.00 63.10 202 SER D N 1
ATOM 6401 C CA . SER D 2 202 ? 33.792 76.884 1.285 1.00 59.54 202 SER D CA 1
ATOM 6402 C C . SER D 2 202 ? 33.472 78.306 1.727 1.00 40.10 202 SER D C 1
ATOM 6403 O O . SER D 2 202 ? 32.299 78.647 1.941 1.00 44.86 202 SER D O 1
ATOM 6406 N N . PRO D 2 203 ? 34.472 79.175 1.862 1.00 41.97 203 PRO D N 1
ATOM 6407 C CA . PRO D 2 203 ? 34.248 80.461 2.530 1.00 26.53 203 PRO D CA 1
ATOM 6408 C C . PRO D 2 203 ? 33.295 81.361 1.765 1.00 25.84 203 PRO D C 1
ATOM 6409 O O . PRO D 2 203 ? 33.216 81.333 0.535 1.00 25.43 203 PRO D O 1
ATOM 6413 N N . ILE D 2 204 ? 32.568 82.175 2.521 1.00 19.41 204 ILE D N 1
ATOM 6414 C CA . ILE D 2 204 ? 31.892 83.341 1.972 1.00 15.72 204 ILE D CA 1
ATOM 6415 C C . ILE D 2 204 ? 32.905 84.476 1.980 1.00 18.06 204 ILE D C 1
ATOM 6416 O O . ILE D 2 204 ? 33.463 84.807 3.030 1.00 17.60 204 ILE D O 1
ATOM 6421 N N . VAL D 2 205 ? 33.158 85.055 0.811 1.00 20.08 205 VAL D N 1
ATOM 6422 C CA . VAL D 2 205 ? 34.261 85.987 0.615 1.00 21.20 205 VAL D CA 1
ATOM 6423 C C . VAL D 2 205 ? 33.697 87.317 0.143 1.00 22.13 205 VAL D C 1
ATOM 6424 O O . VAL D 2 205 ? 32.971 87.368 -0.856 1.00 20.20 205 VAL D O 1
ATOM 6428 N N . LYS D 2 206 ? 34.033 88.392 0.858 1.00 10.89 206 LYS D N 1
ATOM 6429 C CA . LYS D 2 206 ? 33.687 89.747 0.451 1.00 12.81 206 LYS D CA 1
ATOM 6430 C C . LYS D 2 206 ? 34.955 90.583 0.398 1.00 15.05 206 LYS D C 1
ATOM 6431 O O . LYS D 2 206 ? 35.787 90.516 1.308 1.00 12.13 206 LYS D O 1
ATOM 6437 N N . SER D 2 207 ? 35.094 91.374 -0.667 1.00 14.85 207 SER D N 1
ATOM 6438 C CA . SER D 2 207 ? 36.333 92.095 -0.926 1.00 13.52 207 SER D CA 1
ATOM 6439 C C . SER D 2 207 ? 36.041 93.442 -1.566 1.00 17.74 207 SER D C 1
ATOM 6440 O O . SER D 2 207 ? 34.986 93.660 -2.167 1.00 18.23 207 SER D O 1
ATOM 6443 N N . PHE D 2 208 ? 37.008 94.347 -1.435 1.00 15.27 208 PHE D N 1
ATOM 6444 C CA . PHE D 2 208 ? 37.027 95.562 -2.230 1.00 15.71 208 PHE D CA 1
ATOM 6445 C C . PHE D 2 208 ? 38.478 95.935 -2.484 1.00 15.75 208 PHE D C 1
ATOM 6446 O O . PHE D 2 208 ? 39.384 95.508 -1.765 1.00 15.33 208 PHE D O 1
ATOM 6454 N N . ASN D 2 209 ? 38.683 96.730 -3.526 1.00 18.21 209 ASN D N 1
ATOM 6455 C CA . ASN D 2 209 ? 39.987 97.275 -3.865 1.00 19.55 209 ASN D CA 1
ATOM 6456 C C . ASN D 2 209 ? 39.960 98.782 -3.661 1.00 22.72 209 ASN D C 1
ATOM 6457 O O . ASN D 2 209 ? 38.967 99.443 -3.980 1.00 25.19 209 ASN D O 1
ATOM 6462 N N . ARG D 2 210 ? 41.049 99.325 -3.120 1.00 16.34 210 ARG D N 1
ATOM 6463 C CA . ARG D 2 210 ? 41.114 100.766 -2.940 1.00 23.70 210 ARG D CA 1
ATOM 6464 C C . ARG D 2 210 ? 41.164 101.496 -4.277 1.00 27.64 210 ARG D C 1
ATOM 6465 O O . ARG D 2 210 ? 40.855 102.691 -4.328 1.00 33.43 210 ARG D O 1
ATOM 6473 N N . ASN D 2 211 ? 41.515 100.795 -5.355 1.00 33.61 211 ASN D N 1
ATOM 6474 C CA . ASN D 2 211 ? 41.589 101.359 -6.697 1.00 43.39 211 ASN D CA 1
ATOM 6475 C C . ASN D 2 211 ? 40.277 101.255 -7.469 1.00 46.41 211 ASN D C 1
ATOM 6476 O O . ASN D 2 211 ? 40.280 101.433 -8.691 1.00 46.93 211 ASN D O 1
ATOM 6481 N N . GLU D 2 212 ? 39.166 100.972 -6.798 1.00 43.24 212 GLU D N 1
ATOM 6482 C CA . GLU D 2 212 ? 37.886 100.842 -7.483 1.00 42.05 212 GLU D CA 1
ATOM 6483 C C . GLU D 2 212 ? 37.334 102.206 -7.884 1.00 53.01 212 GLU D C 1
ATOM 6484 O O . GLU D 2 212 ? 36.126 102.427 -7.854 1.00 65.52 212 GLU D O 1
ATOM 6490 N N . GLY E 3 2 ? 1.937 147.484 55.208 1.00 42.69 2 GLY E N 1
ATOM 6491 C CA . GLY E 3 2 ? 2.491 146.250 54.683 1.00 37.32 2 GLY E CA 1
ATOM 6492 C C . GLY E 3 2 ? 3.769 145.815 55.377 1.00 34.28 2 GLY E C 1
ATOM 6493 O O . GLY E 3 2 ? 3.973 146.105 56.557 1.00 30.51 2 GLY E O 1
ATOM 6494 N N . ARG E 3 3 ? 4.619 145.107 54.629 1.00 30.31 3 ARG E N 1
ATOM 6495 C CA . ARG E 3 3 ? 5.920 144.616 55.088 1.00 25.35 3 ARG E CA 1
ATOM 6496 C C . ARG E 3 3 ? 5.803 143.641 56.259 1.00 23.83 3 ARG E C 1
ATOM 6497 O O . ARG E 3 3 ? 6.748 143.484 57.037 1.00 27.69 3 ARG E O 1
ATOM 6505 N N . GLY E 3 4 ? 4.659 142.976 56.393 1.00 19.74 4 GLY E N 1
ATOM 6506 C CA . GLY E 3 4 ? 4.527 141.836 57.281 1.00 14.33 4 GLY E CA 1
ATOM 6507 C C . GLY E 3 4 ? 4.462 142.110 58.768 1.00 16.90 4 GLY E C 1
ATOM 6508 O O . GLY E 3 4 ? 5.168 141.470 59.543 1.00 14.04 4 GLY E O 1
ATOM 6521 N N . GLY E 3 6 ? 1.361 143.402 61.791 1.00 12.81 6 GLY E N 1
ATOM 6522 C CA . GLY E 3 6 ? 0.101 143.980 62.220 1.00 15.85 6 GLY E CA 1
ATOM 6523 C C . GLY E 3 6 ? -1.134 143.429 61.530 1.00 18.56 6 GLY E C 1
ATOM 6524 O O . GLY E 3 6 ? -1.051 142.905 60.419 1.00 17.57 6 GLY E O 1
ATOM 6525 N N . GLY E 3 7 ? -2.280 143.540 62.197 1.00 21.51 7 GLY E N 1
ATOM 6526 C CA . GLY E 3 7 ? -3.546 143.172 61.595 1.00 24.70 7 GLY E CA 1
ATOM 6527 C C . GLY E 3 7 ? -4.086 141.811 62.000 1.00 37.48 7 GLY E C 1
ATOM 6528 O O . GLY E 3 7 ? -5.252 141.495 61.765 1.00 38.20 7 GLY E O 1
ATOM 6541 N N . GLY E 3 9 ? -5.714 139.286 64.348 1.00 48.28 9 GLY E N 1
ATOM 6542 C CA . GLY E 3 9 ? -6.673 139.517 65.415 1.00 39.84 9 GLY E CA 1
ATOM 6543 C C . GLY E 3 9 ? -8.122 139.507 64.955 1.00 44.29 9 GLY E C 1
ATOM 6544 O O . GLY E 3 9 ? -8.869 140.463 65.182 1.00 42.24 9 GLY E O 1
ATOM 6545 N N . GLY F 3 2 ? 0.846 83.392 50.200 1.00 37.23 2 GLY F N 1
ATOM 6546 C CA . GLY F 3 2 ? 1.137 84.682 50.799 1.00 33.79 2 GLY F CA 1
ATOM 6547 C C . GLY F 3 2 ? 2.605 85.065 50.744 1.00 36.36 2 GLY F C 1
ATOM 6548 O O . GLY F 3 2 ? 3.301 84.753 49.772 1.00 28.67 2 GLY F O 1
ATOM 6549 N N . ARG F 3 3 ? 3.064 85.751 51.793 1.00 29.20 3 ARG F N 1
ATOM 6550 C CA . ARG F 3 3 ? 4.454 86.180 51.964 1.00 23.77 3 ARG F CA 1
ATOM 6551 C C . ARG F 3 3 ? 4.923 87.136 50.865 1.00 20.93 3 ARG F C 1
ATOM 6552 O O . ARG F 3 3 ? 6.125 87.249 50.607 1.00 27.30 3 ARG F O 1
ATOM 6560 N N . GLY F 3 4 ? 3.997 87.843 50.227 1.00 19.65 4 GLY F N 1
ATOM 6561 C CA . GLY F 3 4 ? 4.335 88.987 49.405 1.00 22.14 4 GLY F CA 1
ATOM 6562 C C . GLY F 3 4 ? 4.954 88.722 48.049 1.00 21.18 4 GLY F C 1
ATOM 6563 O O . GLY F 3 4 ? 5.930 89.371 47.688 1.00 16.71 4 GLY F O 1
ATOM 6576 N N . GLY F 3 6 ? 3.520 87.494 43.948 1.00 18.58 6 GLY F N 1
ATOM 6577 C CA . GLY F 3 6 ? 2.565 86.939 43.007 1.00 17.23 6 GLY F CA 1
ATOM 6578 C C . GLY F 3 6 ? 1.171 87.532 43.099 1.00 22.32 6 GLY F C 1
ATOM 6579 O O . GLY F 3 6 ? 0.778 88.039 44.145 1.00 19.97 6 GLY F O 1
ATOM 6580 N N . GLY F 3 7 ? 0.432 87.491 41.993 1.00 27.08 7 GLY F N 1
ATOM 6581 C CA . GLY F 3 7 ? -0.955 87.916 41.993 1.00 29.61 7 GLY F CA 1
ATOM 6582 C C . GLY F 3 7 ? -1.272 89.189 41.224 1.00 41.31 7 GLY F C 1
ATOM 6583 O O . GLY F 3 7 ? -2.396 89.386 40.765 1.00 43.99 7 GLY F O 1
ATOM 6596 N N . GLY F 3 9 ? -1.488 91.919 38.290 1.00 41.97 9 GLY F N 1
ATOM 6597 C CA . GLY F 3 9 ? -1.736 91.772 36.866 1.00 37.91 9 GLY F CA 1
ATOM 6598 C C . GLY F 3 9 ? -3.168 91.423 36.491 1.00 42.17 9 GLY F C 1
ATOM 6599 O O . GLY F 3 9 ? -3.468 90.285 36.122 1.00 39.66 9 GLY F O 1
#

Secondary structure (DSSP, 8-state):
--EEEE---EEE-TT--EEEEEEEESS-GGGS-EEEEEE-TT---EEEEEE-TTT--EEE-GGGSSSEEEEEEGGGTEEEEEE-S--GGG-EEEEEESSSB---EEEEE-SSPPBPPEEEEE---SS----SEEEEEEEEEEEBSS--EEEEGGGTT-TTEEEEEEEEETTEEEEEEEEEEETTTTTTS--EEEEEEGGGTEEEEEE---/---EEEE-SEEEEETT--EEEEEEESS--TT-EEEEEE-TTS--EEEEETTTEEPTT--TTEEEEEETTEEEEEESS--GGG-SEEEEEE-SSS-EE---EEEEEE---BPPEEEEEPPPHHHHTTTEEEEEEEEEEEBSS--EEEEEETTEEE-TTEEEEEPPPPTTTS-EEEEEEEEEEHHHHTT--EEEEEEE-SSSSS-EEEEEE--/--EEEE---EEE-TT--EEEEEEEESS-GGGSPEEEEEE-TT---EEEEEE-TTT--EEE-GGGSSSEEEEEEGGGTEEEEEE-S--GGG-EEEEEESSSB---EEEEE--SPPBPPEEEEE--TT----SSEEEEEEEEEEEBSS--EEEEGGGTB-TT-EEEEEEEETTEEEEEEEEEEEGGGTTTS--EEEEEEGGGTEEEEEE----/---EEEE-SEEEEETT--EEEEEEESS--TT-EEEEEE-TTS--EEEEETTTEEPTT--TTEEEEEETTEEEEEESS--GGG-SEEEEEE-SSS-EE---EEEEEE---BPPEEEEEPPPHHHHHTTEEEEEEEEEEEBSS--EEEEEETTEEE-TTEEEEEPPPPTTT--EEEEEEEEEEHHHHTT--EEEEEEE-SSS---EEEEEETT-/------/------

Solvent-accessible surface area: 38073 Å² total

Radius of gyration: 44.34 Å; Cα contacts (8 Å, |Δi|>4): 2240; chains: 6; bounding box: 63×91×131 Å